Protein AF-A0A4Y9Z238-F1 (afdb_monomer_lite)

Foldseek 3Di:
DDWDDDPQKIFDDPFAAFAQDPDDLCLQVVLFDPCLLDADLVVLVVLVVVLVVQLVVLVVVLVVVLVCLDCVNDPDPDPVVSVVVNVVSLLVSLQSNLLLLLQLQLSLLLLLVQQNHVDVVSSLVSSLQSCLLLLHLRLLVSLLVVQQLQQFLAQARHFFQHFAACVNLVHDADDVVAADQQQRMGGNVSLVSLCVSLVDDLVVLLVCLVCCLQCVVVCCAQFVVRGGPPFDGRAHSLDLPGPSDDPLCSVSSVSSVVSNVVNVVVLVVCCVPVNNVCSCSSPVSSSSSNSNCVSLLVCQFRFALNFKHFYPLSDASLSNLLSTAQAQECCVVPDVSSVVSCSSNLRCRRQVSLCSSRVSRDSVSSVSSSVSSQVSCVVVVHHRHDYHRDDVSSSVRSQQARGWHPDDGMTGGHGSSSHGSYDYDYDPVDDDPDDDDDDDDDDDDDDDDDDDDDDDDDDDDDDDDDDDDDDDDDDDDDLADADAPLLLLCQFCVNCCVQQVVQAFDKDKAPFDDPVVLVVLPDPALAFAPPQDPDPPDDDDDDDDDDDDDDPDDDFDGHDDVVVQVVLQVLCVVQVWWQKDKGAFGLQLLQSVDRSVAGRTHNTSRSRSNSLSLGPRNVCLSDPCSSCVRHPDHPDPDPDDPPPDDDDGMMMMIGRDDDADLQQKWKWWFDQLDTAAIERPDLAADPCCQPPVSVLQLLVLCRVQCVVRPSVSDDSDRTWMWMWGADPVSNGTGTHGIGHPDPPDDPHPDDSVRSVVRPPPDPPPRDDRHYYDGQNDCPGPSNVPSDPVNPVSDDPVVSVVVNPPDTPVVVCVVVVVVVVVVVVVDDDDDD

Radius of gyration: 32.78 Å; chains: 1; bounding box: 70×89×108 Å

Secondary structure (DSSP, 8-state):
--EEEETTEEEETT-EEEE-----HHHHHTTS-GGGG---HHHHHHHHHHHHHHHHHHHHHHHHHGGG-STTT---SSTHHHHHHHHHHHHHHHHHHHHHHHHHHHHHHHHHTT-S-S-HHHHHHHHHHHHHHTT--HHHHHHHHHHHHHTTTBTTT-SS-PPPBTGGGTPPPP-TTTB-TTSSEEEHHHHHHHHHHHT--HHHHHHHHHHHHHHHHHHHHHH-TTS-TTSPTT--TT-TTSTTS-GGGHHHHHHHHHHHHHHHHHHHHHHHHH-HHHHIIIIIHHHHHHHHHHHHHHHHHH--TTS-EE-TTT--HHHHHTSS-B--BTGGG-HHHHHHHHHHTTTTTTTHHHHHH-TTS-HHHHHHHHHHHHHHHHTTT---B---BSHHHHHHHHHH-SBB-SS-SEE--B-TTS-BSEEEE--TTS------------------------------------------------SS----HHHHHTTSHHHHHHHHGGGS--EEEE-SPPHHHHHHHHSSS-PPPTT-SSS-----------------PPPP-----HHHHHHHHHHHHHHSSEEEE-SS---GGGGGGS-TTSTT-B-SHHHHHHHHHT-HHHHHHH-HHHHTTT-SS-TT---S-TTSSPPP---EEEEEP----GGGEEEEEEETTEEEEEEE-SSS--HHHH-HHHHHHHHHHHHHHHIIIIITT--S-SSEEEEEEE-TTSS-EEEEEEEESSTTS--TTS-HHHHHTTS-SSTT---PPPEEE----TTSTTTS--S-TTGGG---HHHHHHHSS--HHHHHHHHHHHHHHHHTTS-----

Structure (mmCIF, N/CA/C/O backbone):
data_AF-A0A4Y9Z238-F1
#
_entry.id   AF-A0A4Y9Z238-F1
#
loop_
_atom_site.group_PDB
_atom_site.id
_atom_site.type_symbol
_atom_site.label_atom_id
_atom_site.label_alt_id
_atom_site.label_comp_id
_atom_site.label_asym_id
_atom_site.label_entity_id
_atom_site.label_seq_id
_atom_site.pdbx_PDB_ins_code
_atom_site.Cartn_x
_atom_site.Cartn_y
_atom_site.Cartn_z
_atom_site.occupancy
_atom_site.B_iso_or_equiv
_atom_site.auth_seq_id
_atom_site.auth_comp_id
_atom_site.auth_asym_id
_atom_site.auth_atom_id
_atom_site.pdbx_PDB_model_num
ATOM 1 N N . MET A 1 1 ? -7.843 24.078 -5.013 1.00 82.25 1 MET A N 1
ATOM 2 C CA . MET A 1 1 ? -8.599 24.579 -3.847 1.00 82.25 1 MET A CA 1
ATOM 3 C C . MET A 1 1 ? -8.793 26.082 -3.990 1.00 82.25 1 MET A C 1
ATOM 5 O O . MET A 1 1 ? -7.818 26.762 -4.298 1.00 82.25 1 MET A O 1
ATOM 9 N N . LYS A 1 2 ? -10.022 26.591 -3.844 1.00 87.19 2 LYS A N 1
ATOM 10 C CA . LYS A 1 2 ? -10.321 28.031 -3.905 1.00 87.19 2 LYS A CA 1
ATOM 11 C C . LYS A 1 2 ? -10.437 28.568 -2.479 1.00 87.19 2 LYS A C 1
ATOM 13 O O . LYS A 1 2 ? -11.008 27.898 -1.626 1.00 87.19 2 LYS A O 1
ATOM 18 N N . THR A 1 3 ? -9.864 29.736 -2.218 1.00 91.19 3 THR A N 1
ATOM 19 C CA . THR A 1 3 ? -9.830 30.334 -0.878 1.00 91.19 3 THR A CA 1
ATOM 20 C C . THR A 1 3 ? -10.320 31.770 -0.924 1.00 91.19 3 THR A C 1
ATOM 22 O O . THR A 1 3 ? -10.026 32.485 -1.885 1.00 91.19 3 THR A O 1
ATOM 25 N N . VAL A 1 4 ? -11.000 32.202 0.131 1.00 92.31 4 VAL A N 1
ATOM 26 C CA . VAL A 1 4 ? -11.391 33.594 0.357 1.00 92.31 4 VAL A CA 1
ATOM 27 C C . VAL A 1 4 ? -10.731 34.105 1.621 1.00 92.31 4 VAL A C 1
ATOM 29 O O . VAL A 1 4 ? -10.542 33.368 2.581 1.00 92.31 4 VAL A O 1
ATOM 32 N N . HIS A 1 5 ? -10.360 35.376 1.589 1.00 91.75 5 HIS A N 1
ATOM 33 C CA . HIS A 1 5 ? -9.738 36.059 2.705 1.00 91.75 5 HIS A CA 1
ATOM 34 C C . HIS A 1 5 ? -10.738 37.044 3.316 1.00 91.75 5 HIS A C 1
ATOM 36 O O . HIS A 1 5 ? -11.304 37.865 2.587 1.00 91.75 5 HIS A O 1
ATOM 42 N N . ARG A 1 6 ? -10.985 36.933 4.624 1.00 89.19 6 ARG A N 1
ATOM 43 C CA . ARG A 1 6 ? -11.878 37.809 5.397 1.00 89.19 6 ARG A CA 1
ATOM 44 C C . ARG A 1 6 ? -11.279 38.034 6.778 1.00 89.19 6 ARG A C 1
ATOM 46 O O . ARG A 1 6 ? -10.925 37.068 7.437 1.00 89.19 6 ARG A O 1
ATOM 53 N N . ASP A 1 7 ? -11.164 39.296 7.181 1.00 87.94 7 ASP A N 1
ATOM 54 C CA . ASP A 1 7 ? -10.793 39.702 8.543 1.00 87.94 7 ASP A CA 1
ATOM 55 C C . ASP A 1 7 ? -9.524 39.021 9.102 1.00 87.94 7 ASP A C 1
ATOM 57 O O . ASP A 1 7 ? -9.469 38.635 10.264 1.00 87.94 7 ASP A O 1
ATOM 61 N N . GLY A 1 8 ? -8.484 38.856 8.270 1.00 88.94 8 GLY A N 1
ATOM 62 C CA . GLY A 1 8 ? -7.225 38.212 8.680 1.00 88.94 8 GLY A CA 1
ATOM 63 C C . GLY A 1 8 ? -7.274 36.679 8.731 1.00 88.94 8 GLY A C 1
ATOM 64 O O . GLY A 1 8 ? -6.317 36.048 9.181 1.00 88.94 8 GLY A O 1
ATOM 65 N N . VAL A 1 9 ? -8.366 36.072 8.258 1.00 92.44 9 VAL A N 1
ATOM 66 C CA . VAL A 1 9 ? -8.563 34.622 8.162 1.00 92.44 9 VAL A CA 1
ATOM 67 C C . VAL A 1 9 ? -8.691 34.213 6.699 1.00 92.44 9 VAL A C 1
ATOM 69 O O . VAL A 1 9 ? -9.423 34.812 5.904 1.00 92.44 9 VAL A O 1
ATOM 72 N N . THR A 1 10 ? -7.974 33.159 6.325 1.00 93.75 10 THR A N 1
ATOM 73 C CA . THR A 1 10 ? -8.106 32.511 5.022 1.00 93.75 10 THR A CA 1
ATOM 74 C C . THR A 1 10 ? -8.998 31.281 5.156 1.00 93.75 10 THR A C 1
ATOM 76 O O . THR A 1 10 ? -8.707 30.385 5.940 1.00 93.75 10 THR A O 1
ATOM 79 N N . ILE A 1 11 ? -10.068 31.227 4.363 1.00 93.12 11 ILE A N 1
ATOM 80 C CA . ILE A 1 11 ? -11.117 30.201 4.420 1.00 93.12 11 ILE A CA 1
ATOM 81 C C . ILE A 1 11 ? -11.180 29.457 3.083 1.00 93.12 11 ILE A C 1
ATOM 83 O O . ILE A 1 11 ? -11.119 30.077 2.016 1.00 93.12 11 ILE A O 1
ATOM 87 N N . VAL A 1 12 ? -11.319 28.133 3.116 1.00 92.62 12 VAL A N 1
ATOM 88 C CA . VAL A 1 12 ? -11.570 27.296 1.938 1.00 92.62 12 VAL A CA 1
ATOM 89 C C . VAL A 1 12 ? -13.028 27.448 1.508 1.00 92.62 12 VAL A C 1
ATOM 91 O O . VAL A 1 12 ? -13.950 27.089 2.236 1.00 92.62 12 VAL A O 1
ATOM 94 N N . GLU A 1 13 ? -13.259 27.955 0.297 1.00 89.19 13 GLU A N 1
ATOM 95 C CA . GLU A 1 13 ? -14.613 28.008 -0.257 1.00 89.19 13 GLU A CA 1
ATOM 96 C C . GLU A 1 13 ? -15.058 26.614 -0.701 1.00 89.19 13 GLU A C 1
ATOM 98 O O . GLU A 1 13 ? -14.378 25.990 -1.517 1.00 89.19 13 GLU A O 1
ATOM 103 N N . ASN A 1 14 ? -16.236 26.175 -0.237 1.00 86.19 14 ASN A N 1
ATOM 104 C CA . ASN A 1 14 ? -16.856 24.902 -0.624 1.00 86.19 14 ASN A CA 1
ATOM 105 C C . ASN A 1 14 ? -15.875 23.723 -0.524 1.00 86.19 14 ASN A C 1
ATOM 107 O O . ASN A 1 14 ? -15.618 23.039 -1.517 1.00 86.19 14 ASN A O 1
ATOM 111 N N . GLN A 1 15 ? -15.297 23.519 0.664 1.00 91.75 15 GLN A N 1
ATOM 112 C CA . GLN A 1 15 ? -14.378 22.410 0.918 1.00 91.75 15 GLN A CA 1
ATOM 113 C C . GLN A 1 15 ? -14.998 21.078 0.464 1.00 91.75 15 GLN A C 1
ATOM 115 O O . GLN A 1 15 ? -16.179 20.813 0.721 1.00 91.75 15 GLN A O 1
ATOM 120 N N . ASN A 1 16 ? -14.210 20.252 -0.233 1.00 92.44 16 ASN A N 1
ATOM 121 C CA . ASN A 1 16 ? -14.702 18.989 -0.773 1.00 92.44 16 ASN A CA 1
ATOM 122 C C . ASN A 1 16 ? -15.152 18.064 0.363 1.00 92.44 16 ASN A C 1
ATOM 124 O O . ASN A 1 16 ? -14.588 18.075 1.457 1.00 92.44 16 ASN A O 1
ATOM 128 N N . GLN A 1 17 ? -16.152 17.237 0.086 1.00 91.44 17 GLN A N 1
ATOM 129 C CA . GLN A 1 17 ? -16.686 16.273 1.040 1.00 91.44 17 GLN A CA 1
ATOM 130 C C . GLN A 1 17 ? -16.314 14.867 0.583 1.00 91.44 17 GLN A C 1
ATOM 132 O O . GLN A 1 17 ? -16.613 14.485 -0.548 1.00 91.44 17 GLN A O 1
ATOM 137 N N . CYS A 1 18 ? -15.648 14.115 1.453 1.00 91.38 18 CYS A N 1
ATOM 138 C CA . CYS A 1 18 ? -15.347 12.707 1.238 1.00 91.38 18 CYS A CA 1
ATOM 139 C C . CYS A 1 18 ? -16.327 11.867 2.051 1.00 91.38 18 CYS A C 1
ATOM 141 O O . CYS A 1 18 ? -16.315 11.921 3.281 1.00 91.38 18 CYS A O 1
ATOM 143 N N . VAL A 1 19 ? -17.176 11.108 1.359 1.00 89.00 19 VAL A N 1
ATOM 144 C CA . VAL A 1 19 ? -18.086 10.157 2.002 1.00 89.00 19 VAL A CA 1
ATOM 145 C C . VAL A 1 19 ? -17.258 8.996 2.536 1.00 89.00 19 VAL A C 1
ATOM 147 O O . VAL A 1 19 ? -16.659 8.257 1.754 1.00 89.00 19 VAL A O 1
ATOM 150 N N . ILE A 1 20 ? -17.219 8.834 3.857 1.00 88.81 20 ILE A N 1
ATOM 151 C CA . ILE A 1 20 ? -16.483 7.739 4.486 1.00 88.81 20 ILE A CA 1
ATOM 152 C C . ILE A 1 20 ? -17.261 6.439 4.260 1.00 88.81 20 ILE A C 1
ATOM 154 O O . ILE A 1 20 ? -18.415 6.344 4.687 1.00 88.81 20 ILE A O 1
ATOM 158 N N . PRO A 1 21 ? -16.673 5.442 3.570 1.00 82.62 21 PRO A N 1
ATOM 159 C CA . PRO A 1 21 ? -17.407 4.244 3.203 1.00 82.62 21 PRO A CA 1
ATOM 160 C C . PRO A 1 21 ? -17.757 3.414 4.439 1.00 82.62 21 PRO A C 1
ATOM 162 O O . PRO A 1 21 ? -16.890 3.072 5.246 1.00 82.62 21 PRO A O 1
ATOM 165 N N . ASP A 1 22 ? -19.028 3.036 4.530 1.00 80.06 22 ASP A N 1
ATOM 166 C CA . ASP A 1 22 ? -19.537 1.980 5.410 1.00 80.06 22 ASP A CA 1
ATOM 167 C C . ASP A 1 22 ? -19.978 0.793 4.539 1.00 80.06 22 ASP A C 1
ATOM 169 O O . ASP A 1 22 ? -21.154 0.462 4.417 1.00 80.06 22 ASP A O 1
ATOM 173 N N . LEU A 1 23 ? -19.011 0.243 3.799 1.00 76.75 23 LEU A N 1
ATOM 174 C CA . LEU A 1 23 ? -19.197 -0.885 2.887 1.00 76.75 23 LEU A CA 1
ATOM 175 C C . LEU A 1 23 ? -18.456 -2.096 3.439 1.00 76.75 23 LEU A C 1
ATOM 177 O O . LEU A 1 23 ? -17.314 -1.981 3.887 1.00 76.75 23 LEU A O 1
ATOM 181 N N . THR A 1 24 ? -19.083 -3.266 3.371 1.00 74.56 24 THR A N 1
ATOM 182 C CA . THR A 1 24 ? -18.428 -4.525 3.726 1.00 74.56 24 THR A CA 1
ATOM 183 C C . THR A 1 24 ? -17.547 -5.021 2.580 1.00 74.56 24 THR A C 1
ATOM 185 O O . THR A 1 24 ? -17.719 -4.640 1.422 1.00 74.56 24 THR A O 1
ATOM 188 N N . VAL A 1 25 ? -16.622 -5.940 2.868 1.00 71.69 25 VAL A N 1
ATOM 189 C CA . VAL A 1 25 ? -15.855 -6.632 1.814 1.00 71.69 25 VAL A CA 1
ATOM 190 C C . VAL A 1 25 ? -16.799 -7.341 0.834 1.00 71.69 25 VAL A C 1
ATOM 192 O O . VAL A 1 25 ? -16.593 -7.283 -0.377 1.00 71.69 25 VAL A O 1
ATOM 195 N N . LYS A 1 26 ? -17.885 -7.939 1.342 1.00 73.12 26 LYS A N 1
ATOM 196 C CA . LYS A 1 26 ? -18.915 -8.602 0.532 1.00 73.12 26 LYS A CA 1
ATOM 197 C C . LYS A 1 26 ? -19.593 -7.634 -0.439 1.00 73.12 26 LYS A C 1
ATOM 199 O O . LYS A 1 26 ? -19.798 -8.000 -1.595 1.00 73.12 26 LYS A O 1
ATOM 204 N N . ASP A 1 27 ? -19.891 -6.404 -0.016 1.00 77.00 27 ASP A N 1
ATOM 205 C CA . ASP A 1 27 ? -20.477 -5.376 -0.892 1.00 77.00 27 ASP A CA 1
ATOM 206 C C . ASP A 1 27 ? -19.583 -5.049 -2.091 1.00 77.00 27 ASP A C 1
ATOM 208 O O . ASP A 1 27 ? -20.084 -4.802 -3.187 1.00 77.00 27 ASP A O 1
ATOM 212 N N . LEU A 1 28 ? -18.263 -5.049 -1.885 1.00 80.69 28 LEU A N 1
ATOM 213 C CA . LEU A 1 28 ? -17.292 -4.752 -2.935 1.00 80.69 28 LEU A CA 1
ATOM 214 C C . LEU A 1 28 ? -17.073 -5.956 -3.858 1.00 80.69 28 LEU A C 1
ATOM 216 O O . LEU A 1 28 ? -17.118 -5.808 -5.078 1.00 80.69 28 LEU A O 1
ATOM 220 N N . LEU A 1 29 ? -16.871 -7.150 -3.293 1.00 78.94 29 LEU A N 1
ATOM 221 C CA . LEU A 1 29 ? -16.572 -8.355 -4.071 1.00 78.94 29 LEU A CA 1
ATOM 222 C C . LEU A 1 29 ? -17.780 -8.866 -4.860 1.00 78.94 29 LEU A C 1
ATOM 224 O O . LEU A 1 29 ? -17.614 -9.299 -5.995 1.00 78.94 29 LEU A O 1
ATOM 228 N N . SER A 1 30 ? -18.996 -8.771 -4.310 1.00 80.81 30 SER A N 1
ATOM 229 C CA . SER A 1 30 ? -20.222 -9.203 -5.005 1.00 80.81 30 SER A CA 1
ATOM 230 C C . SER A 1 30 ? -20.554 -8.364 -6.243 1.00 80.81 30 SER A C 1
ATOM 232 O O . SER A 1 30 ? -21.302 -8.816 -7.108 1.00 80.81 30 SER A O 1
ATOM 234 N N . ALA A 1 31 ? -19.987 -7.158 -6.357 1.00 88.56 31 ALA A N 1
ATOM 235 C CA . ALA A 1 31 ? -20.119 -6.335 -7.552 1.00 88.56 31 ALA A CA 1
ATOM 236 C C . ALA A 1 31 ? -19.241 -6.831 -8.713 1.00 88.56 31 ALA A C 1
ATOM 238 O O . ALA A 1 31 ? -19.519 -6.496 -9.863 1.00 88.56 31 ALA A O 1
ATOM 239 N N . ILE A 1 32 ? -18.185 -7.599 -8.434 1.00 87.25 32 ILE A N 1
ATOM 240 C CA . ILE A 1 32 ? -17.210 -8.038 -9.433 1.00 87.25 32 ILE A CA 1
ATOM 241 C C . ILE A 1 32 ? -17.680 -9.358 -10.072 1.00 87.25 32 ILE A C 1
ATOM 243 O O . ILE A 1 32 ? -17.972 -10.312 -9.350 1.00 87.25 32 ILE A O 1
ATOM 247 N N . PRO A 1 33 ? -17.721 -9.468 -11.416 1.00 92.31 33 PRO A N 1
ATOM 248 C CA . PRO A 1 33 ? -18.080 -10.716 -12.086 1.00 92.31 33 PRO A CA 1
ATOM 249 C C . PRO A 1 33 ? -17.166 -11.887 -11.699 1.00 92.31 33 PRO A C 1
ATOM 251 O O . PRO A 1 33 ? -15.941 -11.759 -11.686 1.00 92.31 33 PRO A O 1
ATOM 254 N N . ALA A 1 34 ? -17.749 -13.063 -11.450 1.00 87.19 34 ALA A N 1
ATOM 255 C CA . ALA A 1 34 ? -17.013 -14.233 -10.964 1.00 87.19 34 ALA A CA 1
ATOM 256 C C . ALA A 1 34 ? -15.888 -14.694 -11.913 1.00 87.19 34 ALA A C 1
ATOM 258 O O . ALA A 1 34 ? -14.846 -15.172 -11.461 1.00 87.19 34 ALA A O 1
ATOM 259 N N . HIS A 1 35 ? -16.049 -14.532 -13.233 1.00 92.12 35 HIS A N 1
ATOM 260 C CA . HIS A 1 35 ? -15.005 -14.917 -14.189 1.00 92.12 35 HIS A CA 1
ATOM 261 C C . HIS A 1 35 ? -13.767 -14.020 -14.120 1.00 92.12 35 HIS A C 1
ATOM 263 O O . HIS A 1 35 ? -12.702 -14.477 -14.527 1.00 92.12 35 HIS A O 1
ATOM 269 N N . CYS A 1 36 ? -13.863 -12.805 -13.567 1.00 90.75 36 CYS A N 1
ATOM 270 C CA . CYS A 1 36 ? -12.706 -11.930 -13.384 1.00 90.75 36 CYS A CA 1
ATOM 271 C C . CYS A 1 36 ? -11.659 -12.537 -12.438 1.00 90.75 36 CYS A C 1
ATOM 273 O O . CYS A 1 36 ? -10.484 -12.204 -12.538 1.00 90.75 36 CYS A O 1
ATOM 275 N N . PHE A 1 37 ? -12.055 -13.462 -11.556 1.00 88.38 37 PHE A N 1
ATOM 276 C CA . PHE A 1 37 ? -11.149 -14.156 -10.636 1.00 88.38 37 PHE A CA 1
ATOM 277 C C . PHE A 1 37 ? -10.430 -15.360 -11.271 1.00 88.38 37 PHE A C 1
ATOM 279 O O . PHE A 1 37 ? -9.570 -15.972 -10.630 1.00 88.38 37 PHE A O 1
ATOM 286 N N . LYS A 1 38 ? -10.757 -15.724 -12.520 1.00 89.44 38 LYS A N 1
ATOM 287 C CA . LYS A 1 38 ? -10.099 -16.832 -13.223 1.00 89.44 38 LYS A CA 1
ATOM 288 C C . LYS A 1 38 ? -8.723 -16.396 -13.715 1.00 89.44 38 LYS A C 1
ATOM 290 O O . LYS A 1 38 ? -8.595 -15.490 -14.537 1.00 89.44 38 LYS A O 1
ATOM 295 N N . ARG A 1 39 ? -7.688 -17.078 -13.226 1.00 93.56 39 ARG A N 1
ATOM 296 C CA . ARG A 1 39 ? -6.283 -16.782 -13.524 1.00 93.56 39 ARG A CA 1
ATOM 297 C C . ARG A 1 39 ? -5.772 -17.769 -14.561 1.00 93.56 39 ARG A C 1
ATOM 299 O O . ARG A 1 39 ? -5.937 -18.972 -14.424 1.00 93.56 39 ARG A O 1
ATOM 306 N N . SER A 1 40 ? -5.129 -17.268 -15.604 1.00 96.19 40 SER A N 1
ATOM 307 C CA . SER A 1 40 ? -4.561 -18.078 -16.678 1.00 96.19 40 SER A CA 1
ATOM 308 C C . SER A 1 40 ? -3.087 -17.749 -16.861 1.00 96.19 40 SER A C 1
ATOM 310 O O . SER A 1 40 ? -2.748 -16.729 -17.461 1.00 96.19 40 SER A O 1
ATOM 312 N N . GLY A 1 41 ? -2.216 -18.659 -16.411 1.00 96.69 41 GLY A N 1
ATOM 313 C CA . GLY A 1 41 ? -0.769 -18.531 -16.605 1.00 96.69 41 GLY A CA 1
ATOM 314 C C . GLY A 1 41 ? -0.390 -18.386 -18.079 1.00 96.69 41 GLY A C 1
ATOM 315 O O . GLY A 1 41 ? 0.462 -17.574 -18.411 1.00 96.69 41 GLY A O 1
ATOM 316 N N . PHE A 1 42 ? -1.089 -19.086 -18.981 1.00 97.62 42 PHE A N 1
ATOM 317 C CA . PHE A 1 42 ? -0.871 -18.954 -20.423 1.00 97.62 42 PHE A CA 1
ATOM 318 C C . PHE A 1 42 ? -1.151 -17.533 -20.928 1.00 97.62 42 PHE A C 1
ATOM 320 O O . PHE A 1 42 ? -0.306 -16.957 -21.609 1.00 97.62 42 PHE A O 1
ATOM 327 N N . ARG A 1 43 ? -2.305 -16.944 -20.574 1.00 97.56 43 ARG A N 1
ATOM 328 C CA . ARG A 1 43 ? -2.631 -15.566 -20.980 1.00 97.56 43 ARG A CA 1
ATOM 329 C C . ARG A 1 43 ? -1.622 -14.577 -20.416 1.00 97.56 43 ARG A C 1
ATOM 331 O O . ARG A 1 43 ? -1.089 -13.786 -21.182 1.00 97.56 43 ARG A O 1
ATOM 338 N N . SER A 1 44 ? -1.307 -14.666 -19.126 1.00 97.25 44 SER A N 1
ATOM 339 C CA . SER A 1 44 ? -0.328 -13.781 -18.484 1.00 97.25 44 SER A CA 1
ATOM 340 C C . SER A 1 44 ? 1.061 -13.899 -19.129 1.00 97.25 44 SER A C 1
ATOM 342 O O . SER A 1 44 ? 1.717 -12.892 -19.387 1.00 97.25 44 SER A O 1
ATOM 344 N N . SER A 1 45 ? 1.494 -15.112 -19.496 1.00 98.06 45 SER A N 1
ATOM 345 C CA . SER A 1 45 ? 2.742 -15.326 -20.238 1.00 98.06 45 SER A CA 1
ATOM 346 C C . SER A 1 45 ? 2.744 -14.682 -21.629 1.00 98.06 45 SER A C 1
ATOM 348 O O . SER A 1 45 ? 3.800 -14.232 -22.069 1.00 98.06 45 SER A O 1
ATOM 350 N N . LEU A 1 46 ? 1.602 -14.589 -22.323 1.00 98.06 46 LEU A N 1
ATOM 351 C CA . LEU A 1 46 ? 1.534 -13.890 -23.615 1.00 98.06 46 LEU A CA 1
ATOM 352 C C . LEU A 1 46 ? 1.828 -12.391 -23.477 1.00 98.06 46 LEU A C 1
ATOM 354 O O . LEU A 1 46 ? 2.462 -11.833 -24.370 1.00 98.06 46 LEU A O 1
ATOM 358 N N . TYR A 1 47 ? 1.444 -11.757 -22.364 1.00 97.75 47 TYR A N 1
ATOM 359 C CA . TYR A 1 47 ? 1.797 -10.359 -22.083 1.00 97.75 47 TYR A CA 1
ATOM 360 C C . TYR A 1 47 ? 3.298 -10.189 -21.821 1.00 97.75 47 TYR A C 1
ATOM 362 O O . TYR A 1 47 ? 3.906 -9.264 -22.348 1.00 97.75 47 TYR A O 1
ATOM 370 N N . VAL A 1 48 ? 3.936 -11.138 -21.126 1.00 98.25 48 VAL A N 1
ATOM 371 C CA . VAL A 1 48 ? 5.405 -11.146 -20.974 1.00 98.25 48 VAL A CA 1
ATOM 372 C C . VAL A 1 48 ? 6.094 -11.240 -22.339 1.00 98.25 48 VAL A C 1
ATOM 374 O O . VAL A 1 48 ? 7.020 -10.485 -22.630 1.00 98.25 48 VAL A O 1
ATOM 377 N N . VAL A 1 49 ? 5.634 -12.149 -23.208 1.00 98.31 49 VAL A N 1
ATOM 378 C CA . VAL A 1 49 ? 6.166 -12.291 -24.575 1.00 98.31 49 VAL A CA 1
ATOM 379 C C . VAL A 1 49 ? 5.942 -11.017 -25.390 1.00 98.31 49 VAL A C 1
ATOM 381 O O . VAL A 1 49 ? 6.840 -10.594 -26.118 1.00 98.31 49 VAL A O 1
ATOM 384 N N . TRP A 1 50 ? 4.769 -10.399 -25.260 1.00 97.62 50 TRP A N 1
ATOM 385 C CA . TRP A 1 50 ? 4.436 -9.137 -25.912 1.00 97.62 50 TRP A CA 1
ATOM 386 C C . TRP A 1 50 ? 5.379 -8.006 -25.490 1.00 97.62 50 TRP A C 1
ATOM 388 O O . TRP A 1 50 ? 5.946 -7.338 -26.355 1.00 97.62 50 TRP A O 1
ATOM 398 N N . ASP A 1 51 ? 5.638 -7.850 -24.194 1.00 98.06 51 ASP A N 1
ATOM 399 C CA . ASP A 1 51 ? 6.549 -6.824 -23.683 1.00 98.06 51 ASP A CA 1
ATOM 400 C C . ASP A 1 51 ? 7.984 -7.043 -24.184 1.00 98.06 51 ASP A C 1
ATOM 402 O O . ASP A 1 51 ? 8.637 -6.105 -24.647 1.00 98.06 51 ASP A O 1
ATOM 406 N N . PHE A 1 52 ? 8.472 -8.290 -24.199 1.00 98.31 52 PHE A N 1
ATOM 407 C CA . PHE A 1 52 ? 9.779 -8.601 -24.791 1.00 98.31 52 PHE A CA 1
ATOM 408 C C . PHE A 1 52 ? 9.824 -8.344 -26.302 1.00 98.31 52 PHE A C 1
ATOM 410 O O . PHE A 1 52 ? 10.847 -7.877 -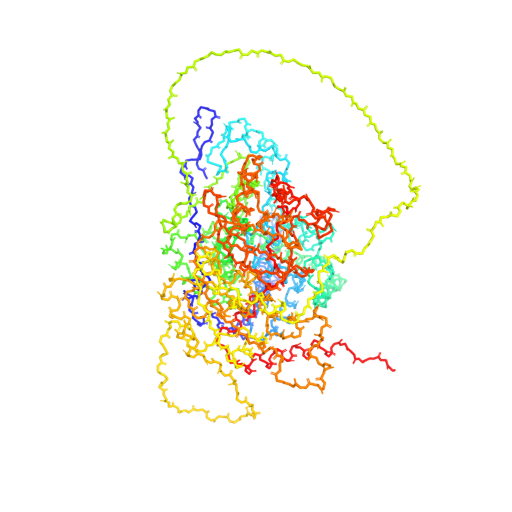26.811 1.00 98.31 52 PHE A O 1
ATOM 417 N N . ALA A 1 53 ? 8.734 -8.605 -27.029 1.00 98.38 53 ALA A N 1
ATOM 418 C CA . ALA A 1 53 ? 8.639 -8.292 -28.451 1.00 98.38 53 ALA A CA 1
ATOM 419 C C . ALA A 1 53 ? 8.675 -6.774 -28.698 1.00 98.38 53 ALA A C 1
ATOM 421 O O . ALA A 1 53 ? 9.388 -6.320 -29.597 1.00 98.38 53 ALA A O 1
ATOM 422 N N . LEU A 1 54 ? 7.980 -5.983 -27.874 1.00 98.12 54 LEU A N 1
ATOM 423 C CA . LEU A 1 54 ? 8.034 -4.521 -27.917 1.00 98.12 54 LEU A CA 1
ATOM 424 C C . LEU A 1 54 ? 9.439 -3.996 -27.603 1.00 98.12 54 LEU A C 1
ATOM 426 O O . LEU A 1 54 ? 9.958 -3.172 -28.356 1.00 98.12 54 LEU A O 1
ATOM 430 N N . LEU A 1 55 ? 10.095 -4.505 -26.555 1.00 98.00 55 LEU A N 1
ATOM 431 C CA . LEU A 1 55 ? 11.478 -4.145 -26.225 1.00 98.00 55 LEU A CA 1
ATOM 432 C C . LEU A 1 55 ? 12.438 -4.467 -27.375 1.00 98.00 55 LEU A C 1
ATOM 434 O O . LEU A 1 55 ? 13.269 -3.633 -27.742 1.00 98.00 55 LEU A O 1
ATOM 438 N N . ALA A 1 56 ? 12.298 -5.644 -27.990 1.00 98.25 56 ALA A N 1
ATOM 439 C CA . ALA A 1 56 ? 13.095 -6.031 -29.147 1.00 98.25 56 ALA A CA 1
ATOM 440 C C . ALA A 1 56 ? 12.847 -5.100 -30.344 1.00 98.25 56 ALA A C 1
ATOM 442 O O . ALA A 1 56 ? 13.805 -4.686 -31.000 1.00 98.25 56 ALA A O 1
ATOM 443 N N . ALA A 1 57 ? 11.593 -4.728 -30.613 1.00 98.38 57 ALA A N 1
ATOM 444 C CA . ALA A 1 57 ? 11.238 -3.801 -31.684 1.00 98.38 57 ALA A CA 1
ATOM 445 C C . ALA A 1 57 ? 11.807 -2.393 -31.443 1.00 98.38 57 ALA A C 1
ATOM 447 O O . ALA A 1 57 ? 12.396 -1.812 -32.358 1.00 98.38 57 ALA A O 1
ATOM 448 N N . ILE A 1 58 ? 11.701 -1.870 -30.216 1.00 98.31 58 ILE A N 1
ATOM 449 C CA . ILE A 1 58 ? 12.278 -0.579 -29.812 1.00 98.31 58 ILE A CA 1
ATOM 450 C C . ILE A 1 58 ? 13.796 -0.609 -30.010 1.00 98.31 58 ILE A C 1
ATOM 452 O O . ILE A 1 58 ? 14.344 0.232 -30.720 1.00 98.31 58 ILE A O 1
ATOM 456 N N . TYR A 1 59 ? 14.474 -1.627 -29.477 1.00 98.12 59 TYR A N 1
ATOM 457 C CA . TYR A 1 59 ? 15.921 -1.786 -29.612 1.00 98.12 59 TYR A CA 1
ATOM 458 C C . TYR A 1 59 ? 16.373 -1.898 -31.075 1.00 98.12 59 TYR A C 1
ATOM 460 O O . TYR A 1 59 ? 17.314 -1.217 -31.495 1.00 98.12 59 TYR A O 1
ATOM 468 N N . LYS A 1 60 ? 15.702 -2.727 -31.883 1.00 98.19 60 LYS A N 1
ATOM 469 C CA . LYS A 1 60 ? 16.030 -2.897 -33.306 1.00 98.19 60 LYS A CA 1
ATOM 470 C C . LYS A 1 60 ? 15.785 -1.626 -34.107 1.00 98.19 60 LYS A C 1
ATOM 472 O O . LYS A 1 60 ? 16.606 -1.287 -34.950 1.00 98.19 60 LYS A O 1
ATOM 477 N N . THR A 1 61 ? 14.714 -0.898 -33.811 1.00 97.81 61 THR A N 1
ATOM 478 C CA . THR A 1 61 ? 14.432 0.388 -34.457 1.00 97.81 61 THR A CA 1
ATOM 479 C C . THR A 1 61 ? 15.506 1.412 -34.107 1.00 97.81 61 THR A C 1
ATOM 481 O O . THR A 1 61 ? 16.079 2.027 -35.001 1.00 97.81 61 THR A O 1
ATOM 484 N N . THR A 1 62 ? 15.853 1.553 -32.825 1.00 97.56 62 THR A N 1
ATOM 485 C CA . THR A 1 62 ? 16.902 2.479 -32.377 1.00 97.56 62 THR A CA 1
ATOM 486 C C . THR A 1 62 ? 18.251 2.162 -33.018 1.00 97.56 62 THR A C 1
ATOM 488 O O . THR A 1 62 ? 18.889 3.056 -33.568 1.00 97.56 62 THR A O 1
ATOM 491 N N . THR A 1 63 ? 18.664 0.894 -33.012 1.00 96.19 63 THR A N 1
ATOM 492 C CA . THR A 1 63 ? 19.951 0.467 -33.592 1.00 96.19 63 THR A CA 1
ATOM 493 C C . THR A 1 63 ? 19.981 0.513 -35.120 1.00 96.19 63 THR A C 1
ATOM 495 O O . THR A 1 63 ? 21.055 0.647 -35.698 1.00 96.19 63 THR A O 1
ATOM 498 N N . TYR A 1 64 ? 18.825 0.449 -35.785 1.00 96.56 64 TYR A N 1
ATOM 499 C CA . TYR A 1 64 ? 18.710 0.689 -37.223 1.00 96.56 64 TYR A CA 1
ATOM 500 C C . TYR A 1 64 ? 18.820 2.180 -37.573 1.00 96.56 64 TYR A C 1
ATOM 502 O O . TYR A 1 64 ? 19.471 2.532 -38.553 1.00 96.56 64 TYR A O 1
ATOM 510 N N . VAL A 1 65 ? 18.210 3.063 -36.773 1.00 96.12 65 VAL A N 1
ATOM 511 C CA . VAL A 1 65 ? 18.204 4.518 -37.019 1.00 96.12 65 VAL A CA 1
ATOM 512 C C . VAL A 1 65 ? 19.536 5.176 -36.653 1.00 96.12 65 VAL A C 1
ATOM 514 O O . VAL A 1 65 ? 19.975 6.072 -37.366 1.00 96.12 65 VAL A O 1
ATOM 517 N N . GLU A 1 66 ? 20.200 4.735 -35.581 1.00 95.00 66 GLU A N 1
ATOM 518 C CA . GLU A 1 66 ? 21.479 5.288 -35.106 1.00 95.00 66 GLU A CA 1
ATOM 519 C C . GLU A 1 66 ? 22.530 5.498 -36.224 1.00 95.00 66 GLU A C 1
ATOM 521 O O . GLU A 1 66 ? 23.002 6.629 -36.362 1.00 95.00 66 GLU A O 1
ATOM 526 N N . PRO A 1 67 ? 22.882 4.499 -37.064 1.00 94.56 67 PRO A N 1
ATOM 527 C CA . PRO A 1 67 ? 23.875 4.675 -38.131 1.00 94.56 67 PRO A CA 1
ATOM 528 C C . PRO A 1 67 ? 23.409 5.570 -39.290 1.00 94.56 67 PRO A C 1
ATOM 530 O O . PRO A 1 67 ? 24.241 6.028 -40.070 1.00 94.56 67 PRO A O 1
ATOM 533 N N . LEU A 1 68 ? 22.104 5.846 -39.410 1.00 94.00 68 LEU A N 1
ATOM 534 C CA . LEU A 1 68 ? 21.559 6.775 -40.410 1.00 94.00 68 LEU A CA 1
ATOM 535 C C . LEU A 1 68 ? 21.728 8.242 -39.988 1.00 94.00 68 LEU A C 1
ATOM 537 O O . LEU A 1 68 ? 21.561 9.143 -40.807 1.00 94.00 68 LEU A O 1
ATOM 541 N N . LEU A 1 69 ? 22.079 8.513 -38.727 1.00 93.31 69 LEU A N 1
ATOM 542 C CA . LEU A 1 69 ? 22.345 9.862 -38.217 1.00 93.31 69 LEU A CA 1
ATOM 543 C C . LEU A 1 69 ? 23.757 10.342 -38.593 1.00 93.31 69 LEU A C 1
ATOM 545 O O . LEU A 1 69 ? 24.515 10.820 -37.749 1.00 93.31 69 LEU A O 1
ATOM 549 N N . THR A 1 70 ? 24.114 10.227 -39.872 1.00 91.38 70 THR A N 1
ATOM 550 C CA . THR A 1 70 ? 25.384 10.707 -40.425 1.00 91.38 70 THR A CA 1
ATOM 551 C C . THR A 1 70 ? 25.142 11.666 -41.589 1.00 91.38 70 THR A C 1
ATOM 553 O O . THR A 1 70 ? 24.111 11.561 -42.262 1.00 91.38 70 THR A O 1
ATOM 556 N N . PRO A 1 71 ? 26.092 12.577 -41.883 1.00 89.94 71 PRO A N 1
ATOM 557 C CA . PRO A 1 71 ? 25.971 13.495 -43.017 1.00 89.94 71 PRO A CA 1
ATOM 558 C C . PRO A 1 71 ? 25.798 12.814 -44.381 1.00 89.94 71 PRO A C 1
ATOM 560 O O . PRO A 1 71 ? 25.335 13.454 -45.321 1.00 89.94 71 PRO A O 1
ATOM 563 N N . GLU A 1 72 ? 26.172 11.535 -44.498 1.00 91.88 72 GLU A N 1
ATOM 564 C CA . GLU A 1 72 ? 26.019 10.734 -45.719 1.00 91.88 72 GLU A CA 1
ATOM 565 C C . GLU A 1 72 ? 24.558 10.354 -45.999 1.00 91.88 72 GLU A C 1
ATOM 567 O O . GLU A 1 72 ? 24.163 10.262 -47.159 1.00 91.88 72 GLU A O 1
ATOM 572 N N . HIS A 1 73 ? 23.749 10.162 -44.952 1.00 92.75 73 HIS A N 1
ATOM 573 C CA . HIS A 1 73 ? 22.359 9.709 -45.068 1.00 92.75 73 HIS A CA 1
ATOM 574 C C . HIS A 1 73 ? 21.348 10.836 -44.835 1.00 92.75 73 HIS A C 1
ATOM 576 O O . HIS A 1 73 ? 20.311 10.878 -45.497 1.00 92.75 73 HIS A O 1
ATOM 582 N N . ILE A 1 74 ? 21.626 11.751 -43.898 1.00 91.62 74 ILE A N 1
ATOM 583 C CA . ILE A 1 74 ? 20.732 12.856 -43.536 1.00 91.62 74 ILE A CA 1
ATOM 584 C C . ILE A 1 74 ? 21.544 14.145 -43.472 1.00 91.62 74 ILE A C 1
ATOM 586 O O . ILE A 1 74 ? 22.442 14.279 -42.648 1.00 91.62 74 ILE A O 1
ATOM 590 N N . SER A 1 75 ? 21.192 15.127 -44.305 1.00 93.19 75 SER A N 1
ATOM 591 C CA . SER A 1 75 ? 21.827 16.446 -44.287 1.00 93.19 75 SER A CA 1
ATOM 592 C C . SER A 1 75 ? 21.134 17.368 -43.279 1.00 93.19 75 SER A C 1
ATOM 594 O O . SER A 1 75 ? 20.022 17.841 -43.517 1.00 93.19 75 SER A O 1
ATOM 596 N N . LEU A 1 76 ? 21.786 17.617 -42.140 1.00 92.69 76 LEU A N 1
ATOM 597 C CA . LEU A 1 76 ? 21.348 18.594 -41.136 1.00 92.69 76 LEU A CA 1
ATOM 598 C C . LEU A 1 76 ? 22.105 19.928 -41.286 1.00 92.69 76 LEU A C 1
ATOM 600 O O . LEU A 1 76 ? 23.305 19.918 -41.570 1.00 92.69 76 LEU A O 1
ATOM 604 N N . PRO A 1 77 ? 21.449 21.082 -41.044 1.00 94.19 77 PRO A N 1
ATOM 605 C CA . PRO A 1 77 ? 22.020 22.405 -41.324 1.00 94.19 77 PRO A CA 1
ATOM 606 C C . PRO A 1 77 ? 23.194 22.800 -40.416 1.00 94.19 77 PRO A C 1
ATOM 608 O O . PRO A 1 77 ? 23.970 23.682 -40.776 1.00 94.19 77 PRO A O 1
ATOM 611 N N . TYR A 1 78 ? 23.345 22.163 -39.249 1.00 94.69 78 TYR A N 1
ATOM 612 C CA . TYR A 1 78 ? 24.410 22.463 -38.290 1.00 94.69 78 TYR A CA 1
ATOM 613 C C . TYR A 1 78 ? 25.003 21.177 -37.688 1.00 94.69 78 TYR A C 1
ATOM 615 O O . TYR A 1 78 ? 24.236 20.285 -37.324 1.00 94.69 78 TYR A O 1
ATOM 623 N N . PRO A 1 79 ? 26.335 21.078 -37.484 1.00 92.12 79 PRO A N 1
ATOM 624 C CA . PRO A 1 79 ? 26.972 19.868 -36.945 1.00 92.12 79 PRO A CA 1
ATOM 625 C C . PRO A 1 79 ? 26.475 19.423 -35.560 1.00 92.12 79 PRO A C 1
ATOM 627 O O . PRO A 1 79 ? 26.384 18.230 -35.289 1.00 92.12 79 PRO A O 1
ATOM 630 N N . TRP A 1 80 ? 26.108 20.359 -34.679 1.00 94.62 80 TRP A N 1
ATOM 631 C CA . TRP A 1 80 ? 25.613 20.025 -33.337 1.00 94.62 80 TRP A CA 1
ATOM 632 C C . TRP A 1 80 ? 24.253 19.306 -33.359 1.00 94.62 80 TRP A C 1
ATOM 634 O O . TRP A 1 80 ? 23.912 18.620 -32.394 1.00 94.62 80 TRP A O 1
ATOM 644 N N . LEU A 1 81 ? 23.493 19.414 -34.460 1.00 95.31 81 LEU A N 1
ATOM 645 C CA . LEU A 1 81 ? 22.208 18.731 -34.609 1.00 95.31 81 LEU A CA 1
ATOM 646 C C . LEU A 1 81 ? 22.359 17.211 -34.705 1.00 95.31 81 LEU A C 1
ATOM 648 O O . LEU A 1 81 ? 21.446 16.512 -34.283 1.00 95.31 81 LEU A O 1
ATOM 652 N N . TYR A 1 82 ? 23.492 16.686 -35.185 1.00 94.19 82 TYR A N 1
ATOM 653 C CA . TYR A 1 82 ? 23.743 15.239 -35.170 1.00 94.19 82 TYR A CA 1
ATOM 654 C C . TYR A 1 82 ? 23.904 14.729 -33.736 1.00 94.19 82 TYR A C 1
ATOM 656 O O . TYR A 1 82 ? 23.257 13.759 -33.353 1.00 94.19 82 TYR A O 1
ATOM 664 N N . SER A 1 83 ? 24.692 15.425 -32.908 1.00 94.38 83 SER A N 1
ATOM 665 C CA . SER A 1 83 ? 24.839 15.092 -31.485 1.00 94.38 83 SER A CA 1
ATOM 666 C C . SER A 1 83 ? 23.511 15.206 -30.736 1.00 94.38 83 SER A C 1
ATOM 668 O O . SER A 1 83 ? 23.187 14.348 -29.917 1.00 94.38 83 SER A O 1
ATOM 670 N N . PHE A 1 84 ? 22.718 16.239 -31.039 1.00 95.25 84 PHE A N 1
ATOM 671 C CA . PHE A 1 84 ? 21.379 16.391 -30.476 1.00 95.25 84 PHE A CA 1
ATOM 672 C C . PHE A 1 84 ? 20.438 15.262 -30.915 1.00 95.25 84 PHE A C 1
ATOM 674 O O . PHE A 1 84 ? 19.773 14.677 -30.068 1.00 95.25 84 PHE A O 1
ATOM 681 N N . ALA A 1 85 ? 20.407 14.912 -32.205 1.00 95.44 85 ALA A N 1
ATOM 682 C CA . ALA A 1 85 ? 19.585 13.820 -32.725 1.00 95.44 85 ALA A CA 1
ATOM 683 C C . ALA A 1 85 ? 19.980 12.471 -32.109 1.00 95.44 85 ALA A C 1
ATOM 685 O O . ALA A 1 85 ? 19.110 11.693 -31.731 1.00 95.44 85 ALA A O 1
ATOM 686 N N . TYR A 1 86 ? 21.281 12.226 -31.939 1.00 94.88 86 TYR A N 1
ATOM 687 C CA . TYR A 1 86 ? 21.800 11.043 -31.259 1.00 94.88 86 TYR A CA 1
ATOM 688 C C . TYR A 1 86 ? 21.326 10.975 -29.803 1.00 94.88 86 TYR A C 1
ATOM 690 O O . TYR A 1 86 ? 20.796 9.958 -29.357 1.00 94.88 86 TYR A O 1
ATOM 698 N N . PHE A 1 87 ? 21.472 12.079 -29.066 1.00 95.44 87 PHE A N 1
ATOM 699 C CA . PHE A 1 87 ? 20.998 12.183 -27.689 1.00 95.44 87 PHE A CA 1
ATOM 700 C C . PHE A 1 87 ? 19.478 11.997 -27.593 1.00 95.44 87 PHE A C 1
ATOM 702 O O . PHE A 1 87 ? 19.006 11.264 -26.725 1.00 95.44 87 PHE A O 1
ATOM 709 N N . ALA A 1 88 ? 18.711 12.614 -28.494 1.00 96.56 88 ALA A N 1
ATOM 710 C CA . ALA A 1 88 ? 17.258 12.504 -28.540 1.00 96.56 88 ALA A CA 1
ATOM 711 C C . ALA A 1 88 ? 16.803 11.070 -28.850 1.00 96.56 88 ALA A C 1
ATOM 713 O O . ALA A 1 88 ? 15.921 10.557 -28.166 1.00 96.56 88 ALA A O 1
ATOM 714 N N . LEU A 1 89 ? 17.441 10.398 -29.816 1.00 97.00 89 LEU A N 1
ATOM 715 C CA . LEU A 1 89 ? 17.161 9.005 -30.169 1.00 97.00 89 LEU A CA 1
ATOM 716 C C . LEU A 1 89 ? 17.364 8.073 -28.967 1.00 97.00 89 LEU A C 1
ATOM 718 O O . LEU A 1 89 ? 16.489 7.271 -28.647 1.00 97.00 89 LEU A O 1
ATOM 722 N N . TRP A 1 90 ? 18.498 8.200 -28.275 1.00 97.00 90 TRP A N 1
ATOM 723 C CA . TRP A 1 90 ? 18.805 7.366 -27.112 1.00 97.00 90 TRP A CA 1
ATOM 724 C C . TRP A 1 90 ? 17.991 7.731 -25.867 1.00 97.00 90 TRP A C 1
ATOM 726 O O . TRP A 1 90 ? 17.667 6.850 -25.071 1.00 97.00 90 TRP A O 1
ATOM 736 N N . SER A 1 91 ? 17.594 8.996 -25.719 1.00 97.25 91 SER A N 1
ATOM 737 C CA . SER A 1 91 ? 16.650 9.418 -24.676 1.00 97.25 91 SER A CA 1
ATOM 738 C C . SER A 1 91 ? 15.259 8.830 -24.917 1.00 97.25 91 SER A C 1
ATOM 740 O O . SER A 1 91 ? 14.639 8.333 -23.979 1.00 97.25 91 SER A O 1
ATOM 742 N N . LEU A 1 92 ? 14.795 8.823 -26.172 1.00 97.44 92 LEU A N 1
ATOM 743 C CA . LEU A 1 92 ? 13.525 8.212 -26.561 1.00 97.44 92 LEU A CA 1
ATOM 744 C C . LEU A 1 92 ? 13.555 6.690 -26.385 1.00 97.44 92 LEU A C 1
ATOM 746 O O . LEU A 1 92 ? 12.587 6.130 -25.879 1.00 97.44 92 LEU A O 1
ATOM 750 N N . TYR A 1 93 ? 14.670 6.033 -26.728 1.00 98.31 93 TYR A N 1
ATOM 751 C CA . TYR A 1 93 ? 14.891 4.620 -26.404 1.00 98.31 93 TYR A CA 1
ATOM 752 C C . TYR A 1 93 ? 14.759 4.378 -24.899 1.00 98.31 93 TYR A C 1
ATOM 754 O O . TYR A 1 93 ? 13.986 3.521 -24.489 1.00 98.31 93 TYR A O 1
ATOM 762 N N . GLY A 1 94 ? 15.475 5.155 -24.079 1.00 98.25 94 GLY A N 1
ATOM 763 C CA . GLY A 1 94 ? 15.448 5.025 -22.624 1.00 98.25 94 GLY A CA 1
ATOM 764 C C . GLY A 1 94 ? 14.041 5.162 -22.048 1.00 98.25 94 GLY A C 1
ATOM 765 O O . GLY A 1 94 ? 13.622 4.329 -21.249 1.00 98.25 94 GLY A O 1
ATOM 766 N N . PHE A 1 95 ? 13.309 6.180 -22.502 1.00 97.31 95 PHE A N 1
ATOM 767 C CA . PHE A 1 95 ? 11.924 6.436 -22.118 1.00 97.31 95 PHE A CA 1
ATOM 768 C C . PHE A 1 95 ? 10.990 5.287 -22.521 1.00 97.31 95 PHE A C 1
ATOM 770 O O . PHE A 1 95 ? 10.268 4.759 -21.678 1.00 97.31 95 PHE A O 1
ATOM 777 N N . ALA A 1 96 ? 11.018 4.877 -23.794 1.00 97.88 96 ALA A N 1
ATOM 778 C CA . ALA A 1 96 ? 10.117 3.859 -24.330 1.00 97.88 96 ALA A CA 1
ATOM 779 C C . ALA A 1 96 ? 10.419 2.465 -23.761 1.00 97.88 96 ALA A C 1
ATOM 781 O O . ALA A 1 96 ? 9.503 1.761 -23.344 1.00 97.88 96 ALA A O 1
ATOM 782 N N . ALA A 1 97 ? 11.697 2.083 -23.691 1.00 98.44 97 ALA A N 1
ATOM 783 C CA . ALA A 1 97 ? 12.114 0.830 -23.074 1.00 98.44 97 ALA A CA 1
ATOM 784 C C . ALA A 1 97 ? 11.790 0.820 -21.576 1.00 98.44 97 ALA A C 1
ATOM 786 O O . ALA A 1 97 ? 11.284 -0.174 -21.073 1.00 98.44 97 ALA A O 1
ATOM 787 N N . GLY A 1 98 ? 12.019 1.935 -20.875 1.00 98.00 98 GLY A N 1
ATOM 788 C CA . GLY A 1 98 ? 11.649 2.081 -19.470 1.00 98.00 98 GLY A CA 1
ATOM 789 C C . GLY A 1 98 ? 10.151 1.898 -19.234 1.00 98.00 98 GLY A C 1
ATOM 790 O O . GLY A 1 98 ? 9.777 1.161 -18.331 1.00 98.00 98 GLY A O 1
ATOM 791 N N . LEU A 1 99 ? 9.302 2.497 -20.075 1.00 97.31 99 LEU A N 1
ATOM 792 C CA . LEU A 1 99 ? 7.846 2.361 -19.984 1.00 97.31 99 LEU A CA 1
ATOM 793 C C . LEU A 1 99 ? 7.381 0.905 -20.179 1.00 97.31 99 LEU A C 1
ATOM 795 O O . LEU A 1 99 ? 6.586 0.413 -19.387 1.00 97.31 99 LEU A O 1
ATOM 799 N N . VAL A 1 100 ? 7.913 0.191 -21.178 1.00 98.19 100 VAL A N 1
ATOM 800 C CA . VAL A 1 100 ? 7.580 -1.233 -21.399 1.00 98.19 100 VAL A CA 1
ATOM 801 C C . VAL A 1 100 ? 8.143 -2.125 -20.284 1.00 98.19 100 VAL A C 1
ATOM 803 O O . VAL A 1 100 ? 7.475 -3.048 -19.826 1.00 98.19 100 VAL A O 1
ATOM 806 N N . CYS A 1 101 ? 9.345 -1.835 -19.778 1.00 98.50 101 CYS A N 1
ATOM 807 C CA . CYS A 1 101 ? 9.894 -2.532 -18.613 1.00 98.50 101 CYS A CA 1
ATOM 808 C C . CYS A 1 101 ? 9.070 -2.286 -17.337 1.00 98.50 101 CYS A C 1
ATOM 810 O O . CYS A 1 101 ? 9.052 -3.148 -16.461 1.00 98.50 101 CYS A O 1
ATOM 812 N N . THR A 1 102 ? 8.366 -1.154 -17.218 1.00 98.25 102 THR A N 1
ATOM 813 C CA . THR A 1 102 ? 7.365 -0.956 -16.159 1.00 98.25 102 THR A CA 1
ATOM 814 C C . THR A 1 102 ? 6.184 -1.916 -16.326 1.00 98.25 102 THR A C 1
ATOM 816 O O . THR A 1 102 ? 5.714 -2.441 -15.324 1.00 98.25 102 THR A O 1
ATOM 819 N N . GLY A 1 103 ? 5.761 -2.239 -17.553 1.00 98.00 103 GLY A N 1
ATOM 820 C CA . GLY A 1 103 ? 4.815 -3.332 -17.818 1.00 98.00 103 GLY A CA 1
ATOM 821 C C . GLY A 1 103 ? 5.303 -4.678 -17.272 1.00 98.00 103 GLY A C 1
ATOM 822 O O . GLY A 1 103 ? 4.622 -5.300 -16.459 1.00 98.00 103 GLY A O 1
ATOM 823 N N . LEU A 1 104 ? 6.540 -5.075 -17.589 1.00 98.50 104 LEU A N 1
ATOM 824 C CA . LEU A 1 104 ? 7.149 -6.289 -17.017 1.00 98.50 104 LEU A CA 1
ATOM 825 C C . LEU A 1 104 ? 7.212 -6.251 -15.483 1.00 98.50 104 LEU A C 1
ATOM 827 O O . LEU A 1 104 ? 7.014 -7.275 -14.824 1.00 98.50 104 LEU A O 1
ATOM 831 N N . TRP A 1 105 ? 7.469 -5.073 -14.907 1.00 98.50 105 TRP A N 1
ATOM 832 C CA . TRP A 1 105 ? 7.446 -4.879 -13.461 1.00 98.50 105 TRP A CA 1
ATOM 833 C C . TRP A 1 105 ? 6.054 -5.142 -12.869 1.00 98.50 105 TRP A C 1
ATOM 835 O O . TRP A 1 105 ? 5.962 -5.800 -11.831 1.00 98.50 105 TRP A O 1
ATOM 845 N N . VAL A 1 106 ? 4.989 -4.673 -13.533 1.00 98.12 106 VAL A N 1
ATOM 846 C CA . VAL A 1 106 ? 3.586 -4.898 -13.139 1.00 98.12 106 VAL A CA 1
ATOM 847 C C . VAL A 1 106 ? 3.244 -6.386 -13.190 1.00 98.12 106 VAL A C 1
ATOM 849 O O . VAL A 1 106 ? 2.732 -6.922 -12.214 1.00 98.12 106 VAL A O 1
ATOM 852 N N . VAL A 1 107 ? 3.625 -7.096 -14.254 1.00 97.88 107 VAL A N 1
ATOM 853 C CA . VAL A 1 107 ? 3.379 -8.548 -14.356 1.00 97.88 107 VAL A CA 1
ATOM 854 C C . VAL A 1 107 ? 4.083 -9.324 -13.232 1.00 97.88 107 VAL A C 1
ATOM 856 O O . VAL A 1 107 ? 3.546 -10.277 -12.660 1.00 97.88 107 VAL A O 1
ATOM 859 N N . ALA A 1 108 ? 5.294 -8.910 -12.863 1.00 98.19 108 ALA A N 1
ATOM 860 C CA . ALA A 1 108 ? 6.018 -9.489 -11.735 1.00 98.19 108 ALA A CA 1
ATOM 861 C C . ALA A 1 108 ? 5.407 -9.106 -10.370 1.00 98.19 108 ALA A C 1
ATOM 863 O O . ALA A 1 108 ? 5.442 -9.892 -9.422 1.00 98.19 108 ALA A O 1
ATOM 864 N N . HIS A 1 109 ? 4.787 -7.932 -10.263 1.00 97.12 109 HIS A N 1
ATOM 865 C CA . HIS A 1 109 ? 3.991 -7.537 -9.099 1.00 97.12 109 HIS A CA 1
ATOM 866 C C . HIS A 1 109 ? 2.731 -8.396 -8.947 1.00 97.12 109 HIS A C 1
ATOM 868 O O . HIS A 1 109 ? 2.449 -8.865 -7.842 1.00 97.12 109 HIS A O 1
ATOM 874 N N . GLU A 1 110 ? 2.038 -8.703 -10.039 1.00 95.00 110 GLU A N 1
ATOM 875 C CA . GLU A 1 110 ? 0.905 -9.633 -10.049 1.00 95.00 110 GLU A CA 1
ATOM 876 C C . GLU A 1 110 ? 1.297 -11.057 -9.654 1.00 95.00 110 GLU A C 1
ATOM 878 O O . GLU A 1 110 ? 0.535 -11.757 -8.980 1.00 95.00 110 GLU A O 1
ATOM 883 N N . CYS A 1 111 ? 2.502 -11.494 -10.030 1.00 95.75 111 CYS A N 1
ATOM 884 C CA . CYS A 1 111 ? 3.067 -12.740 -9.523 1.00 95.75 111 CYS A CA 1
ATOM 885 C C . CYS A 1 111 ? 3.147 -12.723 -7.988 1.00 95.75 111 CYS A C 1
ATOM 887 O O . CYS A 1 111 ? 2.779 -13.707 -7.344 1.00 95.75 111 CYS A O 1
ATOM 889 N N . GLY A 1 112 ? 3.540 -11.589 -7.397 1.00 88.56 112 GLY A N 1
ATOM 890 C CA . GLY A 1 112 ? 3.552 -11.376 -5.948 1.00 88.56 112 GLY A CA 1
ATOM 891 C C . GLY A 1 112 ? 2.181 -11.599 -5.306 1.00 88.56 112 GLY A C 1
ATOM 892 O O . GLY A 1 112 ? 2.091 -12.297 -4.294 1.00 88.56 112 GLY A O 1
ATOM 893 N N . HIS A 1 113 ? 1.120 -11.112 -5.956 1.00 90.00 113 HIS A N 1
ATOM 894 C CA . HIS A 1 113 ? -0.282 -11.288 -5.544 1.00 90.00 113 HIS A CA 1
ATOM 895 C C . HIS A 1 113 ? -0.890 -12.644 -5.892 1.00 90.00 113 HIS A C 1
ATOM 897 O O . HIS A 1 113 ? -2.025 -12.926 -5.521 1.00 90.00 113 HIS A O 1
ATOM 903 N N . GLN A 1 114 ? -0.145 -13.513 -6.572 1.00 92.94 114 GLN A N 1
ATOM 904 C CA . GLN A 1 114 ? -0.644 -14.789 -7.084 1.00 92.94 114 GLN A CA 1
ATOM 905 C C . GLN A 1 114 ? -1.759 -14.637 -8.136 1.00 92.94 114 GLN A C 1
ATOM 907 O O . GLN A 1 114 ? -2.599 -15.529 -8.266 1.00 92.94 114 GLN A O 1
ATOM 912 N N . ALA A 1 115 ? -1.780 -13.527 -8.879 1.00 89.88 115 ALA A N 1
ATOM 913 C CA . ALA A 1 115 ? -2.756 -13.257 -9.939 1.00 89.88 115 ALA A CA 1
ATOM 914 C C . ALA A 1 115 ? -2.320 -13.807 -11.312 1.00 89.88 115 ALA A C 1
ATOM 916 O O . ALA A 1 115 ? -3.154 -14.119 -12.159 1.00 89.88 115 ALA A O 1
ATOM 917 N N . PHE A 1 116 ? -1.012 -13.987 -11.523 1.00 93.75 116 PHE A N 1
ATOM 918 C CA . PHE A 1 116 ? -0.441 -14.390 -12.812 1.00 93.75 116 PHE A CA 1
ATOM 919 C C . PHE A 1 116 ? -0.908 -15.783 -13.286 1.00 93.75 116 PHE A C 1
ATOM 921 O O . PHE A 1 116 ? -1.282 -15.957 -14.445 1.00 93.75 116 PHE A O 1
ATOM 928 N N . SER A 1 117 ? -0.903 -16.779 -12.401 1.00 94.06 117 SER A N 1
ATOM 929 C CA . SER A 1 117 ? -1.285 -18.174 -12.648 1.00 94.06 117 SER A CA 1
ATOM 930 C C . SER A 1 117 ? -1.940 -18.772 -11.400 1.00 94.06 117 SER A C 1
ATOM 932 O O . SER A 1 117 ? -1.789 -18.257 -10.290 1.00 94.06 117 SER A O 1
ATOM 934 N N . GLU A 1 118 ? -2.640 -19.893 -11.559 1.00 90.25 118 GLU A N 1
ATOM 935 C CA . GLU A 1 118 ? -3.171 -20.671 -10.433 1.00 90.25 118 GLU A CA 1
ATOM 936 C C . GLU A 1 118 ? -2.055 -21.343 -9.618 1.00 90.25 118 GLU A C 1
ATOM 938 O O . GLU A 1 118 ? -2.201 -21.532 -8.412 1.00 90.25 118 GLU A O 1
ATOM 943 N N . SER A 1 119 ? -0.901 -21.616 -10.242 1.00 91.94 119 SER A N 1
ATOM 944 C CA . SER A 1 119 ? 0.263 -22.199 -9.570 1.00 91.94 119 SER A CA 1
ATOM 945 C C . SER A 1 119 ? 1.115 -21.141 -8.865 1.00 91.94 119 SER A C 1
ATOM 947 O O . SER A 1 119 ? 1.768 -20.312 -9.507 1.00 91.94 119 SER A O 1
ATOM 949 N N . LYS A 1 120 ? 1.198 -21.238 -7.531 1.00 88.69 120 LYS A N 1
ATOM 950 C CA . LYS A 1 120 ? 2.080 -20.397 -6.703 1.00 88.69 120 LYS A CA 1
ATOM 951 C C . LYS A 1 120 ? 3.554 -20.530 -7.084 1.00 88.69 120 LYS A C 1
ATOM 953 O O . LYS A 1 120 ? 4.289 -19.544 -7.053 1.00 88.69 120 LYS A O 1
ATOM 958 N N . LEU A 1 121 ? 3.988 -21.736 -7.456 1.00 91.19 121 LEU A N 1
ATOM 959 C CA . LEU A 1 121 ? 5.364 -21.990 -7.880 1.00 91.19 121 LEU A CA 1
ATOM 960 C C . LEU A 1 121 ? 5.693 -21.210 -9.155 1.00 91.19 121 LEU A C 1
ATOM 962 O O . LEU A 1 121 ? 6.707 -20.519 -9.195 1.00 91.19 121 LEU A O 1
ATOM 966 N N . VAL A 1 122 ? 4.816 -21.276 -10.164 1.00 94.94 122 VAL A N 1
ATOM 967 C CA . VAL A 1 122 ? 4.990 -20.529 -11.420 1.00 94.94 122 VAL A CA 1
ATOM 968 C C . VAL A 1 122 ? 5.029 -19.031 -11.146 1.00 94.94 122 VAL A C 1
ATOM 970 O O . VAL A 1 122 ? 5.939 -18.356 -11.619 1.00 94.94 122 VAL A O 1
ATOM 973 N N . ASN A 1 123 ? 4.099 -18.523 -10.334 1.00 93.94 123 ASN A N 1
ATOM 974 C CA . ASN A 1 123 ? 4.067 -17.113 -9.952 1.00 93.94 123 ASN A CA 1
ATOM 975 C C . ASN A 1 123 ? 5.386 -16.696 -9.299 1.00 93.94 123 ASN A C 1
ATOM 977 O O . ASN A 1 123 ? 6.034 -15.755 -9.742 1.00 93.94 123 ASN A O 1
ATOM 981 N N . ASN A 1 124 ? 5.835 -17.429 -8.281 1.00 95.00 124 ASN A N 1
ATOM 982 C CA . ASN A 1 124 ? 7.058 -17.080 -7.569 1.00 95.00 124 ASN A CA 1
ATOM 983 C C . ASN A 1 124 ? 8.310 -17.195 -8.438 1.00 95.00 124 ASN A C 1
ATOM 985 O O . ASN A 1 124 ? 9.180 -16.339 -8.328 1.00 95.00 124 ASN A O 1
ATOM 989 N N . ALA A 1 125 ? 8.392 -18.189 -9.323 1.00 98.00 125 ALA A N 1
ATOM 990 C CA . ALA A 1 125 ? 9.517 -18.333 -10.239 1.00 98.00 125 ALA A CA 1
ATOM 991 C C . ALA A 1 125 ? 9.573 -17.181 -11.256 1.00 98.00 125 ALA A C 1
ATOM 993 O O . ALA A 1 125 ? 10.614 -16.542 -11.408 1.00 98.00 125 ALA A O 1
ATOM 994 N N . VAL A 1 126 ? 8.453 -16.879 -11.920 1.00 98.50 126 VAL A N 1
ATOM 995 C CA . VAL A 1 126 ? 8.372 -15.796 -12.915 1.00 98.50 126 VAL A CA 1
ATOM 996 C C . VAL A 1 126 ? 8.602 -14.439 -12.254 1.00 98.50 126 VAL A C 1
ATOM 998 O O . VAL A 1 126 ? 9.429 -13.659 -12.728 1.00 98.50 126 VAL A O 1
ATOM 1001 N N . GLY A 1 127 ? 7.930 -14.182 -11.131 1.00 98.31 127 GLY A N 1
ATOM 1002 C CA . GLY A 1 127 ? 8.087 -12.958 -10.355 1.00 98.31 127 GLY A CA 1
ATOM 1003 C C . GLY A 1 127 ? 9.527 -12.752 -9.897 1.00 98.31 127 GLY A C 1
ATOM 1004 O O . GLY A 1 127 ? 10.080 -11.677 -10.114 1.00 98.31 127 GLY A O 1
ATOM 1005 N N . TRP A 1 128 ? 10.178 -13.792 -9.362 1.00 98.62 128 TRP A N 1
ATOM 1006 C CA . TRP A 1 128 ? 11.576 -13.718 -8.938 1.00 98.62 128 TRP A CA 1
ATOM 1007 C C . TRP A 1 128 ? 12.522 -13.383 -10.090 1.00 98.62 128 TRP A C 1
ATOM 1009 O O . TRP A 1 128 ? 13.364 -12.500 -9.931 1.00 98.62 128 TRP A O 1
ATOM 1019 N N . VAL A 1 129 ? 12.365 -14.014 -11.258 1.00 98.62 129 VAL A N 1
ATOM 1020 C CA . VAL A 1 129 ? 13.199 -13.723 -12.437 1.00 98.62 129 VAL A CA 1
ATOM 1021 C C . VAL A 1 129 ? 13.006 -12.280 -12.908 1.00 98.62 129 VAL A C 1
ATOM 1023 O O . VAL A 1 129 ? 13.985 -11.551 -13.073 1.00 98.62 129 VAL A O 1
ATOM 1026 N N . LEU A 1 130 ? 11.757 -11.855 -13.112 1.00 98.50 130 LEU A N 1
ATOM 1027 C CA . LEU A 1 130 ? 11.447 -10.540 -13.674 1.00 98.50 130 LEU A CA 1
ATOM 1028 C C . LEU A 1 130 ? 11.801 -9.395 -12.715 1.00 98.50 130 LEU A C 1
ATOM 1030 O O . LEU A 1 130 ? 12.452 -8.437 -13.126 1.00 98.50 130 LEU A O 1
ATOM 1034 N N . HIS A 1 131 ? 11.428 -9.487 -11.434 1.00 98.44 131 HIS A N 1
ATOM 1035 C CA . HIS A 1 131 ? 11.786 -8.460 -10.449 1.00 98.44 131 HIS A CA 1
ATOM 1036 C C . HIS A 1 131 ? 13.289 -8.410 -10.195 1.00 98.44 131 HIS A C 1
ATOM 1038 O O . HIS A 1 131 ? 13.832 -7.308 -10.168 1.00 98.44 131 HIS A O 1
ATOM 1044 N N . SER A 1 132 ? 13.991 -9.547 -10.123 1.00 98.44 132 SER A N 1
ATOM 1045 C CA . SER A 1 132 ? 15.457 -9.536 -9.982 1.00 98.44 132 SER A CA 1
ATOM 1046 C C . SER A 1 132 ? 16.132 -8.863 -11.176 1.00 98.44 132 SER A C 1
ATOM 1048 O O . SER A 1 132 ? 17.023 -8.040 -10.983 1.00 98.44 132 SER A O 1
ATOM 1050 N N . ALA A 1 133 ? 15.671 -9.135 -12.405 1.00 97.88 133 ALA A N 1
ATOM 1051 C CA . ALA A 1 133 ? 16.166 -8.476 -13.618 1.00 97.88 133 ALA A CA 1
ATOM 1052 C C . ALA A 1 133 ? 15.886 -6.963 -13.651 1.00 97.88 133 ALA A C 1
ATOM 1054 O O . ALA A 1 133 ? 16.558 -6.232 -14.371 1.00 97.88 133 ALA A O 1
ATOM 1055 N N . LEU A 1 134 ? 14.914 -6.497 -12.864 1.00 97.69 134 LEU A N 1
ATOM 1056 C CA . LEU A 1 134 ? 14.545 -5.093 -12.695 1.00 97.69 134 LEU A CA 1
ATOM 1057 C C . LEU A 1 134 ? 15.005 -4.527 -11.343 1.00 97.69 134 LEU A C 1
ATOM 1059 O O . LEU A 1 134 ? 14.475 -3.513 -10.899 1.00 97.69 134 LEU A O 1
ATOM 1063 N N . GLY A 1 135 ? 15.976 -5.160 -10.677 1.00 96.88 135 GLY A N 1
ATOM 1064 C CA . GLY A 1 135 ? 16.592 -4.648 -9.448 1.00 96.88 135 GLY A CA 1
ATOM 1065 C C . GLY A 1 135 ? 15.688 -4.643 -8.210 1.00 96.88 135 GLY A C 1
ATOM 1066 O O . GLY A 1 135 ? 15.962 -3.901 -7.267 1.00 96.88 135 GLY A O 1
ATOM 1067 N N . VAL A 1 136 ? 14.625 -5.448 -8.193 1.00 98.00 136 VAL A N 1
ATOM 1068 C CA . VAL A 1 136 ? 13.675 -5.559 -7.078 1.00 98.00 136 VAL A CA 1
ATOM 1069 C C . VAL A 1 136 ? 13.838 -6.910 -6.372 1.00 98.00 136 VAL A C 1
ATOM 1071 O O . VAL A 1 136 ? 13.725 -7.950 -7.022 1.00 98.00 136 VAL A O 1
ATOM 1074 N N . PRO A 1 137 ? 14.091 -6.944 -5.049 1.00 98.12 137 PRO A N 1
ATOM 1075 C CA . PRO A 1 137 ? 14.176 -8.200 -4.311 1.00 98.12 137 PRO A CA 1
ATOM 1076 C C . PRO A 1 137 ? 12.766 -8.790 -4.149 1.00 98.12 137 PRO A C 1
ATOM 1078 O O . PRO A 1 137 ? 12.001 -8.358 -3.289 1.00 98.12 137 PRO A O 1
ATOM 1081 N N . TYR A 1 138 ? 12.404 -9.753 -5.001 1.00 98.19 138 TYR A N 1
ATOM 1082 C CA . TYR A 1 138 ? 11.016 -10.193 -5.206 1.00 98.19 138 TYR A CA 1
ATOM 1083 C C . TYR A 1 138 ? 10.260 -10.589 -3.929 1.00 98.19 138 TYR A C 1
ATOM 1085 O O . TYR A 1 138 ? 9.202 -10.027 -3.655 1.00 98.19 138 TYR A O 1
ATOM 1093 N N . HIS A 1 139 ? 10.762 -11.531 -3.123 1.00 96.50 139 HIS A N 1
ATOM 1094 C CA . HIS A 1 139 ? 10.033 -11.963 -1.926 1.00 96.50 139 HIS A CA 1
ATOM 1095 C C . HIS A 1 139 ? 10.062 -10.911 -0.820 1.00 96.50 139 HIS A C 1
ATOM 1097 O O . HIS A 1 139 ? 9.043 -10.693 -0.168 1.00 96.50 139 HIS A O 1
ATOM 1103 N N . SER A 1 140 ? 11.189 -10.223 -0.648 1.00 96.88 140 SER A N 1
ATOM 1104 C CA . SER A 1 140 ? 11.298 -9.075 0.255 1.00 96.88 140 SER A CA 1
ATOM 1105 C C . SER A 1 140 ? 10.212 -8.041 -0.026 1.00 96.88 140 SER A C 1
ATOM 1107 O O . SER A 1 140 ? 9.466 -7.637 0.865 1.00 96.88 140 SER A O 1
ATOM 1109 N N . TRP A 1 141 ? 10.088 -7.660 -1.297 1.00 96.38 141 TRP A N 1
ATOM 1110 C CA . TRP A 1 141 ? 9.131 -6.667 -1.744 1.00 96.38 141 TRP A CA 1
ATOM 1111 C C . TRP A 1 141 ? 7.692 -7.186 -1.719 1.00 96.38 141 TRP A C 1
ATOM 1113 O O . TRP A 1 141 ? 6.818 -6.493 -1.213 1.00 96.38 141 TRP A O 1
ATOM 1123 N N . ARG A 1 142 ? 7.412 -8.408 -2.196 1.00 94.50 142 ARG A N 1
ATOM 1124 C CA . ARG A 1 142 ? 6.036 -8.940 -2.211 1.00 94.50 142 ARG A CA 1
ATOM 1125 C C . ARG A 1 142 ? 5.455 -9.046 -0.796 1.00 94.50 142 ARG A C 1
ATOM 1127 O O . ARG A 1 142 ? 4.268 -8.804 -0.615 1.00 94.50 142 ARG A O 1
ATOM 1134 N N . ILE A 1 143 ? 6.280 -9.380 0.205 1.00 88.50 143 ILE A N 1
ATOM 1135 C CA . ILE A 1 143 ? 5.851 -9.510 1.605 1.00 88.50 143 ILE A CA 1
ATOM 1136 C C . ILE A 1 143 ? 5.530 -8.135 2.198 1.00 88.50 143 ILE A C 1
ATOM 1138 O O . ILE A 1 143 ? 4.465 -7.959 2.793 1.00 88.50 143 ILE A O 1
ATOM 1142 N N . SER A 1 144 ? 6.416 -7.145 2.035 1.00 85.88 144 SER A N 1
ATOM 1143 C CA . SER A 1 144 ? 6.141 -5.786 2.521 1.00 85.88 144 SER A CA 1
ATOM 1144 C C . SER A 1 144 ? 4.975 -5.145 1.763 1.00 85.88 144 SER A C 1
ATOM 1146 O O . SER A 1 144 ? 4.124 -4.490 2.362 1.00 85.88 144 SER A O 1
ATOM 1148 N N . HIS A 1 145 ? 4.855 -5.409 0.464 1.00 89.88 145 HIS A N 1
ATOM 1149 C CA . HIS A 1 145 ? 3.742 -4.942 -0.350 1.00 89.88 145 HIS A CA 1
ATOM 1150 C C . HIS A 1 145 ? 2.403 -5.577 0.058 1.00 89.88 145 HIS A C 1
ATOM 1152 O O . HIS A 1 145 ? 1.409 -4.863 0.159 1.00 89.88 145 HIS A O 1
ATOM 1158 N N . ALA A 1 146 ? 2.355 -6.875 0.377 1.00 81.06 146 ALA A N 1
ATOM 1159 C CA . ALA A 1 146 ? 1.143 -7.521 0.894 1.00 81.06 146 ALA A CA 1
ATOM 1160 C C . ALA A 1 146 ? 0.665 -6.882 2.212 1.00 81.06 146 ALA A C 1
ATOM 1162 O O . ALA A 1 146 ? -0.528 -6.642 2.393 1.00 81.06 146 ALA A O 1
ATOM 1163 N N . LYS A 1 147 ? 1.596 -6.516 3.104 1.00 83.75 147 LYS A N 1
ATOM 1164 C CA . LYS A 1 147 ? 1.274 -5.760 4.328 1.00 83.75 147 LYS A CA 1
ATOM 1165 C C . LYS A 1 147 ? 0.720 -4.367 4.031 1.00 83.75 147 LYS A C 1
ATOM 1167 O O . LYS A 1 147 ? -0.168 -3.906 4.737 1.00 83.75 147 LYS A O 1
ATOM 1172 N N . HIS A 1 148 ? 1.224 -3.705 2.991 1.00 85.50 148 HIS A N 1
ATOM 1173 C CA . HIS A 1 148 ? 0.656 -2.445 2.523 1.00 85.50 148 HIS A CA 1
ATOM 1174 C C . HIS A 1 148 ? -0.790 -2.627 2.035 1.00 85.50 148 HIS A C 1
ATOM 1176 O O . HIS A 1 148 ? -1.650 -1.889 2.491 1.00 85.50 148 HIS A O 1
ATOM 1182 N N . HIS A 1 149 ? -1.093 -3.643 1.221 1.00 83.69 149 HIS A N 1
ATOM 1183 C CA . HIS A 1 149 ? -2.474 -3.955 0.800 1.00 83.69 149 HIS A CA 1
ATOM 1184 C C . HIS A 1 149 ? -3.416 -4.206 1.980 1.00 83.69 149 HIS A C 1
ATOM 1186 O O . HIS A 1 149 ? -4.527 -3.689 2.019 1.00 83.69 149 HIS A O 1
ATOM 1192 N N . ALA A 1 150 ? -2.951 -4.942 2.989 1.00 77.25 150 ALA A N 1
ATOM 1193 C CA . ALA A 1 150 ? -3.745 -5.239 4.179 1.00 77.25 150 ALA A CA 1
ATOM 1194 C C . ALA A 1 150 ? -4.029 -4.011 5.065 1.00 77.25 150 ALA A C 1
ATOM 1196 O O . ALA A 1 150 ? -4.888 -4.066 5.944 1.00 77.25 150 ALA A O 1
ATOM 1197 N N . SER A 1 151 ? -3.276 -2.921 4.912 1.00 81.94 151 SER A N 1
ATOM 1198 C CA . SER A 1 151 ? -3.306 -1.786 5.842 1.00 81.94 151 SER A CA 1
ATOM 1199 C C . SER A 1 151 ? -3.172 -0.430 5.152 1.00 81.94 151 SER A C 1
ATOM 1201 O O . SER A 1 151 ? -2.726 0.531 5.781 1.00 81.94 151 SER A O 1
ATOM 1203 N N . THR A 1 152 ? -3.518 -0.331 3.865 1.00 87.75 152 THR A N 1
ATOM 1204 C CA . THR A 1 152 ? -3.261 0.902 3.119 1.00 87.75 152 THR A CA 1
ATOM 1205 C C . THR A 1 152 ? -4.097 2.056 3.664 1.00 87.75 152 THR A C 1
ATOM 1207 O O . THR A 1 152 ? -5.254 1.872 4.033 1.00 87.75 152 THR A O 1
ATOM 1210 N N . GLY A 1 153 ? -3.497 3.238 3.798 1.00 88.56 153 GLY A N 1
ATOM 1211 C CA . GLY A 1 153 ? -4.156 4.396 4.409 1.00 88.56 153 GLY A CA 1
ATOM 1212 C C . GLY A 1 153 ? -4.249 4.338 5.940 1.00 88.56 153 GLY A C 1
ATOM 1213 O O . GLY A 1 153 ? -4.703 5.302 6.556 1.00 88.56 153 GLY A O 1
ATOM 1214 N N . HIS A 1 154 ? -3.785 3.264 6.593 1.00 88.88 154 HIS A N 1
ATOM 1215 C CA . HIS A 1 154 ? -3.689 3.213 8.051 1.00 88.88 154 HIS A CA 1
ATOM 1216 C C . HIS A 1 154 ? -2.440 3.958 8.546 1.00 88.88 154 HIS A C 1
ATOM 1218 O O . HIS A 1 154 ? -1.308 3.602 8.217 1.00 88.88 154 HIS A O 1
ATOM 1224 N N . MET A 1 155 ? -2.633 4.906 9.468 1.00 87.00 155 MET A N 1
ATOM 1225 C CA . MET A 1 155 ? -1.578 5.770 10.025 1.00 87.00 155 MET A CA 1
ATOM 1226 C C . MET A 1 155 ? -0.386 5.066 10.700 1.00 87.00 155 MET A C 1
ATOM 1228 O O . MET A 1 155 ? 0.665 5.680 10.878 1.00 87.00 155 MET A O 1
ATOM 1232 N N . THR A 1 156 ? -0.520 3.805 11.118 1.00 81.62 156 THR A N 1
ATOM 1233 C CA . THR A 1 156 ? 0.526 3.088 11.872 1.00 81.62 156 THR A CA 1
ATOM 1234 C C . THR A 1 156 ? 0.844 1.699 11.324 1.00 81.62 156 THR A C 1
ATOM 1236 O O . THR A 1 156 ? 1.815 1.092 11.783 1.00 81.62 156 THR A O 1
ATOM 1239 N N . GLN A 1 157 ? 0.063 1.197 10.359 1.00 78.12 157 GLN A N 1
ATOM 1240 C CA . GLN A 1 157 ? 0.187 -0.168 9.832 1.00 78.12 157 GLN A CA 1
ATOM 1241 C C . GLN A 1 157 ? 0.514 -0.227 8.329 1.00 78.12 157 GLN A C 1
ATOM 1243 O O . GLN A 1 157 ? 1.133 -1.208 7.906 1.00 78.12 157 GLN A O 1
ATOM 1248 N N . ASP A 1 158 ? 0.231 0.824 7.543 1.00 86.38 158 ASP A N 1
ATOM 1249 C CA . ASP A 1 158 ? 0.742 0.935 6.165 1.00 86.38 158 ASP A CA 1
ATOM 1250 C C . ASP A 1 158 ? 2.286 0.853 6.171 1.00 86.38 158 ASP A C 1
ATOM 1252 O O . ASP A 1 158 ? 2.944 1.164 7.168 1.00 86.38 158 ASP A O 1
ATOM 1256 N N . GLN A 1 159 ? 2.885 0.371 5.086 1.00 85.00 159 GLN A N 1
ATOM 1257 C CA . GLN A 1 159 ? 4.324 0.145 4.962 1.00 85.00 159 GLN A CA 1
ATOM 1258 C C . GLN A 1 159 ? 5.068 1.248 4.214 1.00 85.00 159 GLN A C 1
ATOM 1260 O O . GLN A 1 159 ? 6.299 1.255 4.269 1.00 85.00 159 GLN A O 1
ATOM 1265 N N . VAL A 1 160 ? 4.384 2.129 3.474 1.00 87.69 160 VAL A N 1
ATOM 1266 C CA . VAL A 1 160 ? 5.082 2.980 2.491 1.00 87.69 160 VAL A CA 1
ATOM 1267 C C . VAL A 1 160 ? 4.485 4.374 2.277 1.00 87.69 160 VAL A C 1
ATOM 1269 O O . VAL A 1 160 ? 5.263 5.307 2.077 1.00 87.69 160 VAL A O 1
ATOM 1272 N N . PHE A 1 161 ? 3.163 4.561 2.349 1.00 92.31 161 PHE A N 1
ATOM 1273 C CA . PHE A 1 161 ? 2.516 5.856 2.063 1.00 92.31 161 PHE A CA 1
ATOM 1274 C C . PHE A 1 161 ? 1.935 6.507 3.324 1.00 92.31 161 PHE A C 1
ATOM 1276 O O . PHE A 1 161 ? 0.798 6.959 3.349 1.00 92.31 161 PHE A O 1
ATOM 1283 N N . ILE A 1 162 ? 2.727 6.546 4.398 1.00 91.00 162 ILE A N 1
ATOM 1284 C CA . ILE A 1 162 ? 2.287 7.094 5.686 1.00 91.00 162 ILE A CA 1
ATOM 1285 C C . ILE A 1 162 ? 2.571 8.603 5.726 1.00 91.00 162 ILE A C 1
ATOM 1287 O O . ILE A 1 162 ? 3.740 9.005 5.628 1.00 91.00 162 ILE A O 1
ATOM 1291 N N . PRO A 1 163 ? 1.554 9.459 5.912 1.00 93.94 163 PRO A N 1
ATOM 1292 C CA . PRO A 1 163 ? 1.768 10.887 6.060 1.00 93.94 163 PRO A CA 1
ATOM 1293 C C . PRO A 1 163 ? 2.462 11.199 7.385 1.00 93.94 163 PRO A C 1
ATOM 1295 O O . PRO A 1 163 ? 2.290 10.511 8.392 1.00 93.94 163 PRO A O 1
ATOM 1298 N N . ARG A 1 164 ? 3.241 12.281 7.395 1.00 93.25 164 ARG A N 1
ATOM 1299 C CA . ARG A 1 164 ? 3.832 12.784 8.637 1.00 93.25 164 ARG A CA 1
ATOM 1300 C C . ARG A 1 164 ? 2.815 13.620 9.392 1.00 93.25 164 ARG A C 1
ATOM 1302 O O . ARG A 1 164 ? 2.125 14.438 8.782 1.00 93.25 164 ARG A O 1
ATOM 1309 N N . THR A 1 165 ? 2.767 13.442 10.705 1.00 94.06 165 THR A N 1
ATOM 1310 C CA . THR A 1 165 ? 1.932 14.286 11.560 1.00 94.06 165 THR A CA 1
ATOM 1311 C C . THR A 1 165 ? 2.586 15.647 11.816 1.00 94.06 165 THR A C 1
ATOM 1313 O O . THR A 1 165 ? 3.800 15.808 11.631 1.00 94.06 165 THR A O 1
ATOM 1316 N N . ARG A 1 166 ? 1.788 16.623 12.258 1.00 94.12 166 ARG A N 1
ATOM 1317 C CA . ARG A 1 166 ? 2.235 17.961 12.680 1.00 94.12 166 ARG A CA 1
ATOM 1318 C C . ARG A 1 166 ? 3.410 17.881 13.666 1.00 94.12 166 ARG A C 1
ATOM 1320 O O . ARG A 1 166 ? 4.482 18.422 13.381 1.00 94.12 166 ARG A O 1
ATOM 1327 N N . THR A 1 167 ? 3.282 17.098 14.736 1.00 93.31 167 THR A N 1
ATOM 1328 C CA . THR A 1 167 ? 4.356 16.892 15.724 1.00 93.31 167 THR A CA 1
ATOM 1329 C C . THR A 1 167 ? 5.604 16.240 15.120 1.00 93.31 167 THR A C 1
ATOM 1331 O O . THR A 1 167 ? 6.727 16.639 15.428 1.00 93.31 167 THR A O 1
ATOM 1334 N N . GLN A 1 168 ? 5.460 15.266 14.213 1.00 91.75 168 GLN A N 1
ATOM 1335 C CA . GLN A 1 168 ? 6.610 14.593 13.580 1.00 91.75 168 GLN A CA 1
ATOM 1336 C C . GLN A 1 168 ? 7.448 15.514 12.684 1.00 91.75 168 GLN A C 1
ATOM 1338 O O . GLN A 1 168 ? 8.607 15.204 12.393 1.00 91.75 168 GLN A O 1
ATOM 1343 N N . LEU A 1 169 ? 6.861 16.614 12.215 1.00 92.94 169 LEU A N 1
ATOM 1344 C CA . LEU A 1 169 ? 7.553 17.661 11.471 1.00 92.94 169 LEU A CA 1
ATOM 1345 C C . LEU A 1 169 ? 8.108 18.774 12.370 1.00 92.94 169 LEU A C 1
ATOM 1347 O O . LEU A 1 169 ? 8.790 19.655 11.855 1.00 92.94 169 LEU A O 1
ATOM 1351 N N . GLY A 1 170 ? 7.860 18.725 13.683 1.00 93.94 170 GLY A N 1
ATOM 1352 C CA . GLY A 1 170 ? 8.259 19.779 14.616 1.00 93.94 170 GLY A CA 1
ATOM 1353 C C . GLY A 1 170 ? 7.497 21.086 14.396 1.00 93.94 170 GLY A C 1
ATOM 1354 O O . GLY A 1 170 ? 8.050 22.153 14.645 1.00 93.94 170 GLY A O 1
ATOM 1355 N N . LEU A 1 171 ? 6.268 21.005 13.878 1.00 94.25 171 LEU A N 1
ATOM 1356 C CA . LEU A 1 171 ? 5.402 22.165 13.689 1.00 94.25 171 LEU A CA 1
ATOM 1357 C C . LEU A 1 171 ? 4.735 22.567 15.020 1.00 94.25 171 LEU A C 1
ATOM 1359 O O . LEU A 1 171 ? 4.565 21.708 15.891 1.00 94.25 171 LEU A O 1
ATOM 1363 N N . PRO A 1 172 ? 4.334 23.841 15.176 1.00 91.06 172 PRO A N 1
ATOM 1364 C CA . PRO A 1 172 ? 3.565 24.298 16.332 1.00 91.06 172 PRO A CA 1
ATOM 1365 C C . PRO A 1 172 ? 2.276 23.482 16.515 1.00 91.06 172 PRO A C 1
ATOM 1367 O O . PRO A 1 172 ? 1.677 23.084 15.510 1.00 91.06 172 PRO A O 1
ATOM 1370 N N . PRO A 1 173 ? 1.830 23.229 17.762 1.00 91.44 173 PRO A N 1
ATOM 1371 C CA . PRO A 1 173 ? 0.593 22.495 18.033 1.00 91.44 173 PRO A CA 1
ATOM 1372 C C . PRO A 1 173 ? -0.630 23.214 17.448 1.00 91.44 173 PRO A C 1
ATOM 1374 O O . PRO A 1 173 ? -0.591 24.422 17.223 1.00 91.44 173 PRO A O 1
ATOM 1377 N N . LEU A 1 174 ? -1.700 22.459 17.181 1.00 91.56 174 LEU A N 1
ATOM 1378 C CA . LEU A 1 174 ? -2.960 23.011 16.679 1.00 91.56 174 LEU A CA 1
ATOM 1379 C C . LEU A 1 174 ? -3.519 24.021 17.686 1.00 91.56 174 LEU A C 1
ATOM 1381 O O . LEU A 1 174 ? -3.641 23.700 18.867 1.00 91.56 174 LEU A O 1
ATOM 1385 N N . ASN A 1 175 ? -3.872 25.218 17.213 1.00 90.62 175 ASN A N 1
ATOM 1386 C CA . ASN A 1 175 ? -4.588 26.206 18.018 1.00 90.62 175 ASN A CA 1
ATOM 1387 C C . ASN A 1 175 ? -6.036 26.369 17.512 1.00 90.62 175 ASN A C 1
ATOM 1389 O O . ASN A 1 175 ? -6.233 27.055 16.506 1.00 90.62 175 ASN A O 1
ATOM 1393 N N . PRO A 1 176 ? -7.044 25.802 18.206 1.00 89.12 176 PRO A N 1
ATOM 1394 C CA . PRO A 1 176 ? -8.449 25.876 17.794 1.00 89.12 176 PRO A CA 1
ATOM 1395 C C . PRO A 1 176 ? -9.001 27.301 17.637 1.00 89.12 176 PRO A C 1
ATOM 1397 O O . PRO A 1 176 ? -9.927 27.507 16.858 1.00 89.12 176 PRO A O 1
ATOM 1400 N N . ASP A 1 177 ? -8.418 28.291 18.324 1.00 89.75 177 ASP A N 1
ATOM 1401 C CA . ASP A 1 177 ? -8.837 29.697 18.223 1.00 89.75 177 ASP A CA 1
ATOM 1402 C C . ASP A 1 177 ? -8.338 30.379 16.935 1.00 89.75 177 ASP A C 1
ATOM 1404 O O . ASP A 1 177 ? -8.795 31.463 16.569 1.00 89.75 177 ASP A O 1
ATOM 1408 N N . GLN A 1 178 ? -7.354 29.782 16.257 1.00 89.38 178 GLN A N 1
ATOM 1409 C CA . GLN A 1 178 ? -6.641 30.382 15.124 1.00 89.38 178 GLN A CA 1
ATOM 1410 C C . GLN A 1 178 ? -6.666 29.525 13.853 1.00 89.38 178 GLN A C 1
ATOM 1412 O O . GLN A 1 178 ? -6.293 30.012 12.779 1.00 89.38 178 GLN A O 1
ATOM 1417 N N . GLU A 1 179 ? -7.070 28.262 13.958 1.00 93.38 179 GLU A N 1
ATOM 1418 C CA . GLU A 1 179 ? -7.190 27.320 12.853 1.00 93.38 179 GLU A CA 1
ATOM 1419 C C . GLU A 1 179 ? -8.131 26.161 13.194 1.00 93.38 179 GLU A C 1
ATOM 1421 O O . GLU A 1 179 ? -8.234 25.717 14.334 1.00 93.38 179 GLU A O 1
ATOM 1426 N N . GLU A 1 180 ? -8.787 25.616 12.172 1.00 89.06 180 GLU A N 1
ATOM 1427 C CA . GLU A 1 180 ? -9.682 24.474 12.340 1.00 89.06 180 GLU A CA 1
ATOM 1428 C C . GLU A 1 180 ? -8.966 23.131 12.145 1.00 89.06 180 GLU A C 1
ATOM 1430 O O . GLU A 1 180 ? -8.142 22.953 11.236 1.00 89.06 180 GLU A O 1
ATOM 1435 N N . LEU A 1 181 ? -9.367 22.121 12.927 1.00 88.56 181 LEU A N 1
ATOM 1436 C CA . LEU A 1 181 ? -8.870 20.746 12.795 1.00 88.56 181 LEU A CA 1
ATOM 1437 C C . LEU A 1 181 ? -9.071 20.206 11.368 1.00 88.56 181 LEU A C 1
ATOM 1439 O O . LEU A 1 181 ? -8.136 19.689 10.759 1.00 88.56 181 LEU A O 1
ATOM 1443 N N . GLN A 1 182 ? -10.257 20.425 10.788 1.00 89.06 182 GLN A N 1
ATOM 1444 C CA . GLN A 1 182 ? -10.588 20.014 9.415 1.00 89.06 182 GLN A CA 1
ATOM 1445 C C . GLN A 1 182 ? -9.899 20.868 8.335 1.00 89.06 182 GLN A C 1
ATOM 1447 O O . GLN A 1 182 ? -10.059 20.602 7.145 1.00 89.06 182 GLN A O 1
ATOM 1452 N N . GLY A 1 183 ? -9.138 21.900 8.715 1.00 92.06 183 GLY A N 1
ATOM 1453 C CA . GLY A 1 183 ? -8.380 22.743 7.790 1.00 92.06 183 GLY A CA 1
ATOM 1454 C C . GLY A 1 183 ? -9.245 23.601 6.868 1.00 92.06 183 GLY A C 1
ATOM 1455 O O . GLY A 1 183 ? -8.792 23.929 5.769 1.00 92.06 183 GLY A O 1
ATOM 1456 N N . ALA A 1 184 ? -10.477 23.927 7.274 1.00 93.12 184 ALA A N 1
ATOM 1457 C CA . ALA A 1 184 ? -11.368 24.787 6.500 1.00 93.12 184 ALA A CA 1
ATOM 1458 C C . ALA A 1 184 ? -10.998 26.272 6.627 1.00 93.12 184 ALA A C 1
ATOM 1460 O O . ALA A 1 184 ? -11.173 27.024 5.666 1.00 93.12 184 ALA A O 1
ATOM 1461 N N . SER A 1 185 ? -10.438 26.692 7.762 1.00 93.12 185 SER A N 1
ATOM 1462 C CA . SER A 1 185 ? -9.975 28.060 7.981 1.00 93.12 185 SER A CA 1
ATOM 1463 C C . SER A 1 185 ? -8.686 28.113 8.806 1.00 93.12 185 SER A C 1
ATOM 1465 O O . SER A 1 185 ? -8.431 27.241 9.639 1.00 93.12 185 SER A O 1
ATOM 1467 N N . VAL A 1 186 ? -7.846 29.113 8.515 1.00 95.12 186 VAL A N 1
ATOM 1468 C CA . VAL A 1 186 ? -6.572 29.391 9.202 1.00 95.12 186 VAL A CA 1
ATOM 1469 C C . VAL A 1 186 ? -6.317 30.904 9.200 1.00 95.12 186 VAL A C 1
ATOM 1471 O O . VAL A 1 186 ? -6.495 31.566 8.172 1.00 95.12 186 VAL A O 1
ATOM 1474 N N . THR A 1 187 ? -5.887 31.459 10.333 1.00 96.06 187 THR A N 1
ATOM 1475 C CA . THR A 1 187 ? -5.454 32.865 10.459 1.00 96.06 187 THR A CA 1
ATOM 1476 C C . THR A 1 187 ? -4.154 33.149 9.698 1.00 96.06 187 THR A C 1
ATOM 1478 O O . THR A 1 187 ? -3.311 32.272 9.503 1.00 96.06 187 THR A O 1
ATOM 1481 N N . ASP A 1 188 ? -3.940 34.399 9.290 1.00 93.62 188 ASP A N 1
ATOM 1482 C CA . ASP A 1 188 ? -2.728 34.791 8.557 1.00 93.62 188 ASP A CA 1
ATOM 1483 C C . ASP A 1 188 ? -1.429 34.540 9.337 1.00 93.62 188 ASP A C 1
ATOM 1485 O O . ASP A 1 188 ? -0.402 34.232 8.726 1.00 93.62 188 ASP A O 1
ATOM 1489 N N . GLU A 1 189 ? -1.477 34.639 10.667 1.00 93.50 189 GLU A N 1
ATOM 1490 C CA . GLU A 1 189 ? -0.319 34.410 11.534 1.00 93.50 189 GLU A CA 1
ATOM 1491 C C . GLU A 1 189 ? 0.139 32.949 11.473 1.00 93.50 189 GLU A C 1
ATOM 1493 O O . GLU A 1 189 ? 1.276 32.677 11.083 1.00 93.50 189 GLU A O 1
ATOM 1498 N N . VAL A 1 190 ? -0.775 32.010 11.742 1.00 93.81 190 VAL A N 1
ATOM 1499 C CA . VAL A 1 190 ? -0.499 30.567 11.669 1.00 93.81 190 VAL A CA 1
ATOM 1500 C C . VAL A 1 190 ? -0.111 30.165 10.246 1.00 93.81 190 VAL A C 1
ATOM 1502 O O . VAL A 1 190 ? 0.844 29.417 10.035 1.00 93.81 190 VAL A O 1
ATOM 1505 N N . MET A 1 191 ? -0.798 30.705 9.233 1.00 93.81 191 MET A N 1
ATOM 1506 C CA . MET A 1 191 ? -0.457 30.435 7.837 1.00 93.81 191 MET A CA 1
ATOM 1507 C C . MET A 1 191 ? 0.981 30.868 7.507 1.00 93.81 191 MET A C 1
ATOM 1509 O O . MET A 1 191 ? 1.670 30.161 6.765 1.00 93.81 191 MET A O 1
ATOM 1513 N N . ARG A 1 192 ? 1.437 32.026 8.003 1.00 93.00 192 ARG A N 1
ATOM 1514 C CA . ARG A 1 192 ? 2.816 32.493 7.803 1.00 93.00 192 ARG A CA 1
ATOM 1515 C C . ARG A 1 192 ? 3.808 31.565 8.497 1.00 93.00 192 ARG A C 1
ATOM 1517 O O . ARG A 1 192 ? 4.755 31.127 7.846 1.00 93.00 192 ARG A O 1
ATOM 1524 N N . GLU A 1 193 ? 3.556 31.227 9.757 1.00 93.69 193 GLU A N 1
ATOM 1525 C CA . GLU A 1 193 ? 4.415 30.344 10.549 1.00 93.69 193 GLU A CA 1
ATOM 1526 C C . GLU A 1 193 ? 4.585 28.966 9.886 1.00 93.69 193 GLU A C 1
ATOM 1528 O O . GLU A 1 193 ? 5.707 28.499 9.680 1.00 93.69 193 GLU A O 1
ATOM 1533 N N . LEU A 1 194 ? 3.485 28.352 9.436 1.00 94.31 194 LEU A N 1
ATOM 1534 C CA . LEU A 1 194 ? 3.515 27.067 8.732 1.00 94.31 194 LEU A CA 1
ATOM 1535 C C . LEU A 1 194 ? 4.267 27.144 7.397 1.00 94.31 194 LEU A C 1
ATOM 1537 O O . LEU A 1 194 ? 5.039 26.236 7.073 1.00 94.31 194 LEU A O 1
ATOM 1541 N N . ARG A 1 195 ? 4.085 28.219 6.616 1.00 92.81 195 ARG A N 1
ATOM 1542 C CA . ARG A 1 195 ? 4.807 28.402 5.343 1.00 92.81 195 ARG A CA 1
ATOM 1543 C C . ARG A 1 195 ? 6.307 28.542 5.547 1.00 92.81 195 ARG A C 1
ATOM 1545 O O . ARG A 1 195 ? 7.070 27.993 4.749 1.00 92.81 195 ARG A O 1
ATOM 1552 N N . GLU A 1 196 ? 6.711 29.279 6.576 1.00 92.38 196 GLU A N 1
ATOM 1553 C CA . GLU A 1 196 ? 8.114 29.457 6.943 1.00 92.38 196 GLU A CA 1
ATOM 1554 C C . GLU A 1 196 ? 8.722 28.129 7.409 1.00 92.38 196 GLU A C 1
ATOM 1556 O O . GLU A 1 196 ? 9.752 27.715 6.875 1.00 92.38 196 GLU A O 1
ATOM 1561 N N . ALA A 1 197 ? 8.042 27.401 8.302 1.00 92.06 197 ALA A N 1
ATOM 1562 C CA . ALA A 1 197 ? 8.506 26.114 8.819 1.00 92.06 197 ALA A CA 1
ATOM 1563 C C . ALA A 1 197 ? 8.611 25.024 7.734 1.00 92.06 197 ALA A C 1
ATOM 1565 O O . ALA A 1 197 ? 9.548 24.224 7.726 1.00 92.06 197 ALA A O 1
ATOM 1566 N N . LEU A 1 198 ? 7.667 24.989 6.787 1.00 91.12 198 LEU A N 1
ATOM 1567 C CA . LEU A 1 198 ? 7.624 23.984 5.718 1.00 91.12 198 LEU A CA 1
ATOM 1568 C C . LEU A 1 198 ? 8.415 24.378 4.463 1.00 91.12 198 LEU A C 1
ATOM 1570 O O . LEU A 1 198 ? 8.568 23.545 3.559 1.00 91.12 198 LEU A O 1
ATOM 1574 N N . GLY A 1 199 ? 8.913 25.615 4.387 1.00 85.12 199 GLY A N 1
ATOM 1575 C CA . GLY A 1 199 ? 9.703 26.112 3.263 1.00 85.12 199 GLY A CA 1
ATOM 1576 C C . GLY A 1 199 ? 8.966 26.013 1.924 1.00 85.12 199 GLY A C 1
ATOM 1577 O O . GLY A 1 199 ? 9.486 25.420 0.975 1.00 85.12 199 GLY A O 1
ATOM 1578 N N . ASP A 1 200 ? 7.742 26.546 1.836 1.00 84.06 200 ASP A N 1
ATOM 1579 C CA . ASP A 1 200 ? 6.931 26.487 0.608 1.00 84.06 200 ASP A CA 1
ATOM 1580 C C . ASP A 1 200 ? 7.554 27.329 -0.519 1.00 84.06 200 ASP A C 1
ATOM 1582 O O . ASP A 1 200 ? 7.322 28.532 -0.638 1.00 84.06 200 ASP A O 1
ATOM 1586 N N . SER A 1 201 ? 8.371 26.691 -1.365 1.00 88.50 201 SER A N 1
ATOM 1587 C CA . SER A 1 201 ? 8.920 27.303 -2.576 1.00 88.50 201 SER A CA 1
ATOM 1588 C C . SER A 1 201 ? 8.726 26.400 -3.802 1.00 88.50 201 SER A C 1
ATOM 1590 O O . SER A 1 201 ? 8.922 25.182 -3.719 1.00 88.50 201 SER A O 1
ATOM 1592 N N . PRO A 1 202 ? 8.388 26.969 -4.979 1.00 88.12 202 PRO A N 1
ATOM 1593 C CA . PRO A 1 202 ? 8.222 26.193 -6.208 1.00 88.12 202 PRO A CA 1
ATOM 1594 C C . PRO A 1 202 ? 9.460 25.377 -6.597 1.00 88.12 202 PRO A C 1
ATOM 1596 O O . PRO A 1 202 ? 9.327 24.237 -7.037 1.00 88.12 202 PRO A O 1
ATOM 1599 N N . LEU A 1 203 ? 10.656 25.945 -6.409 1.00 88.25 203 LEU A N 1
ATOM 1600 C CA . LEU A 1 203 ? 11.917 25.276 -6.726 1.00 88.25 203 LEU A CA 1
ATOM 1601 C C . LEU A 1 203 ? 12.177 24.088 -5.798 1.00 88.25 203 LEU A C 1
ATOM 1603 O O . LEU A 1 203 ? 12.577 23.031 -6.281 1.00 88.25 203 LEU A O 1
ATOM 1607 N N . LEU A 1 204 ? 11.900 24.224 -4.496 1.00 87.31 204 LEU A N 1
ATOM 1608 C CA . LEU A 1 204 ? 12.065 23.121 -3.551 1.00 87.31 204 LEU A CA 1
ATOM 1609 C C . LEU A 1 204 ? 11.070 21.990 -3.830 1.00 87.31 204 LEU A C 1
ATOM 1611 O O . LEU A 1 204 ? 11.466 20.831 -3.830 1.00 87.31 204 LEU A O 1
ATOM 1615 N N . ALA A 1 205 ? 9.808 22.308 -4.136 1.00 88.81 205 ALA A N 1
ATOM 1616 C CA . ALA A 1 205 ? 8.810 21.300 -4.503 1.00 88.81 205 ALA A CA 1
ATOM 1617 C C . ALA A 1 205 ? 9.209 20.526 -5.773 1.00 88.81 205 ALA A C 1
ATOM 1619 O O . ALA A 1 205 ? 9.092 19.300 -5.823 1.00 88.81 205 ALA A O 1
ATOM 1620 N N . MET A 1 206 ? 9.743 21.221 -6.783 1.00 91.19 206 MET A N 1
ATOM 1621 C CA . MET A 1 206 ? 10.244 20.584 -8.003 1.00 91.19 206 MET A CA 1
ATOM 1622 C C . MET A 1 206 ? 11.484 19.723 -7.730 1.00 91.19 206 MET A C 1
ATOM 1624 O O . MET A 1 206 ? 11.554 18.586 -8.191 1.00 91.19 206 MET A O 1
ATOM 1628 N N . TRP A 1 207 ? 12.428 20.216 -6.926 1.00 90.50 207 TRP A N 1
ATOM 1629 C CA . TRP A 1 207 ? 13.605 19.453 -6.511 1.00 90.50 207 TRP A CA 1
ATOM 1630 C C . TRP A 1 207 ? 13.235 18.195 -5.712 1.00 90.50 207 TRP A C 1
ATOM 1632 O O . TRP A 1 207 ? 13.750 17.109 -5.982 1.00 90.50 207 TRP A O 1
ATOM 1642 N N . HIS A 1 208 ? 12.296 18.306 -4.770 1.00 90.25 208 HIS A N 1
ATOM 1643 C CA . HIS A 1 208 ? 11.757 17.161 -4.036 1.00 90.25 208 HIS A CA 1
ATOM 1644 C C . HIS A 1 208 ? 11.084 16.159 -4.973 1.00 90.25 208 HIS A C 1
ATOM 1646 O O . HIS A 1 208 ? 11.341 14.968 -4.852 1.00 90.25 208 HIS A O 1
ATOM 1652 N N . SER A 1 209 ? 10.306 16.624 -5.955 1.00 93.31 209 SER A N 1
ATOM 1653 C CA . SER A 1 209 ? 9.675 15.741 -6.944 1.00 93.31 209 SER A CA 1
ATOM 1654 C C . SER A 1 209 ? 10.726 14.958 -7.740 1.00 93.31 209 SER A C 1
ATOM 1656 O O . SER A 1 209 ? 10.666 13.736 -7.807 1.00 93.31 209 SER A O 1
ATOM 1658 N N . VAL A 1 210 ? 11.748 15.636 -8.278 1.00 92.31 210 VAL A N 1
ATOM 1659 C CA . VAL A 1 210 ? 12.829 14.989 -9.045 1.00 92.31 210 VAL A CA 1
ATOM 1660 C C . VAL A 1 210 ? 13.603 13.986 -8.190 1.00 92.31 210 VAL A C 1
ATOM 1662 O O . VAL A 1 210 ? 13.820 12.850 -8.608 1.00 92.31 210 VAL A O 1
ATOM 1665 N N . THR A 1 211 ? 14.010 14.382 -6.983 1.00 92.38 211 THR A N 1
ATOM 1666 C CA . THR A 1 211 ? 14.781 13.500 -6.092 1.00 92.38 211 THR A CA 1
ATOM 1667 C C . THR A 1 211 ? 13.960 12.303 -5.620 1.00 92.38 211 THR A C 1
ATOM 1669 O O . THR A 1 211 ? 14.492 11.197 -5.550 1.00 92.38 211 THR A O 1
ATOM 1672 N N . TYR A 1 212 ? 12.666 12.489 -5.357 1.00 93.06 212 TYR A N 1
ATOM 1673 C CA . TYR A 1 212 ? 11.761 11.411 -4.977 1.00 93.06 212 TYR A CA 1
ATOM 1674 C C . TYR A 1 212 ? 11.559 10.408 -6.119 1.00 93.06 212 TYR A C 1
ATOM 1676 O O . TYR A 1 212 ? 11.683 9.210 -5.892 1.00 93.06 212 TYR A O 1
ATOM 1684 N N . LEU A 1 213 ? 11.351 10.870 -7.355 1.00 93.75 213 LEU A N 1
ATOM 1685 C CA . LEU A 1 213 ? 11.165 9.975 -8.504 1.00 93.75 213 LEU A CA 1
ATOM 1686 C C . LEU A 1 213 ? 12.428 9.191 -8.883 1.00 93.75 213 LEU A C 1
ATOM 1688 O O . LEU A 1 213 ? 12.326 8.076 -9.381 1.00 93.75 213 LEU A O 1
ATOM 1692 N N . LEU A 1 214 ? 13.618 9.748 -8.646 1.00 89.62 214 LEU A N 1
ATOM 1693 C CA . LEU A 1 214 ? 14.880 9.070 -8.963 1.00 89.62 214 LEU A CA 1
ATOM 1694 C C . LEU A 1 214 ? 15.362 8.146 -7.842 1.00 89.62 214 LEU A C 1
ATOM 1696 O O . LEU A 1 214 ? 15.900 7.074 -8.113 1.00 89.62 214 LEU A O 1
ATOM 1700 N N . PHE A 1 215 ? 15.204 8.564 -6.585 1.00 92.00 215 PHE A N 1
ATOM 1701 C CA . PHE A 1 215 ? 15.823 7.890 -5.441 1.00 92.00 215 PHE A CA 1
ATOM 1702 C C . PHE A 1 215 ? 14.817 7.320 -4.440 1.00 92.00 215 PHE A C 1
ATOM 1704 O O . PHE A 1 215 ? 15.221 6.574 -3.553 1.00 92.00 215 PHE A O 1
ATOM 1711 N N . GLY A 1 216 ? 13.523 7.618 -4.557 1.00 92.88 216 GLY A N 1
ATOM 1712 C CA . GLY A 1 216 ? 12.497 7.167 -3.614 1.00 92.88 216 GLY A CA 1
ATOM 1713 C C . GLY A 1 216 ? 12.491 5.651 -3.442 1.00 92.88 216 GLY A C 1
ATOM 1714 O O . GLY A 1 216 ? 12.665 5.161 -2.326 1.00 92.88 216 GLY A O 1
ATOM 1715 N N . PHE A 1 217 ? 12.391 4.911 -4.547 1.00 94.50 217 PHE A N 1
ATOM 1716 C CA . PHE A 1 217 ? 12.349 3.449 -4.517 1.00 94.50 217 PHE A CA 1
ATOM 1717 C C . PHE A 1 217 ? 13.669 2.800 -4.050 1.00 94.50 217 PHE A C 1
ATOM 1719 O O . PHE A 1 217 ? 13.625 2.014 -3.100 1.00 94.50 217 PHE A O 1
ATOM 1726 N N . PRO A 1 218 ? 14.861 3.175 -4.565 1.00 94.25 218 PRO A N 1
ATOM 1727 C CA . PRO A 1 218 ? 16.123 2.663 -4.025 1.00 94.25 218 PRO A CA 1
ATOM 1728 C C . PRO A 1 218 ? 16.293 2.928 -2.524 1.00 94.25 218 PRO A C 1
ATOM 1730 O O . PRO A 1 218 ? 16.702 2.044 -1.771 1.00 94.25 218 PRO A O 1
ATOM 1733 N N . MET A 1 219 ? 15.936 4.127 -2.050 1.00 94.69 219 MET A N 1
ATOM 1734 C CA . MET A 1 219 ? 16.041 4.455 -0.627 1.00 94.69 219 MET A CA 1
ATOM 1735 C C . MET A 1 219 ? 14.986 3.727 0.220 1.00 94.69 219 MET A C 1
ATOM 1737 O O . MET A 1 219 ? 15.238 3.453 1.395 1.00 94.69 219 MET A O 1
ATOM 1741 N N . TYR A 1 220 ? 13.824 3.388 -0.337 1.00 94.38 220 TYR A N 1
ATOM 1742 C CA . TYR A 1 220 ? 12.858 2.513 0.327 1.00 94.38 220 TYR A CA 1
ATOM 1743 C C . TYR A 1 220 ? 13.434 1.105 0.531 1.00 94.38 220 TYR A C 1
ATOM 1745 O O . TYR A 1 220 ? 13.410 0.583 1.645 1.00 94.38 220 TYR A O 1
ATOM 1753 N N . LEU A 1 221 ? 14.072 0.528 -0.489 1.00 95.69 221 LEU A N 1
ATOM 1754 C CA . LEU A 1 221 ? 14.692 -0.792 -0.367 1.00 95.69 221 LEU A CA 1
ATOM 1755 C C . LEU A 1 221 ? 15.875 -0.797 0.616 1.00 95.69 221 LEU A C 1
ATOM 1757 O O . LEU A 1 221 ? 15.921 -1.632 1.516 1.00 95.69 221 LEU A O 1
ATOM 1761 N N . ILE A 1 222 ? 16.796 0.166 0.498 1.00 95.81 222 ILE A N 1
ATOM 1762 C CA . ILE A 1 222 ? 18.076 0.172 1.233 1.00 95.81 222 ILE A CA 1
ATOM 1763 C C . ILE A 1 222 ? 17.938 0.629 2.692 1.00 95.81 222 ILE A C 1
ATOM 1765 O O . ILE A 1 222 ? 18.729 0.216 3.536 1.00 95.81 222 ILE A O 1
ATOM 1769 N N . ARG A 1 223 ? 16.970 1.497 3.014 1.00 94.44 223 ARG A N 1
ATOM 1770 C CA . ARG A 1 223 ? 16.835 2.065 4.372 1.00 94.44 223 ARG A CA 1
ATOM 1771 C C . ARG A 1 223 ? 15.399 2.228 4.866 1.00 94.44 223 ARG A C 1
ATOM 1773 O O . ARG A 1 223 ? 15.185 2.957 5.833 1.00 94.44 223 ARG A O 1
ATOM 1780 N N . ASN A 1 224 ? 14.423 1.659 4.160 1.00 92.88 224 ASN A N 1
ATOM 1781 C CA . ASN A 1 224 ? 13.003 1.801 4.478 1.00 92.88 224 ASN A CA 1
ATOM 1782 C C . ASN A 1 224 ? 12.569 3.274 4.651 1.00 92.88 224 ASN A C 1
ATOM 1784 O O . ASN A 1 224 ? 11.877 3.635 5.599 1.00 92.88 224 ASN A O 1
ATOM 1788 N N . ALA A 1 225 ? 13.035 4.151 3.750 1.00 90.75 225 ALA A N 1
ATOM 1789 C CA . ALA A 1 225 ? 12.992 5.609 3.924 1.00 90.75 225 ALA A CA 1
ATOM 1790 C C . ALA A 1 225 ? 11.591 6.206 4.162 1.00 90.75 225 ALA A C 1
ATOM 1792 O O . ALA A 1 225 ? 11.475 7.220 4.853 1.00 90.75 225 ALA A O 1
ATOM 1793 N N . SER A 1 226 ? 10.562 5.610 3.560 1.00 86.75 226 SER A N 1
ATOM 1794 C CA . SER A 1 226 ? 9.153 6.007 3.679 1.00 86.75 226 SER A CA 1
ATOM 1795 C C . SER A 1 226 ? 8.331 5.069 4.570 1.00 86.75 226 SER A C 1
ATOM 1797 O O . SER A 1 226 ? 7.126 5.255 4.697 1.00 86.75 226 SER A O 1
ATOM 1799 N N . GLY A 1 227 ? 8.965 4.069 5.188 1.00 81.94 227 GLY A N 1
ATOM 1800 C CA . GLY A 1 227 ? 8.276 3.116 6.048 1.00 81.94 227 GLY A CA 1
ATOM 1801 C C . GLY A 1 227 ? 8.032 3.624 7.467 1.00 81.94 227 GLY A C 1
ATOM 1802 O O . GLY A 1 227 ? 8.315 4.771 7.822 1.00 81.94 227 GLY A O 1
ATOM 1803 N N . GLN A 1 228 ? 7.488 2.741 8.302 1.00 81.00 228 GLN A N 1
ATOM 1804 C CA . GLN A 1 228 ? 7.027 3.088 9.644 1.00 81.00 228 GLN A CA 1
ATOM 1805 C C . GLN A 1 228 ? 8.154 3.601 10.546 1.00 81.00 228 GLN A C 1
ATOM 1807 O O . GLN A 1 228 ? 9.171 2.939 10.747 1.00 81.00 228 GLN A O 1
ATOM 1812 N N . LYS A 1 229 ? 7.922 4.747 11.196 1.00 78.38 229 LYS A N 1
ATOM 1813 C CA . LYS A 1 229 ? 8.881 5.360 12.133 1.00 78.38 229 LYS A CA 1
ATOM 1814 C C . LYS A 1 229 ? 9.180 4.518 13.372 1.00 78.38 229 LYS A C 1
ATOM 1816 O O . LYS A 1 229 ? 10.242 4.687 13.958 1.00 78.38 229 LYS A O 1
ATOM 1821 N N . ARG A 1 230 ? 8.267 3.623 13.762 1.00 80.44 230 ARG A N 1
ATOM 1822 C CA . ARG A 1 230 ? 8.483 2.690 14.878 1.00 80.44 230 ARG A CA 1
ATOM 1823 C C . ARG A 1 230 ? 9.484 1.580 14.553 1.00 80.44 230 ARG A C 1
ATOM 1825 O O . ARG A 1 230 ? 9.916 0.884 15.466 1.00 80.44 230 ARG A O 1
ATOM 1832 N N . TYR A 1 231 ? 9.821 1.370 13.278 1.00 85.50 231 TYR A N 1
ATOM 1833 C CA . TYR A 1 231 ? 10.807 0.359 12.917 1.00 85.50 231 TYR A CA 1
ATOM 1834 C C . TYR A 1 231 ? 12.208 0.800 13.357 1.00 85.50 231 TYR A C 1
ATOM 1836 O O . TYR A 1 231 ? 12.546 1.979 13.215 1.00 85.50 231 TYR A O 1
ATOM 1844 N N . PRO A 1 232 ? 13.037 -0.121 13.883 1.00 89.31 232 PRO A N 1
ATOM 1845 C CA . PRO A 1 232 ? 14.386 0.210 14.319 1.00 89.31 232 PRO A CA 1
ATOM 1846 C C . PRO A 1 232 ? 15.226 0.833 13.200 1.00 89.31 232 PRO A C 1
ATOM 1848 O O . PRO A 1 232 ? 15.078 0.496 12.018 1.00 89.31 232 PRO A O 1
ATOM 1851 N N . ALA A 1 233 ? 16.155 1.712 13.575 1.00 88.69 233 ALA A N 1
ATOM 1852 C CA . ALA A 1 233 ? 17.120 2.274 12.636 1.00 88.69 233 ALA A CA 1
ATOM 1853 C C . ALA A 1 233 ? 17.917 1.154 11.938 1.00 88.69 233 ALA A C 1
ATOM 1855 O O . ALA A 1 233 ? 18.321 0.182 12.571 1.00 88.69 233 ALA A O 1
ATOM 1856 N N . GLY A 1 234 ? 18.136 1.290 10.627 1.00 87.38 234 GLY A N 1
ATOM 1857 C CA . GLY A 1 234 ? 18.807 0.269 9.811 1.00 87.38 234 GLY A CA 1
ATOM 1858 C C . GLY A 1 234 ? 17.878 -0.794 9.210 1.00 87.38 234 GLY A C 1
ATOM 1859 O O . GLY A 1 234 ? 18.348 -1.646 8.456 1.00 87.38 234 GLY A O 1
ATOM 1860 N N . THR A 1 235 ? 16.568 -0.728 9.480 1.00 93.25 235 THR A N 1
ATOM 1861 C CA . THR A 1 235 ? 15.561 -1.560 8.801 1.00 93.25 235 THR A CA 1
ATOM 1862 C C . THR A 1 235 ? 15.632 -1.368 7.282 1.00 93.25 235 THR A C 1
ATOM 1864 O O . THR A 1 235 ? 15.620 -0.239 6.790 1.00 93.25 235 THR A O 1
ATOM 1867 N N . ASN A 1 236 ? 15.709 -2.470 6.535 1.00 95.56 236 ASN A N 1
ATOM 1868 C CA . ASN A 1 236 ? 15.818 -2.476 5.078 1.00 95.56 236 ASN A CA 1
ATOM 1869 C C . ASN A 1 236 ? 15.305 -3.801 4.493 1.00 95.56 236 ASN A C 1
ATOM 1871 O O . ASN A 1 236 ? 15.095 -4.763 5.230 1.00 95.56 236 ASN A O 1
ATOM 1875 N N . HIS A 1 237 ? 15.119 -3.844 3.175 1.00 96.25 237 HIS A N 1
ATOM 1876 C CA . HIS A 1 237 ? 14.502 -4.980 2.491 1.00 96.25 237 HIS A CA 1
ATOM 1877 C C . HIS A 1 237 ? 15.452 -6.164 2.245 1.00 96.25 237 HIS A C 1
ATOM 1879 O O . HIS A 1 237 ? 14.971 -7.248 1.921 1.00 96.25 237 HIS A O 1
ATOM 1885 N N . PHE A 1 238 ? 16.759 -5.971 2.433 1.00 97.38 238 PHE A N 1
ATOM 1886 C CA . PHE A 1 238 ? 17.815 -6.967 2.211 1.00 97.38 238 PHE A CA 1
ATOM 1887 C C . PHE A 1 238 ? 18.298 -7.626 3.511 1.00 97.38 238 PHE A C 1
ATOM 1889 O O . PHE A 1 238 ? 19.211 -8.440 3.496 1.00 97.38 238 PHE A O 1
ATOM 1896 N N . ASN A 1 239 ? 17.754 -7.241 4.670 1.00 96.94 239 ASN A N 1
ATOM 1897 C CA . ASN A 1 239 ? 18.064 -7.893 5.939 1.00 96.94 239 ASN A CA 1
ATOM 1898 C C . ASN A 1 239 ? 16.969 -8.927 6.257 1.00 96.94 239 ASN A C 1
ATOM 1900 O O . ASN A 1 239 ? 15.858 -8.515 6.604 1.00 96.94 239 ASN A O 1
ATOM 1904 N N . PRO A 1 240 ? 17.259 -10.244 6.216 1.00 95.56 240 PRO A N 1
ATOM 1905 C CA . PRO A 1 240 ? 16.273 -11.292 6.496 1.00 95.56 240 PRO A CA 1
ATOM 1906 C C . PRO A 1 240 ? 15.656 -11.222 7.893 1.00 95.56 240 PRO A C 1
ATOM 1908 O O . PRO A 1 240 ? 14.544 -11.696 8.096 1.00 95.56 240 PRO A O 1
ATOM 1911 N N . TYR A 1 241 ? 16.353 -10.596 8.842 1.00 94.00 241 TYR A N 1
ATOM 1912 C CA . TYR A 1 241 ? 15.921 -10.446 10.231 1.00 94.00 241 TYR A CA 1
ATOM 1913 C C . TYR A 1 241 ? 15.303 -9.070 10.518 1.00 94.00 241 TYR A C 1
ATOM 1915 O O . TYR A 1 241 ? 15.133 -8.690 11.677 1.00 94.00 241 TYR A O 1
ATOM 1923 N N . ALA A 1 242 ? 15.010 -8.276 9.483 1.00 91.12 242 ALA A N 1
ATOM 1924 C CA . ALA A 1 242 ? 14.323 -7.004 9.655 1.00 91.12 242 ALA A CA 1
ATOM 1925 C C . ALA A 1 242 ? 12.922 -7.212 10.251 1.00 91.12 242 ALA A C 1
ATOM 1927 O O . ALA A 1 242 ? 12.225 -8.159 9.903 1.00 91.12 242 ALA A O 1
ATOM 1928 N N . VAL A 1 243 ? 12.457 -6.252 11.060 1.00 89.44 243 VAL A N 1
ATOM 1929 C CA . VAL A 1 243 ? 11.108 -6.249 11.676 1.00 89.44 243 VAL A CA 1
ATOM 1930 C C . VAL A 1 243 ? 9.958 -6.292 10.652 1.00 89.44 243 VAL A C 1
ATOM 1932 O O . VAL A 1 243 ? 8.804 -6.537 10.996 1.00 89.44 243 VAL A O 1
ATOM 1935 N N . ILE A 1 244 ? 10.274 -6.057 9.375 1.00 85.19 244 ILE A N 1
ATOM 1936 C CA . ILE A 1 244 ? 9.349 -6.199 8.250 1.00 85.19 244 ILE A CA 1
ATOM 1937 C C . ILE A 1 244 ? 8.933 -7.670 8.073 1.00 85.19 244 ILE A C 1
ATOM 1939 O O . ILE A 1 244 ? 7.827 -7.914 7.600 1.00 85.19 244 ILE A O 1
ATOM 1943 N N . TYR A 1 245 ? 9.750 -8.648 8.472 1.00 88.19 245 TYR A N 1
ATOM 1944 C CA . TYR A 1 245 ? 9.551 -10.064 8.150 1.00 88.19 245 TYR A CA 1
ATOM 1945 C C . TYR A 1 245 ? 9.284 -10.925 9.386 1.00 88.19 245 TYR A C 1
ATOM 1947 O O . TYR A 1 245 ? 9.771 -10.650 10.481 1.00 88.19 245 TYR A O 1
ATOM 1955 N N . ALA A 1 246 ? 8.495 -11.983 9.203 1.00 81.50 246 ALA A N 1
ATOM 1956 C CA . ALA A 1 246 ? 8.312 -13.020 10.213 1.00 81.50 246 ALA A CA 1
ATOM 1957 C C . ALA A 1 246 ? 9.478 -14.033 10.173 1.00 81.50 246 ALA A C 1
ATOM 1959 O O . ALA A 1 246 ? 10.056 -14.239 9.103 1.00 81.50 246 ALA A O 1
ATOM 1960 N N . PRO A 1 247 ? 9.801 -14.731 11.282 1.00 89.06 247 PRO A N 1
ATOM 1961 C CA . PRO A 1 247 ? 10.945 -15.650 11.335 1.00 89.06 247 PRO A CA 1
ATOM 1962 C C . PRO A 1 247 ? 10.945 -16.742 10.252 1.00 89.06 247 PRO A C 1
ATOM 1964 O O . PRO A 1 247 ? 11.990 -17.056 9.691 1.00 89.06 247 PRO A O 1
ATOM 1967 N N . HIS A 1 248 ? 9.774 -17.272 9.885 1.00 87.19 248 HIS A N 1
ATOM 1968 C CA . HIS A 1 248 ? 9.648 -18.307 8.849 1.00 87.19 248 HIS A CA 1
ATOM 1969 C C . HIS A 1 248 ? 9.876 -17.785 7.414 1.00 87.19 248 HIS A C 1
ATOM 1971 O O . HIS A 1 248 ? 9.951 -18.569 6.471 1.00 87.19 248 HIS A O 1
ATOM 1977 N N . GLN A 1 249 ? 9.977 -16.466 7.212 1.00 88.25 249 GLN A N 1
ATOM 1978 C CA . GLN A 1 249 ? 10.149 -15.851 5.889 1.00 88.25 249 GLN A CA 1
ATOM 1979 C C . GLN A 1 249 ? 11.621 -15.654 5.504 1.00 88.25 249 GLN A C 1
ATOM 1981 O O . GLN A 1 249 ? 11.902 -15.365 4.342 1.00 88.25 249 GLN A O 1
ATOM 1986 N N . VAL A 1 250 ? 12.560 -15.852 6.438 1.00 92.81 250 VAL A N 1
ATOM 1987 C CA . VAL A 1 250 ? 14.007 -15.606 6.266 1.00 92.81 250 VAL A CA 1
ATOM 1988 C C . VAL A 1 250 ? 14.565 -16.232 4.983 1.00 92.81 250 VAL A C 1
ATOM 1990 O O . VAL A 1 250 ? 15.243 -15.549 4.215 1.00 92.81 250 VAL A O 1
ATOM 1993 N N . GLY A 1 251 ? 14.234 -17.496 4.696 1.00 94.19 251 GLY A N 1
ATOM 1994 C CA . GLY A 1 251 ? 14.714 -18.185 3.491 1.00 94.19 251 GLY A CA 1
ATOM 1995 C C . GLY A 1 251 ? 14.277 -17.509 2.185 1.00 94.19 251 GLY A C 1
ATOM 1996 O O . GLY A 1 251 ? 15.053 -17.426 1.237 1.00 94.19 251 GLY A O 1
ATOM 1997 N N . GLN A 1 252 ? 13.069 -16.940 2.148 1.00 95.06 252 GLN A N 1
ATOM 1998 C CA . GLN A 1 252 ? 12.564 -16.226 0.971 1.00 95.06 252 GLN A CA 1
ATOM 1999 C C . GLN A 1 252 ? 13.318 -14.909 0.737 1.00 95.06 252 GLN A C 1
ATOM 2001 O O . GLN A 1 252 ? 13.548 -14.512 -0.410 1.00 95.06 252 GLN A O 1
ATOM 2006 N N . ILE A 1 253 ? 13.733 -14.240 1.816 1.00 97.94 253 ILE A N 1
ATOM 2007 C CA . ILE A 1 253 ? 14.533 -13.011 1.733 1.00 97.94 253 ILE A CA 1
ATOM 2008 C C . ILE A 1 253 ? 15.909 -13.328 1.149 1.00 97.94 253 ILE A C 1
ATOM 2010 O O . ILE A 1 253 ? 16.316 -12.695 0.180 1.00 97.94 253 ILE A O 1
ATOM 2014 N N . ILE A 1 254 ? 16.554 -14.394 1.630 1.00 98.19 254 ILE A N 1
ATOM 2015 C CA . ILE A 1 254 ? 17.842 -14.860 1.098 1.00 98.19 254 ILE A CA 1
ATOM 2016 C C . ILE A 1 254 ? 17.740 -15.169 -0.404 1.00 98.19 254 ILE A C 1
ATOM 2018 O O . ILE A 1 254 ? 18.591 -14.741 -1.181 1.00 98.19 254 ILE A O 1
ATOM 2022 N N . ILE A 1 255 ? 16.678 -15.857 -0.842 1.00 98.12 255 ILE A N 1
ATOM 2023 C CA . ILE A 1 255 ? 16.437 -16.127 -2.271 1.00 98.12 255 ILE A CA 1
ATOM 2024 C C . ILE A 1 255 ? 16.329 -14.820 -3.071 1.00 98.12 255 ILE A C 1
ATOM 2026 O O . ILE A 1 255 ? 16.861 -14.718 -4.177 1.00 98.12 255 ILE A O 1
ATOM 2030 N N . SER A 1 256 ? 15.675 -13.797 -2.523 1.00 98.06 256 SER A N 1
ATOM 2031 C CA . SER A 1 256 ? 15.564 -12.486 -3.178 1.00 98.06 256 SER A CA 1
ATOM 2032 C C . SER A 1 256 ? 16.917 -11.796 -3.313 1.00 98.06 256 SER A C 1
ATOM 2034 O O . SER A 1 256 ? 17.236 -11.284 -4.385 1.00 98.06 256 SER A O 1
ATOM 2036 N N . ASP A 1 257 ? 17.733 -11.835 -2.260 1.00 98.50 257 ASP A N 1
ATOM 2037 C CA . ASP A 1 257 ? 19.074 -11.253 -2.264 1.00 98.50 257 ASP A CA 1
ATOM 2038 C C . ASP A 1 257 ? 19.978 -11.946 -3.290 1.00 98.50 257 ASP A C 1
ATOM 2040 O O . ASP A 1 257 ? 20.697 -11.272 -4.029 1.00 98.50 257 ASP A O 1
ATOM 2044 N N . ILE A 1 258 ? 19.889 -13.278 -3.418 1.00 98.62 258 ILE A N 1
ATOM 2045 C CA . ILE A 1 258 ? 20.591 -14.045 -4.462 1.00 98.62 258 ILE A CA 1
ATOM 2046 C C . ILE A 1 258 ? 20.231 -13.523 -5.859 1.00 98.62 258 ILE A C 1
ATOM 2048 O O . ILE A 1 258 ? 21.121 -13.358 -6.693 1.00 98.62 258 ILE A O 1
ATOM 2052 N N . GLY A 1 259 ? 18.955 -13.219 -6.114 1.00 98.31 259 GLY A N 1
ATOM 2053 C CA . GLY A 1 259 ? 18.508 -12.646 -7.388 1.00 98.31 259 GLY A CA 1
ATOM 2054 C C . GLY A 1 259 ? 19.162 -11.295 -7.694 1.00 98.31 259 GLY A C 1
ATOM 2055 O O . GLY A 1 259 ? 19.618 -11.052 -8.813 1.00 98.31 259 GLY A O 1
ATOM 2056 N N . ILE A 1 260 ? 19.303 -10.442 -6.680 1.00 98.44 260 ILE A N 1
ATOM 2057 C CA . ILE A 1 260 ? 19.965 -9.136 -6.802 1.00 98.44 260 ILE A CA 1
ATOM 2058 C C . ILE A 1 260 ? 21.478 -9.279 -7.002 1.00 98.44 260 ILE A C 1
ATOM 2060 O O . ILE A 1 260 ? 22.057 -8.599 -7.854 1.00 98.44 260 ILE A O 1
ATOM 2064 N N . PHE A 1 261 ? 22.133 -10.196 -6.286 1.00 98.38 261 PHE A N 1
ATOM 2065 C CA . PHE A 1 261 ? 23.545 -10.507 -6.522 1.00 98.38 261 PHE A CA 1
ATOM 2066 C C . PHE A 1 261 ? 23.780 -11.054 -7.933 1.00 98.38 261 PHE A C 1
ATOM 2068 O O . PHE A 1 261 ? 24.738 -10.644 -8.593 1.00 98.38 261 PHE A O 1
ATOM 2075 N N . ALA A 1 262 ? 22.895 -11.925 -8.424 1.00 98.50 262 ALA A N 1
ATOM 2076 C CA . ALA A 1 262 ? 22.956 -12.450 -9.782 1.00 98.50 262 ALA A CA 1
ATOM 2077 C C . ALA A 1 262 ? 22.826 -11.331 -10.826 1.00 98.50 262 ALA A C 1
ATOM 2079 O O . ALA A 1 262 ? 23.626 -11.283 -11.763 1.00 98.50 262 ALA A O 1
ATOM 2080 N N . LEU A 1 263 ? 21.899 -10.383 -10.635 1.00 98.25 263 LEU A N 1
ATOM 2081 C CA . LEU A 1 263 ? 21.792 -9.200 -11.492 1.00 98.25 263 LEU A CA 1
ATOM 2082 C C . LEU A 1 263 ? 23.116 -8.423 -11.533 1.00 98.25 263 LEU A C 1
ATOM 2084 O O . LEU A 1 263 ? 23.632 -8.145 -12.617 1.00 98.25 263 LEU A O 1
ATOM 2088 N N . PHE A 1 264 ? 23.693 -8.081 -10.376 1.00 98.12 264 PHE A N 1
ATOM 2089 C CA . PHE A 1 264 ? 24.949 -7.326 -10.342 1.00 98.12 264 PHE A CA 1
ATOM 2090 C C . PHE A 1 264 ? 26.111 -8.085 -10.988 1.00 98.12 264 PHE A C 1
ATOM 2092 O O . PHE A 1 264 ? 26.919 -7.470 -11.686 1.00 98.12 264 PHE A O 1
ATOM 2099 N N . ALA A 1 265 ? 26.175 -9.408 -10.822 1.00 98.50 265 ALA A N 1
ATOM 2100 C CA . ALA A 1 265 ? 27.166 -10.244 -11.491 1.00 98.50 265 ALA A CA 1
ATOM 2101 C C . ALA A 1 265 ? 27.002 -10.207 -13.021 1.00 98.50 265 ALA A C 1
ATOM 2103 O O . ALA A 1 265 ? 27.989 -10.016 -13.733 1.00 98.50 265 ALA A O 1
ATOM 2104 N N . VAL A 1 266 ? 25.769 -10.311 -13.531 1.00 98.38 266 VAL A N 1
ATOM 2105 C CA . VAL A 1 266 ? 25.470 -10.224 -14.972 1.00 98.38 266 VAL A CA 1
ATOM 2106 C C . VAL A 1 266 ? 25.837 -8.849 -15.532 1.00 98.38 266 VAL A C 1
ATOM 2108 O O . VAL A 1 266 ? 26.509 -8.768 -16.560 1.00 98.38 266 VAL A O 1
ATOM 2111 N N . LEU A 1 267 ? 25.462 -7.761 -14.853 1.00 98.31 267 LEU A N 1
ATOM 2112 C CA . LEU A 1 267 ? 25.798 -6.399 -15.284 1.00 98.31 267 LEU A CA 1
ATOM 2113 C C . LEU A 1 267 ? 27.308 -6.134 -15.232 1.00 98.31 267 LEU A C 1
ATOM 2115 O O . LEU A 1 267 ? 27.850 -5.497 -16.135 1.00 98.31 267 LEU A O 1
ATOM 2119 N N . GLY A 1 268 ? 27.997 -6.641 -14.206 1.00 98.25 268 GLY A N 1
ATOM 2120 C CA . GLY A 1 268 ? 29.451 -6.550 -14.078 1.00 98.25 268 GLY A CA 1
ATOM 2121 C C . GLY A 1 268 ? 30.175 -7.315 -15.186 1.00 98.25 268 GLY A C 1
ATOM 2122 O O . GLY A 1 268 ? 31.079 -6.773 -15.822 1.00 98.25 268 GLY A O 1
ATOM 2123 N N . TYR A 1 269 ? 29.727 -8.538 -15.476 1.00 98.50 269 TYR A N 1
ATOM 2124 C CA . TYR A 1 269 ? 30.238 -9.352 -16.578 1.00 98.50 269 TYR A CA 1
ATOM 2125 C C . TYR A 1 269 ? 30.007 -8.677 -17.940 1.00 98.50 269 TYR A C 1
ATOM 2127 O O . TYR A 1 269 ? 30.933 -8.563 -18.747 1.00 98.50 269 TYR A O 1
ATOM 2135 N N . TRP A 1 270 ? 28.800 -8.153 -18.179 1.00 98.31 270 TRP A N 1
ATOM 2136 C CA . TRP A 1 270 ? 28.481 -7.402 -19.394 1.00 98.31 270 TRP A CA 1
ATOM 2137 C C . TRP A 1 270 ? 29.366 -6.154 -19.524 1.00 98.31 270 TRP A C 1
ATOM 2139 O O . TRP A 1 270 ? 29.984 -5.938 -20.569 1.00 98.31 270 TRP A O 1
ATOM 2149 N N . GLY A 1 271 ? 29.517 -5.378 -18.449 1.00 98.31 271 GLY A N 1
ATOM 2150 C CA . GLY A 1 271 ? 30.368 -4.189 -18.420 1.00 98.31 271 GLY A CA 1
ATOM 2151 C C . GLY A 1 271 ? 31.843 -4.494 -18.688 1.00 98.31 271 GLY A C 1
ATOM 2152 O O . GLY A 1 271 ? 32.497 -3.726 -19.394 1.00 98.31 271 GLY A O 1
ATOM 2153 N N . TYR A 1 272 ? 32.352 -5.626 -18.194 1.00 98.00 272 TYR A N 1
ATOM 2154 C CA . TYR A 1 272 ? 33.726 -6.073 -18.435 1.00 98.00 272 TYR A CA 1
ATOM 2155 C C . TYR A 1 272 ? 33.983 -6.416 -19.912 1.00 98.00 272 TYR A C 1
ATOM 2157 O O . TYR A 1 272 ? 35.009 -6.022 -20.463 1.00 98.00 272 TYR A O 1
ATOM 2165 N N . HIS A 1 273 ? 33.047 -7.103 -20.577 1.00 98.12 273 HIS A N 1
ATOM 2166 C CA . HIS A 1 273 ? 33.241 -7.581 -21.953 1.00 98.12 273 HIS A CA 1
ATOM 2167 C C . HIS A 1 273 ? 32.806 -6.603 -23.052 1.00 98.12 273 HIS A C 1
ATOM 2169 O O . HIS A 1 273 ? 33.363 -6.629 -24.149 1.00 98.12 273 HIS A O 1
ATOM 2175 N N . ARG A 1 274 ? 31.796 -5.768 -22.795 1.00 97.31 274 ARG A N 1
ATOM 2176 C CA . ARG A 1 274 ? 31.199 -4.851 -23.787 1.00 97.31 274 ARG A CA 1
ATOM 2177 C C . ARG A 1 274 ? 31.421 -3.374 -23.465 1.00 97.31 274 ARG A C 1
ATOM 2179 O O . ARG A 1 274 ? 31.155 -2.517 -24.304 1.00 97.31 274 ARG A O 1
ATOM 2186 N N . GLY A 1 275 ? 31.934 -3.076 -22.274 1.00 97.69 275 GLY A N 1
ATOM 2187 C CA . GLY A 1 275 ? 32.152 -1.722 -21.785 1.00 97.69 275 GLY A CA 1
ATOM 2188 C C . GLY A 1 275 ? 30.951 -1.160 -21.024 1.00 97.69 275 GLY A C 1
ATOM 2189 O O . GLY A 1 275 ? 29.789 -1.374 -21.370 1.00 97.69 275 GLY A O 1
ATOM 2190 N N . PHE A 1 276 ? 31.245 -0.368 -19.992 1.00 96.94 276 PHE A N 1
ATOM 2191 C CA . PHE A 1 276 ? 30.235 0.250 -19.130 1.00 96.94 276 PHE A CA 1
ATOM 2192 C C . PHE A 1 276 ? 29.253 1.156 -19.888 1.00 96.94 276 PHE A C 1
ATOM 2194 O O . PHE A 1 276 ? 28.080 1.201 -19.537 1.00 96.94 276 PHE A O 1
ATOM 2201 N N . GLY A 1 277 ? 29.698 1.852 -20.941 1.00 96.75 277 GLY A N 1
ATOM 2202 C CA . GLY A 1 277 ? 28.832 2.746 -21.720 1.00 96.75 277 GLY A CA 1
ATOM 2203 C C . GLY A 1 277 ? 27.645 2.028 -22.374 1.00 96.75 277 GLY A C 1
ATOM 2204 O O . GLY A 1 277 ? 26.554 2.592 -22.452 1.00 96.75 277 GLY A O 1
ATOM 2205 N N . GLU A 1 278 ? 27.829 0.770 -22.786 1.00 96.31 278 GLU A N 1
ATOM 2206 C CA . GLU A 1 278 ? 26.754 -0.051 -23.347 1.00 96.31 278 GLU A CA 1
ATOM 2207 C C . GLU A 1 278 ? 25.738 -0.443 -22.263 1.00 96.31 278 GLU A C 1
ATOM 2209 O O . GLU A 1 278 ? 24.544 -0.210 -22.448 1.00 96.31 278 GLU A O 1
ATOM 2214 N N . VAL A 1 279 ? 26.207 -0.923 -21.103 1.00 98.06 279 VAL A N 1
ATOM 2215 C CA . VAL A 1 279 ? 25.361 -1.243 -19.934 1.00 98.06 279 VAL A CA 1
ATOM 2216 C C . VAL A 1 279 ? 24.596 -0.011 -19.452 1.00 98.06 279 VAL A C 1
ATOM 2218 O O . VAL A 1 279 ? 23.391 -0.068 -19.206 1.00 98.06 279 VAL A O 1
ATOM 2221 N N . PHE A 1 280 ? 25.282 1.127 -19.347 1.00 97.31 280 PHE A N 1
ATOM 2222 C CA . PHE A 1 280 ? 24.696 2.392 -18.924 1.00 97.31 280 PHE A CA 1
ATOM 2223 C C . PHE A 1 280 ? 23.509 2.773 -19.816 1.00 97.31 280 PHE A C 1
ATOM 2225 O O . PHE A 1 280 ? 22.414 3.040 -19.330 1.00 97.31 280 PHE A O 1
ATOM 2232 N N . ARG A 1 281 ? 23.713 2.752 -21.134 1.00 95.88 281 ARG A N 1
ATOM 2233 C CA . ARG A 1 281 ? 22.718 3.190 -22.116 1.00 95.88 281 ARG A CA 1
ATOM 2234 C C . ARG A 1 281 ? 21.580 2.185 -22.310 1.00 95.88 281 ARG A C 1
ATOM 2236 O O . ARG A 1 281 ? 20.437 2.604 -22.463 1.00 95.88 281 ARG A O 1
ATOM 2243 N N . LEU A 1 282 ? 21.884 0.884 -22.330 1.00 97.00 282 LEU A N 1
ATOM 2244 C CA . LEU A 1 282 ? 20.908 -0.166 -22.644 1.00 97.00 282 LEU A CA 1
ATOM 2245 C C . LEU A 1 282 ? 20.150 -0.697 -21.429 1.00 97.00 282 LEU A C 1
ATOM 2247 O O . LEU A 1 282 ? 19.017 -1.134 -21.604 1.00 97.00 282 LEU A O 1
ATOM 2251 N N . TYR A 1 283 ? 20.742 -0.649 -20.234 1.00 97.69 283 TYR A N 1
ATOM 2252 C CA . TYR A 1 283 ? 20.118 -1.137 -19.004 1.00 97.69 283 TYR A CA 1
ATOM 2253 C C . TYR A 1 283 ? 19.874 -0.015 -17.993 1.00 97.69 283 TYR A C 1
ATOM 2255 O O . TYR A 1 283 ? 18.736 0.192 -17.581 1.00 97.69 283 TYR A O 1
ATOM 2263 N N . LEU A 1 284 ? 20.910 0.744 -17.607 1.00 96.50 284 LEU A N 1
ATOM 2264 C CA . LEU A 1 284 ? 20.785 1.682 -16.483 1.00 96.50 284 LEU A CA 1
ATOM 2265 C C . LEU A 1 284 ? 19.816 2.834 -16.783 1.00 96.50 284 LEU A C 1
ATOM 2267 O O . LEU A 1 284 ? 19.008 3.181 -15.928 1.00 96.50 284 LEU A O 1
ATOM 2271 N N . VAL A 1 285 ? 19.862 3.410 -17.988 1.00 96.75 285 VAL A N 1
ATOM 2272 C CA . VAL A 1 285 ? 18.940 4.485 -18.387 1.00 96.75 285 VAL A CA 1
ATOM 2273 C C . VAL A 1 285 ? 17.476 4.004 -18.400 1.00 96.75 285 VAL A C 1
ATOM 2275 O O . VAL A 1 285 ? 16.666 4.642 -17.726 1.00 96.75 285 VAL A O 1
ATOM 2278 N N . PRO A 1 286 ? 17.102 2.892 -19.072 1.00 97.38 286 PRO A N 1
ATOM 2279 C CA . PRO A 1 286 ? 15.756 2.325 -18.937 1.00 97.38 286 PRO A CA 1
ATOM 2280 C C . PRO A 1 286 ? 15.370 1.986 -17.493 1.00 97.38 286 PRO A C 1
ATOM 2282 O O . PRO A 1 286 ? 14.257 2.289 -17.081 1.00 97.38 286 PRO A O 1
ATOM 2285 N N . TYR A 1 287 ? 16.281 1.424 -16.693 1.00 96.19 287 TYR A N 1
ATOM 2286 C CA . TYR A 1 287 ? 16.031 1.114 -15.281 1.00 96.19 287 TYR A CA 1
ATOM 2287 C C . TYR A 1 287 ? 15.687 2.365 -14.455 1.00 96.19 287 TYR A C 1
ATOM 2289 O O . TYR A 1 287 ? 14.769 2.334 -13.634 1.00 96.19 287 TYR A O 1
ATOM 2297 N N . LEU A 1 288 ? 16.364 3.494 -14.684 1.00 95.31 288 LEU A N 1
ATOM 2298 C CA . LEU A 1 288 ? 16.017 4.763 -14.034 1.00 95.31 288 LEU A CA 1
ATOM 2299 C C . LEU A 1 288 ? 14.618 5.249 -14.437 1.00 95.31 288 LEU A C 1
ATOM 2301 O O . LEU A 1 288 ? 13.895 5.775 -13.593 1.00 95.31 288 LEU A O 1
ATOM 2305 N N . TRP A 1 289 ? 14.209 5.024 -15.689 1.00 96.88 289 TRP A N 1
ATOM 2306 C CA . TRP A 1 289 ? 12.834 5.280 -16.123 1.00 96.88 289 TRP A CA 1
ATOM 2307 C C . TRP A 1 289 ? 11.825 4.339 -15.457 1.00 96.88 289 TRP A C 1
ATOM 2309 O O . TRP A 1 289 ? 10.776 4.812 -15.034 1.00 96.88 289 TRP A O 1
ATOM 2319 N N . VAL A 1 290 ? 12.142 3.052 -15.274 1.00 96.62 290 VAL A N 1
ATOM 2320 C CA . VAL A 1 290 ? 11.286 2.123 -14.508 1.00 96.62 290 VAL A CA 1
ATOM 2321 C C . VAL A 1 290 ? 11.076 2.632 -13.082 1.00 96.62 290 VAL A C 1
ATOM 2323 O O . VAL A 1 290 ? 9.940 2.694 -12.621 1.00 96.62 290 VAL A O 1
ATOM 2326 N N . ASN A 1 291 ? 12.150 3.058 -12.405 1.00 94.62 291 ASN A N 1
ATOM 2327 C CA . ASN A 1 291 ? 12.071 3.646 -11.062 1.00 94.62 291 ASN A CA 1
ATOM 2328 C C . ASN A 1 291 ? 11.202 4.908 -11.052 1.00 94.62 291 ASN A C 1
ATOM 2330 O O . ASN A 1 291 ? 10.325 5.041 -10.200 1.00 94.62 291 ASN A O 1
ATOM 2334 N N . HIS A 1 292 ? 11.411 5.801 -12.023 1.00 95.50 292 HIS A N 1
ATOM 2335 C CA . HIS A 1 292 ? 10.605 7.006 -12.186 1.00 95.50 292 HIS A CA 1
ATOM 2336 C C . HIS A 1 292 ? 9.114 6.677 -12.312 1.00 95.50 292 HIS A C 1
ATOM 2338 O O . HIS A 1 292 ? 8.316 7.215 -11.549 1.00 95.50 292 HIS A O 1
ATOM 2344 N N . TRP A 1 293 ? 8.737 5.785 -13.233 1.00 96.31 293 TRP A N 1
ATOM 2345 C CA . TRP A 1 293 ? 7.338 5.427 -13.467 1.00 96.31 293 TRP A CA 1
ATOM 2346 C C . TRP A 1 293 ? 6.708 4.734 -12.268 1.00 96.31 293 TRP A C 1
ATOM 2348 O O . TRP A 1 293 ? 5.615 5.113 -11.861 1.00 96.31 293 TRP A O 1
ATOM 2358 N N . LEU A 1 294 ? 7.414 3.775 -11.666 1.00 95.06 294 LEU A N 1
ATOM 2359 C CA . LEU A 1 294 ? 6.958 3.063 -10.477 1.00 95.06 294 LEU A CA 1
ATOM 2360 C C . LEU A 1 294 ? 6.623 4.039 -9.353 1.00 95.06 294 LEU A C 1
ATOM 2362 O O . LEU A 1 294 ? 5.522 3.997 -8.805 1.00 95.06 294 LEU A O 1
ATOM 2366 N N . VAL A 1 295 ? 7.553 4.938 -9.021 1.00 95.94 295 VAL A N 1
ATOM 2367 C CA . VAL A 1 295 ? 7.344 5.901 -7.936 1.00 95.94 295 VAL A CA 1
ATOM 2368 C C . VAL A 1 295 ? 6.258 6.903 -8.314 1.00 95.94 295 VAL A C 1
ATOM 2370 O O . VAL A 1 295 ? 5.405 7.196 -7.486 1.00 95.94 295 VAL A O 1
ATOM 2373 N N . LEU A 1 296 ? 6.247 7.407 -9.551 1.00 97.12 296 LEU A N 1
ATOM 2374 C CA . LEU A 1 296 ? 5.258 8.387 -10.004 1.00 97.12 296 LEU A CA 1
ATOM 2375 C C . LEU A 1 296 ? 3.828 7.832 -9.940 1.00 97.12 296 LEU A C 1
ATOM 2377 O O . LEU A 1 296 ? 2.942 8.500 -9.410 1.00 97.12 296 LEU A O 1
ATOM 2381 N N . ILE A 1 297 ? 3.616 6.623 -10.465 1.00 97.19 297 ILE A N 1
ATOM 2382 C CA . ILE A 1 297 ? 2.311 5.954 -10.495 1.00 97.19 297 ILE A CA 1
ATOM 2383 C C . ILE A 1 297 ? 1.858 5.660 -9.065 1.00 97.19 297 ILE A C 1
ATOM 2385 O O . ILE A 1 297 ? 0.809 6.145 -8.645 1.00 97.19 297 ILE A O 1
ATOM 2389 N N . THR A 1 298 ? 2.679 4.942 -8.294 1.00 95.69 298 THR A N 1
ATOM 2390 C CA . THR A 1 298 ? 2.284 4.483 -6.953 1.00 95.69 298 THR A CA 1
ATOM 2391 C C . THR A 1 298 ? 2.103 5.623 -5.958 1.00 95.69 298 THR A C 1
ATOM 2393 O O . THR A 1 298 ? 1.148 5.615 -5.186 1.00 95.69 298 THR A O 1
ATOM 2396 N N . PHE A 1 299 ? 2.934 6.664 -6.022 1.00 96.94 299 PHE A N 1
ATOM 2397 C CA . PHE A 1 299 ? 2.748 7.851 -5.192 1.00 96.94 299 PHE A CA 1
ATOM 2398 C C . PHE A 1 299 ? 1.419 8.548 -5.485 1.00 96.94 299 PHE A C 1
ATOM 2400 O O . PHE A 1 299 ? 0.667 8.841 -4.563 1.00 96.94 299 PHE A O 1
ATOM 2407 N N . LEU A 1 300 ? 1.092 8.786 -6.757 1.00 97.69 300 LEU A N 1
ATOM 2408 C CA . LEU A 1 300 ? -0.147 9.477 -7.119 1.00 97.69 300 LEU A CA 1
ATOM 2409 C C . LEU A 1 300 ? -1.401 8.639 -6.838 1.00 97.69 300 LEU A C 1
ATOM 2411 O O . LEU A 1 300 ? -2.454 9.197 -6.526 1.00 97.69 300 LEU A O 1
ATOM 2415 N N . GLN A 1 301 ? -1.306 7.316 -6.930 1.00 97.25 301 GLN A N 1
ATOM 2416 C CA . GLN A 1 301 ? -2.387 6.398 -6.568 1.00 97.25 301 GLN A CA 1
ATOM 2417 C C . GLN A 1 301 ? -2.755 6.462 -5.079 1.00 97.25 301 GLN A C 1
ATOM 2419 O O . GLN A 1 301 ? -3.929 6.324 -4.742 1.00 97.25 301 GLN A O 1
ATOM 2424 N N . HIS A 1 302 ? -1.764 6.665 -4.208 1.00 97.19 302 HIS A N 1
ATOM 2425 C CA . HIS A 1 302 ? -1.901 6.560 -2.752 1.00 97.19 302 HIS A CA 1
ATOM 2426 C C . HIS A 1 302 ? -1.822 7.889 -2.003 1.00 97.19 302 HIS A C 1
ATOM 2428 O O . HIS A 1 302 ? -2.097 7.950 -0.811 1.00 97.19 302 HIS A O 1
ATOM 2434 N N . THR A 1 303 ? -1.393 8.960 -2.663 1.00 97.19 303 THR A N 1
ATOM 2435 C CA . THR A 1 303 ? -1.223 10.277 -2.053 1.00 97.19 303 THR A CA 1
ATOM 2436 C C . THR A 1 303 ? -1.968 11.312 -2.879 1.00 97.19 303 THR A C 1
ATOM 2438 O O . THR A 1 303 ? -1.636 11.584 -4.031 1.00 97.19 303 THR A O 1
ATOM 2441 N N . ASP A 1 304 ? -2.989 11.907 -2.272 1.00 97.69 304 ASP A N 1
ATOM 2442 C CA . ASP A 1 304 ? -3.747 13.021 -2.828 1.00 97.69 304 ASP A CA 1
ATOM 2443 C C . ASP A 1 304 ? -4.443 13.774 -1.679 1.00 97.69 304 ASP A C 1
ATOM 2445 O O . ASP A 1 304 ? -4.849 13.133 -0.707 1.00 97.69 304 ASP A O 1
ATOM 2449 N N . PRO A 1 305 ? -4.628 15.106 -1.744 1.00 96.88 305 PRO A N 1
ATOM 2450 C CA . PRO A 1 305 ? -5.393 15.836 -0.726 1.00 96.88 305 PRO A CA 1
ATOM 2451 C C . PRO A 1 305 ? -6.882 15.443 -0.645 1.00 96.88 305 PRO A C 1
ATOM 2453 O O . PRO A 1 305 ? -7.592 15.900 0.253 1.00 96.88 305 PRO A O 1
ATOM 2456 N N . LEU A 1 306 ? -7.379 14.637 -1.586 1.00 96.44 306 LEU A N 1
ATOM 2457 C CA . LEU A 1 306 ? -8.730 14.076 -1.567 1.00 96.44 306 LEU A CA 1
ATOM 2458 C C . LEU A 1 306 ? -8.828 12.703 -0.882 1.00 96.44 306 LEU A C 1
ATOM 2460 O O . LEU A 1 306 ? -9.941 12.255 -0.613 1.00 96.44 306 LEU A O 1
ATOM 2464 N N . LEU A 1 307 ? -7.702 12.039 -0.600 1.00 97.06 307 LEU A N 1
ATOM 2465 C CA . LEU A 1 307 ? -7.696 10.700 -0.012 1.00 97.06 307 LEU A CA 1
ATOM 2466 C C . LEU A 1 307 ? -7.642 10.753 1.526 1.00 97.06 307 LEU A C 1
ATOM 2468 O O . LEU A 1 307 ? -6.805 11.473 2.085 1.00 97.06 307 LEU A O 1
ATOM 2472 N N . PRO A 1 308 ? -8.511 9.994 2.219 1.00 96.38 308 PRO A N 1
ATOM 2473 C CA . PRO A 1 308 ? -8.496 9.897 3.673 1.00 96.38 308 PRO A CA 1
ATOM 2474 C C . PRO A 1 308 ? -7.368 8.986 4.169 1.00 96.38 308 PRO A C 1
ATOM 2476 O O . PRO A 1 308 ? -6.974 8.033 3.501 1.00 96.38 308 PRO A O 1
ATOM 2479 N N . HIS A 1 309 ? -6.906 9.247 5.387 1.00 95.88 309 HIS A N 1
ATOM 2480 C CA . HIS A 1 309 ? -6.074 8.341 6.175 1.00 95.88 309 HIS A CA 1
ATOM 2481 C C . HIS A 1 309 ? -6.776 8.044 7.495 1.00 95.88 309 HIS A C 1
ATOM 2483 O O . HIS A 1 309 ? -7.442 8.911 8.055 1.00 95.88 309 HIS A O 1
ATOM 2489 N N . TYR A 1 310 ? -6.611 6.832 8.009 1.00 86.75 310 TYR A N 1
ATOM 2490 C CA . TYR A 1 310 ? -7.385 6.347 9.146 1.00 86.75 310 TYR A CA 1
ATOM 2491 C C . TYR A 1 310 ? -6.489 5.998 10.329 1.00 86.75 310 TYR A C 1
ATOM 2493 O O . TYR A 1 310 ? -5.433 5.361 10.192 1.00 86.75 310 TYR A O 1
ATOM 2501 N N . ARG A 1 311 ? -6.937 6.390 11.521 1.00 82.75 311 ARG A N 1
ATOM 2502 C CA . ARG A 1 311 ? -6.467 5.804 12.777 1.00 82.75 311 ARG A CA 1
ATOM 2503 C C . ARG A 1 311 ? -7.139 4.455 13.011 1.00 82.75 311 ARG A C 1
ATOM 2505 O O . ARG A 1 311 ? -8.080 4.086 12.318 1.00 82.75 311 ARG A O 1
ATOM 2512 N N . ALA A 1 312 ? -6.625 3.706 13.984 1.00 74.31 312 ALA A N 1
ATOM 2513 C CA . ALA A 1 312 ? -7.067 2.338 14.249 1.00 74.31 312 ALA A CA 1
ATOM 2514 C C . ALA A 1 312 ? -8.571 2.231 14.575 1.00 74.31 312 ALA A C 1
ATOM 2516 O O . ALA A 1 312 ? -9.188 1.233 14.227 1.00 74.31 312 ALA A O 1
ATOM 2517 N N . SER A 1 313 ? -9.147 3.260 15.203 1.00 71.44 313 SER A N 1
ATOM 2518 C CA . SER A 1 313 ? -10.577 3.397 15.525 1.00 71.44 313 SER A CA 1
ATOM 2519 C C . SER A 1 313 ? -11.479 3.338 14.289 1.00 71.44 313 SER A C 1
ATOM 2521 O O . SER A 1 313 ? -12.502 2.660 14.307 1.00 71.44 313 SER A O 1
ATOM 2523 N N . GLU A 1 314 ? -11.078 4.004 13.206 1.00 78.94 314 GLU A N 1
ATOM 2524 C CA . GLU A 1 314 ? -11.880 4.148 11.984 1.00 78.94 314 GLU A CA 1
ATOM 2525 C C . GLU A 1 314 ? -11.381 3.272 10.824 1.00 78.94 314 GLU A C 1
ATOM 2527 O O . GLU A 1 314 ? -12.002 3.230 9.760 1.00 78.94 314 GLU A O 1
ATOM 2532 N N . PHE A 1 315 ? -10.263 2.564 10.982 1.00 82.44 315 PHE A N 1
ATOM 2533 C CA . PHE A 1 315 ? -9.715 1.742 9.909 1.00 82.44 315 PHE A CA 1
ATOM 2534 C C . PHE A 1 315 ? -10.513 0.444 9.716 1.00 82.44 315 PHE A C 1
ATOM 2536 O O . PHE A 1 315 ? -10.724 -0.335 10.643 1.00 82.44 315 PHE A O 1
ATOM 2543 N N . THR A 1 316 ? -10.871 0.163 8.465 1.00 76.75 316 THR A N 1
ATOM 2544 C CA . THR A 1 316 ? -11.313 -1.158 8.002 1.00 76.75 316 THR A CA 1
ATOM 2545 C C . THR A 1 316 ? -10.629 -1.474 6.681 1.00 76.75 316 THR A C 1
ATOM 2547 O O . THR A 1 316 ? -10.212 -0.559 5.968 1.00 76.75 316 THR A O 1
ATOM 2550 N N . PHE A 1 317 ? -10.549 -2.756 6.312 1.00 79.69 317 PHE A N 1
ATOM 2551 C CA . PHE A 1 317 ? -9.989 -3.133 5.013 1.00 79.69 317 PHE A CA 1
ATOM 2552 C C . PHE A 1 317 ? -10.698 -2.426 3.836 1.00 79.69 317 PHE A C 1
ATOM 2554 O O . PHE A 1 317 ? -9.992 -1.814 3.040 1.00 79.69 317 PHE A O 1
ATOM 2561 N N . PRO A 1 318 ? -12.048 -2.388 3.735 1.00 82.94 318 PRO A N 1
ATOM 2562 C CA . PRO A 1 318 ? -12.734 -1.624 2.688 1.00 82.94 318 PRO A CA 1
ATOM 2563 C C . PRO A 1 318 ? -12.374 -0.136 2.671 1.00 82.94 318 PRO A C 1
ATOM 2565 O O . PRO A 1 318 ? -12.120 0.418 1.607 1.00 82.94 318 PRO A O 1
ATOM 2568 N N . ARG A 1 319 ? -12.308 0.520 3.838 1.00 88.75 319 ARG A N 1
ATOM 2569 C CA . ARG A 1 319 ? -11.922 1.937 3.928 1.00 88.75 319 ARG A CA 1
ATOM 2570 C C . ARG A 1 319 ? -10.498 2.173 3.442 1.00 88.75 319 ARG A C 1
ATOM 2572 O O . ARG A 1 319 ? -10.273 3.135 2.714 1.00 88.75 319 ARG A O 1
ATOM 2579 N N . GLY A 1 320 ? -9.573 1.287 3.808 1.00 88.19 320 GLY A N 1
ATOM 2580 C CA . GLY A 1 320 ? -8.198 1.309 3.324 1.00 88.19 320 GLY A CA 1
ATOM 2581 C C . GLY A 1 320 ? -8.113 1.076 1.819 1.00 88.19 320 GLY A C 1
ATOM 2582 O O . GLY A 1 320 ? -7.602 1.922 1.098 1.00 88.19 320 GLY A O 1
ATOM 2583 N N . ALA A 1 321 ? -8.683 -0.019 1.315 1.00 87.69 321 ALA A N 1
ATOM 2584 C CA . ALA A 1 321 ? -8.643 -0.367 -0.106 1.00 87.69 321 ALA A CA 1
ATOM 2585 C C . ALA A 1 321 ? -9.236 0.732 -1.014 1.00 87.69 321 ALA A C 1
ATOM 2587 O O . ALA A 1 321 ? -8.748 0.968 -2.122 1.00 87.69 321 ALA A O 1
ATOM 2588 N N . LEU A 1 322 ? -10.258 1.444 -0.524 1.00 95.75 322 LEU A N 1
ATOM 2589 C CA . LEU A 1 322 ? -10.887 2.580 -1.203 1.00 95.75 322 LEU A CA 1
ATOM 2590 C C . LEU A 1 322 ? -10.166 3.924 -0.975 1.00 95.75 322 LEU A C 1
ATOM 2592 O O . LEU A 1 322 ? -10.550 4.923 -1.577 1.00 95.75 322 LEU A O 1
ATOM 2596 N N . ALA A 1 323 ? -9.106 3.977 -0.163 1.00 96.12 323 ALA A N 1
ATOM 2597 C CA . ALA A 1 323 ? -8.249 5.153 0.020 1.00 96.12 323 ALA A CA 1
ATOM 2598 C C . ALA A 1 323 ? -7.167 5.255 -1.071 1.00 96.12 323 ALA A C 1
ATOM 2600 O O . ALA A 1 323 ? -6.011 5.584 -0.806 1.00 96.12 323 ALA A O 1
ATOM 2601 N N . THR A 1 324 ? -7.547 4.963 -2.314 1.00 96.88 324 THR A N 1
ATOM 2602 C CA . THR A 1 324 ? -6.674 5.010 -3.488 1.00 96.88 324 THR A CA 1
ATOM 2603 C C . THR A 1 324 ? -7.432 5.555 -4.698 1.00 96.88 324 THR A C 1
ATOM 2605 O O . THR A 1 324 ? -8.663 5.615 -4.691 1.00 96.88 324 THR A O 1
ATOM 2608 N N . PHE A 1 325 ? -6.715 5.978 -5.742 1.00 97.81 325 PHE A N 1
ATOM 2609 C CA . PHE A 1 325 ? -7.323 6.469 -6.982 1.00 97.81 325 PHE A CA 1
ATOM 2610 C C . PHE A 1 325 ? -6.915 5.679 -8.220 1.00 97.81 325 PHE A C 1
ATOM 2612 O O . PHE A 1 325 ? -5.737 5.380 -8.419 1.00 97.81 325 PHE A O 1
ATOM 2619 N N . ASP A 1 326 ? -7.892 5.485 -9.109 1.00 98.12 326 ASP A N 1
ATOM 2620 C CA . ASP A 1 326 ? -7.650 5.165 -10.512 1.00 98.12 326 ASP A CA 1
ATOM 2621 C C . ASP A 1 326 ? -7.180 6.435 -11.245 1.00 98.12 326 ASP A C 1
ATOM 2623 O O . ASP A 1 326 ? -7.767 7.516 -11.091 1.00 98.12 326 ASP A O 1
ATOM 2627 N N . ARG A 1 327 ? -6.139 6.327 -12.074 1.00 97.25 327 ARG A N 1
ATOM 2628 C CA . ARG A 1 327 ? -5.563 7.438 -12.852 1.00 97.25 327 ARG A CA 1
ATOM 2629 C C . ARG A 1 327 ? -5.125 6.975 -14.238 1.00 97.25 327 ARG A C 1
ATOM 2631 O O . ARG A 1 327 ? -4.749 5.828 -14.416 1.00 97.25 327 ARG A O 1
ATOM 2638 N N . ASN A 1 328 ? -5.138 7.887 -15.209 1.00 96.00 328 ASN A N 1
ATOM 2639 C CA . ASN A 1 328 ? -4.694 7.614 -16.582 1.00 96.00 328 ASN A CA 1
ATOM 2640 C C . ASN A 1 328 ? -3.202 7.952 -16.754 1.00 96.00 328 ASN A C 1
ATOM 2642 O O . ASN A 1 328 ? -2.815 9.114 -16.569 1.00 96.00 328 ASN A O 1
ATOM 2646 N N . VAL A 1 329 ? -2.374 6.965 -17.100 1.00 95.62 329 VAL A N 1
ATOM 2647 C CA . VAL A 1 329 ? -0.929 7.130 -17.320 1.00 95.62 329 VAL A CA 1
ATOM 2648 C C . VAL A 1 329 ? -0.662 7.939 -18.577 1.00 95.62 329 VAL A C 1
ATOM 2650 O O . VAL A 1 329 ? -1.025 7.522 -19.667 1.00 95.62 329 VAL A O 1
ATOM 2653 N N . MET A 1 330 ? 0.012 9.089 -18.442 1.00 94.88 330 MET A N 1
ATOM 2654 C CA . MET A 1 330 ? 0.299 10.016 -19.552 1.00 94.88 330 MET A CA 1
ATOM 2655 C C . MET A 1 330 ? -0.952 10.609 -20.226 1.00 94.88 330 MET A C 1
ATOM 2657 O O . MET A 1 330 ? -0.878 11.145 -21.335 1.00 94.88 330 MET A O 1
ATOM 2661 N N . GLY A 1 331 ? -2.110 10.552 -19.561 1.00 93.25 331 GLY A N 1
ATOM 2662 C CA . GLY A 1 331 ? -3.355 11.131 -20.070 1.00 93.25 331 GLY A CA 1
ATOM 2663 C C . GLY A 1 331 ? -3.332 12.662 -20.185 1.00 93.25 331 GLY A C 1
ATOM 2664 O O . GLY A 1 331 ? -4.099 13.231 -20.961 1.00 93.25 331 GLY A O 1
ATOM 2665 N N . ASP A 1 332 ? -2.430 13.340 -19.470 1.00 93.00 332 ASP A N 1
ATOM 2666 C CA . ASP A 1 332 ? -2.192 14.787 -19.572 1.00 93.00 332 ASP A CA 1
ATOM 2667 C C . ASP A 1 332 ? -1.564 15.196 -20.915 1.00 93.00 332 ASP A C 1
ATOM 2669 O O . ASP A 1 332 ? -1.698 16.345 -21.337 1.00 93.00 332 ASP A O 1
ATOM 2673 N N . LEU A 1 333 ? -0.947 14.247 -21.624 1.00 94.75 333 LEU A N 1
ATOM 2674 C CA . LEU A 1 333 ? -0.411 14.418 -22.977 1.00 94.75 333 LEU A CA 1
ATOM 2675 C C . LEU A 1 333 ? -1.437 14.085 -24.077 1.00 94.75 333 LEU A C 1
ATOM 2677 O O . LEU A 1 333 ? -1.102 14.062 -25.263 1.00 94.75 333 LEU A O 1
ATOM 2681 N N . GLY A 1 334 ? -2.694 13.842 -23.699 1.00 94.50 334 GLY A N 1
ATOM 2682 C CA . GLY A 1 334 ? -3.801 13.559 -24.606 1.00 94.50 334 GLY A CA 1
ATOM 2683 C C . GLY A 1 334 ? -4.158 12.070 -24.714 1.00 94.50 334 GLY A C 1
ATOM 2684 O O . GLY A 1 334 ? -3.443 11.197 -24.221 1.00 94.50 334 GLY A O 1
ATOM 2685 N N . PRO A 1 335 ? -5.279 11.750 -25.385 1.00 95.00 335 PRO A N 1
ATOM 2686 C CA . PRO A 1 335 ? -5.889 10.418 -25.344 1.00 95.00 335 PRO A CA 1
ATOM 2687 C C . PRO A 1 335 ? -5.023 9.312 -25.961 1.00 95.00 335 PRO A C 1
ATOM 2689 O O . PRO A 1 335 ? -5.062 8.180 -25.492 1.00 95.00 335 PRO A O 1
ATOM 2692 N N . ILE A 1 336 ? -4.223 9.628 -26.987 1.00 96.56 336 ILE A N 1
ATOM 2693 C CA . ILE A 1 336 ? -3.320 8.654 -27.625 1.00 96.56 336 ILE A CA 1
ATOM 2694 C C . ILE A 1 336 ? -2.209 8.247 -26.656 1.00 96.56 336 ILE A C 1
ATOM 2696 O O . ILE A 1 336 ? -1.929 7.061 -26.509 1.00 96.56 336 ILE A O 1
ATOM 2700 N N . MET A 1 337 ? -1.599 9.219 -25.974 1.00 95.69 337 MET A N 1
ATOM 2701 C CA . MET A 1 337 ? -0.550 8.938 -24.995 1.00 95.69 337 MET A CA 1
ATOM 2702 C C . MET A 1 337 ? -1.113 8.215 -23.774 1.00 95.69 337 MET A C 1
ATOM 2704 O O . MET A 1 337 ? -0.472 7.284 -23.304 1.00 95.69 337 MET A O 1
ATOM 2708 N N . GLY A 1 338 ? -2.330 8.564 -23.344 1.00 95.75 338 GLY A N 1
ATOM 2709 C CA . GLY A 1 338 ? -3.063 7.822 -22.318 1.00 95.75 338 GLY A CA 1
ATOM 2710 C C . GLY A 1 338 ? -3.272 6.348 -22.673 1.00 95.75 338 GLY A C 1
ATOM 2711 O O . GLY A 1 338 ? -3.010 5.459 -21.873 1.00 95.75 338 GLY A O 1
ATOM 2712 N N . TRP A 1 339 ? -3.683 6.066 -23.913 1.00 96.06 339 TRP A N 1
ATOM 2713 C CA . TRP A 1 339 ? -3.835 4.690 -24.396 1.00 96.06 339 TRP A CA 1
ATOM 2714 C C . TRP A 1 339 ? -2.500 3.928 -24.439 1.00 96.06 339 TRP A C 1
ATOM 2716 O O . TRP A 1 339 ? -2.448 2.768 -24.035 1.00 96.06 339 TRP A O 1
ATOM 2726 N N . ILE A 1 340 ? -1.415 4.581 -24.876 1.00 96.25 340 ILE A N 1
ATOM 2727 C CA . ILE A 1 340 ? -0.066 3.991 -24.857 1.00 96.25 340 ILE A CA 1
ATOM 2728 C C . ILE A 1 340 ? 0.380 3.708 -23.418 1.00 96.25 340 ILE A C 1
ATOM 2730 O O . ILE A 1 340 ? 0.879 2.619 -23.151 1.00 96.25 340 ILE A O 1
ATOM 2734 N N . GLY A 1 341 ? 0.198 4.663 -22.502 1.00 96.12 341 GLY A N 1
ATOM 2735 C CA . GLY A 1 341 ? 0.577 4.538 -21.096 1.00 96.12 341 GLY A CA 1
ATOM 2736 C C . GLY A 1 341 ? -0.154 3.390 -20.408 1.00 96.12 341 GLY A C 1
ATOM 2737 O O . GLY A 1 341 ? 0.492 2.498 -19.856 1.00 96.12 341 GLY A O 1
ATOM 2738 N N . ALA A 1 342 ? -1.482 3.360 -20.525 1.00 95.75 342 ALA A N 1
ATOM 2739 C CA . ALA A 1 342 ? -2.313 2.287 -19.990 1.00 95.75 342 ALA A CA 1
ATOM 2740 C C . ALA A 1 342 ? -1.933 0.917 -20.577 1.00 95.75 342 ALA A C 1
ATOM 2742 O O . ALA A 1 342 ? -1.782 -0.057 -19.844 1.00 95.75 342 ALA A O 1
ATOM 2743 N N . GLY A 1 343 ? -1.735 0.836 -21.898 1.00 95.69 343 GLY A N 1
ATOM 2744 C CA . GLY A 1 343 ? -1.379 -0.411 -22.574 1.00 95.69 343 GLY A CA 1
ATOM 2745 C C . GLY A 1 343 ? 0.013 -0.928 -22.205 1.00 95.69 343 GLY A C 1
ATOM 2746 O O . GLY A 1 343 ? 0.173 -2.116 -21.956 1.00 95.69 343 GLY A O 1
ATOM 2747 N N . ALA A 1 344 ? 1.016 -0.049 -22.138 1.00 96.19 344 ALA A N 1
ATOM 2748 C CA . ALA A 1 344 ? 2.397 -0.424 -21.829 1.00 96.19 344 ALA A CA 1
ATOM 2749 C C . ALA A 1 344 ? 2.632 -0.740 -20.343 1.00 96.19 344 ALA A C 1
ATOM 2751 O O . ALA A 1 344 ? 3.629 -1.373 -20.009 1.00 96.19 344 ALA A O 1
ATOM 2752 N N . THR A 1 345 ? 1.735 -0.300 -19.455 1.00 96.56 345 THR A N 1
ATOM 2753 C CA . THR A 1 345 ? 1.800 -0.561 -18.005 1.00 96.56 345 THR A CA 1
ATOM 2754 C C . THR A 1 345 ? 0.701 -1.511 -17.519 1.00 96.56 345 THR A C 1
ATOM 2756 O O . THR A 1 345 ? 0.459 -1.622 -16.319 1.00 96.56 345 THR A O 1
ATOM 2759 N N . HIS A 1 346 ? 0.036 -2.208 -18.448 1.00 97.00 346 HIS A N 1
ATOM 2760 C CA . HIS A 1 346 ? -1.025 -3.190 -18.186 1.00 97.00 346 HIS A CA 1
ATOM 2761 C C . HIS A 1 346 ? -2.187 -2.668 -17.327 1.00 97.00 346 HIS A C 1
ATOM 2763 O O . HIS A 1 346 ? -2.841 -3.432 -16.626 1.00 97.00 346 HIS A O 1
ATOM 2769 N N . GLY A 1 347 ? -2.481 -1.369 -17.397 1.00 95.88 347 GLY A N 1
ATOM 2770 C CA . GLY A 1 347 ? -3.623 -0.760 -16.714 1.00 95.88 347 GLY A CA 1
ATOM 2771 C C . GLY A 1 347 ? -3.466 -0.575 -15.204 1.00 95.88 347 GLY A C 1
ATOM 2772 O O . GLY A 1 347 ? -4.455 -0.272 -14.540 1.00 95.88 347 GLY A O 1
ATOM 2773 N N . ILE A 1 348 ? -2.262 -0.750 -14.641 1.00 94.31 348 ILE A N 1
ATOM 2774 C CA . ILE A 1 348 ? -2.050 -0.724 -13.182 1.00 94.31 348 ILE A CA 1
ATOM 2775 C C . ILE A 1 348 ? -2.559 0.563 -12.522 1.00 94.31 348 ILE A C 1
ATOM 2777 O O . ILE A 1 348 ? -3.047 0.528 -11.395 1.00 94.31 348 ILE A O 1
ATOM 2781 N N . ALA A 1 349 ? -2.463 1.702 -13.212 1.00 96.19 349 ALA A N 1
ATOM 2782 C CA . ALA A 1 349 ? -2.955 2.979 -12.711 1.00 96.19 349 ALA A CA 1
ATOM 2783 C C . ALA A 1 349 ? -4.462 3.125 -12.885 1.00 96.19 349 ALA A C 1
ATOM 2785 O O . ALA A 1 349 ? -5.130 3.687 -12.022 1.00 96.19 349 ALA A O 1
ATOM 2786 N N . GLU A 1 350 ? -4.993 2.619 -13.988 1.00 97.25 350 GLU A N 1
ATOM 2787 C CA . GLU A 1 350 ? -6.381 2.771 -14.392 1.00 97.25 350 GLU A CA 1
ATOM 2788 C C . GLU A 1 350 ? -7.330 1.836 -13.637 1.00 97.25 350 GLU A C 1
ATOM 2790 O O . GLU A 1 350 ? -8.531 2.113 -13.593 1.00 97.25 350 GLU A O 1
ATOM 2795 N N . THR A 1 351 ? -6.802 0.755 -13.051 1.00 97.62 351 THR A N 1
ATOM 2796 C CA . THR A 1 351 ? -7.567 -0.276 -12.332 1.00 97.62 351 THR A CA 1
ATOM 2797 C C . THR A 1 351 ? -7.138 -0.450 -10.873 1.00 97.62 351 THR A C 1
ATOM 2799 O O . THR A 1 351 ? -7.407 -1.483 -10.255 1.00 97.62 351 THR A O 1
ATOM 2802 N N . HIS A 1 352 ? -6.439 0.534 -10.310 1.00 98.00 352 HIS A N 1
ATOM 2803 C CA . HIS A 1 352 ? -5.764 0.409 -9.020 1.00 98.00 352 HIS A CA 1
ATOM 2804 C C . HIS A 1 352 ? -6.706 0.224 -7.828 1.00 98.00 352 HIS A C 1
ATOM 2806 O O . HIS A 1 352 ? -6.393 -0.515 -6.897 1.00 98.00 352 HIS A O 1
ATOM 2812 N N . VAL A 1 353 ? -7.883 0.850 -7.857 1.00 97.31 353 VAL A N 1
ATOM 2813 C CA . VAL A 1 353 ? -8.877 0.679 -6.787 1.00 97.31 353 VAL A CA 1
ATOM 2814 C C . VAL A 1 353 ? -9.332 -0.780 -6.724 1.00 97.31 353 VAL A C 1
ATOM 2816 O O . VAL A 1 353 ? -9.355 -1.383 -5.652 1.00 97.31 353 VAL A O 1
ATOM 2819 N N . ALA A 1 354 ? -9.645 -1.383 -7.876 1.00 94.38 354 ALA A N 1
ATOM 2820 C CA . ALA A 1 354 ? -10.012 -2.798 -7.942 1.00 94.38 354 ALA A CA 1
ATOM 2821 C C . ALA A 1 354 ? -8.845 -3.705 -7.535 1.00 94.38 354 ALA A C 1
ATOM 2823 O O . ALA A 1 354 ? -9.064 -4.714 -6.868 1.00 94.38 354 ALA A O 1
ATOM 2824 N N . HIS A 1 355 ? -7.615 -3.314 -7.875 1.00 94.81 355 HIS A N 1
ATOM 2825 C CA . HIS A 1 355 ? -6.399 -4.002 -7.447 1.00 94.81 355 HIS A CA 1
ATOM 2826 C C . HIS A 1 355 ? -6.255 -4.039 -5.915 1.00 94.81 355 HIS A C 1
ATOM 2828 O O . HIS A 1 355 ? -5.903 -5.077 -5.367 1.00 94.81 355 HIS A O 1
ATOM 2834 N N . HIS A 1 356 ? -6.578 -2.961 -5.198 1.00 91.69 356 HIS A N 1
ATOM 2835 C CA . HIS A 1 356 ? -6.580 -2.962 -3.724 1.00 91.69 356 HIS A CA 1
ATOM 2836 C C . HIS A 1 356 ? -7.749 -3.731 -3.115 1.00 91.69 356 HIS A C 1
ATOM 2838 O O . HIS A 1 356 ? -7.592 -4.395 -2.094 1.00 91.69 356 HIS A O 1
ATOM 2844 N N . VAL A 1 357 ? -8.921 -3.679 -3.747 1.00 87.81 357 VAL A N 1
ATOM 2845 C CA . VAL A 1 357 ? -10.091 -4.445 -3.297 1.00 87.81 357 VAL A CA 1
ATOM 2846 C C . VAL A 1 357 ? -9.882 -5.952 -3.478 1.00 87.81 357 VAL A C 1
ATOM 2848 O O . VAL A 1 357 ? -10.289 -6.732 -2.618 1.00 87.81 357 VAL A O 1
ATOM 2851 N N . ALA A 1 358 ? -9.256 -6.373 -4.580 1.00 87.38 358 ALA A N 1
ATOM 2852 C CA . ALA A 1 358 ? -9.057 -7.776 -4.931 1.00 87.38 358 ALA A CA 1
ATOM 2853 C C . ALA A 1 358 ? -7.795 -7.986 -5.792 1.00 87.38 358 ALA A C 1
ATOM 2855 O O . ALA A 1 358 ? -7.872 -8.242 -6.995 1.00 87.38 358 ALA A O 1
ATOM 2856 N N . SER A 1 359 ? -6.620 -7.967 -5.161 1.00 88.00 359 SER A N 1
ATOM 2857 C CA . SER A 1 359 ? -5.316 -8.010 -5.849 1.00 88.00 359 SER A CA 1
ATOM 2858 C C . SER A 1 359 ? -4.994 -9.312 -6.595 1.00 88.00 359 SER A C 1
ATOM 2860 O O . SER A 1 359 ? -4.042 -9.367 -7.369 1.00 88.00 359 SER A O 1
ATOM 2862 N N . LYS A 1 360 ? -5.781 -10.376 -6.379 1.00 86.62 360 LYS A N 1
ATOM 2863 C CA . LYS A 1 360 ? -5.660 -11.666 -7.085 1.00 86.62 360 LYS A CA 1
ATOM 2864 C C . LYS A 1 360 ? -6.291 -11.657 -8.483 1.00 86.62 360 LYS A C 1
ATOM 2866 O O . LYS A 1 360 ? -6.136 -12.640 -9.211 1.00 86.62 360 LYS A O 1
ATOM 2871 N N . ILE A 1 361 ? -7.022 -10.602 -8.846 1.00 88.69 361 ILE A N 1
ATOM 2872 C CA . ILE A 1 361 ? -7.587 -10.441 -10.188 1.00 88.69 361 ILE A CA 1
ATOM 2873 C C . ILE A 1 361 ? -6.445 -10.106 -11.157 1.00 88.69 361 ILE A C 1
ATOM 2875 O O . ILE A 1 361 ? -5.731 -9.133 -10.922 1.00 88.69 361 ILE A O 1
ATOM 2879 N N . PRO A 1 362 ? -6.262 -10.870 -12.246 1.00 93.38 362 PRO A N 1
ATOM 2880 C CA . PRO A 1 362 ? -5.243 -10.558 -13.237 1.00 93.38 362 PRO A CA 1
ATOM 2881 C C . PRO A 1 362 ? -5.591 -9.281 -14.016 1.00 93.38 362 PRO A C 1
ATOM 2883 O O . PRO A 1 362 ? -6.760 -9.003 -14.293 1.00 93.38 362 PRO A O 1
ATOM 2886 N N . HIS A 1 363 ? -4.577 -8.542 -14.456 1.00 94.62 363 HIS A N 1
ATOM 2887 C CA . HIS A 1 363 ? -4.673 -7.242 -15.124 1.00 94.62 363 HIS A CA 1
ATOM 2888 C C . HIS A 1 363 ? -5.603 -7.250 -16.345 1.00 94.62 363 HIS A C 1
ATOM 2890 O O . HIS A 1 363 ? -6.344 -6.296 -16.579 1.00 94.62 363 HIS A O 1
ATOM 2896 N N . TYR A 1 364 ? -5.645 -8.348 -17.107 1.00 95.62 364 TYR A N 1
ATOM 2897 C CA . TYR A 1 364 ? -6.543 -8.479 -18.262 1.00 95.62 364 TYR A CA 1
ATOM 2898 C C . TYR A 1 364 ? -8.029 -8.604 -17.885 1.00 95.62 364 TYR A C 1
ATOM 2900 O O . TYR A 1 364 ? -8.885 -8.387 -18.740 1.00 95.62 364 TYR A O 1
ATOM 2908 N N . HIS A 1 365 ? -8.351 -8.923 -16.628 1.00 96.56 365 HIS A N 1
ATOM 2909 C CA . HIS A 1 365 ? -9.707 -8.864 -16.069 1.00 96.56 365 HIS A CA 1
ATOM 2910 C C . HIS A 1 365 ? -9.932 -7.652 -15.153 1.00 96.56 365 HIS A C 1
ATOM 2912 O O . HIS A 1 365 ? -11.082 -7.300 -14.878 1.00 96.56 365 HIS A O 1
ATOM 2918 N N . ALA A 1 366 ? -8.867 -6.966 -14.730 1.00 95.44 366 ALA A N 1
ATOM 2919 C CA . ALA A 1 366 ? -8.951 -5.821 -13.829 1.00 95.44 366 ALA A CA 1
ATOM 2920 C C . ALA A 1 366 ? -9.795 -4.671 -14.404 1.00 95.44 366 ALA A C 1
ATOM 2922 O O . ALA A 1 366 ? -10.548 -4.043 -13.670 1.00 95.44 366 ALA A O 1
ATOM 2923 N N . TRP A 1 367 ? -9.767 -4.445 -15.720 1.00 97.19 367 TRP A N 1
ATOM 2924 C CA . TRP A 1 367 ? -10.591 -3.420 -16.377 1.00 97.19 367 TRP A CA 1
ATOM 2925 C C . TRP A 1 367 ? -12.095 -3.638 -16.185 1.00 97.19 367 TRP A C 1
ATOM 2927 O O . TRP A 1 367 ? -12.842 -2.702 -15.892 1.00 97.19 367 TRP A O 1
ATOM 2937 N N . GLU A 1 368 ? -12.541 -4.884 -16.338 1.00 97.75 368 GLU A N 1
ATOM 2938 C CA . GLU A 1 368 ? -13.941 -5.260 -16.153 1.00 97.75 368 GLU A CA 1
ATOM 2939 C C . GLU A 1 368 ? -14.336 -5.194 -14.674 1.00 97.75 368 GLU A C 1
ATOM 2941 O O . GLU A 1 368 ? -15.383 -4.635 -14.338 1.00 97.75 368 GLU A O 1
ATOM 2946 N N . ALA A 1 369 ? -13.464 -5.686 -13.787 1.00 94.19 369 ALA A N 1
ATOM 2947 C CA . ALA A 1 369 ? -13.650 -5.582 -12.343 1.00 94.19 369 ALA A CA 1
ATOM 2948 C C . ALA A 1 369 ? -13.773 -4.117 -11.891 1.00 94.19 369 ALA A C 1
ATOM 2950 O O . ALA A 1 369 ? -14.703 -3.776 -11.161 1.00 94.19 369 ALA A O 1
ATOM 2951 N N . THR A 1 370 ? -12.908 -3.228 -12.388 1.00 97.38 370 THR A N 1
ATOM 2952 C CA . THR A 1 370 ? -12.961 -1.786 -12.122 1.00 97.38 370 THR A CA 1
ATOM 2953 C C . THR A 1 370 ? -14.258 -1.163 -12.610 1.00 97.38 370 THR A C 1
ATOM 2955 O O . THR A 1 370 ? -14.847 -0.363 -11.886 1.00 97.38 370 THR A O 1
ATOM 2958 N N . TYR A 1 371 ? -14.742 -1.513 -13.805 1.00 97.19 371 TYR A N 1
ATOM 2959 C CA . TYR A 1 371 ? -16.015 -0.987 -14.303 1.00 97.19 371 TYR A CA 1
ATOM 2960 C C . TYR A 1 371 ? -17.187 -1.377 -13.391 1.00 97.19 371 TYR A C 1
ATOM 2962 O O . TYR A 1 371 ? -18.007 -0.528 -13.028 1.00 97.19 371 TYR A O 1
ATOM 2970 N N . ALA A 1 372 ? -17.245 -2.648 -12.989 1.00 96.00 372 ALA A N 1
ATOM 2971 C CA . ALA A 1 372 ? -18.312 -3.158 -12.141 1.00 96.00 372 ALA A CA 1
ATOM 2972 C C . ALA A 1 372 ? -18.256 -2.561 -10.723 1.00 96.00 372 ALA A C 1
ATOM 2974 O O . ALA A 1 372 ? -19.266 -2.072 -10.208 1.00 96.00 372 ALA A O 1
ATOM 2975 N N . LEU A 1 373 ? -17.057 -2.496 -10.138 1.00 94.44 373 LEU A N 1
ATOM 2976 C CA . LEU A 1 373 ? -16.816 -1.898 -8.828 1.00 94.44 373 LEU A CA 1
ATOM 2977 C C . LEU A 1 373 ? -17.144 -0.401 -8.822 1.00 94.44 373 LEU A C 1
ATOM 2979 O O . LEU A 1 373 ? -17.869 0.072 -7.950 1.00 94.44 373 LEU A O 1
ATOM 2983 N N . ARG A 1 374 ? -16.685 0.350 -9.829 1.00 95.81 374 ARG A N 1
ATOM 2984 C CA . ARG A 1 374 ? -16.970 1.785 -9.964 1.00 95.81 374 ARG A CA 1
ATOM 2985 C C . ARG A 1 374 ? -18.467 2.056 -10.012 1.00 95.81 374 ARG A C 1
ATOM 2987 O O . ARG A 1 374 ? -18.945 2.925 -9.293 1.00 95.81 374 ARG A O 1
ATOM 2994 N N . LYS A 1 375 ? -19.220 1.263 -10.778 1.00 94.81 375 LYS A N 1
ATOM 2995 C CA . LYS A 1 375 ? -20.683 1.373 -10.839 1.00 94.81 375 LYS A CA 1
ATOM 2996 C C . LYS A 1 375 ? -21.335 1.183 -9.463 1.00 94.81 375 LYS A C 1
ATOM 2998 O O . LYS A 1 375 ? -22.291 1.890 -9.151 1.00 94.81 375 LYS A O 1
ATOM 3003 N N . ARG A 1 376 ? -20.833 0.255 -8.639 1.00 93.25 376 ARG A N 1
ATOM 3004 C CA . ARG A 1 376 ? -21.315 0.029 -7.264 1.00 93.25 376 ARG A CA 1
ATOM 3005 C C . ARG A 1 376 ? -20.936 1.168 -6.312 1.00 93.25 376 ARG A C 1
ATOM 3007 O O . ARG A 1 376 ? -21.738 1.510 -5.445 1.00 93.25 376 ARG A O 1
ATOM 3014 N N . LEU A 1 377 ? -19.746 1.745 -6.462 1.00 93.75 377 LEU A N 1
ATOM 3015 C CA . LEU A 1 377 ? -19.264 2.865 -5.645 1.00 93.75 377 LEU A CA 1
ATOM 3016 C C . LEU A 1 377 ? -19.988 4.177 -5.976 1.00 93.75 377 LEU A C 1
ATOM 3018 O O . LEU A 1 377 ? -20.375 4.907 -5.063 1.00 93.75 377 LEU A O 1
ATOM 3022 N N . ASP A 1 378 ? -20.267 4.426 -7.259 1.00 92.00 378 ASP A N 1
ATOM 3023 C CA . ASP A 1 378 ? -21.018 5.598 -7.722 1.00 92.00 378 ASP A CA 1
ATOM 3024 C C . ASP A 1 378 ? -22.429 5.647 -7.106 1.00 92.00 378 ASP A C 1
ATOM 3026 O O . ASP A 1 378 ? -22.924 6.725 -6.776 1.00 92.00 378 ASP A O 1
ATOM 3030 N N . GLN A 1 379 ? -23.063 4.487 -6.881 1.00 88.44 379 GLN A N 1
ATOM 3031 C CA . GLN A 1 379 ? -24.358 4.385 -6.187 1.00 88.44 379 GLN A CA 1
ATOM 3032 C C . GLN A 1 379 ? -24.294 4.851 -4.726 1.00 88.44 379 GLN A C 1
ATOM 3034 O O . GLN A 1 379 ? -25.301 5.293 -4.181 1.00 88.44 379 GLN A O 1
ATOM 3039 N N . SER A 1 380 ? -23.118 4.772 -4.103 1.00 84.62 380 SER A N 1
ATOM 3040 C CA . SER A 1 380 ? -22.849 5.252 -2.745 1.00 84.62 380 SER A CA 1
ATOM 3041 C C . SER A 1 380 ? -22.221 6.654 -2.727 1.00 84.62 380 SER A C 1
ATOM 3043 O O . SER A 1 380 ? -21.783 7.111 -1.677 1.00 84.62 380 SER A O 1
ATOM 3045 N N . GLY A 1 381 ? -22.163 7.346 -3.873 1.00 87.56 381 GLY A N 1
ATOM 3046 C CA . GLY A 1 381 ? -21.586 8.689 -3.985 1.00 87.56 381 GLY A CA 1
ATOM 3047 C C . GLY A 1 381 ? -20.057 8.735 -3.895 1.00 87.56 381 GLY A C 1
ATOM 3048 O O . GLY A 1 381 ? -19.487 9.819 -3.784 1.00 87.56 381 GLY A O 1
ATOM 3049 N N . ILE A 1 382 ? -19.385 7.583 -3.957 1.00 91.38 382 ILE A N 1
ATOM 3050 C CA . ILE A 1 382 ? -17.933 7.467 -3.808 1.00 91.38 382 ILE A CA 1
ATOM 3051 C C . ILE A 1 382 ? -17.283 7.530 -5.191 1.00 91.38 382 ILE A C 1
ATOM 3053 O O . ILE A 1 382 ? -17.519 6.669 -6.036 1.00 91.38 382 ILE A O 1
ATOM 3057 N N . LYS A 1 383 ? -16.428 8.534 -5.408 1.00 92.94 383 LYS A N 1
ATOM 3058 C CA . LYS A 1 383 ? -15.684 8.728 -6.660 1.00 92.94 383 LYS A CA 1
ATOM 3059 C C . LYS A 1 383 ? -14.191 8.634 -6.411 1.00 92.94 383 LYS A C 1
ATOM 3061 O O . LYS A 1 383 ? -13.636 9.452 -5.684 1.00 92.94 383 LYS A O 1
ATOM 3066 N N . LEU A 1 384 ? -13.554 7.659 -7.051 1.00 95.44 384 LEU A N 1
ATOM 3067 C CA . LEU A 1 384 ? -12.145 7.327 -6.840 1.00 95.44 384 LEU A CA 1
ATOM 3068 C C . LEU A 1 384 ? -11.311 7.492 -8.116 1.00 95.44 384 LEU A C 1
ATOM 3070 O O . LEU A 1 384 ? -10.525 6.621 -8.479 1.00 95.44 384 LEU A O 1
ATOM 3074 N N . GLN A 1 385 ? -11.508 8.605 -8.825 1.00 95.38 385 GLN A N 1
ATOM 3075 C CA . GLN A 1 385 ? -10.736 8.951 -10.020 1.00 95.38 385 GLN A CA 1
ATOM 3076 C C . GLN A 1 385 ? -9.900 10.205 -9.769 1.00 95.38 385 GLN A C 1
ATOM 3078 O O . GLN A 1 385 ? -10.439 11.276 -9.485 1.00 95.38 385 GLN A O 1
ATOM 3083 N N . GLY A 1 386 ? -8.582 10.069 -9.903 1.00 94.94 386 GLY A N 1
ATOM 3084 C CA . GLY A 1 386 ? -7.630 11.166 -9.762 1.00 94.94 386 GLY A CA 1
ATOM 3085 C C . GLY A 1 386 ? -7.283 11.836 -11.094 1.00 94.94 386 GLY A C 1
ATOM 3086 O O . GLY A 1 386 ? -7.654 11.375 -12.176 1.00 94.94 386 GLY A O 1
ATOM 3087 N N . GLY A 1 387 ? -6.514 12.926 -11.024 1.00 95.25 387 GLY A N 1
ATOM 3088 C CA . GLY A 1 387 ? -5.884 13.529 -12.202 1.00 95.25 387 GLY A CA 1
ATOM 3089 C C . GLY A 1 387 ? -4.911 12.569 -12.900 1.00 95.25 387 GLY A C 1
ATOM 3090 O O . GLY A 1 387 ? -4.398 11.630 -12.285 1.00 95.25 387 GLY A O 1
ATOM 3091 N N . ALA A 1 388 ? -4.650 12.807 -14.188 1.00 96.38 388 ALA A N 1
ATOM 3092 C CA . ALA A 1 388 ? -3.733 11.987 -14.979 1.00 96.38 388 ALA A CA 1
ATOM 3093 C C . ALA A 1 388 ? -2.324 11.938 -14.363 1.00 96.38 388 ALA A C 1
ATOM 3095 O O . ALA A 1 388 ? -1.845 12.917 -13.786 1.00 96.38 388 ALA A O 1
ATOM 3096 N N . VAL A 1 389 ? -1.658 10.789 -14.497 1.00 95.44 389 VAL A N 1
ATOM 3097 C CA . VAL A 1 389 ? -0.292 10.592 -14.002 1.00 95.44 389 VAL A CA 1
ATOM 3098 C C . VAL A 1 389 ? 0.659 11.384 -14.893 1.00 95.44 389 VAL A C 1
ATOM 3100 O O . VAL A 1 389 ? 0.856 11.044 -16.059 1.00 95.44 389 VAL A O 1
ATOM 3103 N N . GLY A 1 390 ? 1.260 12.426 -14.324 1.00 92.75 390 GLY A N 1
ATOM 3104 C CA . GLY A 1 390 ? 2.173 13.317 -15.028 1.00 92.75 390 GLY A CA 1
ATOM 3105 C C . GLY A 1 390 ? 2.893 14.277 -14.083 1.00 92.75 390 GLY A C 1
ATOM 3106 O O . GLY A 1 390 ? 2.608 14.352 -12.884 1.00 92.75 390 GLY A O 1
ATOM 3107 N N . TRP A 1 391 ? 3.841 15.041 -14.628 1.00 91.31 391 TRP A N 1
ATOM 3108 C CA . TRP A 1 391 ? 4.701 15.938 -13.844 1.00 91.31 391 TRP A CA 1
ATOM 3109 C C . TRP A 1 391 ? 3.942 17.080 -13.163 1.00 91.31 391 TRP A C 1
ATOM 3111 O O . TRP A 1 391 ? 4.282 17.474 -12.047 1.00 91.31 391 TRP A O 1
ATOM 3121 N N . MET A 1 392 ? 2.900 17.605 -13.814 1.00 92.31 392 MET A N 1
ATOM 3122 C CA . MET A 1 392 ? 2.055 18.646 -13.220 1.00 92.31 392 MET A CA 1
ATOM 3123 C C . MET A 1 392 ? 1.320 18.127 -11.983 1.00 92.31 392 MET A C 1
ATOM 3125 O O . MET A 1 392 ? 1.182 18.848 -10.994 1.00 92.31 392 MET A O 1
ATOM 3129 N N . GLU A 1 393 ? 0.888 16.868 -12.025 1.00 95.75 393 GLU A N 1
ATOM 3130 C CA . GLU A 1 393 ? 0.096 16.269 -10.962 1.00 95.75 393 GLU A CA 1
ATOM 3131 C C . GLU A 1 393 ? 0.950 15.928 -9.738 1.00 95.75 393 GLU A C 1
ATOM 3133 O O . GLU A 1 393 ? 0.575 16.293 -8.625 1.00 95.75 393 GLU A O 1
ATOM 3138 N N . ILE A 1 394 ? 2.143 15.343 -9.913 1.00 94.81 394 ILE A N 1
ATOM 3139 C CA . ILE A 1 394 ? 3.053 15.127 -8.772 1.00 94.81 394 ILE A CA 1
ATOM 3140 C C . ILE A 1 394 ? 3.491 16.446 -8.138 1.00 94.81 394 ILE A C 1
ATOM 3142 O O . ILE A 1 394 ? 3.536 16.545 -6.913 1.00 94.81 394 ILE A O 1
ATOM 3146 N N . TYR A 1 395 ? 3.736 17.486 -8.940 1.00 94.62 395 TYR A N 1
ATOM 3147 C CA . TYR A 1 395 ? 4.044 18.812 -8.415 1.00 94.62 395 TYR A CA 1
ATOM 3148 C C . TYR A 1 395 ? 2.890 19.367 -7.565 1.00 94.62 395 TYR A C 1
ATOM 3150 O O . TYR A 1 395 ? 3.124 19.891 -6.473 1.00 94.62 395 TYR A O 1
ATOM 3158 N N . ARG A 1 396 ? 1.641 19.226 -8.034 1.00 95.25 396 ARG A N 1
ATOM 3159 C CA . ARG A 1 396 ? 0.444 19.624 -7.280 1.00 95.25 396 ARG A CA 1
ATOM 3160 C C . ARG A 1 396 ? 0.335 18.845 -5.970 1.00 95.25 396 ARG A C 1
ATOM 3162 O O . ARG A 1 396 ? 0.219 19.462 -4.914 1.00 95.25 396 ARG A O 1
ATOM 3169 N N . VAL A 1 397 ? 0.392 17.516 -6.026 1.00 95.88 397 VAL A N 1
ATOM 3170 C CA . VAL A 1 397 ? 0.250 16.644 -4.851 1.00 95.88 397 VAL A CA 1
ATOM 3171 C C . VAL A 1 397 ? 1.353 16.916 -3.826 1.00 95.88 397 VAL A C 1
ATOM 3173 O O . VAL A 1 397 ? 1.046 17.107 -2.658 1.00 95.88 397 VAL A O 1
ATOM 3176 N N . MET A 1 398 ? 2.616 17.066 -4.238 1.00 93.56 398 MET A N 1
ATOM 3177 C CA . MET A 1 398 ? 3.735 17.402 -3.336 1.00 93.56 398 MET A CA 1
ATOM 3178 C C . MET A 1 398 ? 3.556 18.741 -2.601 1.00 93.56 398 MET A C 1
ATOM 3180 O O . MET A 1 398 ? 4.108 18.944 -1.516 1.00 93.56 398 MET A O 1
ATOM 3184 N N . LYS A 1 399 ? 2.810 19.684 -3.188 1.00 94.25 399 LYS A N 1
ATOM 3185 C CA . LYS A 1 399 ? 2.491 20.965 -2.548 1.00 94.25 399 LYS A CA 1
ATOM 3186 C C . LYS A 1 399 ? 1.297 20.883 -1.607 1.00 94.25 399 LYS A C 1
ATOM 3188 O O . LYS A 1 399 ? 1.318 21.532 -0.563 1.00 94.25 399 LYS A O 1
ATOM 3193 N N . GLU A 1 400 ? 0.270 20.128 -1.981 1.00 94.94 400 GLU A N 1
ATOM 3194 C CA . GLU A 1 400 ? -0.963 20.022 -1.196 1.00 94.94 400 GLU A CA 1
ATOM 3195 C C . GLU A 1 400 ? -0.841 19.004 -0.046 1.00 94.94 400 GLU A C 1
ATOM 3197 O O . GLU A 1 400 ? -1.439 19.197 1.007 1.00 94.94 400 GLU A O 1
ATOM 3202 N N . CYS A 1 401 ? -0.019 17.963 -0.198 1.00 96.19 401 CYS A N 1
ATOM 3203 C CA . CYS A 1 401 ? 0.159 16.883 0.775 1.00 96.19 401 CYS A CA 1
ATOM 3204 C C . CYS A 1 401 ? 1.388 17.096 1.663 1.00 96.19 401 CYS A C 1
ATOM 3206 O O . CYS A 1 401 ? 2.424 16.463 1.459 1.00 96.19 401 CYS A O 1
ATOM 3208 N N . ARG A 1 402 ? 1.309 18.010 2.641 1.00 95.44 402 ARG A N 1
ATOM 3209 C CA . ARG A 1 402 ? 2.464 18.339 3.500 1.00 95.44 402 ARG A CA 1
ATOM 3210 C C . ARG A 1 402 ? 2.464 17.589 4.820 1.00 95.44 402 ARG A C 1
ATOM 3212 O O . ARG A 1 402 ? 3.504 17.049 5.194 1.00 95.44 402 ARG A O 1
ATOM 3219 N N . PHE A 1 403 ? 1.333 17.567 5.512 1.00 96.31 403 PHE A N 1
ATOM 3220 C CA . PHE A 1 403 ? 1.196 16.901 6.804 1.00 96.31 403 PHE A CA 1
ATOM 3221 C C . PHE A 1 403 ? -0.260 16.551 7.095 1.00 96.31 403 PHE A C 1
ATOM 3223 O O . PHE A 1 403 ? -1.158 17.009 6.393 1.00 96.31 403 PHE A O 1
ATOM 3230 N N . VAL A 1 404 ? -0.481 15.744 8.126 1.00 96.81 404 VAL A N 1
ATOM 3231 C CA . VAL A 1 404 ? -1.802 15.487 8.716 1.00 96.81 404 VAL A CA 1
ATOM 3232 C C . VAL A 1 404 ? -1.799 15.869 10.194 1.00 96.81 404 VAL A C 1
ATOM 3234 O O . VAL A 1 404 ? -0.735 15.988 10.806 1.00 96.81 404 VAL A O 1
ATOM 3237 N N . GLU A 1 405 ? -2.977 16.068 10.773 1.00 94.75 405 GLU A N 1
ATOM 3238 C CA . GLU A 1 405 ? -3.093 16.461 12.177 1.00 94.75 405 GLU A CA 1
ATOM 3239 C C . GLU A 1 405 ? -2.778 15.325 13.157 1.00 94.75 405 GLU A C 1
ATOM 3241 O O . GLU A 1 405 ? -2.943 14.136 12.863 1.00 94.75 405 GLU A O 1
ATOM 3246 N N . ASP A 1 406 ? -2.290 15.704 14.342 1.00 89.31 406 ASP A N 1
ATOM 3247 C CA . ASP A 1 406 ? -2.056 14.767 15.448 1.00 89.31 406 ASP A CA 1
ATOM 3248 C C . ASP A 1 406 ? -3.367 14.279 16.086 1.00 89.31 406 ASP A C 1
ATOM 3250 O O . ASP A 1 406 ? -3.380 13.207 16.693 1.00 89.31 406 ASP A O 1
ATOM 3254 N N . GLU A 1 407 ? -4.458 15.015 15.884 1.00 85.38 407 GLU A N 1
ATOM 3255 C CA . GLU A 1 407 ? -5.803 14.755 16.403 1.00 85.38 407 GLU A CA 1
ATOM 3256 C C . GLU A 1 407 ? -6.774 14.351 15.281 1.00 85.38 407 GLU A C 1
ATOM 3258 O O . GLU A 1 407 ? -6.537 14.642 14.108 1.00 85.38 407 GLU A O 1
ATOM 3263 N N . GLY A 1 408 ? -7.877 13.691 15.648 1.00 81.00 408 GLY A N 1
ATOM 3264 C CA . GLY A 1 408 ? -8.911 13.205 14.728 1.00 81.00 408 GLY A CA 1
ATOM 3265 C C . GLY A 1 408 ? -8.679 11.776 14.226 1.00 81.00 408 GLY A C 1
ATOM 3266 O O . GLY A 1 408 ? -7.541 11.326 14.072 1.00 81.00 408 GLY A O 1
ATOM 3267 N N . ASP A 1 409 ? -9.770 11.052 13.966 1.00 82.38 409 ASP A N 1
ATOM 3268 C CA . ASP A 1 409 ? -9.713 9.643 13.559 1.00 82.38 409 ASP A CA 1
ATOM 3269 C C . ASP A 1 409 ? -9.620 9.432 12.041 1.00 82.38 409 ASP A C 1
ATOM 3271 O O . ASP A 1 409 ? -8.967 8.488 11.583 1.00 82.38 409 ASP A O 1
ATOM 3275 N N . VAL A 1 410 ? -10.222 10.338 11.263 1.00 89.81 410 VAL A N 1
ATOM 3276 C CA . VAL A 1 410 ? -10.111 10.395 9.800 1.00 89.81 410 VAL A CA 1
ATOM 3277 C C . VAL A 1 410 ? -9.373 11.666 9.409 1.00 89.81 410 VAL A C 1
ATOM 3279 O O . VAL A 1 410 ? -9.832 12.780 9.658 1.00 89.81 410 VAL A O 1
ATOM 3282 N N . LEU A 1 411 ? -8.215 11.489 8.789 1.00 94.75 411 LEU A N 1
ATOM 3283 C CA . LEU A 1 411 ? -7.247 12.540 8.530 1.00 94.75 411 LEU A CA 1
ATOM 3284 C C . LEU A 1 411 ? -7.156 12.842 7.037 1.00 94.75 411 LEU A C 1
ATOM 3286 O O . LEU A 1 411 ? -7.090 11.937 6.205 1.00 94.75 411 LEU A O 1
ATOM 3290 N N . PHE A 1 412 ? -7.065 14.127 6.709 1.00 97.06 412 PHE A N 1
ATOM 3291 C CA . PHE A 1 412 ? -6.752 14.608 5.368 1.00 97.06 412 PHE A CA 1
ATOM 3292 C C . PHE A 1 412 ? -5.479 15.435 5.404 1.00 97.06 412 PHE A C 1
ATOM 3294 O O . PHE A 1 412 ? -5.142 16.062 6.411 1.00 97.06 412 PHE A O 1
ATOM 3301 N N . PHE A 1 413 ? -4.767 15.440 4.283 1.00 97.81 413 PHE A N 1
ATOM 3302 C CA . PHE A 1 413 ? -3.584 16.267 4.146 1.00 97.81 413 PHE A CA 1
ATOM 3303 C C . PHE A 1 413 ? -3.918 17.759 4.240 1.00 97.81 413 PHE A C 1
ATOM 3305 O O . PHE A 1 413 ? -4.813 18.258 3.552 1.00 97.81 413 PHE A O 1
ATOM 3312 N N . LYS A 1 414 ? -3.106 18.472 5.019 1.00 97.25 414 LYS A N 1
ATOM 3313 C CA . LYS A 1 414 ? -2.988 19.924 5.006 1.00 97.25 414 LYS A CA 1
ATOM 3314 C C . LYS A 1 414 ? -1.776 20.344 4.182 1.00 97.25 414 LYS A C 1
ATOM 3316 O O . LYS A 1 414 ? -0.718 19.702 4.210 1.00 97.25 414 LYS A O 1
ATOM 3321 N N . ASN A 1 415 ? -1.938 21.438 3.447 1.00 95.81 415 ASN A N 1
ATOM 3322 C CA . ASN A 1 415 ? -0.861 22.044 2.675 1.00 95.81 415 ASN A CA 1
ATOM 3323 C C . ASN A 1 415 ? -0.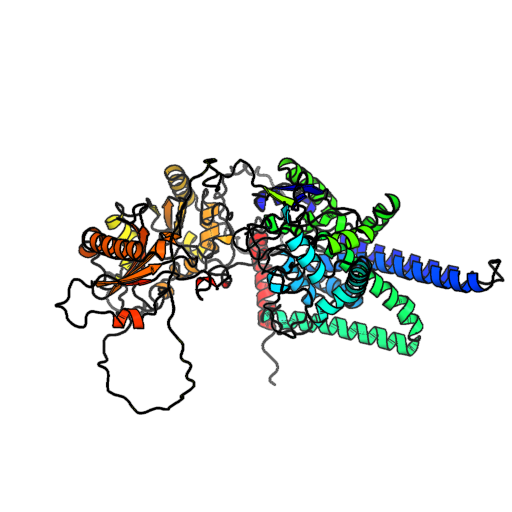010 22.984 3.545 1.00 95.81 415 ASN A C 1
ATOM 3325 O O . ASN A 1 415 ? -0.248 23.149 4.740 1.00 95.81 415 ASN A O 1
ATOM 3329 N N . ALA A 1 416 ? 0.983 23.649 2.948 1.00 94.56 416 ALA A N 1
ATOM 3330 C CA . ALA A 1 416 ? 1.869 24.553 3.688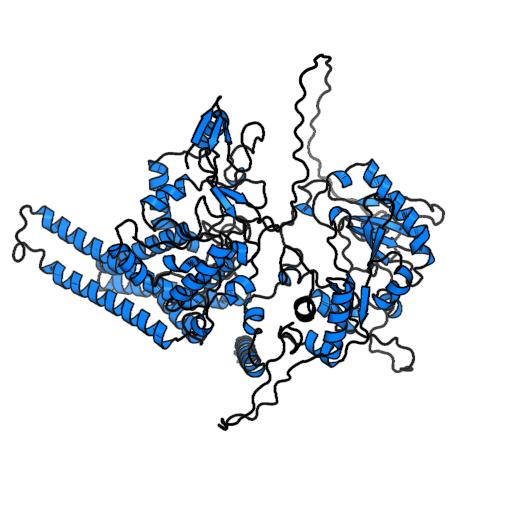 1.00 94.56 416 ALA A CA 1
ATOM 3331 C C . ALA A 1 416 ? 1.178 25.808 4.258 1.00 94.56 416 ALA A C 1
ATOM 3333 O O . ALA A 1 416 ? 1.817 26.600 4.939 1.00 94.56 416 ALA A O 1
ATOM 3334 N N . LYS A 1 417 ? -0.114 26.006 3.969 1.00 93.94 417 LYS A N 1
ATOM 3335 C CA . LYS A 1 417 ? -0.949 27.075 4.525 1.00 93.94 417 LYS A CA 1
ATOM 3336 C C . LYS A 1 417 ? -1.811 26.605 5.704 1.00 93.94 417 LYS A C 1
ATOM 3338 O O . LYS A 1 417 ? -2.613 27.396 6.178 1.00 93.94 417 LYS A O 1
ATOM 3343 N N . GLY A 1 418 ? -1.711 25.336 6.110 1.00 94.56 418 GLY A N 1
ATOM 3344 C CA . GLY A 1 418 ? -2.570 24.728 7.137 1.00 94.56 418 GLY A CA 1
ATOM 3345 C C . GLY A 1 418 ? -3.978 24.358 6.652 1.00 94.56 418 GLY A C 1
ATOM 3346 O O . GLY A 1 418 ? -4.811 23.926 7.442 1.00 94.56 418 GLY A O 1
ATOM 3347 N N . LEU A 1 419 ? -4.253 24.497 5.352 1.00 96.56 419 LEU A N 1
ATOM 3348 C CA . LEU A 1 419 ? -5.575 24.259 4.772 1.00 96.56 419 LEU A CA 1
ATOM 3349 C C . LEU A 1 419 ? -5.665 22.847 4.188 1.00 96.56 419 LEU A C 1
ATOM 3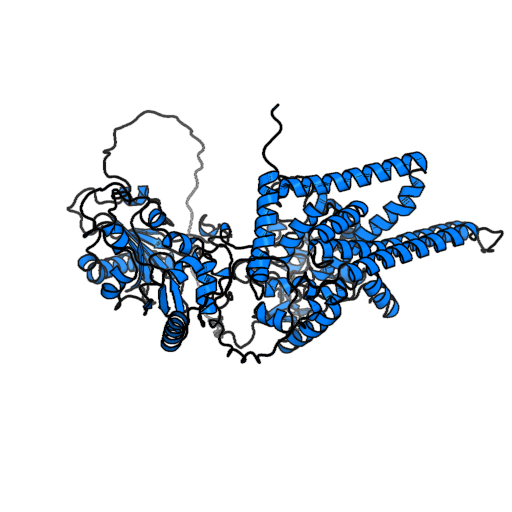351 O O . LEU A 1 419 ? -4.724 22.398 3.525 1.00 96.56 419 LEU A O 1
ATOM 3355 N N . ALA A 1 420 ? -6.807 22.186 4.375 1.00 96.88 420 ALA A N 1
ATOM 3356 C CA . ALA A 1 420 ? -7.104 20.882 3.783 1.00 96.88 420 ALA A CA 1
ATOM 3357 C C . ALA A 1 420 ? -8.113 21.027 2.638 1.00 96.88 420 ALA A C 1
ATOM 3359 O O . ALA A 1 420 ? -9.077 21.790 2.727 1.00 96.88 420 ALA A O 1
ATOM 3360 N N . ALA A 1 421 ? -7.929 20.268 1.556 1.00 95.94 421 ALA A N 1
ATOM 3361 C CA . ALA A 1 421 ? -8.846 20.330 0.414 1.00 95.94 421 ALA A CA 1
ATOM 3362 C C . ALA A 1 421 ? -10.200 19.655 0.685 1.00 95.94 421 ALA A C 1
ATOM 3364 O O . ALA A 1 421 ? -11.173 19.948 -0.016 1.00 95.94 421 ALA A O 1
ATOM 3365 N N . THR A 1 422 ? -10.242 18.752 1.666 1.00 94.81 422 THR A N 1
ATOM 3366 C CA . THR A 1 422 ? -11.325 17.787 1.856 1.00 94.81 422 THR A CA 1
ATOM 3367 C C . THR A 1 422 ? -11.588 17.565 3.335 1.00 94.81 422 THR A C 1
ATOM 3369 O O . THR A 1 422 ? -10.652 17.571 4.132 1.00 94.81 422 THR A O 1
ATOM 3372 N N . ARG A 1 423 ? -12.853 17.321 3.673 1.00 93.12 423 ARG A N 1
ATOM 3373 C CA . ARG A 1 423 ? -13.303 16.911 5.004 1.00 93.12 423 ARG A CA 1
ATOM 3374 C C . ARG A 1 423 ? -14.135 15.623 4.941 1.00 93.12 423 ARG A C 1
ATOM 3376 O O . ARG A 1 423 ? -14.757 15.366 3.902 1.00 93.12 423 ARG A O 1
ATOM 3383 N N . PRO A 1 424 ? -14.167 14.820 6.018 1.00 91.56 424 PRO A N 1
ATOM 3384 C CA . PRO A 1 424 ? -14.987 13.615 6.071 1.00 91.56 424 PRO A CA 1
ATOM 3385 C C . PRO A 1 424 ? -16.477 13.961 6.203 1.00 91.56 424 PRO A C 1
ATOM 3387 O O . PRO A 1 424 ? -16.844 14.943 6.849 1.00 91.56 424 PRO A O 1
ATOM 3390 N N . VAL A 1 425 ? -17.334 13.131 5.611 1.00 86.75 425 VAL A N 1
ATOM 3391 C CA . VAL A 1 425 ? -18.793 13.128 5.790 1.00 86.75 425 VAL A CA 1
ATOM 3392 C C . VAL A 1 425 ? -19.252 11.680 5.943 1.00 86.75 425 VAL A C 1
ATOM 3394 O O . VAL A 1 425 ? -18.815 10.809 5.192 1.00 86.75 425 VAL A O 1
ATOM 3397 N N . TYR A 1 426 ? -20.132 11.417 6.904 1.00 78.88 426 TYR A N 1
ATOM 3398 C CA . TYR A 1 426 ? -20.702 10.088 7.131 1.00 78.88 426 TYR A CA 1
ATOM 3399 C C . TYR A 1 426 ? -22.090 9.981 6.472 1.00 78.88 426 TYR A C 1
ATOM 3401 O O . TYR A 1 426 ? -22.809 10.981 6.437 1.00 78.88 426 TYR A O 1
ATOM 3409 N N . PRO A 1 427 ? -22.479 8.818 5.913 1.00 66.19 427 PRO A N 1
ATOM 3410 C CA . PRO A 1 427 ? -23.800 8.635 5.306 1.00 66.19 427 PRO A CA 1
ATOM 3411 C C . PRO A 1 427 ? -24.942 8.807 6.324 1.00 66.19 427 PRO A C 1
ATOM 3413 O O . PRO A 1 427 ? -24.865 8.260 7.416 1.00 66.19 427 PRO A O 1
ATOM 3416 N N . ASP A 1 428 ? -26.052 9.455 5.948 1.00 43.97 428 ASP A N 1
ATOM 3417 C CA . ASP A 1 428 ? -27.205 9.762 6.830 1.00 43.97 428 ASP A CA 1
ATOM 3418 C C . ASP A 1 428 ? -27.892 8.543 7.503 1.00 43.97 428 ASP A C 1
ATOM 3420 O O . ASP A 1 428 ? -28.774 8.702 8.347 1.00 43.97 428 ASP A O 1
ATOM 3424 N N . THR A 1 429 ? -27.517 7.307 7.157 1.00 38.19 429 THR A N 1
ATOM 3425 C CA . THR A 1 429 ? -27.969 6.080 7.840 1.00 38.19 429 THR A CA 1
ATOM 3426 C C . THR A 1 429 ? -27.220 5.796 9.141 1.00 38.19 429 THR A C 1
ATOM 3428 O O . THR A 1 429 ? -27.653 4.943 9.918 1.00 38.19 429 THR A O 1
ATOM 3431 N N . THR A 1 430 ? -26.121 6.503 9.409 1.00 31.00 430 THR A N 1
ATOM 3432 C CA . THR A 1 430 ? -25.487 6.506 10.725 1.00 31.00 430 THR A CA 1
ATOM 3433 C C . THR A 1 430 ? -26.263 7.449 11.635 1.00 31.00 430 THR A C 1
ATOM 3435 O O . THR A 1 430 ? -26.365 8.643 11.357 1.00 31.00 430 THR A O 1
ATOM 3438 N N . ALA A 1 431 ? -26.815 6.922 12.731 1.00 24.44 431 ALA A N 1
ATOM 3439 C CA . ALA A 1 431 ? -27.268 7.759 13.832 1.00 24.44 431 ALA A CA 1
ATOM 3440 C C . ALA A 1 431 ? -26.115 8.698 14.213 1.00 24.44 431 ALA A C 1
ATOM 3442 O O . ALA A 1 431 ? -25.041 8.236 14.587 1.00 24.44 431 ALA A O 1
ATOM 3443 N N . SER A 1 432 ? -26.353 9.996 14.028 1.00 24.67 432 SER A N 1
ATOM 3444 C CA . SER A 1 432 ? -25.444 11.087 14.355 1.00 24.67 432 SER A CA 1
ATOM 3445 C C . SER A 1 432 ? -24.820 10.895 15.740 1.00 24.67 432 SER A C 1
ATOM 3447 O O . SER A 1 432 ? -25.534 10.900 16.743 1.00 24.67 432 SER A O 1
ATOM 3449 N N . ASP A 1 433 ? -23.494 10.762 15.780 1.00 27.84 433 ASP A N 1
ATOM 3450 C CA . ASP A 1 433 ? -22.677 10.958 16.981 1.00 27.84 433 ASP A CA 1
ATOM 3451 C C . ASP A 1 433 ? -22.089 12.375 16.988 1.00 27.84 433 ASP A C 1
ATOM 3453 O O . ASP A 1 433 ? -20.885 12.602 17.027 1.00 27.84 433 ASP A O 1
ATOM 3457 N N . SER A 1 434 ? -22.969 13.367 16.888 1.00 26.64 434 SER A N 1
ATOM 3458 C CA . SER A 1 434 ? -22.628 14.740 17.253 1.00 26.64 434 SER A CA 1
ATOM 3459 C C . SER A 1 434 ? -23.670 15.244 18.238 1.00 26.64 434 SER A C 1
ATOM 3461 O O . SER A 1 434 ? -24.669 15.883 17.907 1.00 26.64 434 SER A O 1
ATOM 3463 N N . GLY A 1 435 ? -23.450 14.883 19.500 1.00 25.98 435 GLY A N 1
ATOM 3464 C CA . GLY A 1 435 ? -24.060 15.584 20.611 1.00 25.98 435 GLY A CA 1
ATOM 3465 C C . GLY A 1 435 ? -23.554 17.026 20.644 1.00 25.98 435 GLY A C 1
ATOM 3466 O O . GLY A 1 435 ? -22.405 17.259 20.991 1.00 25.98 435 GLY A O 1
ATOM 3467 N N . ILE A 1 436 ? -24.478 17.956 20.382 1.00 24.27 436 ILE A N 1
ATOM 3468 C CA . ILE A 1 436 ? -24.455 19.381 20.756 1.00 24.27 436 ILE A CA 1
ATOM 3469 C C . ILE A 1 436 ? -23.691 20.302 19.784 1.00 24.27 436 ILE A C 1
ATOM 3471 O O . ILE A 1 436 ? -22.573 20.725 20.041 1.00 24.27 436 ILE A O 1
ATOM 3475 N N . GLU A 1 437 ? -24.397 20.769 18.753 1.00 28.08 437 GLU A N 1
ATOM 3476 C CA . GLU A 1 437 ? -24.420 22.205 18.456 1.00 28.08 437 GLU A CA 1
ATOM 3477 C C . GLU A 1 437 ? -25.775 22.741 18.928 1.00 28.08 437 GLU A C 1
ATOM 3479 O O . GLU A 1 437 ? -26.827 22.419 18.373 1.00 28.08 437 GLU A O 1
ATOM 3484 N N . VAL A 1 438 ? -25.765 23.522 20.008 1.00 26.14 438 VAL A N 1
ATOM 3485 C CA . VAL A 1 438 ? -26.881 24.403 20.348 1.00 26.14 438 VAL A CA 1
ATOM 3486 C C . VAL A 1 438 ? -26.316 25.806 20.423 1.00 26.14 438 VAL A C 1
ATOM 3488 O O . VAL A 1 438 ? -25.619 26.153 21.375 1.00 26.14 438 VAL A O 1
ATOM 3491 N N . ASP A 1 439 ? -26.656 26.591 19.404 1.00 28.02 439 ASP A N 1
ATOM 3492 C CA . ASP A 1 439 ? -26.608 28.046 19.406 1.00 28.02 439 ASP A CA 1
ATOM 3493 C C . ASP A 1 439 ? -27.072 28.601 20.756 1.00 28.02 439 ASP A C 1
ATOM 3495 O O . ASP A 1 439 ? -28.232 28.434 21.149 1.00 28.02 439 ASP A O 1
ATOM 3499 N N . LYS A 1 440 ? -26.189 29.337 21.430 1.00 24.86 440 LYS A N 1
ATOM 3500 C CA . LYS A 1 440 ? -26.591 30.440 22.299 1.00 24.86 440 LYS A CA 1
ATOM 3501 C C . LYS A 1 440 ? -25.637 31.606 22.110 1.00 24.86 440 LYS A C 1
ATOM 3503 O O . LYS A 1 440 ? -24.601 31.710 22.755 1.00 24.86 440 LYS A O 1
ATOM 3508 N N . THR A 1 441 ? -26.070 32.519 21.251 1.00 27.25 441 THR A N 1
ATOM 3509 C CA . THR A 1 441 ? -25.923 33.949 21.497 1.00 27.25 441 THR A CA 1
ATOM 3510 C C . THR A 1 441 ? -26.307 34.263 22.945 1.00 27.25 441 THR A C 1
ATOM 3512 O O . THR A 1 441 ? -27.344 33.795 23.411 1.00 27.25 441 THR A O 1
ATOM 3515 N N . LEU A 1 442 ? -25.488 35.046 23.645 1.00 26.94 442 LEU A N 1
ATOM 3516 C CA . LEU A 1 442 ? -25.936 36.075 24.584 1.00 26.94 442 LEU A CA 1
ATOM 3517 C C . LEU A 1 442 ? -24.764 37.006 24.920 1.00 26.94 442 LEU A C 1
ATOM 3519 O O . LEU A 1 442 ? -23.664 36.569 25.245 1.00 26.94 442 LEU A O 1
ATOM 3523 N N . GLU A 1 443 ? -25.069 38.287 24.762 1.00 27.03 443 GLU A N 1
ATOM 3524 C CA . GLU A 1 443 ? -24.277 39.478 25.035 1.00 27.03 443 GLU A CA 1
ATOM 3525 C C . GLU A 1 443 ? -23.898 39.614 26.522 1.00 27.03 443 GLU A C 1
ATOM 3527 O O . GLU A 1 443 ? -24.623 39.151 27.402 1.00 27.03 443 GLU A O 1
ATOM 3532 N N . ASP A 1 444 ? -22.766 40.291 26.736 1.00 26.53 444 ASP A N 1
ATOM 3533 C CA . ASP A 1 444 ? -22.394 41.195 27.830 1.00 26.53 444 ASP A CA 1
ATOM 3534 C C . ASP A 1 444 ? -22.881 40.914 29.265 1.00 26.53 444 ASP A C 1
ATOM 3536 O O . ASP A 1 444 ? -24.060 41.035 29.595 1.00 26.53 444 ASP A O 1
ATOM 3540 N N . CYS A 1 445 ? -21.916 40.734 30.177 1.00 25.80 445 CYS A N 1
ATOM 3541 C CA . CYS A 1 445 ? -21.731 41.665 31.296 1.00 25.80 445 CYS A CA 1
ATOM 3542 C C . CYS A 1 445 ? -20.396 41.444 32.024 1.00 25.80 445 CYS A C 1
ATOM 3544 O O . CYS A 1 445 ? -19.829 40.356 32.058 1.00 25.80 445 CYS A O 1
ATOM 3546 N N . ASP A 1 446 ? -19.942 42.558 32.573 1.00 24.89 446 ASP A N 1
ATOM 3547 C CA . ASP A 1 446 ? -18.590 42.979 32.908 1.00 24.89 446 ASP A CA 1
ATOM 3548 C C . ASP A 1 446 ? -18.184 42.654 34.368 1.00 24.89 446 ASP A C 1
ATOM 3550 O O . ASP A 1 446 ? -18.996 42.184 35.165 1.00 24.89 446 ASP A O 1
ATOM 3554 N N . GLU A 1 447 ? -16.943 43.027 34.706 1.00 25.64 447 GLU A N 1
ATOM 3555 C CA . GLU A 1 447 ? -16.404 43.344 36.047 1.00 25.64 447 GLU A CA 1
ATOM 3556 C C . GLU A 1 447 ? -15.783 42.251 36.967 1.00 25.64 447 GLU A C 1
ATOM 3558 O O . GLU A 1 447 ? -16.389 41.742 37.901 1.00 25.64 447 GLU A O 1
ATOM 3563 N N . SER A 1 448 ? -14.449 42.138 36.844 1.00 24.56 448 SER A N 1
ATOM 3564 C CA . SER A 1 448 ? -13.428 42.586 37.833 1.00 24.56 448 SER A CA 1
ATOM 3565 C C . SER A 1 448 ? -13.074 41.808 39.132 1.00 24.56 448 SER A C 1
ATOM 3567 O O . SER A 1 448 ? -13.910 41.235 39.819 1.00 24.56 448 SER A O 1
ATOM 3569 N N . PHE A 1 449 ? -11.783 41.980 39.498 1.00 25.25 449 PHE A N 1
ATOM 3570 C CA . PHE A 1 449 ? -11.017 41.619 40.720 1.00 25.25 449 PHE A CA 1
ATOM 3571 C C . PHE A 1 449 ? -10.498 40.171 40.826 1.00 25.25 449 PHE A C 1
ATOM 3573 O O . PHE A 1 449 ? -11.228 39.222 40.601 1.00 25.25 449 PHE A O 1
ATOM 3580 N N . GLY A 1 450 ? -9.248 39.888 41.211 1.00 23.97 450 GLY A N 1
ATOM 3581 C CA . GLY A 1 450 ? -8.153 40.694 41.758 1.00 23.97 450 GLY A CA 1
ATOM 3582 C C . GLY A 1 450 ? -7.003 39.772 42.218 1.00 23.97 450 GLY A C 1
ATOM 3583 O O . GLY A 1 450 ? -7.186 38.570 42.376 1.00 23.97 450 GLY A O 1
ATOM 3584 N N . GLU A 1 451 ? -5.819 40.359 42.371 1.00 25.38 451 GLU A N 1
ATOM 3585 C CA . GLU A 1 451 ? -4.472 39.780 42.505 1.00 25.38 451 GLU A CA 1
ATOM 3586 C C . GLU A 1 451 ? -4.152 38.943 43.765 1.00 25.38 451 GLU A C 1
ATOM 3588 O O . GLU A 1 451 ? -4.781 39.109 44.805 1.00 25.38 451 GLU A O 1
ATOM 3593 N N . HIS A 1 452 ? -3.043 38.179 43.657 1.00 26.64 452 HIS A N 1
ATOM 3594 C CA . HIS A 1 452 ? -1.945 37.883 44.622 1.00 26.64 452 HIS A CA 1
ATOM 3595 C C . HIS A 1 452 ? -1.554 36.389 44.540 1.00 26.64 452 HIS A C 1
ATOM 3597 O O . HIS A 1 452 ? -2.423 35.549 44.363 1.00 26.64 452 HIS A O 1
ATOM 3603 N N . SER A 1 453 ? -0.324 35.896 44.715 1.00 24.52 453 SER A N 1
ATOM 3604 C CA . SER A 1 453 ? 1.068 36.371 44.835 1.00 24.52 453 SER A CA 1
ATOM 3605 C C . SER A 1 453 ? 1.852 35.135 45.350 1.00 24.52 453 SER A C 1
ATOM 3607 O O . SER A 1 453 ? 1.374 34.450 46.248 1.00 24.52 453 SER A O 1
ATOM 3609 N N . GLU A 1 454 ? 2.998 34.835 44.725 1.00 25.72 454 GLU A N 1
ATOM 3610 C CA . GLU A 1 454 ? 4.236 34.216 45.259 1.00 25.72 454 GLU A CA 1
ATOM 3611 C C . GLU A 1 454 ? 4.210 33.094 46.329 1.00 25.72 454 GLU A C 1
ATOM 3613 O O . GLU A 1 454 ? 3.781 33.302 47.456 1.00 25.72 454 GLU A O 1
ATOM 3618 N N . TYR A 1 455 ? 4.922 31.979 46.056 1.00 27.11 455 TYR A N 1
ATOM 3619 C CA . TYR A 1 455 ? 6.132 31.612 46.829 1.00 27.11 455 TYR A CA 1
ATOM 3620 C C . TYR A 1 455 ? 7.025 30.541 46.146 1.00 27.11 455 TYR A C 1
ATOM 3622 O O . TYR A 1 455 ? 6.654 29.385 45.978 1.00 27.11 455 TYR A O 1
ATOM 3630 N N . CYS A 1 456 ? 8.230 30.985 45.775 1.00 23.84 456 CYS A N 1
ATOM 3631 C CA . CYS A 1 456 ? 9.575 30.401 45.933 1.00 23.84 456 CYS A CA 1
ATOM 3632 C C . CYS A 1 456 ? 9.874 28.874 45.853 1.00 23.84 456 CYS A C 1
ATOM 3634 O O . CYS A 1 456 ? 9.585 28.100 46.759 1.00 23.84 456 CYS A O 1
ATOM 3636 N N . SER A 1 457 ? 10.651 28.535 44.811 1.00 24.36 457 SER A N 1
ATOM 3637 C CA . SER A 1 457 ? 11.853 27.669 44.695 1.00 24.36 457 SER A CA 1
ATOM 3638 C C . SER A 1 457 ? 12.285 26.701 45.819 1.00 24.36 457 SER A C 1
ATOM 3640 O O . SER A 1 457 ? 12.365 27.102 46.976 1.00 24.36 457 SER A O 1
ATOM 3642 N N . THR A 1 458 ? 12.825 25.524 45.443 1.00 25.75 458 THR A N 1
ATOM 3643 C CA . THR A 1 458 ? 14.257 25.137 45.623 1.00 25.75 458 THR A CA 1
ATOM 3644 C C . THR A 1 458 ? 14.577 23.791 44.940 1.00 25.75 458 THR A C 1
ATOM 3646 O O . THR A 1 458 ? 13.821 22.829 45.011 1.00 25.75 458 THR A O 1
ATOM 3649 N N . VAL A 1 459 ? 15.737 23.751 44.281 1.00 27.81 459 VAL A N 1
ATOM 3650 C CA . VAL A 1 459 ? 16.397 22.626 43.595 1.00 27.81 459 VAL A CA 1
ATOM 3651 C C . VAL A 1 459 ? 17.234 21.798 44.582 1.00 27.81 459 VAL A C 1
ATOM 3653 O O . VAL A 1 459 ? 17.976 22.395 45.355 1.00 27.81 459 VAL A O 1
ATOM 3656 N N . ALA A 1 460 ? 17.259 20.459 44.479 1.00 25.70 460 ALA A N 1
ATOM 3657 C CA . ALA A 1 460 ? 18.424 19.658 44.892 1.00 25.70 460 ALA A CA 1
ATOM 3658 C C . ALA A 1 460 ? 18.489 18.270 44.222 1.00 25.70 460 ALA A C 1
ATOM 3660 O O . ALA A 1 460 ? 17.486 17.616 43.967 1.00 25.70 460 ALA A O 1
ATOM 3661 N N . ARG A 1 461 ? 19.728 17.870 43.929 1.00 25.12 461 ARG A N 1
ATOM 3662 C CA . ARG A 1 461 ? 20.215 16.744 43.120 1.00 25.12 461 ARG A CA 1
ATOM 3663 C C . ARG A 1 461 ? 20.444 15.450 43.924 1.00 25.12 461 ARG A C 1
ATOM 3665 O O . ARG A 1 461 ? 20.764 15.522 45.099 1.00 25.12 461 ARG A O 1
ATOM 3672 N N . PHE A 1 462 ? 20.432 14.330 43.185 1.00 27.61 462 PHE A N 1
ATOM 3673 C CA . PHE A 1 462 ? 21.240 13.092 43.284 1.00 27.61 462 PHE A CA 1
ATOM 3674 C C . PHE A 1 462 ? 21.578 12.471 44.656 1.00 27.61 462 PHE A C 1
ATOM 3676 O O . PHE A 1 462 ? 22.290 13.053 45.467 1.00 27.61 462 PHE A O 1
ATOM 3683 N N . GLY A 1 463 ? 21.273 11.173 44.789 1.00 24.27 463 GLY A N 1
ATOM 3684 C CA . GLY A 1 463 ? 21.874 10.298 45.798 1.00 24.27 463 GLY A CA 1
ATOM 3685 C C . GLY A 1 463 ? 21.511 8.825 45.612 1.00 24.27 463 GLY A C 1
ATOM 3686 O O . GLY A 1 463 ? 20.515 8.356 46.146 1.00 24.27 463 GLY A O 1
ATOM 3687 N N . VAL A 1 464 ? 22.341 8.093 44.865 1.00 29.56 464 VAL A N 1
ATOM 3688 C CA . VAL A 1 464 ? 22.406 6.624 44.878 1.00 29.56 464 VAL A CA 1
ATOM 3689 C C . VAL A 1 464 ? 23.012 6.194 46.214 1.00 29.56 464 VAL A C 1
ATOM 3691 O O . VAL A 1 464 ? 24.110 6.642 46.538 1.00 29.56 464 VAL A O 1
ATOM 3694 N N . CYS A 1 465 ? 22.365 5.296 46.962 1.00 25.03 465 CYS A N 1
ATOM 3695 C CA . CYS A 1 465 ? 23.050 4.534 48.006 1.00 25.03 465 CYS A CA 1
ATOM 3696 C C . CYS A 1 465 ? 22.465 3.125 48.170 1.00 25.03 465 CYS A C 1
ATOM 3698 O O . CYS A 1 465 ? 21.261 2.906 48.084 1.00 25.03 465 CYS A O 1
ATOM 3700 N N . ARG A 1 466 ? 23.387 2.175 48.334 1.00 26.62 466 ARG A N 1
ATOM 3701 C CA . ARG A 1 466 ? 23.226 0.719 48.320 1.00 26.62 466 ARG A CA 1
ATOM 3702 C C . ARG A 1 466 ? 22.630 0.170 49.624 1.00 26.62 466 ARG A C 1
ATOM 3704 O O . ARG A 1 466 ? 22.951 0.662 50.697 1.00 26.62 466 ARG A O 1
ATOM 3711 N N . LEU A 1 467 ? 21.876 -0.922 49.456 1.00 32.44 467 LEU A N 1
ATOM 3712 C CA . LEU A 1 467 ? 21.808 -2.166 50.247 1.00 32.44 467 LEU A CA 1
ATOM 3713 C C . LEU A 1 467 ? 22.213 -2.123 51.731 1.00 32.44 467 LEU A C 1
ATOM 3715 O O . LEU A 1 467 ? 23.374 -1.898 52.055 1.00 32.44 467 LEU A O 1
ATOM 3719 N N . THR A 1 468 ? 21.288 -2.543 52.598 1.00 25.94 468 THR A N 1
ATOM 3720 C CA . THR A 1 468 ? 21.507 -3.343 53.827 1.00 25.94 468 THR A CA 1
ATOM 3721 C C . THR A 1 468 ? 20.160 -3.978 54.248 1.00 25.94 468 THR A C 1
ATOM 3723 O O . THR A 1 468 ? 19.126 -3.577 53.715 1.00 25.94 468 THR A O 1
ATOM 3726 N N . PRO A 1 469 ? 20.151 -5.061 55.048 1.00 30.92 469 PRO A N 1
ATOM 3727 C CA . PRO A 1 469 ? 19.455 -6.292 54.688 1.00 30.92 469 PRO A CA 1
ATOM 3728 C C . PRO A 1 469 ? 18.146 -6.549 55.444 1.00 30.92 469 PRO A C 1
ATOM 3730 O O . PRO A 1 469 ? 17.960 -6.103 56.569 1.00 30.92 469 PRO A O 1
ATOM 3733 N N . ALA A 1 470 ? 17.298 -7.335 54.774 1.00 34.47 470 ALA A N 1
ATOM 3734 C CA . ALA A 1 470 ? 16.257 -8.231 55.274 1.00 34.47 470 ALA A CA 1
ATOM 3735 C C . ALA A 1 470 ? 15.819 -8.052 56.740 1.00 34.47 470 ALA A C 1
ATOM 3737 O O . ALA A 1 470 ? 16.379 -8.658 57.654 1.00 34.47 470 ALA A O 1
ATOM 3738 N N . THR A 1 471 ? 14.714 -7.328 56.917 1.00 28.73 471 THR A N 1
ATOM 3739 C CA . THR A 1 471 ? 13.797 -7.551 58.035 1.00 28.73 471 THR A CA 1
ATOM 3740 C C . THR A 1 471 ? 12.683 -8.456 57.519 1.00 28.73 471 THR A C 1
ATOM 3742 O O . THR A 1 471 ? 11.978 -8.114 56.573 1.00 28.73 471 THR A O 1
ATOM 3745 N N . THR A 1 472 ? 12.595 -9.642 58.107 1.00 30.66 472 THR A N 1
ATOM 3746 C CA . THR A 1 472 ? 11.613 -10.702 57.858 1.00 30.66 472 THR A CA 1
ATOM 3747 C C . THR A 1 472 ? 10.178 -10.167 57.804 1.00 30.66 472 THR A C 1
ATOM 3749 O O . THR A 1 472 ? 9.665 -9.678 58.812 1.00 30.66 472 THR A O 1
ATOM 3752 N N . MET A 1 473 ? 9.547 -10.277 56.632 1.00 29.67 473 MET A N 1
ATOM 3753 C CA . MET A 1 473 ? 8.103 -10.110 56.435 1.00 29.67 473 MET A CA 1
ATOM 3754 C C . MET A 1 473 ? 7.374 -11.411 56.822 1.00 29.67 473 MET A C 1
ATOM 3756 O O . MET A 1 473 ? 7.973 -12.482 56.705 1.00 29.67 473 MET A O 1
ATOM 3760 N N . PRO A 1 474 ? 6.113 -11.343 57.279 1.00 38.44 474 PRO A N 1
ATOM 3761 C CA . PRO A 1 474 ? 5.288 -12.525 57.480 1.00 38.44 474 PRO A CA 1
ATOM 3762 C C . PRO A 1 474 ? 4.878 -13.072 56.108 1.00 38.44 474 PRO A C 1
ATOM 3764 O O . PRO A 1 474 ? 4.167 -12.399 55.364 1.00 38.44 474 PRO A O 1
ATOM 3767 N N . ASP A 1 475 ? 5.379 -14.256 55.769 1.00 44.06 475 ASP A N 1
ATOM 3768 C CA . ASP A 1 475 ? 4.971 -15.029 54.593 1.00 44.06 475 ASP A CA 1
ATOM 3769 C C . ASP A 1 475 ? 3.861 -16.028 54.970 1.00 44.06 475 ASP A C 1
ATOM 3771 O O . ASP A 1 475 ? 3.642 -16.290 56.155 1.00 44.06 475 ASP A O 1
ATOM 3775 N N . ASP A 1 476 ? 3.215 -16.581 53.943 1.00 52.56 476 ASP A N 1
ATOM 3776 C CA . ASP A 1 476 ? 2.284 -17.726 53.931 1.00 52.56 476 ASP A CA 1
ATOM 3777 C C . ASP A 1 476 ? 0.781 -17.444 53.739 1.00 52.56 476 ASP A C 1
ATOM 3779 O O . ASP A 1 476 ? -0.066 -18.223 54.180 1.00 52.56 476 ASP A O 1
ATOM 3783 N N . GLN A 1 477 ? 0.401 -16.418 52.968 1.00 59.28 477 GLN A N 1
ATOM 3784 C CA . GLN A 1 477 ? -0.811 -16.567 52.144 1.00 59.28 477 GLN A CA 1
ATOM 3785 C C . GLN A 1 477 ? -0.439 -16.680 50.661 1.00 59.28 477 GLN A C 1
ATOM 3787 O O . GLN A 1 477 ? 0.157 -15.746 50.113 1.00 59.28 477 GLN A O 1
ATOM 3792 N N . PRO A 1 478 ? -0.799 -17.792 49.986 1.00 71.56 478 PRO A N 1
ATOM 3793 C CA . PRO A 1 478 ? -0.501 -17.960 48.573 1.00 71.56 478 PRO A CA 1
ATOM 3794 C C . PRO A 1 478 ? -1.216 -16.878 47.756 1.00 71.56 478 PRO A C 1
ATOM 3796 O O . PRO A 1 478 ? -2.373 -16.526 48.019 1.00 71.56 478 PRO A O 1
ATOM 3799 N N . LEU A 1 479 ? -0.510 -16.347 46.753 1.00 81.44 479 LEU A N 1
ATOM 3800 C CA . LEU A 1 479 ? -0.994 -15.263 45.892 1.00 81.44 479 LEU A CA 1
ATOM 3801 C C . LEU A 1 479 ? -2.319 -15.628 45.205 1.00 81.44 479 LEU A C 1
ATOM 3803 O O . LEU A 1 479 ? -3.209 -14.788 45.072 1.00 81.44 479 LEU A O 1
ATOM 3807 N N . PHE A 1 480 ? -2.470 -16.906 44.857 1.00 84.88 480 PHE A N 1
ATOM 3808 C CA . PHE A 1 480 ? -3.668 -17.477 44.261 1.00 84.88 480 PHE A CA 1
ATOM 3809 C C . PHE A 1 480 ? -4.240 -18.575 45.170 1.00 84.88 480 PHE A C 1
ATOM 3811 O O . PHE A 1 480 ? -3.473 -19.342 45.755 1.00 84.88 480 PHE A O 1
ATOM 3818 N N . PRO A 1 481 ? -5.572 -18.654 45.339 1.00 83.31 481 PRO A N 1
ATOM 3819 C CA . PRO A 1 481 ? -6.199 -19.800 45.983 1.00 83.31 481 PRO A CA 1
ATOM 3820 C C . PRO A 1 481 ? -5.977 -21.050 45.133 1.00 83.31 481 PRO A C 1
ATOM 3822 O O . PRO A 1 481 ? -6.000 -20.981 43.906 1.00 83.31 481 PRO A O 1
ATOM 3825 N N . ALA A 1 482 ? -5.815 -22.187 45.797 1.00 81.38 482 ALA A N 1
ATOM 3826 C CA . ALA A 1 482 ? -5.829 -23.478 45.134 1.00 81.38 482 ALA A CA 1
ATOM 3827 C C . ALA A 1 482 ? -7.253 -23.755 44.598 1.00 81.38 482 ALA A C 1
ATOM 3829 O O . ALA A 1 482 ? -8.223 -23.410 45.275 1.00 81.38 482 ALA A O 1
ATOM 3830 N N . GLN A 1 483 ? -7.381 -24.311 43.389 1.00 82.31 483 GLN A N 1
ATOM 3831 C CA . GLN A 1 483 ? -8.672 -24.488 42.706 1.00 82.31 483 GLN A CA 1
ATOM 3832 C C . GLN A 1 483 ? -8.935 -25.968 42.414 1.00 82.31 483 GLN A C 1
ATOM 3834 O O . GLN A 1 483 ? -8.078 -26.666 41.871 1.00 82.31 483 GLN A O 1
ATOM 3839 N N . SER A 1 484 ? -10.119 -26.447 42.786 1.00 84.50 484 SER A N 1
ATOM 3840 C CA . SER A 1 484 ? -10.630 -27.774 42.419 1.00 84.50 484 SER A CA 1
ATOM 3841 C C . SER A 1 484 ? -11.360 -27.736 41.071 1.00 84.50 484 SER A C 1
ATOM 3843 O O . SER A 1 484 ? -11.729 -26.662 40.587 1.00 84.50 484 SER A O 1
ATOM 3845 N N . LEU A 1 485 ? -11.639 -28.904 40.478 1.00 82.75 485 LEU A N 1
ATOM 3846 C CA . LEU A 1 485 ? -12.460 -28.984 39.262 1.00 82.75 485 LEU A CA 1
ATOM 3847 C C . LEU A 1 485 ? -13.846 -28.362 39.486 1.00 82.75 485 LEU A C 1
ATOM 3849 O O . LEU A 1 485 ? -14.333 -27.608 38.645 1.00 82.75 485 LEU A O 1
ATOM 3853 N N . SER A 1 486 ? -14.469 -28.626 40.640 1.00 84.44 486 SER A N 1
ATOM 3854 C CA . SER A 1 486 ? -15.770 -28.047 40.995 1.00 84.44 486 SER A CA 1
ATOM 3855 C C . SER A 1 486 ? -15.744 -26.523 41.093 1.00 84.44 486 SER A C 1
ATOM 3857 O O . SER A 1 486 ? -16.732 -25.881 40.736 1.00 84.44 486 SER A O 1
ATOM 3859 N N . ASP A 1 487 ? -14.620 -25.939 41.521 1.00 85.38 487 ASP A N 1
ATOM 3860 C CA . ASP A 1 487 ? -14.473 -24.484 41.601 1.00 85.38 487 ASP A CA 1
ATOM 3861 C C . ASP A 1 487 ? -14.462 -23.862 40.205 1.00 85.38 487 ASP A C 1
ATOM 3863 O O . ASP A 1 487 ? -15.173 -22.889 39.966 1.00 85.38 487 ASP A O 1
ATOM 3867 N N . ILE A 1 488 ? -13.709 -24.449 39.266 1.00 87.44 488 ILE A N 1
ATOM 3868 C CA . ILE A 1 488 ? -13.668 -23.996 37.869 1.00 87.44 488 ILE A CA 1
ATOM 3869 C C . ILE A 1 488 ? -15.044 -24.125 37.214 1.00 87.44 488 ILE A C 1
ATOM 3871 O O . ILE A 1 488 ? -15.527 -23.183 36.587 1.00 87.44 488 ILE A O 1
ATOM 3875 N N . LEU A 1 489 ? -15.720 -25.259 37.403 1.00 89.44 489 LEU A N 1
ATOM 3876 C CA . LEU A 1 489 ? -17.044 -25.508 36.828 1.00 89.44 489 LEU A CA 1
ATOM 3877 C C . LEU A 1 489 ? -18.112 -24.517 37.311 1.00 89.44 489 LEU A C 1
ATOM 3879 O O . LEU A 1 489 ? -19.064 -24.231 36.582 1.00 89.44 489 LEU A O 1
ATOM 3883 N N . ALA A 1 490 ? -17.953 -23.942 38.502 1.00 90.88 490 ALA A N 1
ATOM 3884 C CA . ALA A 1 490 ? -18.862 -22.915 38.995 1.00 90.88 490 ALA A CA 1
ATOM 3885 C C . ALA A 1 490 ? -18.775 -21.587 38.218 1.00 90.88 490 ALA A C 1
ATOM 3887 O O . ALA A 1 490 ? -19.733 -20.812 38.232 1.00 90.88 490 ALA A O 1
ATOM 3888 N N . PHE A 1 491 ? -17.664 -21.331 37.517 1.00 91.81 491 PHE A N 1
ATOM 3889 C CA . PHE A 1 491 ? -17.495 -20.160 36.652 1.00 91.81 491 PHE A CA 1
ATOM 3890 C C . PHE A 1 491 ? -18.111 -20.336 35.257 1.00 91.81 491 PHE A C 1
ATOM 3892 O O . PHE A 1 491 ? -18.164 -19.364 34.503 1.00 91.81 491 PHE A O 1
ATOM 3899 N N . GLN A 1 492 ? -18.614 -21.530 34.914 1.00 91.69 492 GLN A N 1
ATOM 3900 C CA . GLN A 1 492 ? -19.327 -21.737 33.651 1.00 91.69 492 GLN A CA 1
ATOM 3901 C C . GLN A 1 492 ? -20.558 -20.844 33.591 1.00 91.69 492 GLN A C 1
ATOM 3903 O O . GLN A 1 492 ? -21.260 -20.669 34.592 1.00 91.69 492 GLN A O 1
ATOM 3908 N N . PHE A 1 493 ? -20.854 -20.321 32.405 1.00 92.38 493 PHE A N 1
ATOM 3909 C CA . PHE A 1 493 ? -21.994 -19.440 32.215 1.00 92.38 493 PHE A CA 1
ATOM 3910 C C . PHE A 1 493 ? -23.303 -20.082 32.695 1.00 92.38 493 PHE A C 1
ATOM 3912 O O . PHE A 1 493 ? -24.048 -19.452 33.448 1.00 92.38 493 PHE A O 1
ATOM 3919 N N . SER A 1 494 ? -23.567 -21.347 32.355 1.00 93.25 494 SER A N 1
ATOM 3920 C CA . SER A 1 494 ? -24.757 -22.072 32.832 1.00 93.25 494 SER A CA 1
ATOM 3921 C C . SER A 1 494 ? -24.816 -22.280 34.346 1.00 93.25 494 SER A C 1
ATOM 3923 O O . SER A 1 494 ? -25.919 -22.374 34.889 1.00 93.25 494 SER A O 1
ATOM 3925 N N . SER A 1 495 ? -23.676 -22.303 35.040 1.00 92.25 495 SER A N 1
ATOM 3926 C CA . SER A 1 495 ? -23.613 -22.479 36.495 1.00 92.25 495 SER A CA 1
ATOM 3927 C C . SER A 1 495 ? -24.069 -21.224 37.239 1.00 92.25 495 SER A C 1
ATOM 3929 O O . SER A 1 495 ? -24.874 -21.306 38.170 1.00 92.25 495 SER A O 1
ATOM 3931 N N . TRP A 1 496 ? -23.591 -20.042 36.837 1.00 94.12 496 TRP A N 1
ATOM 3932 C CA . TRP A 1 496 ? -23.885 -18.800 37.560 1.00 94.12 496 TRP A CA 1
ATOM 3933 C C . TRP A 1 496 ? -25.080 -18.026 36.991 1.00 94.12 496 TRP A C 1
ATOM 3935 O O . TRP A 1 496 ? -25.795 -17.354 37.745 1.00 94.12 496 TRP A O 1
ATOM 3945 N N . TYR A 1 497 ? -25.343 -18.113 35.684 1.00 95.19 497 TYR A N 1
ATOM 3946 C CA . TYR A 1 497 ? -26.360 -17.295 35.021 1.00 95.19 497 TYR A CA 1
ATOM 3947 C C . TYR A 1 497 ? -27.776 -17.464 35.591 1.00 95.19 497 TYR A C 1
ATOM 3949 O O . TYR A 1 497 ? -28.423 -16.442 35.820 1.00 95.19 497 TYR A O 1
ATOM 3957 N N . PRO A 1 498 ? -28.285 -18.674 35.907 1.00 95.06 498 PRO A N 1
ATOM 3958 C CA . PRO A 1 498 ? -29.634 -18.828 36.460 1.00 95.06 498 PRO A CA 1
ATOM 3959 C C . PRO A 1 498 ? -29.851 -18.008 37.741 1.00 95.06 498 PRO A C 1
ATOM 3961 O O . PRO A 1 498 ? -30.859 -17.306 37.869 1.00 95.06 498 PRO A O 1
ATOM 3964 N N . THR A 1 499 ? -28.863 -18.015 38.639 1.00 95.25 499 THR A N 1
ATOM 3965 C CA . THR A 1 499 ? -28.876 -17.286 39.917 1.00 95.25 499 THR A CA 1
ATOM 3966 C C . THR A 1 499 ? -28.861 -15.768 39.720 1.00 95.25 499 THR A C 1
ATOM 3968 O O . THR A 1 499 ? -29.526 -15.030 40.457 1.00 95.25 499 THR A O 1
ATOM 3971 N N . PHE A 1 500 ? -28.135 -15.285 38.708 1.00 95.25 500 PHE A N 1
ATOM 3972 C CA . PHE A 1 500 ? -27.900 -13.856 38.467 1.00 95.25 500 PHE A CA 1
ATOM 3973 C C . PHE A 1 500 ? -28.640 -13.278 37.254 1.00 95.25 500 PHE A C 1
ATOM 3975 O O . PHE A 1 500 ? -28.516 -12.091 36.976 1.00 95.25 500 PHE A O 1
ATOM 3982 N N . SER A 1 501 ? -29.492 -14.060 36.592 1.00 94.06 501 SER A N 1
ATOM 3983 C CA . SER A 1 501 ? -30.222 -13.694 35.367 1.00 94.06 501 SER A CA 1
ATOM 3984 C C . SER A 1 501 ? -30.990 -12.367 35.463 1.00 94.06 501 SER A C 1
ATOM 3986 O O . SER A 1 501 ? -31.009 -11.586 34.517 1.00 94.06 501 SER A O 1
ATOM 3988 N N . HIS A 1 502 ? -31.573 -12.069 36.628 1.00 93.31 502 HIS A N 1
ATOM 3989 C CA . HIS A 1 502 ? -32.281 -10.816 36.929 1.00 93.31 502 HIS A CA 1
ATOM 3990 C C . HIS A 1 502 ? -31.385 -9.560 36.972 1.00 93.31 502 HIS A C 1
ATOM 3992 O O . HIS A 1 502 ? -31.899 -8.449 36.857 1.00 93.31 502 HIS A O 1
ATOM 3998 N N . ILE A 1 503 ? -30.070 -9.724 37.139 1.00 93.50 503 ILE A N 1
ATOM 3999 C CA . ILE A 1 503 ? -29.060 -8.653 37.139 1.00 93.50 503 ILE A CA 1
ATOM 4000 C C . ILE A 1 503 ? -27.985 -8.869 36.067 1.00 93.50 503 ILE A C 1
ATOM 4002 O O . ILE A 1 503 ? -26.919 -8.265 36.134 1.00 93.50 503 ILE A O 1
ATOM 4006 N N . SER A 1 504 ? -28.261 -9.691 35.059 1.00 93.00 504 SER A N 1
ATOM 4007 C CA . SER A 1 504 ? -27.381 -9.934 33.918 1.00 93.00 504 SER A CA 1
ATOM 4008 C C . SER A 1 504 ? -28.124 -9.688 32.608 1.00 93.00 504 SER A C 1
ATOM 4010 O O . SER A 1 504 ? -29.356 -9.742 32.564 1.00 93.00 504 SER A O 1
ATOM 4012 N N . PRO A 1 505 ? -27.408 -9.423 31.506 1.00 91.12 505 PRO A N 1
ATOM 4013 C CA . PRO A 1 505 ? -28.032 -9.355 30.196 1.00 91.12 505 PRO A CA 1
ATOM 4014 C C . PRO A 1 505 ? -28.771 -10.648 29.838 1.00 91.12 505 PRO A C 1
ATOM 4016 O O . PRO A 1 505 ? -28.313 -11.753 30.142 1.00 91.12 505 PRO A O 1
ATOM 4019 N N . LYS A 1 506 ? -29.911 -10.514 29.153 1.00 94.06 506 LYS A N 1
ATOM 4020 C CA . LYS A 1 506 ? -30.667 -11.667 28.645 1.00 94.06 506 LYS A CA 1
ATOM 4021 C C . LYS A 1 506 ? -29.776 -12.525 27.749 1.00 94.06 506 LYS A C 1
ATOM 4023 O O . LYS A 1 506 ? -29.153 -11.990 26.834 1.00 94.06 506 LYS A O 1
ATOM 4028 N N . SER A 1 507 ? -29.720 -13.820 28.031 1.00 94.19 507 SER A N 1
ATOM 4029 C CA . SER A 1 507 ? -28.865 -14.780 27.341 1.00 94.19 507 SER A CA 1
ATOM 4030 C C . SER A 1 507 ? -29.589 -16.114 27.218 1.00 94.19 507 SER A C 1
ATOM 4032 O O . SER A 1 507 ? -30.285 -16.531 28.142 1.00 94.19 507 SER A O 1
ATOM 4034 N N . THR A 1 508 ? -29.419 -16.769 26.076 1.00 96.19 508 THR A N 1
ATOM 4035 C CA . THR A 1 508 ? -29.866 -18.144 25.832 1.00 96.19 508 THR A CA 1
ATOM 4036 C C . THR A 1 508 ? -28.652 -19.062 25.898 1.00 96.19 508 THR A C 1
ATOM 4038 O O . THR A 1 508 ? -27.614 -18.724 25.336 1.00 96.19 508 THR A O 1
ATOM 4041 N N . VAL A 1 509 ? -28.769 -20.200 26.581 1.00 96.00 509 VAL A N 1
ATOM 4042 C CA . VAL A 1 509 ? -27.704 -21.208 26.671 1.00 96.00 509 VAL A CA 1
ATOM 4043 C C . VAL A 1 509 ? -28.146 -22.449 25.909 1.00 96.00 509 VAL A C 1
ATOM 4045 O O . VAL A 1 509 ? -29.217 -22.987 26.183 1.00 96.00 509 VAL A O 1
ATOM 4048 N N . ILE A 1 510 ? -27.323 -22.885 24.961 1.00 94.56 510 ILE A N 1
ATOM 4049 C CA . ILE A 1 510 ? -27.514 -24.100 24.172 1.00 94.56 510 ILE A CA 1
ATOM 4050 C C . ILE A 1 510 ? -26.506 -25.134 24.675 1.00 94.56 510 ILE A C 1
ATOM 4052 O O . ILE A 1 510 ? -25.299 -24.959 24.511 1.00 94.56 510 ILE A O 1
ATOM 4056 N N . ARG A 1 511 ? -27.005 -26.188 25.325 1.00 90.12 511 ARG A N 1
ATOM 4057 C CA . ARG A 1 511 ? -26.201 -27.243 25.953 1.00 90.12 511 ARG A CA 1
ATOM 4058 C C . ARG A 1 511 ? -26.963 -28.582 25.939 1.00 90.12 511 ARG A C 1
ATOM 4060 O O . ARG A 1 511 ? -28.164 -28.563 26.216 1.00 90.12 511 ARG A O 1
ATOM 4067 N N . PRO A 1 512 ? -26.287 -29.727 25.720 1.00 89.50 512 PRO A N 1
ATOM 4068 C CA . PRO A 1 512 ? -24.886 -29.849 25.306 1.00 89.50 512 PRO A CA 1
ATOM 4069 C C . PRO A 1 512 ? -24.715 -29.557 23.812 1.00 89.50 512 PRO A C 1
ATOM 4071 O O . PRO A 1 512 ? -25.625 -29.789 23.017 1.00 89.50 512 PRO A O 1
ATOM 4074 N N . LEU A 1 513 ? -23.540 -29.067 23.422 1.00 89.69 513 LEU A N 1
ATOM 4075 C CA . LEU A 1 513 ? -23.156 -29.034 22.013 1.00 89.69 513 LEU A CA 1
ATOM 4076 C C . LEU A 1 513 ? -22.806 -30.448 21.531 1.00 89.69 513 LEU A C 1
ATOM 4078 O O . LEU A 1 513 ? -22.220 -31.244 22.264 1.00 89.69 513 LEU A O 1
ATOM 4082 N N . SER A 1 514 ? -23.203 -30.779 20.300 1.00 87.69 514 SER A N 1
ATOM 4083 C CA . SER A 1 514 ? -22.944 -32.104 19.729 1.00 87.69 514 SER A CA 1
ATOM 4084 C C . SER A 1 514 ? -21.438 -32.346 19.562 1.00 87.69 514 SER A C 1
ATOM 4086 O O . SER A 1 514 ? -20.752 -31.412 19.143 1.00 87.69 514 SER A O 1
ATOM 4088 N N . PRO A 1 515 ? -20.931 -33.580 19.748 1.00 83.00 515 PRO A N 1
ATOM 4089 C CA . PRO A 1 515 ? -19.522 -33.905 19.505 1.00 83.00 515 PRO A CA 1
ATOM 4090 C C . PRO A 1 515 ? -19.025 -33.472 18.118 1.00 83.00 515 PRO A C 1
ATOM 4092 O O . PRO A 1 515 ? -17.969 -32.863 18.014 1.00 83.00 515 PRO A O 1
ATOM 4095 N N . ALA A 1 516 ? -19.850 -33.646 17.078 1.00 82.25 516 ALA A N 1
ATOM 4096 C CA . ALA A 1 516 ? -19.546 -33.202 15.714 1.00 82.25 516 ALA A CA 1
ATOM 4097 C C . ALA A 1 516 ? -19.347 -31.676 15.582 1.00 82.25 516 ALA A C 1
ATOM 4099 O O . ALA A 1 516 ? -18.635 -31.212 14.697 1.00 82.25 516 ALA A O 1
ATOM 4100 N N . PHE A 1 517 ? -19.977 -30.879 16.452 1.00 84.75 517 PHE A N 1
ATOM 4101 C CA . PHE A 1 517 ? -19.779 -29.428 16.490 1.00 84.75 517 PHE A CA 1
ATOM 4102 C C . PHE A 1 517 ? -18.476 -29.058 17.209 1.00 84.75 517 PHE A C 1
ATOM 4104 O O . PHE A 1 517 ? -17.806 -28.119 16.791 1.00 84.75 517 PHE A O 1
ATOM 4111 N N . CYS A 1 518 ? -18.093 -29.811 18.245 1.00 82.56 518 CYS A N 1
ATOM 4112 C CA . CYS A 1 518 ? -16.783 -29.667 18.882 1.00 82.56 518 CYS A CA 1
ATOM 4113 C C . CYS A 1 518 ? -15.660 -30.011 17.894 1.00 82.56 518 CYS A C 1
ATOM 4115 O O . CYS A 1 518 ? -14.766 -29.197 17.702 1.00 82.56 518 CYS A O 1
ATOM 4117 N N . GLU A 1 519 ? -15.776 -31.136 17.178 1.00 81.19 519 GLU A N 1
ATOM 4118 C CA . GLU A 1 519 ? -14.850 -31.517 16.099 1.00 81.19 519 GLU A CA 1
ATOM 4119 C C . GLU A 1 519 ? -14.753 -30.427 15.021 1.00 81.19 519 GLU A C 1
ATOM 4121 O O . GLU A 1 519 ? -13.669 -30.104 14.545 1.00 81.19 519 GLU A O 1
ATOM 4126 N N . TYR A 1 520 ? -15.881 -29.804 14.667 1.00 83.75 520 TYR A N 1
ATOM 4127 C CA . TYR A 1 520 ? -15.897 -28.678 13.737 1.00 83.75 520 TYR A CA 1
ATOM 4128 C C . TYR A 1 520 ? -15.152 -27.439 14.267 1.00 83.75 520 TYR A C 1
ATOM 4130 O O . TYR A 1 520 ? -14.509 -26.748 13.470 1.00 83.75 520 TYR A O 1
ATOM 4138 N N . LEU A 1 521 ? -15.252 -27.122 15.562 1.00 79.94 521 LEU A N 1
ATOM 4139 C CA . LEU A 1 521 ? -14.534 -25.993 16.166 1.00 79.94 521 LEU A CA 1
ATOM 4140 C C . LEU A 1 521 ? -13.031 -26.274 16.314 1.00 79.94 521 LEU A C 1
ATOM 4142 O O . LEU A 1 521 ? -12.247 -25.349 16.123 1.00 79.94 521 LEU A O 1
ATOM 4146 N N . ASP A 1 522 ? -12.644 -27.525 16.583 1.00 77.56 522 ASP A N 1
ATOM 4147 C CA . ASP A 1 522 ? -11.241 -27.963 16.671 1.00 77.56 522 ASP A CA 1
ATOM 4148 C C . ASP A 1 522 ? -10.566 -28.122 15.296 1.00 77.56 522 ASP A C 1
ATOM 4150 O O . ASP A 1 522 ? -9.338 -28.118 15.193 1.00 77.56 522 ASP A O 1
ATOM 4154 N N . ALA A 1 523 ? -11.341 -28.258 14.216 1.00 71.56 523 ALA A N 1
ATOM 4155 C CA . ALA A 1 523 ? -10.797 -28.402 12.870 1.00 71.56 523 ALA A CA 1
ATOM 4156 C C . ALA A 1 523 ? -10.038 -27.139 12.412 1.00 71.56 523 ALA A C 1
ATOM 4158 O O . ALA A 1 523 ? -10.607 -26.044 12.367 1.00 71.56 523 ALA A O 1
ATOM 4159 N N . GLU A 1 524 ? -8.791 -27.317 11.948 1.00 49.41 524 GLU A N 1
ATOM 4160 C CA . GLU A 1 524 ? -7.863 -26.239 11.543 1.00 49.41 524 GLU A CA 1
ATOM 4161 C C . GLU A 1 524 ? -8.395 -25.317 10.422 1.00 49.41 524 GLU A C 1
ATOM 4163 O O . GLU A 1 524 ? -7.893 -24.213 10.209 1.00 49.41 524 GLU A O 1
ATOM 4168 N N . SER A 1 525 ? -9.408 -25.749 9.671 1.00 54.62 525 SER A N 1
ATOM 4169 C CA . SER A 1 525 ? -9.907 -25.051 8.486 1.00 54.62 525 SER A CA 1
ATOM 4170 C C . SER A 1 525 ? -11.163 -24.216 8.760 1.00 54.62 525 SER A C 1
ATOM 4172 O O . SER A 1 525 ? -12.201 -24.780 9.103 1.00 54.62 525 SER A O 1
ATOM 4174 N N . VAL A 1 526 ? -11.125 -22.896 8.530 1.00 53.66 526 VAL A N 1
ATOM 4175 C CA . VAL A 1 526 ? -12.226 -21.930 8.776 1.00 53.66 526 VAL A CA 1
ATOM 4176 C C . VAL A 1 526 ? -13.351 -22.018 7.723 1.00 53.66 526 VAL A C 1
ATOM 4178 O O . VAL A 1 526 ? -13.632 -21.055 7.016 1.00 53.66 526 VAL A O 1
ATOM 4181 N N . PHE A 1 527 ? -13.985 -23.181 7.563 1.00 64.56 527 PHE A N 1
ATOM 4182 C CA . PHE A 1 527 ? -15.197 -23.343 6.743 1.00 64.56 527 PHE A CA 1
ATOM 4183 C C . PHE A 1 527 ? -16.451 -23.003 7.547 1.00 64.56 527 PHE A C 1
ATOM 4185 O O . PHE A 1 527 ? -16.459 -23.204 8.756 1.00 64.56 527 PHE A O 1
ATOM 4192 N N . VAL A 1 528 ? -17.512 -22.534 6.886 1.00 70.81 528 VAL A N 1
ATOM 4193 C CA . VAL A 1 528 ? -18.819 -22.287 7.514 1.00 70.81 528 VAL A CA 1
ATOM 4194 C C . VAL A 1 528 ? -19.772 -23.452 7.167 1.00 70.81 528 VAL A C 1
ATOM 4196 O O . VAL A 1 528 ? -19.823 -23.835 5.997 1.00 70.81 528 VAL A O 1
ATOM 4199 N N . PRO A 1 529 ? -20.500 -24.049 8.135 1.00 76.50 529 PRO A N 1
ATOM 4200 C CA . PRO A 1 529 ? -21.408 -25.173 7.900 1.00 76.50 529 PRO A CA 1
ATOM 4201 C C . PRO A 1 529 ? -22.486 -24.905 6.842 1.00 76.50 529 PRO A C 1
ATOM 4203 O O . PRO A 1 529 ? -23.048 -23.817 6.742 1.00 76.50 529 PRO A O 1
ATOM 4206 N N . SER A 1 530 ? -22.840 -25.933 6.075 1.00 69.25 530 SER A N 1
ATOM 4207 C CA . SER A 1 530 ? -23.912 -25.836 5.077 1.00 69.25 530 SER A CA 1
ATOM 4208 C C . SER A 1 530 ? -25.282 -25.600 5.739 1.00 69.25 530 SER A C 1
ATOM 4210 O O . SER A 1 530 ? -25.670 -26.325 6.657 1.00 69.25 530 SER A O 1
ATOM 4212 N N . GLY A 1 531 ? -26.019 -24.580 5.272 1.00 64.44 531 GLY A N 1
ATOM 4213 C CA . GLY A 1 531 ? -27.326 -24.163 5.821 1.00 64.44 531 GLY A CA 1
ATOM 4214 C C . GLY A 1 531 ? -27.285 -22.993 6.822 1.00 64.44 531 GLY A C 1
ATOM 4215 O O . GLY A 1 531 ? -28.334 -22.437 7.174 1.00 64.44 531 GLY A O 1
ATOM 4216 N N . SER A 1 532 ? -26.090 -22.549 7.224 1.00 68.94 532 SER A N 1
ATOM 4217 C CA . SER A 1 532 ? -25.915 -21.432 8.162 1.00 68.94 532 SER A CA 1
ATOM 4218 C C . SER A 1 532 ? -26.088 -20.047 7.522 1.00 68.94 532 SER A C 1
ATOM 4220 O O . SER A 1 532 ? -26.234 -19.052 8.234 1.00 68.94 532 SER A O 1
ATOM 4222 N N . GLU A 1 533 ? -26.037 -19.964 6.188 1.00 60.53 533 GLU A N 1
ATOM 4223 C CA . GLU A 1 533 ? -26.285 -18.745 5.413 1.00 60.53 533 GLU A CA 1
ATOM 4224 C C . GLU A 1 533 ? -27.797 -18.582 5.179 1.00 60.53 533 GLU A C 1
ATOM 4226 O O . GLU A 1 533 ? -28.495 -19.537 4.851 1.00 60.53 533 GLU A O 1
ATOM 4231 N N . ASP A 1 534 ? -28.348 -17.379 5.344 1.00 55.94 534 ASP A N 1
ATOM 4232 C CA . ASP A 1 534 ? -29.770 -17.053 5.114 1.00 55.94 534 ASP A CA 1
ATOM 4233 C C . ASP A 1 534 ? -30.196 -17.083 3.623 1.00 55.94 534 ASP A C 1
ATOM 4235 O O . ASP A 1 534 ? -31.044 -16.306 3.182 1.00 55.94 534 ASP A O 1
ATOM 4239 N N . VAL A 1 535 ? -29.610 -17.977 2.825 1.00 36.84 535 VAL A N 1
ATOM 4240 C CA . VAL A 1 535 ? -29.945 -18.225 1.419 1.00 36.84 535 VAL A CA 1
ATOM 4241 C C . VAL A 1 535 ? -30.676 -19.573 1.347 1.00 36.84 535 VAL A C 1
ATOM 4243 O O . VAL A 1 535 ? -30.153 -20.564 1.856 1.00 36.84 535 VAL A O 1
ATOM 4246 N N . PRO A 1 536 ? -31.883 -19.660 0.753 1.00 26.91 536 PRO A N 1
ATOM 4247 C CA . PRO A 1 536 ? -32.517 -20.949 0.502 1.00 26.91 536 PRO A CA 1
ATOM 4248 C C . PRO A 1 536 ? -31.596 -21.781 -0.391 1.00 26.91 536 PRO A C 1
ATOM 4250 O O . PRO A 1 536 ? -31.149 -21.281 -1.422 1.00 26.91 536 PRO A O 1
ATOM 4253 N N . ALA A 1 537 ? -31.325 -23.031 -0.015 1.00 27.84 537 ALA A N 1
ATOM 4254 C CA . ALA A 1 537 ? -30.661 -23.972 -0.907 1.00 27.84 537 ALA A CA 1
ATOM 4255 C C . ALA A 1 537 ? -31.481 -24.058 -2.204 1.00 27.84 537 ALA A C 1
ATOM 4257 O O . ALA A 1 537 ? -32.626 -24.518 -2.182 1.00 27.84 537 ALA A O 1
ATOM 4258 N N . GLU A 1 538 ? -30.935 -23.570 -3.322 1.00 26.11 538 GLU A N 1
ATOM 4259 C CA . GLU A 1 538 ? -31.499 -23.913 -4.620 1.00 26.11 538 GLU A CA 1
ATOM 4260 C C . GLU A 1 538 ? -31.352 -25.423 -4.777 1.00 26.11 538 GLU A C 1
ATOM 4262 O O . GLU A 1 538 ? -30.265 -25.987 -4.658 1.00 26.11 538 GLU A O 1
ATOM 4267 N N . SER A 1 539 ? -32.496 -26.071 -4.970 1.00 28.31 539 SER A N 1
ATOM 4268 C CA . SER A 1 539 ? -32.623 -27.486 -5.268 1.00 28.31 539 SER A CA 1
ATOM 4269 C C . SER A 1 539 ? -31.662 -27.872 -6.389 1.00 28.31 539 SER A C 1
ATOM 4271 O O . SER A 1 539 ? -31.821 -27.416 -7.523 1.00 28.31 539 SER A O 1
ATOM 4273 N N . THR A 1 540 ? -30.696 -28.727 -6.068 1.00 27.27 540 THR A N 1
ATOM 4274 C CA . THR A 1 540 ? -29.904 -29.475 -7.040 1.00 27.27 540 THR A CA 1
ATOM 4275 C C . THR A 1 540 ? -30.854 -30.227 -7.963 1.00 27.27 540 THR A C 1
ATOM 4277 O O . THR A 1 540 ? -31.589 -31.111 -7.523 1.00 27.27 540 THR A O 1
ATOM 4280 N N . ILE A 1 541 ? -30.864 -29.846 -9.238 1.00 26.92 541 ILE A N 1
ATOM 4281 C CA . ILE A 1 541 ? -31.366 -30.711 -10.298 1.00 26.92 541 ILE A CA 1
ATOM 4282 C C . ILE A 1 541 ? -30.295 -31.786 -10.483 1.00 26.92 541 ILE A C 1
ATOM 4284 O O . ILE A 1 541 ? -29.163 -31.481 -10.859 1.00 26.92 541 ILE A O 1
ATOM 4288 N N . GLU A 1 542 ? -30.663 -33.010 -10.115 1.00 31.80 542 GLU A N 1
ATOM 4289 C CA . GLU A 1 542 ? -30.009 -34.249 -10.528 1.00 31.80 542 GLU A CA 1
ATOM 4290 C C . GLU A 1 542 ? -29.964 -34.324 -12.062 1.00 31.80 542 GLU A C 1
ATOM 4292 O O . GLU A 1 542 ? -30.927 -33.926 -12.718 1.00 31.80 542 GLU A O 1
ATOM 4297 N N . ASP A 1 543 ? -28.818 -34.761 -12.596 1.00 27.48 543 ASP A N 1
ATOM 4298 C CA . ASP A 1 543 ? -28.639 -35.713 -13.714 1.00 27.48 543 ASP A CA 1
ATOM 4299 C C . ASP A 1 543 ? -27.217 -35.510 -14.281 1.00 27.48 543 ASP A C 1
ATOM 4301 O O . ASP A 1 543 ? -26.893 -34.480 -14.869 1.00 27.48 543 ASP A O 1
ATOM 4305 N N . GLU A 1 544 ? -26.262 -36.326 -13.825 1.00 36.16 544 GLU A N 1
ATOM 4306 C CA . GLU A 1 544 ? -25.749 -37.511 -14.544 1.00 36.16 544 GLU A CA 1
ATOM 4307 C C . GLU A 1 544 ? -24.894 -37.146 -15.767 1.00 36.16 544 GLU A C 1
ATOM 4309 O O . GLU A 1 544 ? -25.411 -36.978 -16.864 1.00 36.16 544 GLU A O 1
ATOM 4314 N N . ASP A 1 545 ? -23.576 -37.016 -15.553 1.00 32.75 545 ASP A N 1
ATOM 4315 C CA . ASP A 1 545 ? -22.508 -37.600 -16.387 1.00 32.75 545 ASP A CA 1
ATOM 4316 C C . ASP A 1 545 ? -21.154 -36.957 -16.040 1.00 32.75 545 ASP A C 1
ATOM 4318 O O . ASP A 1 545 ? -20.823 -35.897 -16.552 1.00 32.75 545 ASP A O 1
ATOM 4322 N N . ASP A 1 546 ? -20.360 -37.609 -15.183 1.00 27.88 546 ASP A N 1
ATOM 4323 C CA . ASP A 1 546 ? -18.891 -37.569 -15.272 1.00 27.88 546 ASP A CA 1
ATOM 4324 C C . ASP A 1 546 ? -18.289 -38.701 -14.424 1.00 27.88 546 ASP A C 1
ATOM 4326 O O . ASP A 1 546 ? -17.886 -38.548 -13.272 1.00 27.88 546 ASP A O 1
ATOM 4330 N N . LYS A 1 547 ? -18.239 -39.899 -15.018 1.00 34.56 547 LYS A N 1
ATOM 4331 C CA . LYS A 1 547 ? -17.311 -40.946 -14.584 1.00 34.56 547 LYS A CA 1
ATOM 4332 C C . LYS A 1 547 ? -15.992 -40.771 -15.328 1.00 34.56 547 LYS A C 1
ATOM 4334 O O . LYS A 1 547 ? -15.848 -41.246 -16.454 1.00 34.56 547 LYS A O 1
ATOM 4339 N N . SER A 1 548 ? -15.004 -40.194 -14.654 1.00 28.44 548 SER A N 1
ATOM 4340 C CA . SER A 1 548 ? -13.595 -40.467 -14.937 1.00 28.44 548 SER A CA 1
ATOM 4341 C C . SER A 1 548 ? -12.891 -40.869 -13.646 1.00 28.44 548 SER A C 1
ATOM 4343 O O . SER A 1 548 ? -12.741 -40.067 -12.731 1.00 28.44 548 SER A O 1
ATOM 4345 N N . GLU A 1 549 ? -12.506 -42.141 -13.590 1.00 32.88 549 GLU A N 1
ATOM 4346 C CA . GLU A 1 549 ? -11.741 -42.765 -12.516 1.00 32.88 549 GLU A CA 1
ATOM 4347 C C . GLU A 1 549 ? -10.335 -42.157 -12.398 1.00 32.88 549 GLU A C 1
ATOM 4349 O O . GLU A 1 549 ? -9.539 -42.264 -13.332 1.00 32.88 549 GLU A O 1
ATOM 4354 N N . SER A 1 550 ? -9.999 -41.622 -11.221 1.00 29.36 550 SER A N 1
ATOM 4355 C CA . SER A 1 550 ? -8.677 -41.795 -10.603 1.00 29.36 550 SER A CA 1
ATOM 4356 C C . SER A 1 550 ? -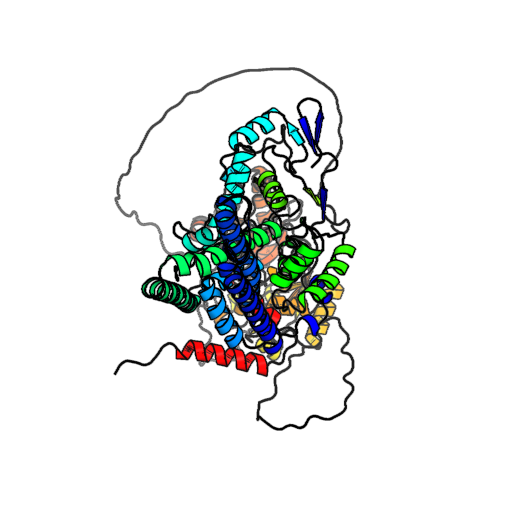8.684 -41.295 -9.155 1.00 29.36 550 SER A C 1
ATOM 4358 O O . SER A 1 550 ? -8.860 -40.101 -8.944 1.00 29.36 550 SER A O 1
ATOM 4360 N N . GLY A 1 551 ? -8.408 -42.192 -8.203 1.00 30.72 551 GLY A N 1
ATOM 4361 C CA . GLY A 1 551 ? -8.105 -41.861 -6.805 1.00 30.72 551 GLY A CA 1
ATOM 4362 C C . GLY A 1 551 ? -9.149 -42.385 -5.825 1.00 30.72 551 GLY A C 1
ATOM 4363 O O . GLY A 1 551 ? -10.274 -41.908 -5.801 1.00 30.72 551 GLY A O 1
ATOM 4364 N N . GLU A 1 552 ? -8.785 -43.398 -5.042 1.00 33.38 552 GLU A N 1
ATOM 4365 C CA . GLU A 1 552 ? -9.513 -43.780 -3.830 1.00 33.38 552 GLU A CA 1
ATOM 4366 C C . GLU A 1 552 ? -9.251 -42.702 -2.763 1.00 33.38 552 GLU A C 1
ATOM 4368 O O . GLU A 1 552 ? -8.307 -42.836 -1.990 1.00 33.38 552 GLU A O 1
ATOM 4373 N N . ASP A 1 553 ? -10.038 -41.625 -2.753 1.00 32.50 553 ASP A N 1
ATOM 4374 C CA . ASP A 1 553 ? -10.029 -40.630 -1.674 1.00 32.50 553 ASP A CA 1
ATOM 4375 C C . ASP A 1 553 ? -11.243 -40.861 -0.755 1.00 32.50 553 ASP A C 1
ATOM 4377 O O . ASP A 1 553 ? -12.364 -41.116 -1.209 1.00 32.50 553 ASP A O 1
ATOM 4381 N N . GLU A 1 554 ? -10.998 -40.875 0.559 1.00 30.36 554 GLU A N 1
ATOM 4382 C CA . GLU A 1 554 ? -12.042 -40.987 1.583 1.00 30.36 554 GLU A CA 1
ATOM 4383 C C . GLU A 1 554 ? -13.018 -39.798 1.496 1.00 30.36 554 GLU A C 1
ATOM 4385 O O . GLU A 1 554 ? -12.579 -38.682 1.241 1.00 30.36 554 GLU A O 1
ATOM 4390 N N . PRO A 1 555 ? -14.330 -39.994 1.726 1.00 32.28 555 PRO A N 1
ATOM 4391 C CA . PRO A 1 555 ? -15.337 -38.963 1.478 1.00 32.28 555 PRO A CA 1
ATOM 4392 C C . PRO A 1 555 ? -15.160 -37.722 2.375 1.00 32.28 555 PRO A C 1
ATOM 4394 O O . PRO A 1 555 ? -15.254 -37.825 3.600 1.00 32.28 555 PRO A O 1
ATOM 4397 N N . SER A 1 556 ? -14.984 -36.543 1.767 1.00 47.19 556 SER A N 1
ATOM 4398 C CA . SER A 1 556 ? -15.003 -35.217 2.405 1.00 47.19 556 SER A CA 1
ATOM 4399 C C . SER A 1 556 ? -16.177 -35.018 3.372 1.00 47.19 556 SER A C 1
ATOM 4401 O O . SER A 1 556 ? -17.358 -35.147 3.035 1.00 47.19 556 SER A O 1
ATOM 4403 N N . GLN A 1 557 ? -15.862 -34.655 4.618 1.00 52.66 557 GLN A N 1
ATOM 4404 C CA . GLN A 1 557 ? -16.861 -34.492 5.672 1.00 52.66 557 GLN A CA 1
ATOM 4405 C C . GLN A 1 557 ? -17.475 -33.083 5.643 1.00 52.66 557 GLN A C 1
ATOM 4407 O O . GLN A 1 557 ? -16.942 -32.121 6.194 1.00 52.66 557 GLN A O 1
ATOM 4412 N N . GLN A 1 558 ? -18.628 -32.953 4.989 1.00 63.03 558 GLN A N 1
ATOM 4413 C CA . GLN A 1 558 ? -19.423 -31.725 4.967 1.00 63.03 558 GLN A CA 1
ATOM 4414 C C . GLN A 1 558 ? -20.193 -31.552 6.292 1.00 63.03 558 GLN A C 1
ATOM 4416 O O . GLN A 1 558 ? -21.057 -32.361 6.629 1.00 63.03 558 GLN A O 1
ATOM 4421 N N . TYR A 1 559 ? -19.913 -30.484 7.049 1.00 75.56 559 TYR A N 1
ATOM 4422 C CA . TYR A 1 559 ? -20.634 -30.189 8.295 1.00 75.56 559 TYR A CA 1
ATOM 4423 C C . TYR A 1 559 ? -21.967 -29.466 8.027 1.00 75.56 559 TYR A C 1
ATOM 4425 O O . TYR A 1 559 ? -22.044 -28.512 7.243 1.00 75.56 559 TYR A O 1
ATOM 4433 N N . SER A 1 560 ? -23.022 -29.897 8.719 1.00 80.12 560 SER A N 1
ATOM 4434 C CA . SER A 1 560 ? -24.330 -29.237 8.766 1.00 80.12 560 SER A CA 1
ATOM 4435 C C . SER A 1 560 ? -24.935 -29.419 10.156 1.00 80.12 560 SER A C 1
ATOM 4437 O O . SER A 1 560 ? -24.931 -30.528 10.692 1.00 80.12 560 SER A O 1
ATOM 4439 N N . PHE A 1 561 ? -25.457 -28.340 10.744 1.00 88.69 561 PHE A N 1
ATOM 4440 C CA . PHE A 1 561 ? -26.008 -28.350 12.103 1.00 88.69 561 PHE A CA 1
ATOM 4441 C C . PHE A 1 561 ? -27.421 -27.745 12.136 1.00 88.69 561 PHE A C 1
ATOM 4443 O O . PHE A 1 561 ? -27.649 -26.760 12.838 1.00 88.69 561 PHE A O 1
ATOM 4450 N N . PRO A 1 562 ? -28.404 -28.332 11.427 1.00 84.81 562 PRO A N 1
ATOM 4451 C CA . PRO A 1 562 ? -29.719 -27.717 11.221 1.00 84.81 562 PRO A CA 1
ATOM 4452 C C . PRO A 1 562 ? -30.475 -27.432 12.527 1.00 84.81 562 PRO A C 1
ATOM 4454 O O . PRO A 1 562 ? -31.201 -26.442 12.630 1.00 84.81 562 PRO A O 1
ATOM 4457 N N . GLU A 1 563 ? -30.299 -28.275 13.548 1.00 89.31 563 GLU A N 1
ATOM 4458 C CA . GLU A 1 563 ? -30.901 -28.057 14.865 1.00 89.31 563 GLU A CA 1
ATOM 4459 C C . GLU A 1 563 ? -30.251 -26.876 15.604 1.00 89.31 563 GLU A C 1
ATOM 4461 O O . GLU A 1 563 ? -30.958 -26.031 16.156 1.00 89.31 563 GLU A O 1
ATOM 4466 N N . LEU A 1 564 ? -28.918 -26.769 15.565 1.00 91.44 564 LEU A N 1
ATOM 4467 C CA . LEU A 1 564 ? -28.181 -25.656 16.168 1.00 91.44 564 LEU A CA 1
ATOM 4468 C C . LEU A 1 564 ? -28.466 -24.342 15.428 1.00 91.44 564 LEU A C 1
ATOM 4470 O O . LEU A 1 564 ? -28.721 -23.324 16.070 1.00 91.44 564 LEU A O 1
ATOM 4474 N N . ASP A 1 565 ? -28.514 -24.379 14.095 1.00 90.56 565 ASP A N 1
ATOM 4475 C CA . ASP A 1 565 ? -28.912 -23.257 13.245 1.00 90.56 565 ASP A CA 1
ATOM 4476 C C . ASP A 1 565 ? -30.305 -22.747 13.624 1.00 90.56 565 ASP A C 1
ATOM 4478 O O . ASP A 1 565 ? -30.505 -21.542 13.790 1.00 90.56 565 ASP A O 1
ATOM 4482 N N . ALA A 1 566 ? -31.278 -23.648 13.805 1.00 90.25 566 ALA A N 1
ATOM 4483 C CA . ALA A 1 566 ? -32.633 -23.286 14.212 1.00 90.25 566 ALA A CA 1
ATOM 4484 C C . ALA A 1 566 ? -32.661 -22.615 15.595 1.00 90.25 566 ALA A C 1
ATOM 4486 O O . ALA A 1 566 ? -33.360 -21.614 15.779 1.00 90.25 566 ALA A O 1
ATOM 4487 N N . GLN A 1 567 ? -31.875 -23.116 16.552 1.00 95.19 567 GLN A N 1
ATOM 4488 C CA . GLN A 1 567 ? -31.768 -22.527 17.889 1.00 95.19 567 GLN A CA 1
ATOM 4489 C C . GLN A 1 567 ? -31.094 -21.146 17.860 1.00 95.19 567 GLN A C 1
ATOM 4491 O O . GLN A 1 567 ? -31.597 -20.208 18.486 1.00 95.19 567 GLN A O 1
ATOM 4496 N N . ILE A 1 568 ? -30.021 -20.974 17.077 1.00 93.25 568 ILE A N 1
ATOM 4497 C CA . ILE A 1 568 ? -29.361 -19.672 16.891 1.00 93.25 568 ILE A CA 1
ATOM 4498 C C . ILE A 1 568 ? -30.322 -18.677 16.235 1.00 93.25 568 ILE A C 1
ATOM 4500 O O . ILE A 1 568 ? -30.500 -17.567 16.738 1.00 93.25 568 ILE A O 1
ATOM 4504 N N . ARG A 1 569 ? -31.004 -19.076 15.154 1.00 92.50 569 ARG A N 1
ATOM 4505 C CA . ARG A 1 569 ? -32.005 -18.246 14.463 1.00 92.50 569 ARG A CA 1
ATOM 4506 C C . ARG A 1 569 ? -33.139 -17.838 15.400 1.00 92.50 569 ARG A C 1
ATOM 4508 O O . ARG A 1 569 ? -33.588 -16.694 15.353 1.00 92.50 569 ARG A O 1
ATOM 4515 N N . GLN A 1 570 ? -33.585 -18.733 16.280 1.00 94.19 570 GLN A N 1
ATOM 4516 C CA . GLN A 1 570 ? -34.612 -18.423 17.273 1.00 94.19 570 GLN A CA 1
ATOM 4517 C C . GLN A 1 570 ? -34.122 -17.395 18.306 1.00 94.19 570 GLN A C 1
ATOM 4519 O O . GLN A 1 570 ? -34.854 -16.449 18.604 1.00 94.19 570 GLN A O 1
ATOM 4524 N N . ALA A 1 571 ? -32.885 -17.516 18.796 1.00 93.44 571 ALA A N 1
ATOM 4525 C CA . ALA A 1 571 ? -32.291 -16.536 19.708 1.00 93.44 571 ALA A CA 1
ATOM 4526 C C . ALA A 1 571 ? -32.094 -15.165 19.034 1.00 93.44 571 ALA A C 1
ATOM 4528 O O . ALA A 1 571 ? -32.431 -14.129 19.611 1.00 93.44 571 ALA A O 1
ATOM 4529 N N . VAL A 1 572 ? -31.622 -15.144 17.783 1.00 91.69 572 VAL A N 1
ATOM 4530 C CA . VAL A 1 572 ? -31.529 -13.919 16.972 1.00 91.69 572 VAL A CA 1
ATOM 4531 C C . VAL A 1 572 ? -32.909 -13.294 16.780 1.00 91.69 572 VAL A C 1
ATOM 4533 O O . VAL A 1 572 ? -33.059 -12.089 16.955 1.00 91.69 572 VAL A O 1
ATOM 4536 N N . LYS A 1 573 ? -33.941 -14.091 16.494 1.00 92.50 573 LYS A N 1
ATOM 4537 C CA . LYS A 1 573 ? -35.317 -13.599 16.352 1.00 92.50 573 LYS A CA 1
ATOM 4538 C C . LYS A 1 573 ? -35.857 -12.988 17.648 1.00 92.50 573 LYS A C 1
ATOM 4540 O O . LYS A 1 573 ? -36.564 -11.985 17.594 1.00 92.50 573 LYS A O 1
ATOM 4545 N N . GLU A 1 574 ? -35.539 -13.568 18.804 1.00 94.56 574 GLU A N 1
ATOM 4546 C CA . GLU A 1 574 ? -35.961 -13.040 20.107 1.00 94.56 574 GLU A CA 1
ATOM 4547 C C . GLU A 1 574 ? -35.217 -11.747 20.485 1.00 94.56 574 GLU A C 1
ATOM 4549 O O . GLU A 1 574 ? -35.804 -10.814 21.044 1.00 94.56 574 GLU A O 1
ATOM 4554 N N . TYR A 1 575 ? -33.918 -11.673 20.193 1.00 91.62 575 TYR A N 1
ATOM 4555 C CA . TYR A 1 575 ? -33.042 -10.603 20.677 1.00 91.62 575 TYR A CA 1
ATOM 4556 C C . TYR A 1 575 ? -32.732 -9.512 19.647 1.00 91.62 575 TYR A C 1
ATOM 4558 O O . TYR A 1 575 ? -32.261 -8.439 20.033 1.00 91.62 575 TYR A O 1
ATOM 4566 N N . GLY A 1 576 ? -33.023 -9.751 18.369 1.00 89.31 576 GLY A N 1
ATOM 4567 C CA . GLY A 1 576 ? -32.652 -8.932 17.212 1.00 89.31 576 GLY A CA 1
ATOM 4568 C C . GLY A 1 576 ? -31.223 -9.200 16.729 1.00 89.31 576 GLY A C 1
ATOM 4569 O O . GLY A 1 576 ? -30.991 -9.349 15.536 1.00 89.31 576 GLY A O 1
ATOM 4570 N N . ALA A 1 577 ? -30.268 -9.272 17.655 1.00 89.38 577 ALA A N 1
ATOM 4571 C CA . ALA A 1 577 ? -28.888 -9.670 17.400 1.00 89.38 577 ALA A CA 1
ATOM 4572 C C . ALA A 1 577 ? -28.288 -10.304 18.660 1.00 89.38 577 ALA A C 1
ATOM 4574 O O . ALA A 1 577 ? -28.731 -10.021 19.782 1.00 89.38 577 ALA A O 1
ATOM 4575 N N . VAL A 1 578 ? -27.267 -11.138 18.477 1.00 92.94 578 VAL A N 1
ATOM 4576 C CA . VAL A 1 578 ? -26.635 -11.895 19.563 1.00 92.94 578 VAL A CA 1
ATOM 4577 C C . VAL A 1 578 ? -25.122 -11.704 19.602 1.00 92.94 578 VAL A C 1
ATOM 4579 O O . VAL A 1 578 ? -24.490 -11.352 18.614 1.00 92.94 578 VAL A O 1
ATOM 4582 N N . PHE A 1 579 ? -24.555 -11.916 20.781 1.00 92.75 579 PHE A N 1
ATOM 4583 C CA . PHE A 1 579 ? -23.132 -11.960 21.072 1.00 92.75 579 PHE A CA 1
ATOM 4584 C C . PHE A 1 579 ? -22.806 -13.382 21.553 1.00 92.75 579 PHE A C 1
ATOM 4586 O O . PHE A 1 579 ? -23.324 -13.768 22.610 1.00 92.75 579 PHE A O 1
ATOM 4593 N N . PRO A 1 580 ? -22.016 -14.166 20.800 1.00 94.06 580 PRO A N 1
ATOM 4594 C CA . PRO A 1 580 ? -21.716 -15.544 21.160 1.00 94.06 580 PRO A CA 1
ATOM 4595 C C . PRO A 1 580 ? -20.586 -15.637 22.192 1.00 94.06 580 PRO A C 1
ATOM 4597 O O . PRO A 1 580 ? -19.702 -14.782 22.257 1.00 94.06 580 PRO A O 1
ATOM 4600 N N . LYS A 1 581 ? -20.620 -16.695 22.998 1.00 92.69 581 LYS A N 1
ATOM 4601 C CA . LYS A 1 581 ? -19.599 -17.089 23.977 1.00 92.69 581 LYS A CA 1
ATOM 4602 C C . LYS A 1 581 ? -19.692 -18.610 24.184 1.00 92.69 581 LYS A C 1
ATOM 4604 O O . LYS A 1 581 ? -20.780 -19.154 24.006 1.00 92.69 581 LYS A O 1
ATOM 4609 N N . LEU A 1 582 ? -18.599 -19.283 24.547 1.00 92.69 582 LEU A N 1
ATOM 4610 C CA . LEU A 1 582 ? -18.668 -20.655 25.068 1.00 92.69 582 LEU A CA 1
ATOM 4611 C C . LEU A 1 582 ? -18.843 -20.657 26.602 1.00 92.69 582 LEU A C 1
ATOM 4613 O O . LEU A 1 582 ? -19.403 -19.713 27.167 1.00 92.69 582 LEU A O 1
ATOM 4617 N N . ASN A 1 583 ? -18.390 -21.706 27.286 1.00 89.75 583 ASN A N 1
ATOM 4618 C CA . ASN A 1 583 ? -18.521 -21.889 28.730 1.00 89.75 583 ASN A CA 1
ATOM 4619 C C . ASN A 1 583 ? -17.926 -20.719 29.535 1.00 89.75 583 ASN A C 1
ATOM 4621 O O . ASN A 1 583 ? -18.552 -20.242 30.485 1.00 89.75 583 ASN A O 1
ATOM 4625 N N . PHE A 1 584 ? -16.735 -20.245 29.155 1.00 85.81 584 PHE A N 1
ATOM 4626 C CA . PHE A 1 584 ? -15.942 -19.249 29.888 1.00 85.81 584 PHE A CA 1
ATOM 4627 C C . PHE A 1 584 ? -15.418 -18.122 29.005 1.00 85.81 584 PHE A C 1
ATOM 4629 O O . PHE A 1 584 ? -15.298 -16.989 29.474 1.00 85.81 584 PHE A O 1
ATOM 4636 N N . SER A 1 585 ? -15.171 -18.390 27.726 1.00 84.06 585 SER A N 1
ATOM 4637 C CA . SER A 1 585 ? -14.427 -17.492 26.847 1.00 84.06 585 SER A CA 1
ATOM 4638 C C . SER A 1 585 ? -15.300 -16.924 25.733 1.00 84.06 585 SER A C 1
ATOM 4640 O O . SER A 1 585 ? -16.153 -17.599 25.155 1.00 84.06 585 SER A O 1
ATOM 4642 N N . SER A 1 586 ? -15.113 -15.631 25.453 1.00 86.19 586 SER A N 1
ATOM 4643 C CA . SER A 1 586 ? -15.822 -14.916 24.380 1.00 86.19 586 SER A CA 1
ATOM 4644 C C . SER A 1 586 ? -14.855 -14.535 23.263 1.00 86.19 586 SER A C 1
ATOM 4646 O O . SER A 1 586 ? -13.727 -14.152 23.583 1.00 86.19 586 SER A O 1
ATOM 4648 N N . PRO A 1 587 ? -15.291 -14.540 21.989 1.00 82.88 587 PRO A N 1
ATOM 4649 C CA . PRO A 1 587 ? -14.424 -14.357 20.828 1.00 82.88 587 PRO A CA 1
ATOM 4650 C C . PRO A 1 587 ? -14.051 -12.892 20.564 1.00 82.88 587 PRO A C 1
ATOM 4652 O O . PRO A 1 587 ? -14.169 -12.384 19.453 1.00 82.88 587 PRO A O 1
ATOM 4655 N N . LYS A 1 588 ? -13.649 -12.157 21.608 1.00 77.94 588 LYS A N 1
ATOM 4656 C CA . LYS A 1 588 ? -13.327 -10.720 21.534 1.00 77.94 588 LYS A CA 1
ATOM 4657 C C . LYS A 1 588 ? -12.110 -10.437 20.650 1.00 77.94 588 LYS A C 1
ATOM 4659 O O . LYS A 1 588 ? -12.029 -9.369 20.052 1.00 77.94 588 LYS A O 1
ATOM 4664 N N . ASP A 1 589 ? -11.192 -11.387 20.574 1.00 65.06 589 ASP A N 1
ATOM 4665 C CA . ASP A 1 589 ? -10.018 -11.394 19.707 1.00 65.06 589 ASP A CA 1
ATOM 4666 C C . ASP A 1 589 ? -10.357 -11.607 18.224 1.00 65.06 589 ASP A C 1
ATOM 4668 O O . ASP A 1 589 ? -9.611 -11.151 17.364 1.00 65.06 589 ASP A O 1
ATOM 4672 N N . ALA A 1 590 ? -11.522 -12.184 17.919 1.00 70.81 590 ALA A N 1
ATOM 4673 C CA . ALA A 1 590 ? -12.041 -12.352 16.561 1.00 70.81 590 ALA A CA 1
ATOM 4674 C C . ALA A 1 590 ? -12.939 -11.188 16.095 1.00 70.81 590 ALA A C 1
ATOM 4676 O O . ALA A 1 590 ? -13.556 -11.256 15.032 1.00 70.81 590 ALA A O 1
ATOM 4677 N N . ALA A 1 591 ? -13.032 -10.094 16.864 1.00 69.06 591 ALA A N 1
ATOM 4678 C CA . ALA A 1 591 ? -13.934 -8.974 16.565 1.00 69.06 591 ALA A CA 1
ATOM 4679 C C . ALA A 1 591 ? -13.718 -8.343 15.178 1.00 69.06 591 ALA A C 1
ATOM 4681 O O . ALA A 1 591 ? -14.653 -7.770 14.625 1.00 69.06 591 ALA A O 1
ATOM 4682 N N . TRP A 1 592 ? -12.504 -8.458 14.630 1.00 62.12 592 TRP A N 1
ATOM 4683 C CA . TRP A 1 592 ? -12.084 -7.930 13.328 1.00 62.12 592 TRP A CA 1
ATOM 4684 C C . TRP A 1 592 ? -12.774 -8.588 12.124 1.00 62.12 592 TRP A C 1
ATOM 4686 O O . TRP A 1 592 ? -12.706 -8.056 11.019 1.00 62.12 592 TRP A O 1
ATOM 4696 N N . ILE A 1 593 ? -13.417 -9.737 12.326 1.00 63.72 593 ILE A N 1
ATOM 4697 C CA . ILE A 1 593 ? -14.085 -10.499 11.266 1.00 63.72 593 ILE A CA 1
ATOM 4698 C C . ILE A 1 593 ? -15.415 -9.884 10.855 1.00 63.72 593 ILE A C 1
ATOM 4700 O O . ILE A 1 593 ? -15.802 -9.956 9.689 1.00 63.72 593 ILE A O 1
ATOM 4704 N N . LEU A 1 594 ? -16.120 -9.288 11.813 1.00 68.56 594 LEU A N 1
ATOM 4705 C CA . LEU A 1 594 ? -17.401 -8.635 11.576 1.00 68.56 594 LEU A CA 1
ATOM 4706 C C . LEU A 1 594 ? -17.205 -7.121 11.373 1.00 68.56 594 LEU A C 1
ATOM 4708 O O . LEU A 1 594 ? -16.164 -6.579 11.748 1.00 68.56 594 LEU A O 1
ATOM 4712 N N . PRO A 1 595 ? -18.187 -6.408 10.785 1.00 55.34 595 PRO A N 1
ATOM 4713 C CA . PRO A 1 595 ? -18.076 -4.971 10.532 1.00 55.34 595 PRO A CA 1
ATOM 4714 C C . PRO A 1 595 ? -17.734 -4.164 11.794 1.00 55.34 595 PRO A C 1
ATOM 4716 O O . PRO A 1 595 ? -18.332 -4.368 12.851 1.00 55.34 595 PRO A O 1
ATOM 4719 N N . SER A 1 596 ? -16.831 -3.185 11.679 1.00 50.53 596 SER A N 1
ATOM 4720 C CA . SER A 1 596 ? -16.400 -2.335 12.805 1.00 50.53 596 SER A CA 1
ATOM 4721 C C . SER A 1 596 ? -17.504 -1.436 13.369 1.00 50.53 596 SER A C 1
ATOM 4723 O O . SER A 1 596 ? -17.416 -1.018 14.520 1.00 50.53 596 SER A O 1
ATOM 4725 N N . SER A 1 597 ? -18.561 -1.168 12.597 1.00 48.09 597 SER A N 1
ATOM 4726 C CA . SER A 1 597 ? -19.769 -0.476 13.065 1.00 48.09 597 SER A CA 1
ATOM 4727 C C . SER A 1 597 ? -20.598 -1.330 14.034 1.00 48.09 597 SER A C 1
ATOM 4729 O O . SER A 1 597 ? -21.437 -0.816 14.774 1.00 48.09 597 SER A O 1
ATOM 4731 N N . SER A 1 598 ? -20.366 -2.646 14.064 1.00 63.53 598 SER A N 1
ATOM 4732 C CA . SER A 1 598 ? -21.026 -3.568 14.986 1.00 63.53 598 SER A CA 1
ATOM 4733 C C . SER A 1 598 ? -20.150 -4.787 15.320 1.00 63.53 598 SER A C 1
ATOM 4735 O O . SER A 1 598 ? -20.512 -5.927 15.023 1.00 63.53 598 SER A O 1
ATOM 4737 N N . PRO A 1 599 ? -18.995 -4.573 15.978 1.00 67.88 599 PRO A N 1
ATOM 4738 C CA . PRO A 1 599 ? -18.070 -5.650 16.286 1.00 67.88 599 PRO A CA 1
ATOM 4739 C C . PRO A 1 599 ? -18.766 -6.657 17.204 1.00 67.88 599 PRO A C 1
ATOM 4741 O O . PRO A 1 599 ? -19.484 -6.280 18.139 1.00 67.88 599 PRO A O 1
ATOM 4744 N N . LEU A 1 600 ? -18.556 -7.948 16.932 1.00 81.25 600 LEU A N 1
ATOM 4745 C CA . LEU A 1 600 ? -19.120 -9.064 17.703 1.00 81.25 600 LEU A CA 1
ATOM 4746 C C . LEU A 1 600 ? -20.664 -9.145 17.673 1.00 81.25 600 LEU A C 1
ATOM 4748 O O . LEU A 1 600 ? -21.261 -9.841 18.497 1.00 81.25 600 LEU A O 1
ATOM 4752 N N . LYS A 1 601 ? -21.325 -8.429 16.750 1.00 85.81 601 LYS A N 1
ATOM 4753 C CA . LYS A 1 601 ? -22.776 -8.487 16.539 1.00 85.81 601 LYS A CA 1
ATOM 4754 C C . LYS A 1 601 ? -23.120 -9.570 15.523 1.00 85.81 601 LYS A C 1
ATOM 4756 O O . LYS A 1 601 ? -22.946 -9.371 14.328 1.00 85.81 601 LYS A O 1
ATOM 4761 N N . CYS A 1 602 ? -23.684 -10.674 15.989 1.00 85.81 602 CYS A N 1
ATOM 4762 C CA . CYS A 1 602 ? -24.152 -11.749 15.122 1.00 85.81 602 CYS A CA 1
ATOM 4763 C C . CYS A 1 602 ? -25.638 -11.596 14.804 1.00 85.81 602 CYS A C 1
ATOM 4765 O O . CYS A 1 602 ? -26.462 -11.358 15.695 1.00 85.81 602 CYS A O 1
ATOM 4767 N N . THR A 1 603 ? -25.975 -11.771 13.532 1.00 88.38 603 THR A N 1
ATOM 4768 C CA . THR A 1 603 ? -27.347 -11.738 13.005 1.00 88.38 603 THR A CA 1
ATOM 4769 C C . THR A 1 603 ? -27.744 -13.023 12.284 1.00 88.38 603 THR A C 1
ATOM 4771 O O . THR A 1 603 ? -28.911 -13.195 11.959 1.00 88.38 603 THR A O 1
ATOM 4774 N N . SER A 1 604 ? -26.805 -13.943 12.087 1.00 87.75 604 SER A N 1
ATOM 4775 C CA . SER A 1 604 ? -27.023 -15.249 11.468 1.00 87.75 604 SER A CA 1
ATOM 4776 C C . SER A 1 604 ? -26.187 -16.332 12.171 1.00 87.75 604 SER A C 1
ATOM 4778 O O . SER A 1 604 ? -25.244 -15.998 12.901 1.00 87.75 604 SER A O 1
ATOM 4780 N N . PRO A 1 605 ? -26.490 -17.630 11.969 1.00 88.81 605 PRO A N 1
ATOM 4781 C CA . PRO A 1 605 ? -25.618 -18.715 12.419 1.00 88.81 605 PRO A CA 1
ATOM 4782 C C . PRO A 1 605 ? -24.206 -18.631 11.832 1.00 88.81 605 PRO A C 1
ATOM 4784 O O . PRO A 1 605 ? -23.239 -18.857 12.555 1.00 88.81 605 PRO A O 1
ATOM 4787 N N . ALA A 1 606 ? -24.073 -18.207 10.569 1.00 82.44 606 ALA A N 1
ATOM 4788 C CA . ALA A 1 606 ? -22.774 -17.998 9.932 1.00 82.44 606 ALA A CA 1
ATOM 4789 C C . ALA A 1 606 ? -21.893 -17.001 10.708 1.00 82.44 606 ALA A C 1
ATOM 4791 O O . ALA A 1 606 ? -20.726 -17.295 10.962 1.00 82.44 606 ALA A O 1
ATOM 4792 N N . ASP A 1 607 ? -22.455 -15.871 11.157 1.00 84.31 607 ASP A N 1
ATOM 4793 C CA . ASP A 1 607 ? -21.717 -14.879 11.957 1.00 84.31 607 ASP A CA 1
ATOM 4794 C C . ASP A 1 607 ? -21.195 -15.490 13.270 1.00 84.31 607 ASP A C 1
ATOM 4796 O O . ASP A 1 607 ? -20.055 -15.249 13.671 1.00 84.31 607 ASP A O 1
ATOM 4800 N N . VAL A 1 608 ? -22.030 -16.306 13.932 1.00 87.69 608 VAL A N 1
ATOM 4801 C CA . VAL A 1 608 ? -21.681 -16.990 15.187 1.00 87.69 608 VAL A CA 1
ATOM 4802 C C . VAL A 1 608 ? -20.538 -17.972 14.960 1.00 87.69 608 VAL A C 1
ATOM 4804 O O . VAL A 1 608 ? -19.547 -17.941 15.689 1.00 87.69 608 VAL A O 1
ATOM 4807 N N . TYR A 1 609 ? -20.656 -18.825 13.944 1.00 89.06 609 TYR A N 1
ATOM 4808 C CA . TYR A 1 609 ? -19.656 -19.842 13.638 1.00 89.06 609 TYR A CA 1
ATOM 4809 C C . TYR A 1 609 ? -18.320 -19.234 13.227 1.00 89.06 609 TYR A C 1
ATOM 4811 O O . TYR A 1 609 ? -17.279 -19.701 13.683 1.00 89.06 609 TYR A O 1
ATOM 4819 N N . LEU A 1 610 ? -18.344 -18.165 12.431 1.00 80.38 610 LEU A N 1
ATOM 4820 C CA . LEU A 1 610 ? -17.137 -17.497 11.964 1.00 80.38 610 LEU A CA 1
ATOM 4821 C C . LEU A 1 610 ? -16.370 -16.825 13.110 1.00 80.38 610 LEU A C 1
ATOM 4823 O O . LEU A 1 610 ? -15.146 -16.935 13.170 1.00 80.38 610 LEU A O 1
ATOM 4827 N N . LEU A 1 611 ? -17.072 -16.178 14.048 1.00 80.75 611 LEU A N 1
ATOM 4828 C CA . LEU A 1 611 ? -16.439 -15.593 15.233 1.00 80.75 611 LEU A CA 1
ATOM 4829 C C . LEU A 1 611 ? -15.831 -16.650 16.155 1.00 80.75 611 LEU A C 1
ATOM 4831 O O . LEU A 1 611 ? -14.702 -16.479 16.604 1.00 80.75 611 LEU A O 1
ATOM 4835 N N . LEU A 1 612 ? -16.580 -17.714 16.463 1.00 86.50 612 LEU A N 1
ATOM 4836 C CA . LEU A 1 612 ? -16.112 -18.761 17.375 1.00 86.50 612 LEU A CA 1
ATOM 4837 C C . LEU A 1 612 ? -14.891 -19.480 16.808 1.00 86.50 612 LEU A C 1
ATOM 4839 O O . LEU A 1 612 ? -13.916 -19.683 17.520 1.00 86.50 612 LEU A O 1
ATOM 4843 N N . LYS A 1 613 ? -14.930 -19.805 15.515 1.00 83.56 613 LYS A N 1
ATOM 4844 C CA . LYS A 1 613 ? -13.864 -20.547 14.844 1.00 83.56 613 LYS A CA 1
ATOM 4845 C C . LYS A 1 613 ? -12.570 -19.759 14.674 1.00 83.56 613 LYS A C 1
ATOM 4847 O O . LYS A 1 613 ? -11.506 -20.337 14.513 1.00 83.56 613 LYS A O 1
ATOM 4852 N N . SER A 1 614 ? -12.664 -18.437 14.694 1.00 75.19 614 SER A N 1
ATOM 4853 C CA . SER A 1 614 ? -11.514 -17.566 14.463 1.00 75.19 614 SER A CA 1
ATOM 4854 C C . SER A 1 614 ? -10.994 -16.914 15.742 1.00 75.19 614 SER A C 1
ATOM 4856 O O . SER A 1 614 ? -10.307 -15.895 15.677 1.00 75.19 614 SER A O 1
ATOM 4858 N N . SER A 1 615 ? -11.390 -17.449 16.898 1.00 77.94 615 SER A N 1
ATOM 4859 C CA . SER A 1 615 ? -10.993 -16.967 18.213 1.00 77.94 615 SER A CA 1
ATOM 4860 C C . SER A 1 615 ? -10.105 -17.991 18.905 1.00 77.94 615 SER A C 1
ATOM 4862 O O . SER A 1 615 ? -10.535 -19.104 19.204 1.00 77.94 615 SER A O 1
ATOM 4864 N N . ASP A 1 616 ? -8.897 -17.569 19.262 1.00 71.00 616 ASP A N 1
ATOM 4865 C CA . ASP A 1 616 ? -7.983 -18.373 20.075 1.00 71.00 616 ASP A CA 1
ATOM 4866 C C . ASP A 1 616 ? -8.433 -18.412 21.542 1.00 71.00 616 ASP A C 1
ATOM 4868 O O . ASP A 1 616 ? -8.037 -19.279 22.314 1.00 71.00 616 ASP A O 1
ATOM 4872 N N . PHE A 1 617 ? -9.283 -17.475 21.964 1.00 76.31 617 PHE A N 1
ATOM 4873 C CA . PHE A 1 617 ? -9.897 -17.535 23.291 1.00 76.31 617 PHE A CA 1
ATOM 4874 C C . PHE A 1 617 ? -10.908 -18.662 23.404 1.00 76.31 617 PHE A C 1
ATOM 4876 O O . PHE A 1 617 ? -11.017 -19.293 24.450 1.00 76.31 617 PHE A O 1
ATOM 4883 N N . VAL A 1 618 ? -11.646 -18.914 22.331 1.00 80.06 618 VAL A N 1
ATOM 4884 C CA . VAL A 1 618 ? -12.658 -19.966 22.283 1.00 80.06 618 VAL A CA 1
ATOM 4885 C C . VAL A 1 618 ? -12.013 -21.354 22.271 1.00 80.06 618 VAL A C 1
ATOM 4887 O O . VAL A 1 618 ? -12.546 -22.250 22.920 1.00 80.06 618 VAL A O 1
ATOM 4890 N N . SER A 1 619 ? -10.848 -21.529 21.635 1.00 76.69 619 SER A N 1
ATOM 4891 C CA . SER A 1 619 ? -10.140 -22.822 21.601 1.00 76.69 619 SER A CA 1
ATOM 4892 C C . SER A 1 619 ? -9.697 -23.312 22.985 1.00 76.69 619 SER A C 1
ATOM 4894 O O . SER A 1 619 ? -9.629 -24.516 23.235 1.00 76.69 619 SER A O 1
ATOM 4896 N N . HIS A 1 620 ? -9.476 -22.395 23.931 1.00 76.31 620 HIS A N 1
ATOM 4897 C CA . HIS A 1 620 ? -9.183 -22.750 25.317 1.00 76.31 620 HIS A CA 1
ATOM 4898 C C . HIS A 1 620 ? -10.335 -23.520 25.987 1.00 76.31 620 HIS A C 1
ATOM 4900 O O . HIS A 1 620 ? -10.088 -24.383 26.827 1.00 76.31 620 HIS A O 1
ATOM 4906 N N . ASP A 1 621 ? -11.584 -23.226 25.622 1.00 81.88 621 ASP A N 1
ATOM 4907 C CA . ASP A 1 621 ? -12.764 -23.872 26.203 1.00 81.88 621 ASP A CA 1
ATOM 4908 C C . ASP A 1 621 ? -13.024 -25.268 25.601 1.00 81.88 621 ASP A C 1
ATOM 4910 O O . ASP A 1 621 ? -13.786 -26.041 26.173 1.00 81.88 621 ASP A O 1
ATOM 4914 N N . LEU A 1 622 ? -12.401 -25.623 24.470 1.00 81.88 622 LEU A N 1
ATOM 4915 C CA . LEU A 1 622 ? -12.672 -26.884 23.763 1.00 81.88 622 LEU A CA 1
ATOM 4916 C C . LEU A 1 622 ? -12.031 -28.104 24.442 1.00 81.88 622 LEU A C 1
ATOM 4918 O O . LEU A 1 622 ? -12.614 -29.188 24.438 1.00 81.88 622 LEU A O 1
ATOM 4922 N N . SER A 1 623 ? -10.868 -27.927 25.076 1.00 77.06 623 SER A N 1
ATOM 4923 C CA . SER A 1 623 ? -10.131 -29.009 25.739 1.00 77.06 623 SER A CA 1
ATOM 4924 C C . SER A 1 623 ? -10.252 -28.944 27.259 1.00 77.06 623 SER A C 1
ATOM 4926 O O . SER A 1 623 ? -9.907 -27.943 27.893 1.00 77.06 623 SER A O 1
ATOM 4928 N N . THR A 1 624 ? -10.658 -30.060 27.868 1.00 78.38 624 THR A N 1
ATOM 4929 C CA . THR A 1 624 ? -10.682 -30.224 29.328 1.00 78.38 624 THR A CA 1
ATOM 4930 C C . THR A 1 624 ? -9.301 -30.049 29.949 1.00 78.38 624 THR A C 1
ATOM 4932 O O . THR A 1 624 ? -9.197 -29.493 31.040 1.00 78.38 624 THR A O 1
ATOM 4935 N N . ASP A 1 625 ? -8.243 -30.458 29.250 1.00 72.88 625 ASP A N 1
ATOM 4936 C CA . ASP A 1 625 ? -6.872 -30.332 29.747 1.00 72.88 625 ASP A CA 1
ATOM 4937 C C . ASP A 1 625 ? -6.473 -28.860 29.884 1.00 72.88 625 ASP A C 1
ATOM 4939 O O . ASP A 1 625 ? -5.838 -28.483 30.864 1.00 72.88 625 ASP A O 1
ATOM 4943 N N . ASN A 1 626 ? -6.918 -28.005 28.958 1.00 76.00 626 ASN A N 1
ATOM 4944 C CA . ASN A 1 626 ? -6.684 -26.561 29.021 1.00 76.00 626 ASN A CA 1
ATOM 4945 C C . ASN A 1 626 ? -7.509 -25.903 30.136 1.00 76.00 626 ASN A C 1
ATOM 4947 O O . ASN A 1 626 ? -6.992 -25.092 30.911 1.00 76.00 626 ASN A O 1
ATOM 4951 N N . VAL A 1 627 ? -8.791 -26.271 30.240 1.00 79.88 627 VAL A N 1
ATOM 4952 C CA . VAL A 1 627 ? -9.726 -25.745 31.249 1.00 79.88 627 VAL A CA 1
ATOM 4953 C C . VAL A 1 627 ? -9.269 -26.072 32.674 1.00 79.88 627 VAL A C 1
ATOM 4955 O O . VAL A 1 627 ? -9.353 -25.206 33.546 1.00 79.88 627 VAL A O 1
ATOM 4958 N N . PHE A 1 628 ? -8.761 -27.285 32.910 1.00 82.62 628 PHE A N 1
ATOM 4959 C CA . PHE A 1 628 ? -8.396 -27.785 34.241 1.00 82.62 628 PHE A CA 1
ATOM 4960 C C . PHE A 1 628 ? -6.881 -27.856 34.498 1.00 82.62 628 PHE A C 1
ATOM 4962 O O . PHE A 1 628 ? -6.473 -28.403 35.520 1.00 82.62 628 PHE A O 1
ATOM 4969 N N . ALA A 1 629 ? -6.043 -27.279 33.627 1.00 72.38 629 ALA A N 1
ATOM 4970 C CA . ALA A 1 629 ? -4.576 -27.356 33.710 1.00 72.38 629 ALA A CA 1
ATOM 4971 C C . ALA A 1 629 ? -3.990 -26.964 35.083 1.00 72.38 629 ALA A C 1
ATOM 4973 O O . ALA A 1 629 ? -2.987 -27.527 35.513 1.00 72.38 629 ALA A O 1
ATOM 4974 N N . ASP A 1 630 ? -4.618 -25.998 35.764 1.00 71.19 630 ASP A N 1
ATOM 4975 C CA . ASP A 1 630 ? -4.152 -25.436 37.040 1.00 71.19 630 ASP A CA 1
ATOM 4976 C C . ASP A 1 630 ? -4.898 -26.008 38.266 1.00 71.19 630 ASP A C 1
ATOM 4978 O O . ASP A 1 630 ? -4.772 -25.481 39.378 1.00 71.19 630 ASP A O 1
ATOM 4982 N N . CYS A 1 631 ? -5.715 -27.051 38.084 1.00 79.25 631 CYS A N 1
ATOM 4983 C CA . CYS A 1 631 ? -6.439 -27.695 39.176 1.00 79.25 631 CYS A CA 1
ATOM 4984 C C . CYS A 1 631 ? -5.527 -28.622 39.994 1.00 79.25 631 CYS A C 1
ATOM 4986 O O . CYS A 1 631 ? -4.624 -29.269 39.473 1.00 79.25 631 CYS A O 1
ATOM 4988 N N . ILE A 1 632 ? -5.792 -28.716 41.300 1.00 71.94 632 ILE A N 1
ATOM 4989 C CA . ILE A 1 632 ? -5.001 -29.540 42.241 1.00 71.94 632 ILE A CA 1
ATOM 4990 C C . ILE A 1 632 ? -5.131 -31.046 41.937 1.00 71.94 632 ILE A C 1
ATOM 4992 O O . ILE A 1 632 ? -4.253 -31.831 42.291 1.00 71.94 632 ILE A O 1
ATOM 4996 N N . GLU A 1 633 ? -6.218 -31.444 41.278 1.00 63.72 633 GLU A N 1
ATOM 4997 C CA . GLU A 1 633 ? -6.492 -32.813 40.841 1.00 63.72 633 GLU A CA 1
ATOM 4998 C C . GLU A 1 633 ? -6.356 -32.867 39.307 1.00 63.72 633 GLU A C 1
ATOM 5000 O O . GLU A 1 633 ? -7.216 -32.328 38.609 1.00 63.72 633 GLU A O 1
ATOM 5005 N N . PRO A 1 634 ? -5.279 -33.443 38.742 1.00 51.06 634 PRO A N 1
ATOM 5006 C CA . PRO A 1 634 ? -5.152 -33.574 37.294 1.00 51.06 634 PRO A CA 1
ATOM 5007 C C . PRO A 1 634 ? -6.183 -34.583 36.742 1.00 51.06 634 PRO A C 1
ATOM 5009 O O . PRO A 1 634 ? -6.486 -35.562 37.432 1.00 51.06 634 PRO A O 1
ATOM 5012 N N . PRO A 1 635 ? -6.693 -34.420 35.502 1.00 49.81 635 PRO A N 1
ATOM 5013 C CA . PRO A 1 635 ? -7.801 -35.220 34.950 1.00 49.81 635 PRO A CA 1
ATOM 5014 C C . PRO A 1 635 ? -7.555 -36.730 34.723 1.00 49.81 635 PRO A C 1
ATOM 5016 O O . PRO A 1 635 ? -8.300 -37.340 33.962 1.00 49.81 635 PRO A O 1
ATOM 5019 N N . GLY A 1 636 ? -6.542 -37.365 35.324 1.00 51.19 636 GLY A N 1
ATOM 5020 C CA . GLY A 1 636 ? -6.083 -38.686 34.871 1.00 51.19 636 GLY A CA 1
ATOM 5021 C C . GLY A 1 636 ? -5.511 -39.669 35.891 1.00 51.19 636 GLY A C 1
ATOM 5022 O O . GLY A 1 636 ? -4.997 -40.686 35.445 1.00 51.19 636 GLY A O 1
ATOM 5023 N N . ASP A 1 637 ? -5.581 -39.431 37.208 1.00 41.38 637 ASP A N 1
ATOM 5024 C CA . ASP A 1 637 ? -4.822 -40.259 38.175 1.00 41.38 637 ASP A CA 1
ATOM 5025 C C . ASP A 1 637 ? -5.656 -40.932 39.287 1.00 41.38 637 ASP A C 1
ATOM 5027 O O . ASP A 1 637 ? -5.155 -41.206 40.377 1.00 41.38 637 ASP A O 1
ATOM 5031 N N . SER A 1 638 ? -6.935 -41.246 39.043 1.00 41.06 638 SER A N 1
ATOM 5032 C CA . SER A 1 638 ? -7.717 -42.046 40.002 1.00 41.06 638 SER A CA 1
ATOM 5033 C C . SER A 1 638 ? -8.449 -43.228 39.363 1.00 41.06 638 SER A C 1
ATOM 5035 O O . SER A 1 638 ? -9.519 -43.101 38.780 1.00 41.06 638 SER A O 1
ATOM 5037 N N . ASP A 1 639 ? -7.888 -44.419 39.585 1.00 40.44 639 ASP A N 1
ATOM 5038 C CA . ASP A 1 639 ? -8.524 -45.743 39.478 1.00 40.44 639 ASP A CA 1
ATOM 5039 C C . ASP A 1 639 ? -9.622 -45.956 40.560 1.00 40.44 639 ASP A C 1
ATOM 5041 O O . ASP A 1 639 ? -9.799 -47.046 41.110 1.00 40.44 639 ASP A O 1
ATOM 5045 N N . HIS A 1 640 ? -10.379 -44.911 40.913 1.00 39.75 640 HIS A N 1
ATOM 5046 C CA . HIS A 1 640 ? -11.406 -44.965 41.955 1.00 39.75 640 HIS A CA 1
ATOM 5047 C C . HIS A 1 640 ? -12.721 -44.312 41.499 1.00 39.75 640 HIS A C 1
ATOM 5049 O O . HIS A 1 640 ? -12.794 -43.102 41.334 1.00 39.75 640 HIS A O 1
ATOM 5055 N N . ASP A 1 641 ? -13.751 -45.153 41.330 1.00 40.28 641 ASP A N 1
ATOM 5056 C CA . ASP A 1 641 ? -15.183 -44.847 41.155 1.00 40.28 641 ASP A CA 1
ATOM 5057 C C . ASP A 1 641 ? -15.538 -43.689 40.197 1.00 40.28 641 ASP A C 1
ATOM 5059 O O . ASP A 1 641 ? -15.773 -42.545 40.587 1.00 40.28 641 ASP A O 1
ATOM 5063 N N . SER A 1 642 ? -15.710 -44.042 38.920 1.00 44.28 642 SER A N 1
ATOM 5064 C CA . SER A 1 642 ? -16.075 -43.181 37.784 1.00 44.28 642 SER A CA 1
ATOM 5065 C C . SER A 1 642 ? -17.479 -42.542 37.819 1.00 44.28 642 SER A C 1
ATOM 5067 O O . SER A 1 642 ? -17.926 -42.027 36.797 1.00 44.28 642 SER A O 1
ATOM 5069 N N . ASP A 1 643 ? -18.188 -42.555 38.950 1.00 45.94 643 ASP A N 1
ATOM 5070 C CA . ASP A 1 643 ? -19.589 -42.101 39.037 1.00 45.94 643 ASP A CA 1
ATOM 5071 C C . ASP A 1 643 ? -19.765 -40.678 39.610 1.00 45.94 643 ASP A C 1
ATOM 5073 O O . ASP A 1 643 ? -20.876 -40.152 39.589 1.00 45.94 643 ASP A O 1
ATOM 5077 N N . ASN A 1 644 ? -18.698 -40.021 40.095 1.00 49.28 644 ASN A N 1
ATOM 5078 C CA . ASN A 1 644 ? -18.796 -38.718 40.785 1.00 49.28 644 ASN A CA 1
ATOM 5079 C C . ASN A 1 644 ? -17.925 -37.577 40.221 1.00 49.28 644 ASN A C 1
ATOM 5081 O O . ASN A 1 644 ? -17.924 -36.487 40.797 1.00 49.28 644 ASN A O 1
ATOM 5085 N N . VAL A 1 645 ? -17.217 -37.768 39.102 1.00 53.69 645 VAL A N 1
ATOM 5086 C CA . VAL A 1 645 ? -16.507 -36.655 38.440 1.00 53.69 645 VAL A CA 1
ATOM 5087 C C . VAL A 1 645 ? -17.524 -35.829 37.640 1.00 53.69 645 VAL A C 1
ATOM 5089 O O . VAL A 1 645 ? -18.208 -36.388 36.777 1.00 53.69 645 VAL A O 1
ATOM 5092 N N . PRO A 1 646 ? -17.672 -34.513 37.889 1.00 59.03 646 PRO A N 1
ATOM 5093 C CA . PRO A 1 646 ? -18.631 -33.707 37.146 1.00 59.03 646 PRO A CA 1
ATOM 5094 C C . PRO A 1 646 ? -18.254 -33.659 35.660 1.00 59.03 646 PRO A C 1
ATOM 5096 O O . PRO A 1 646 ? -17.158 -33.234 35.293 1.00 59.03 646 PRO A O 1
ATOM 5099 N N . LYS A 1 647 ? -19.174 -34.085 34.793 1.00 69.75 647 LYS A N 1
ATOM 5100 C CA . LYS A 1 647 ? -18.951 -34.136 33.347 1.00 69.75 647 LYS A CA 1
ATOM 5101 C C . LYS A 1 647 ? -18.905 -32.719 32.757 1.00 69.75 647 LYS A C 1
ATOM 5103 O O . LYS A 1 647 ? -19.897 -31.990 32.811 1.00 69.75 647 LYS A O 1
ATOM 5108 N N . TYR A 1 648 ? -17.760 -32.336 32.191 1.00 84.12 648 TYR A N 1
ATOM 5109 C CA . TYR A 1 648 ? -17.615 -31.098 31.425 1.00 84.12 648 TYR A CA 1
ATOM 5110 C C . TYR A 1 648 ? -18.323 -31.245 30.075 1.00 84.12 648 TYR A C 1
ATOM 5112 O O . TYR A 1 648 ? -18.042 -32.171 29.317 1.00 84.12 648 TYR A O 1
ATOM 5120 N N . GLU A 1 649 ? -19.260 -30.347 29.784 1.00 88.56 649 GLU A N 1
ATOM 5121 C CA . GLU A 1 649 ? -19.976 -30.305 28.511 1.00 88.56 649 GLU A CA 1
ATOM 5122 C C . GLU A 1 649 ? -19.897 -28.892 27.947 1.00 88.56 649 GLU A C 1
ATOM 5124 O O . GLU A 1 649 ? -20.128 -27.917 28.669 1.00 88.56 649 GLU A O 1
ATOM 5129 N N . LEU A 1 650 ? -19.582 -28.793 26.659 1.00 89.69 650 LEU A N 1
ATOM 5130 C CA . LEU A 1 650 ? -19.476 -27.517 25.972 1.00 89.69 650 LEU A CA 1
ATOM 5131 C C . LEU A 1 650 ? -20.867 -26.897 25.777 1.00 89.69 650 LEU A C 1
ATOM 5133 O O . LEU A 1 650 ? -21.835 -27.593 25.444 1.00 89.69 650 LEU A O 1
ATOM 5137 N N . GLU A 1 651 ? -20.966 -25.586 25.968 1.00 93.75 651 GLU A N 1
ATOM 5138 C CA . GLU A 1 651 ? -22.202 -24.822 25.812 1.00 93.75 651 GLU A CA 1
ATOM 5139 C C . GLU A 1 651 ? -21.997 -23.610 24.906 1.00 93.75 651 GLU A C 1
ATOM 5141 O O . GLU A 1 651 ? -20.974 -22.937 24.978 1.00 93.75 651 GLU A O 1
ATOM 5146 N N . LEU A 1 652 ? -22.989 -23.306 24.066 1.00 95.69 652 LEU A N 1
ATOM 5147 C CA . LEU A 1 652 ? -23.032 -22.073 23.286 1.00 95.69 652 LEU A CA 1
ATOM 5148 C C . LEU A 1 652 ? -23.966 -21.081 23.970 1.00 95.69 652 LEU A C 1
ATOM 5150 O O . LEU A 1 652 ? -25.178 -21.283 24.058 1.00 95.69 652 LEU A O 1
ATOM 5154 N N . VAL A 1 653 ? -23.403 -19.972 24.420 1.00 95.38 653 VAL A N 1
ATOM 5155 C CA . VAL A 1 653 ? -24.126 -18.878 25.054 1.00 95.38 653 VAL A CA 1
ATOM 5156 C C . VAL A 1 653 ? -24.373 -17.783 24.026 1.00 95.38 653 VAL A C 1
ATOM 5158 O O . VAL A 1 653 ? -23.444 -17.183 23.488 1.00 95.38 653 VAL A O 1
ATOM 5161 N N . LEU A 1 654 ? -25.643 -17.477 23.786 1.00 96.06 654 LEU A N 1
ATOM 5162 C CA . LEU A 1 654 ? -26.094 -16.405 22.907 1.00 96.06 654 LEU A CA 1
ATOM 5163 C C . LEU A 1 654 ? -26.672 -15.274 23.751 1.00 96.06 654 LEU A C 1
ATOM 5165 O O . LEU A 1 654 ? -27.841 -15.288 24.149 1.00 96.06 654 LEU A O 1
ATOM 5169 N N . ARG A 1 655 ? -25.841 -14.276 24.043 1.00 93.31 655 ARG A N 1
ATOM 5170 C CA . ARG A 1 655 ? -26.244 -13.090 24.803 1.00 93.31 655 ARG A CA 1
ATOM 5171 C C . ARG A 1 655 ? -26.910 -12.076 23.884 1.00 93.31 655 ARG A C 1
ATOM 5173 O O . ARG A 1 655 ? -26.414 -11.825 22.793 1.00 93.31 655 ARG A O 1
ATOM 5180 N N . LYS A 1 656 ? -27.984 -11.422 24.327 1.00 93.12 656 LYS A N 1
ATOM 5181 C CA . LYS A 1 656 ? -28.584 -10.303 23.590 1.00 93.12 656 LYS A CA 1
ATOM 5182 C C . LYS A 1 656 ? -27.543 -9.209 23.345 1.00 93.12 656 LYS A C 1
ATOM 5184 O O . LYS A 1 656 ? -26.967 -8.678 24.295 1.00 93.12 656 LYS A O 1
ATOM 5189 N N . TRP A 1 657 ? -27.346 -8.844 22.082 1.00 89.12 657 TRP A N 1
ATOM 5190 C CA . TRP A 1 657 ? -26.430 -7.776 21.705 1.00 89.12 657 TRP A CA 1
ATOM 5191 C C . TRP A 1 657 ? -27.084 -6.403 21.897 1.00 89.12 657 TRP A C 1
ATOM 5193 O O . TRP A 1 657 ? -28.241 -6.180 21.532 1.00 89.12 657 TRP A O 1
ATOM 5203 N N . TYR A 1 658 ? -26.337 -5.467 22.471 1.00 82.56 658 TYR A N 1
ATOM 5204 C CA . TYR A 1 658 ? -26.678 -4.049 22.532 1.00 82.56 658 TYR A CA 1
ATOM 5205 C C . TYR A 1 658 ? -25.384 -3.231 22.557 1.00 82.56 658 TYR A C 1
ATOM 5207 O O . TYR A 1 658 ? -24.365 -3.729 23.044 1.00 82.56 658 TYR A O 1
ATOM 5215 N N . PRO A 1 659 ? -25.404 -1.982 22.061 1.00 77.31 659 PRO A N 1
ATOM 5216 C CA . PRO A 1 659 ? -24.251 -1.100 22.163 1.00 77.31 659 PRO A CA 1
ATOM 5217 C C . PRO A 1 659 ? -23.916 -0.869 23.641 1.00 77.31 659 PRO A C 1
ATOM 5219 O O . PRO A 1 659 ? -24.726 -0.344 24.411 1.00 77.31 659 PRO A O 1
ATOM 5222 N N . MET A 1 660 ? -22.729 -1.317 24.042 1.00 78.06 660 MET A N 1
ATOM 5223 C CA . MET A 1 660 ? -22.204 -1.160 25.392 1.00 78.06 660 MET A CA 1
ATOM 5224 C C . MET A 1 660 ? -21.243 0.021 25.436 1.00 78.06 660 MET A C 1
ATOM 5226 O O . MET A 1 660 ? -20.314 0.118 24.641 1.00 78.06 660 MET A O 1
ATOM 5230 N N . ASP A 1 661 ? -21.464 0.896 26.406 1.00 83.31 661 ASP A N 1
ATOM 5231 C CA . ASP A 1 661 ? -20.562 1.994 26.723 1.00 83.31 661 ASP A CA 1
ATOM 5232 C C . ASP A 1 661 ? -19.374 1.459 27.528 1.00 83.31 661 ASP A C 1
ATOM 5234 O O . ASP A 1 661 ? -19.512 1.107 28.705 1.00 83.31 661 ASP A O 1
ATOM 5238 N N . ARG A 1 662 ? -18.221 1.363 26.864 1.00 83.56 662 ARG A N 1
ATOM 5239 C CA . ARG A 1 662 ? -17.002 0.761 27.417 1.00 83.56 662 ARG A CA 1
ATOM 5240 C C . ARG A 1 662 ? -16.425 1.541 28.598 1.00 83.56 662 ARG A C 1
ATOM 5242 O O . ARG A 1 662 ? -15.813 0.930 29.469 1.00 83.56 662 ARG A O 1
ATOM 5249 N N . GLY A 1 663 ? -16.707 2.843 28.708 1.00 86.62 663 GLY A N 1
ATOM 5250 C CA . GLY A 1 663 ? -16.267 3.658 29.846 1.00 86.62 663 GLY A CA 1
ATOM 5251 C C . GLY A 1 663 ? -16.923 3.270 31.172 1.00 86.62 663 GLY A C 1
ATOM 5252 O O . GLY A 1 663 ? -16.462 3.665 32.240 1.00 86.62 663 GLY A O 1
ATOM 5253 N N . ARG A 1 664 ? -17.990 2.464 31.133 1.00 91.44 664 ARG A N 1
ATOM 5254 C CA . ARG A 1 664 ? -18.702 1.958 32.317 1.00 91.44 664 ARG A CA 1
ATOM 5255 C C . ARG A 1 664 ? -18.435 0.482 32.614 1.00 91.44 664 ARG A C 1
ATOM 5257 O O . ARG A 1 664 ? -19.064 -0.066 33.523 1.00 91.44 664 ARG A O 1
ATOM 5264 N N . GLU A 1 665 ? -17.538 -0.158 31.866 1.00 92.69 665 GLU A N 1
ATOM 5265 C CA . GLU A 1 665 ? -17.126 -1.544 32.093 1.00 92.69 665 GLU A CA 1
ATOM 5266 C C . GLU A 1 665 ? -15.985 -1.610 33.117 1.00 92.69 665 GLU A C 1
ATOM 5268 O O . GLU A 1 665 ? -14.937 -0.974 32.962 1.00 92.69 665 GLU A O 1
ATOM 5273 N N . MET A 1 666 ? -16.191 -2.393 34.176 1.00 94.12 666 MET A N 1
ATOM 5274 C CA . MET A 1 666 ? -15.252 -2.522 35.291 1.00 94.12 666 MET A CA 1
ATOM 5275 C C . MET A 1 666 ? -15.033 -3.994 35.640 1.00 94.12 666 MET A C 1
ATOM 5277 O O . MET A 1 666 ? -15.962 -4.797 35.562 1.00 94.12 666 MET A O 1
ATOM 5281 N N . ARG A 1 667 ? -13.824 -4.331 36.092 1.00 95.12 667 ARG A N 1
ATOM 5282 C CA . ARG A 1 667 ? -13.499 -5.617 36.720 1.00 95.12 667 ARG A CA 1
ATOM 5283 C C . ARG A 1 667 ? -13.381 -5.449 38.225 1.00 95.12 667 ARG A C 1
ATOM 5285 O O . ARG A 1 667 ? -12.654 -4.577 38.702 1.00 95.12 667 ARG A O 1
ATOM 5292 N N . CYS A 1 668 ? -14.065 -6.306 38.966 1.00 96.25 668 CYS A N 1
ATOM 5293 C CA . CYS A 1 668 ? -14.076 -6.320 40.420 1.00 96.25 668 CYS A CA 1
ATOM 5294 C C . CYS A 1 668 ? -13.316 -7.538 40.954 1.00 96.25 668 CYS A C 1
ATOM 5296 O O . CYS A 1 668 ? -13.494 -8.651 40.461 1.00 96.25 668 CYS A O 1
ATOM 5298 N N . PHE A 1 669 ? -12.494 -7.330 41.983 1.00 95.06 669 PHE A N 1
ATOM 5299 C CA . PHE A 1 669 ? -11.641 -8.356 42.586 1.00 95.06 669 PHE A CA 1
ATOM 5300 C C . PHE A 1 669 ? -12.120 -8.681 44.001 1.00 95.06 669 PHE A C 1
ATOM 5302 O O . PHE A 1 669 ? -12.122 -7.805 44.869 1.00 95.06 669 PHE A O 1
ATOM 5309 N N . VAL A 1 670 ? -12.508 -9.936 44.238 1.00 93.25 670 VAL A N 1
ATOM 5310 C CA . VAL A 1 670 ? -12.930 -10.450 45.546 1.00 93.25 670 VAL A CA 1
ATOM 5311 C C . VAL A 1 670 ? -11.920 -11.482 46.025 1.00 93.25 670 VAL A C 1
ATOM 5313 O O . VAL A 1 670 ? -11.637 -12.457 45.330 1.00 93.25 670 VAL A O 1
ATOM 5316 N N . ARG A 1 671 ? -11.398 -11.292 47.234 1.00 89.94 671 ARG A N 1
ATOM 5317 C CA . ARG A 1 671 ? -10.462 -12.215 47.879 1.00 89.94 671 ARG A CA 1
ATOM 5318 C C . ARG A 1 671 ? -10.959 -12.512 49.286 1.00 89.94 671 ARG A C 1
ATOM 5320 O O . ARG A 1 671 ? -11.324 -11.596 50.017 1.00 89.94 671 ARG A O 1
ATOM 5327 N N . ASP A 1 672 ? -11.033 -13.794 49.626 1.00 87.56 672 ASP A N 1
ATOM 5328 C CA . ASP A 1 672 ? -11.493 -14.308 50.924 1.00 87.56 672 ASP A CA 1
ATOM 5329 C C . ASP A 1 672 ? -12.813 -13.677 51.417 1.00 87.56 672 ASP A C 1
ATOM 5331 O O . ASP A 1 672 ? -13.004 -13.369 52.593 1.00 87.56 672 ASP A O 1
ATOM 5335 N N . GLY A 1 673 ? -13.755 -13.484 50.489 1.00 87.69 673 GLY A N 1
ATOM 5336 C CA . GLY A 1 673 ? -15.081 -12.937 50.765 1.00 87.69 673 GLY A CA 1
ATOM 5337 C C . GLY A 1 673 ? -15.115 -11.422 50.986 1.00 87.69 673 GLY A C 1
ATOM 5338 O O . GLY A 1 673 ? -16.104 -10.930 51.540 1.00 87.69 673 GLY A O 1
ATOM 5339 N N . VAL A 1 674 ? -14.071 -10.698 50.566 1.00 88.88 674 VAL A N 1
ATOM 5340 C CA . VAL A 1 674 ? -13.942 -9.235 50.644 1.00 88.88 674 VAL A CA 1
ATOM 5341 C C . VAL A 1 674 ? -13.686 -8.651 49.252 1.00 88.88 674 VAL A C 1
ATOM 5343 O O . VAL A 1 674 ? -12.800 -9.112 48.536 1.00 88.88 674 VAL A O 1
ATOM 5346 N N . LEU A 1 675 ? -14.448 -7.625 48.863 1.00 92.19 675 LEU A N 1
ATOM 5347 C CA . LEU A 1 675 ? -14.217 -6.859 47.634 1.00 92.19 675 LEU A CA 1
ATOM 5348 C C . LEU A 1 675 ? -13.047 -5.888 47.851 1.00 92.19 675 LEU A C 1
ATOM 5350 O O . LEU A 1 675 ? -13.179 -4.908 48.579 1.00 92.19 675 LEU A O 1
ATOM 5354 N N . ILE A 1 676 ? -11.904 -6.162 47.223 1.00 92.12 676 ILE A N 1
ATOM 5355 C CA . ILE A 1 676 ? -10.632 -5.473 47.499 1.00 92.12 676 ILE A CA 1
ATOM 5356 C C . ILE A 1 676 ? -10.256 -4.423 46.444 1.00 92.12 676 ILE A C 1
ATOM 5358 O O . ILE A 1 676 ? -9.549 -3.461 46.754 1.00 92.12 676 ILE A O 1
ATOM 5362 N N . GLY A 1 677 ? -10.744 -4.560 45.207 1.00 92.88 677 GLY A N 1
ATOM 5363 C CA . GLY A 1 677 ? -10.361 -3.670 44.111 1.00 92.88 677 GLY A CA 1
ATOM 5364 C C . GLY A 1 677 ? -11.370 -3.617 42.969 1.00 92.88 677 GLY A C 1
ATOM 5365 O O . GLY A 1 677 ? -12.110 -4.570 42.723 1.00 92.88 677 GLY A O 1
ATOM 5366 N N . ILE A 1 678 ? -11.383 -2.483 42.269 1.00 96.12 678 ILE A N 1
ATOM 5367 C CA . ILE A 1 678 ? -12.179 -2.211 41.069 1.00 96.12 678 ILE A CA 1
ATOM 5368 C C . ILE A 1 678 ? -11.244 -1.587 40.026 1.00 96.12 678 ILE A C 1
ATOM 5370 O O . ILE A 1 678 ? -10.618 -0.561 40.287 1.00 96.12 678 ILE A O 1
ATOM 5374 N N . SER A 1 679 ? -11.129 -2.191 38.848 1.00 94.62 679 SER A N 1
ATOM 5375 C CA . SER A 1 679 ? -10.332 -1.665 37.735 1.00 94.62 679 SER A CA 1
ATOM 5376 C C . SER A 1 679 ? -11.232 -1.308 36.568 1.00 94.62 679 SER A C 1
ATOM 5378 O O . SER A 1 679 ? -12.106 -2.093 36.203 1.00 94.62 679 SER A O 1
ATOM 5380 N N . GLN A 1 680 ? -10.952 -0.180 35.923 1.00 92.38 680 GLN A N 1
ATOM 5381 C CA . GLN A 1 680 ? -11.424 0.079 34.567 1.00 92.38 680 GLN A CA 1
ATOM 5382 C C . GLN A 1 680 ? -10.989 -1.061 33.632 1.00 92.38 680 GLN A C 1
ATOM 5384 O O . GLN A 1 680 ? -9.852 -1.538 33.727 1.00 92.38 680 GLN A O 1
ATOM 5389 N N . ARG A 1 681 ? -11.906 -1.527 32.770 1.00 85.50 681 ARG A N 1
ATOM 5390 C 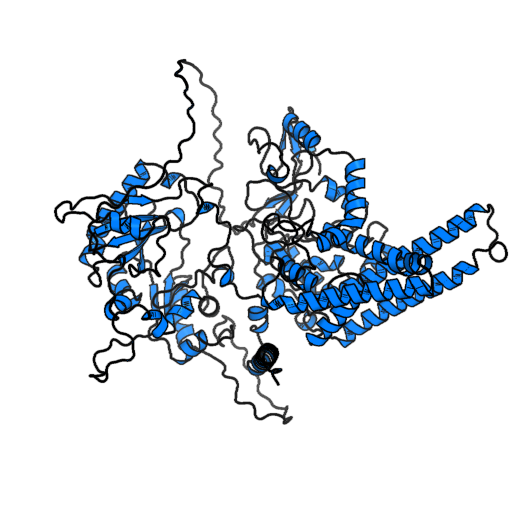CA . ARG A 1 681 ? -11.648 -2.640 31.841 1.00 85.50 681 ARG A CA 1
ATOM 5391 C C . ARG A 1 681 ? -11.136 -2.194 30.475 1.00 85.50 681 ARG A C 1
ATOM 5393 O O . ARG A 1 681 ? -10.326 -2.909 29.881 1.00 85.50 681 ARG A O 1
ATOM 5400 N N . ASP A 1 682 ? -11.636 -1.061 29.994 1.00 82.88 682 ASP A N 1
ATOM 5401 C CA . ASP A 1 682 ? -11.254 -0.456 28.720 1.00 82.88 682 ASP A CA 1
ATOM 5402 C C . ASP A 1 682 ? -9.964 0.365 28.851 1.00 82.88 682 ASP A C 1
ATOM 5404 O O . ASP A 1 682 ? -9.684 0.922 29.912 1.00 82.88 682 ASP A O 1
ATOM 5408 N N . THR A 1 683 ? -9.175 0.439 27.780 1.00 79.00 683 THR A N 1
ATOM 5409 C CA . THR A 1 683 ? -7.856 1.090 27.789 1.00 79.00 683 THR A CA 1
ATOM 5410 C C . THR A 1 683 ? -7.889 2.578 27.429 1.00 79.00 683 THR A C 1
ATOM 5412 O O . THR A 1 683 ? -6.831 3.201 27.388 1.00 79.00 683 THR A O 1
ATOM 5415 N N . ASN A 1 684 ? -9.063 3.168 27.181 1.00 77.44 684 ASN A N 1
ATOM 5416 C CA . ASN A 1 684 ? -9.181 4.595 26.880 1.00 77.44 684 ASN A CA 1
ATOM 5417 C C . ASN A 1 684 ? -9.213 5.470 28.140 1.00 77.44 684 ASN A C 1
ATOM 5419 O O . ASN A 1 684 ? -9.560 5.027 29.233 1.00 77.44 684 ASN A O 1
ATOM 5423 N N . HIS A 1 685 ? -8.869 6.745 27.987 1.00 82.56 685 HIS A N 1
ATOM 5424 C CA . HIS A 1 685 ? -9.038 7.734 29.047 1.00 82.56 685 HIS A CA 1
ATOM 5425 C C . HIS A 1 685 ? -10.474 8.281 29.052 1.00 82.56 685 HIS A C 1
ATOM 5427 O O . HIS A 1 685 ? -11.008 8.607 27.995 1.00 82.56 685 HIS A O 1
ATOM 5433 N N . TYR A 1 686 ? -11.075 8.413 30.239 1.00 85.44 686 TYR A N 1
ATOM 5434 C CA . TYR A 1 686 ? -12.402 9.007 30.422 1.00 85.44 686 TYR A CA 1
ATOM 5435 C C . TYR A 1 686 ? -12.372 10.056 31.541 1.00 85.44 686 TYR A C 1
ATOM 5437 O O . TYR A 1 686 ? -12.088 9.727 32.696 1.00 85.44 686 TYR A O 1
ATOM 5445 N N . ASP A 1 687 ? -12.724 11.303 31.225 1.00 86.44 687 ASP A N 1
ATOM 5446 C CA . ASP A 1 687 ? -12.628 12.430 32.166 1.00 86.44 687 ASP A CA 1
ATOM 5447 C C . ASP A 1 687 ? -13.493 12.228 33.419 1.00 86.44 687 ASP A C 1
ATOM 5449 O O . ASP A 1 687 ? -13.027 12.387 34.549 1.00 86.44 687 ASP A O 1
ATOM 5453 N N . PHE A 1 688 ? -14.740 11.777 33.239 1.00 88.56 688 PHE A N 1
ATOM 5454 C CA . PHE A 1 688 ? -15.688 11.584 34.343 1.00 88.56 688 PHE A CA 1
ATOM 5455 C C . PHE A 1 688 ? -15.211 10.540 35.369 1.00 88.56 688 PHE A C 1
ATOM 5457 O O . PHE A 1 688 ? -15.546 10.625 36.552 1.00 88.56 688 PHE A O 1
ATOM 5464 N N . LEU A 1 689 ? -14.408 9.555 34.943 1.00 89.12 689 LEU A N 1
ATOM 5465 C CA . LEU A 1 689 ? -13.828 8.552 35.838 1.00 89.12 689 LEU A CA 1
ATOM 5466 C C . LEU A 1 689 ? -12.701 9.123 36.702 1.00 89.12 689 LEU A C 1
ATOM 5468 O O . LEU A 1 689 ? -12.395 8.553 37.748 1.00 89.12 689 LEU A O 1
ATOM 5472 N N . ASN A 1 690 ? -12.090 10.239 36.306 1.00 88.31 690 ASN A N 1
ATOM 5473 C CA . ASN A 1 690 ? -10.986 10.856 37.037 1.00 88.31 690 ASN A CA 1
ATOM 5474 C C . ASN A 1 690 ? -11.445 11.776 38.171 1.00 88.31 690 ASN A C 1
ATOM 5476 O O . ASN A 1 690 ? -10.712 11.985 39.150 1.00 88.31 690 ASN A O 1
ATOM 5480 N N . GLU A 1 691 ? -12.698 12.221 38.130 1.00 91.31 691 GLU A N 1
ATOM 5481 C CA . GLU A 1 691 ? -13.319 13.007 39.188 1.00 91.31 691 GLU A CA 1
ATOM 5482 C C . GLU A 1 691 ? -13.304 12.259 40.542 1.00 91.31 691 GLU A C 1
ATOM 5484 O O . GLU A 1 691 ? -13.861 11.161 40.678 1.00 91.31 691 GLU A O 1
ATOM 5489 N N . PRO A 1 692 ? -12.699 12.830 41.606 1.00 90.25 692 PRO A N 1
ATOM 5490 C CA . PRO A 1 692 ? -12.579 12.152 42.900 1.00 90.25 692 PRO A CA 1
ATOM 5491 C C . PRO A 1 692 ? -13.916 11.819 43.572 1.00 90.25 692 PRO A C 1
ATOM 5493 O O . PRO A 1 692 ? -13.989 10.896 44.387 1.00 90.25 692 PRO A O 1
ATOM 5496 N N . GLN A 1 693 ? -14.970 12.592 43.295 1.00 90.31 693 GLN A N 1
ATOM 5497 C CA . GLN A 1 693 ? -16.309 12.319 43.821 1.00 90.31 693 GLN A CA 1
ATOM 5498 C C . GLN A 1 693 ? -16.945 11.126 43.101 1.00 90.31 693 GLN A C 1
ATOM 5500 O O . GLN A 1 693 ? -17.450 10.220 43.761 1.00 90.31 693 GLN A O 1
ATOM 5505 N N . THR A 1 694 ? -16.842 11.080 41.773 1.00 90.75 694 THR A N 1
ATOM 5506 C CA . THR A 1 694 ? -17.369 9.998 40.935 1.00 90.75 694 THR A CA 1
ATOM 5507 C C . THR A 1 694 ? -16.728 8.658 41.289 1.00 90.75 694 THR A C 1
ATOM 5509 O O . THR A 1 694 ? -17.439 7.687 41.540 1.00 90.75 694 THR A O 1
ATOM 5512 N N . ARG A 1 695 ? -15.403 8.617 41.475 1.00 92.25 695 ARG A N 1
ATOM 5513 C CA . ARG A 1 695 ? -14.688 7.414 41.944 1.00 92.25 695 ARG A CA 1
ATOM 5514 C C . ARG A 1 695 ? -15.185 6.891 43.289 1.00 92.25 695 ARG A C 1
ATOM 5516 O O . ARG A 1 695 ? -15.420 5.693 43.436 1.00 92.25 695 ARG A O 1
ATOM 5523 N N . ARG A 1 696 ? -15.378 7.784 44.266 1.00 90.69 696 ARG A N 1
ATOM 5524 C CA . ARG A 1 696 ? -15.914 7.419 45.590 1.00 90.69 696 ARG A CA 1
ATOM 5525 C C . ARG A 1 696 ? -17.348 6.901 45.500 1.00 90.69 696 ARG A C 1
ATOM 5527 O O . ARG A 1 696 ? -17.678 5.923 46.172 1.00 90.69 696 ARG A O 1
ATOM 5534 N N . ASN A 1 697 ? -18.173 7.524 44.660 1.00 92.00 697 ASN A N 1
ATOM 5535 C CA . ASN A 1 697 ? -19.551 7.100 44.432 1.00 92.00 697 ASN A CA 1
ATOM 5536 C C . ASN A 1 697 ? -19.606 5.706 43.794 1.00 92.00 697 ASN A C 1
ATOM 5538 O O . ASN A 1 697 ? -20.356 4.862 44.279 1.00 92.00 697 ASN A O 1
ATOM 5542 N N . ILE A 1 698 ? -18.782 5.440 42.772 1.00 94.00 698 ILE A N 1
ATOM 5543 C CA . ILE A 1 698 ? -18.691 4.123 42.126 1.00 94.00 698 ILE A CA 1
ATOM 5544 C C . ILE A 1 698 ? -18.245 3.069 43.141 1.00 94.00 698 ILE A C 1
ATOM 5546 O O . ILE A 1 698 ? -18.929 2.065 43.304 1.00 94.00 698 ILE A O 1
ATOM 5550 N N . ALA A 1 699 ? -17.147 3.305 43.867 1.00 93.44 699 ALA A N 1
ATOM 5551 C CA . ALA A 1 699 ? -16.621 2.335 44.828 1.00 93.44 699 ALA A CA 1
ATOM 5552 C C . ALA A 1 699 ? -17.646 1.972 45.918 1.00 93.44 699 ALA A C 1
ATOM 5554 O O . ALA A 1 699 ? -17.864 0.792 46.193 1.00 93.44 699 ALA A O 1
ATOM 5555 N N . SER A 1 700 ? -18.331 2.976 46.475 1.00 92.12 700 SER A N 1
ATOM 5556 C CA . SER A 1 700 ? -19.362 2.767 47.501 1.00 92.12 700 SER A CA 1
ATOM 5557 C C . SER A 1 700 ? -20.591 2.044 46.936 1.00 92.12 700 SER A C 1
ATOM 5559 O O . SER A 1 700 ? -21.090 1.101 47.546 1.00 92.12 700 SER A O 1
ATOM 5561 N N . SER A 1 701 ? -21.060 2.447 45.750 1.00 93.31 701 SER A N 1
ATOM 5562 C CA . SER A 1 701 ? -22.252 1.861 45.120 1.00 93.31 701 SER A CA 1
ATOM 5563 C C . SER A 1 701 ? -22.016 0.411 44.706 1.00 93.31 701 SER A C 1
ATOM 5565 O O . SER A 1 701 ? -22.850 -0.451 44.977 1.00 93.31 701 SER A O 1
ATOM 5567 N N . VAL A 1 702 ? -20.854 0.116 44.110 1.00 95.12 702 VAL A N 1
ATOM 5568 C CA . VAL A 1 702 ? -20.462 -1.250 43.739 1.00 95.12 702 VAL A CA 1
ATOM 5569 C C . VAL A 1 702 ? -20.361 -2.131 44.980 1.00 95.12 702 VAL A C 1
ATOM 5571 O O . VAL A 1 702 ? -20.906 -3.232 44.963 1.00 95.12 702 VAL A O 1
ATOM 5574 N N . GLN A 1 703 ? -19.748 -1.648 46.067 1.00 94.06 703 GLN A N 1
ATOM 5575 C CA . GLN A 1 703 ? -19.661 -2.401 47.319 1.00 94.06 703 GLN A CA 1
ATOM 5576 C C . GLN A 1 703 ? -21.047 -2.727 47.892 1.00 94.06 703 GLN A C 1
ATOM 5578 O O . GLN A 1 703 ? -21.355 -3.900 48.106 1.00 94.06 703 GLN A O 1
ATOM 5583 N N . SER A 1 704 ? -21.909 -1.724 48.088 1.00 93.12 704 SER A N 1
ATOM 5584 C CA . SER A 1 704 ? -23.248 -1.943 48.654 1.00 93.12 704 SER A CA 1
ATOM 5585 C C . SER A 1 704 ? -24.116 -2.847 47.773 1.00 93.12 704 SER A C 1
ATOM 5587 O O . SER A 1 704 ? -24.854 -3.701 48.280 1.00 93.12 704 SER A O 1
ATOM 5589 N N . TYR A 1 705 ? -24.027 -2.692 46.448 1.00 94.38 705 TYR A N 1
ATOM 5590 C CA . TYR A 1 705 ? -24.791 -3.513 45.513 1.00 94.38 705 TYR A CA 1
ATOM 5591 C C . TYR A 1 705 ? -24.278 -4.958 45.471 1.00 94.38 705 TYR A C 1
ATOM 5593 O O . TYR A 1 705 ? -25.092 -5.884 45.452 1.00 94.38 705 TYR A O 1
ATOM 5601 N N . TRP A 1 706 ? -22.957 -5.162 45.523 1.00 95.38 706 TRP A N 1
ATOM 5602 C CA . TRP A 1 706 ? -22.331 -6.482 45.621 1.00 95.38 706 TRP A CA 1
ATOM 5603 C C . TRP A 1 706 ? -22.712 -7.200 46.922 1.00 95.38 706 TRP A C 1
ATOM 5605 O O . TRP A 1 706 ? -23.137 -8.354 46.869 1.00 95.38 706 TRP A O 1
ATOM 5615 N N . GLU A 1 707 ? -22.656 -6.527 48.074 1.00 92.44 707 GLU A N 1
ATOM 5616 C CA . GLU A 1 707 ? -23.049 -7.105 49.369 1.00 92.44 707 GLU A CA 1
ATOM 5617 C C . GLU A 1 707 ? -24.508 -7.572 49.372 1.00 92.44 707 GLU A C 1
ATOM 5619 O O . GLU A 1 707 ? -24.809 -8.675 49.831 1.00 92.44 707 GLU A O 1
ATOM 5624 N N . SER A 1 708 ? -25.403 -6.755 48.810 1.00 91.94 708 SER A N 1
ATOM 5625 C CA . SER A 1 708 ? -26.846 -7.012 48.831 1.00 91.94 708 SER A CA 1
ATOM 5626 C C . SER A 1 708 ? -27.296 -8.051 47.798 1.00 91.94 708 SER A C 1
ATOM 5628 O O . SER A 1 708 ? -28.254 -8.782 48.044 1.00 91.94 708 SER A O 1
ATOM 5630 N N . ASN A 1 709 ? -26.641 -8.114 46.631 1.00 92.88 709 ASN A N 1
ATOM 5631 C CA . ASN A 1 709 ? -27.142 -8.888 45.486 1.00 92.88 709 ASN A CA 1
ATOM 5632 C C . ASN A 1 709 ? -26.242 -10.048 45.055 1.00 92.88 709 ASN A C 1
ATOM 5634 O O . ASN A 1 709 ? -26.745 -10.966 44.407 1.00 92.88 709 ASN A O 1
ATOM 5638 N N . VAL A 1 710 ? -24.949 -10.024 45.393 1.00 93.56 710 VAL A N 1
ATOM 5639 C CA . VAL A 1 710 ? -23.955 -10.987 44.889 1.00 93.56 710 VAL A CA 1
ATOM 5640 C C . VAL A 1 710 ? -23.368 -11.833 46.012 1.00 93.56 710 VAL A C 1
ATOM 5642 O O . VAL A 1 710 ? -23.448 -13.057 45.946 1.00 93.56 710 VAL A O 1
ATOM 5645 N N . ARG A 1 711 ? -22.847 -11.205 47.073 1.00 91.31 711 ARG A N 1
ATOM 5646 C CA . ARG A 1 711 ? -22.083 -11.871 48.142 1.00 91.31 711 ARG A CA 1
ATOM 5647 C C . ARG A 1 711 ? -22.813 -13.059 48.769 1.00 91.31 711 ARG A C 1
ATOM 5649 O O . ARG A 1 711 ? -22.205 -14.097 48.976 1.00 91.31 711 ARG A O 1
ATOM 5656 N N . ALA A 1 712 ? -24.104 -12.910 49.065 1.00 89.12 712 ALA A N 1
ATOM 5657 C CA . ALA A 1 712 ? -24.898 -13.969 49.693 1.00 89.12 712 ALA A CA 1
ATOM 5658 C C . ALA A 1 712 ? -25.322 -15.087 48.722 1.00 89.12 712 ALA A C 1
ATOM 5660 O O . ALA A 1 712 ? -25.695 -16.167 49.170 1.00 89.12 712 ALA A O 1
ATOM 5661 N N . LYS A 1 713 ? -25.310 -14.823 47.409 1.00 91.94 713 LYS A N 1
ATOM 5662 C CA . LYS A 1 713 ? -25.766 -15.763 46.371 1.00 91.94 713 LYS A CA 1
ATOM 5663 C C . LYS A 1 713 ? -24.615 -16.536 45.724 1.00 91.94 713 LYS A C 1
ATOM 5665 O O . LYS A 1 713 ? -24.838 -17.635 45.233 1.00 91.94 713 LYS A O 1
ATOM 5670 N N . TRP A 1 714 ? -23.405 -15.975 45.706 1.00 91.56 714 TRP A N 1
ATOM 5671 C CA . TRP A 1 714 ? -22.207 -16.656 45.217 1.00 91.56 714 TRP A CA 1
ATOM 5672 C C . TRP A 1 714 ? -21.612 -17.538 46.319 1.00 91.56 714 TRP A C 1
ATOM 5674 O O . TRP A 1 714 ? -21.016 -17.031 47.267 1.00 91.56 714 TRP A O 1
ATOM 5684 N N . THR A 1 715 ? -21.772 -18.856 46.197 1.00 86.44 715 THR A N 1
ATOM 5685 C CA . THR A 1 715 ? -21.330 -19.829 47.215 1.00 86.44 715 THR A CA 1
ATOM 5686 C C . THR A 1 715 ? -20.215 -20.758 46.746 1.00 86.44 715 THR A C 1
ATOM 5688 O O . THR A 1 715 ? -19.799 -21.614 47.516 1.00 86.44 715 THR A O 1
ATOM 5691 N N . ALA A 1 716 ? -19.753 -20.621 45.501 1.00 83.12 716 ALA A N 1
ATOM 5692 C CA . ALA A 1 716 ? -18.773 -21.533 44.921 1.00 83.12 716 ALA A CA 1
ATOM 5693 C C . ALA A 1 716 ? -17.387 -21.354 45.546 1.00 83.12 716 ALA A C 1
ATOM 5695 O O . ALA A 1 716 ? -16.862 -22.260 46.179 1.00 83.12 716 ALA A O 1
ATOM 5696 N N . THR A 1 717 ? -16.829 -20.147 45.437 1.00 88.62 717 THR A N 1
ATOM 5697 C CA . THR A 1 717 ? -15.495 -19.829 45.953 1.00 88.62 717 THR A CA 1
ATOM 5698 C C . THR A 1 717 ? -15.512 -18.532 46.753 1.00 88.62 717 THR A C 1
ATOM 5700 O O . THR A 1 717 ? -16.242 -17.588 46.442 1.00 88.62 717 THR A O 1
ATOM 5703 N N . ALA A 1 718 ? -14.661 -18.446 47.777 1.00 88.06 718 ALA A N 1
ATOM 5704 C CA . ALA A 1 718 ? -14.484 -17.208 48.541 1.00 88.06 718 ALA A CA 1
ATOM 5705 C C . ALA A 1 718 ? -13.693 -16.138 47.765 1.00 88.06 718 ALA A C 1
ATOM 5707 O O . ALA A 1 718 ? -13.764 -14.956 48.095 1.00 88.06 718 ALA A O 1
ATOM 5708 N N . SER A 1 719 ? -12.931 -16.545 46.747 1.00 91.56 719 SER A N 1
ATOM 5709 C CA . SER A 1 719 ? -12.076 -15.672 45.944 1.00 91.56 719 SER A CA 1
ATOM 5710 C C . SER A 1 719 ? -12.420 -15.810 44.466 1.00 91.56 719 SER A C 1
ATOM 5712 O O . SER A 1 719 ? -12.376 -16.910 43.915 1.00 91.56 719 SER A O 1
ATOM 5714 N N . TYR A 1 720 ? -12.770 -14.697 43.835 1.00 94.12 720 TYR A N 1
ATOM 5715 C CA . TYR A 1 720 ? -13.197 -14.639 42.443 1.00 94.12 720 TYR A CA 1
ATOM 5716 C C . TYR A 1 720 ? -13.046 -13.223 41.896 1.00 94.12 720 TYR A C 1
ATOM 5718 O O . TYR A 1 720 ? -12.862 -12.251 42.628 1.00 94.12 720 TYR A O 1
ATOM 5726 N N . THR A 1 721 ? -13.158 -13.100 40.585 1.00 94.56 721 THR A N 1
ATOM 5727 C CA . THR A 1 721 ? -13.313 -11.813 39.918 1.00 94.56 721 THR A CA 1
ATOM 5728 C C . THR A 1 721 ? -14.626 -11.809 39.155 1.00 94.56 721 THR A C 1
ATOM 5730 O O . THR A 1 721 ? -15.145 -12.862 38.782 1.00 94.56 721 THR A O 1
ATOM 5733 N N . PHE A 1 722 ? -15.202 -10.635 38.954 1.00 95.94 722 PHE A N 1
ATOM 5734 C CA . PHE A 1 722 ? -16.414 -10.506 38.161 1.00 95.94 722 PHE A CA 1
ATOM 5735 C C . PHE A 1 722 ? -16.399 -9.199 37.382 1.00 95.94 722 PHE A C 1
ATOM 5737 O O . PHE A 1 722 ? -15.932 -8.169 37.874 1.00 95.94 722 PHE A O 1
ATOM 5744 N N . ASP A 1 723 ? -16.890 -9.266 36.153 1.00 94.69 723 ASP A N 1
ATOM 5745 C CA . ASP A 1 723 ? -16.955 -8.140 35.235 1.00 94.69 723 ASP A CA 1
ATOM 5746 C C . ASP A 1 723 ? -18.359 -7.543 35.276 1.00 94.69 723 ASP A C 1
ATOM 5748 O O . ASP A 1 723 ? -19.366 -8.260 35.248 1.00 94.69 723 ASP A O 1
ATOM 5752 N N . ILE A 1 724 ? -18.432 -6.218 35.349 1.00 95.44 724 ILE A N 1
ATOM 5753 C CA . ILE A 1 724 ? -19.683 -5.484 35.511 1.00 95.44 724 ILE A CA 1
ATOM 5754 C C . ILE A 1 724 ? -19.820 -4.356 34.495 1.00 95.44 724 ILE A C 1
ATOM 5756 O O . ILE A 1 724 ? -18.842 -3.735 34.085 1.00 95.44 724 ILE A O 1
ATOM 5760 N N . LEU A 1 725 ? -21.069 -4.047 34.150 1.00 94.38 725 LEU A N 1
ATOM 5761 C CA . LEU A 1 725 ? -21.448 -2.845 33.416 1.00 94.38 725 LEU A CA 1
ATOM 5762 C C . LEU A 1 725 ? -22.286 -1.937 34.316 1.00 94.38 725 LEU A C 1
ATOM 5764 O O . LEU A 1 725 ? -23.427 -2.275 34.651 1.00 94.38 725 LEU A O 1
ATOM 5768 N N . LEU A 1 726 ? -21.748 -0.772 34.671 1.00 93.50 726 LEU A N 1
ATOM 5769 C CA . LEU A 1 726 ? -22.450 0.209 35.499 1.00 93.50 726 LEU A CA 1
ATOM 5770 C C . LEU A 1 726 ? -23.660 0.807 34.762 1.00 93.50 726 LEU A C 1
ATOM 5772 O O . LEU A 1 726 ? -23.619 1.099 33.560 1.00 93.50 726 LEU A O 1
ATOM 5776 N N . THR A 1 727 ? -24.754 1.034 35.490 1.00 91.81 727 THR A N 1
ATOM 5777 C CA . THR A 1 727 ? -25.901 1.802 34.986 1.00 91.81 727 THR A CA 1
ATOM 5778 C C . THR A 1 727 ? -25.514 3.269 34.769 1.00 91.81 727 THR A C 1
ATOM 5780 O O . THR A 1 727 ? -24.490 3.733 35.263 1.00 91.81 727 THR A O 1
ATOM 5783 N N . ARG A 1 728 ? -26.301 4.020 33.986 1.00 87.44 728 ARG A N 1
ATOM 5784 C CA . ARG A 1 728 ? -25.974 5.421 33.635 1.00 87.44 728 ARG A CA 1
ATOM 5785 C C . ARG A 1 728 ? -25.854 6.344 34.853 1.00 87.44 728 ARG A C 1
ATOM 5787 O O . ARG A 1 728 ? -25.112 7.310 34.809 1.00 87.44 728 ARG A O 1
ATOM 5794 N N . ASP A 1 729 ? -26.576 6.036 35.924 1.00 89.44 729 ASP A N 1
ATOM 5795 C CA . ASP A 1 729 ? -26.548 6.739 37.210 1.00 89.44 729 ASP A CA 1
ATOM 5796 C C . ASP A 1 729 ? -25.451 6.227 38.163 1.00 89.44 729 ASP A C 1
ATOM 5798 O O . ASP A 1 729 ? -25.371 6.691 39.297 1.00 89.44 729 ASP A O 1
ATOM 5802 N N . LEU A 1 730 ? -24.627 5.263 37.728 1.00 90.56 730 LEU A N 1
ATOM 5803 C CA . LEU A 1 730 ? -23.498 4.677 38.467 1.00 90.56 730 LEU A CA 1
ATOM 5804 C C . LEU A 1 730 ? -23.868 4.025 39.817 1.00 90.56 730 LEU A C 1
ATOM 5806 O O . LEU A 1 730 ? -22.984 3.687 40.603 1.00 90.56 730 LEU A O 1
ATOM 5810 N N . SER A 1 731 ? -25.164 3.828 40.084 1.00 89.00 731 SER A N 1
ATOM 5811 C CA . SER A 1 731 ? -25.689 3.332 41.364 1.00 89.00 731 SER A CA 1
ATOM 5812 C C . SER A 1 731 ? -25.828 1.807 41.421 1.00 89.00 731 SER A C 1
ATOM 5814 O O . SER A 1 731 ? -25.846 1.215 42.501 1.00 89.00 731 SER A O 1
ATOM 5816 N N . ARG A 1 732 ? -25.951 1.157 40.258 1.00 93.38 732 ARG A N 1
ATOM 5817 C CA . ARG A 1 732 ? -26.155 -0.287 40.095 1.00 93.38 732 ARG A CA 1
ATOM 5818 C C . ARG A 1 732 ? -25.283 -0.811 38.961 1.00 93.38 732 ARG A C 1
ATOM 5820 O O . ARG A 1 732 ? -24.702 -0.046 38.191 1.00 93.38 732 ARG A O 1
ATOM 5827 N N . PHE A 1 733 ? -25.234 -2.130 38.817 1.00 95.00 733 PHE A N 1
ATOM 5828 C CA . PHE A 1 733 ? -24.560 -2.762 37.693 1.00 95.00 733 PHE A CA 1
ATOM 5829 C C . PHE A 1 733 ? -25.296 -3.994 37.177 1.00 95.00 733 PHE A C 1
ATOM 5831 O O . PHE A 1 733 ? -26.079 -4.617 37.895 1.00 95.00 733 PHE A O 1
ATOM 5838 N N . HIS A 1 734 ? -24.993 -4.342 35.928 1.00 94.62 734 HIS A N 1
ATOM 5839 C CA . HIS A 1 734 ? -25.277 -5.657 35.370 1.00 94.62 734 HIS A CA 1
ATOM 5840 C C . HIS A 1 734 ? -24.016 -6.514 35.424 1.00 94.62 734 HIS A C 1
ATOM 5842 O O . HIS A 1 734 ? -22.936 -6.028 35.089 1.00 94.62 734 HIS A O 1
ATOM 5848 N N . ILE A 1 735 ? -24.152 -7.777 35.815 1.00 95.31 735 ILE A N 1
ATOM 5849 C CA . ILE A 1 735 ? -23.055 -8.744 35.777 1.00 95.31 735 ILE A CA 1
ATOM 5850 C C . ILE A 1 735 ? -22.876 -9.211 34.337 1.00 95.31 735 ILE A C 1
ATOM 5852 O O . ILE A 1 735 ? -23.825 -9.699 33.713 1.00 95.31 735 ILE A O 1
ATOM 5856 N N . LEU A 1 736 ? -21.659 -9.051 33.829 1.00 91.44 736 LEU A N 1
ATOM 5857 C CA . LEU A 1 736 ? -21.251 -9.498 32.505 1.00 91.44 736 LEU A CA 1
ATOM 5858 C C . LEU A 1 736 ? -20.611 -10.882 32.549 1.00 91.44 736 LEU A C 1
ATOM 5860 O O . LEU A 1 736 ? -20.866 -11.667 31.637 1.00 91.44 736 LEU A O 1
ATOM 5864 N N . ASP A 1 737 ? -19.782 -11.146 33.563 1.00 92.44 737 ASP A N 1
ATOM 5865 C CA . ASP A 1 737 ? -19.023 -12.391 33.670 1.00 92.44 737 ASP A CA 1
ATOM 5866 C C . ASP A 1 737 ? -18.513 -12.667 35.090 1.00 92.44 737 ASP A C 1
ATOM 5868 O O . ASP A 1 737 ? -18.284 -11.726 35.853 1.00 92.44 737 ASP A O 1
ATOM 5872 N N . PHE A 1 738 ? -18.259 -13.936 35.411 1.00 94.44 738 PHE A N 1
ATOM 5873 C CA . PHE A 1 738 ? -17.511 -14.363 36.598 1.00 94.44 738 PHE A CA 1
ATOM 5874 C C . PHE A 1 738 ? -16.270 -15.137 36.155 1.00 94.44 738 PHE A C 1
ATOM 5876 O O . PHE A 1 738 ? -16.362 -16.007 35.298 1.00 94.44 738 PHE A O 1
ATOM 5883 N N . ASN A 1 739 ? -15.118 -14.850 36.759 1.00 92.06 739 ASN A N 1
ATOM 5884 C CA . ASN A 1 739 ? -13.852 -15.500 36.431 1.00 92.06 739 ASN A CA 1
ATOM 5885 C C . ASN A 1 739 ? -13.107 -15.927 37.706 1.00 92.06 739 ASN A C 1
ATOM 5887 O O . ASN A 1 739 ? -13.171 -15.220 38.723 1.00 92.06 739 ASN A O 1
ATOM 5891 N N . PRO A 1 740 ? -12.344 -17.033 37.665 1.00 90.38 740 PRO A N 1
ATOM 5892 C CA . PRO A 1 740 ? -11.531 -17.460 38.795 1.00 90.38 740 PRO A CA 1
ATOM 5893 C C . PRO A 1 740 ? -10.491 -16.396 39.164 1.00 90.38 740 PRO A C 1
ATOM 5895 O O . PRO A 1 740 ? -9.947 -15.701 38.304 1.00 90.38 740 PRO A O 1
ATOM 5898 N N . TYR A 1 741 ? -10.186 -16.271 40.457 1.00 87.12 741 TYR A N 1
ATOM 5899 C CA . TYR A 1 741 ? -9.061 -15.457 40.924 1.00 87.12 741 TYR A CA 1
ATOM 5900 C C . TYR A 1 741 ? -7.769 -16.254 40.699 1.00 87.12 741 TYR A C 1
ATOM 5902 O O . TYR A 1 741 ? -7.354 -17.029 41.558 1.00 87.12 741 TYR A O 1
ATOM 5910 N N . ALA A 1 742 ? -7.188 -16.135 39.507 1.00 82.31 742 ALA A N 1
ATOM 5911 C CA . ALA A 1 742 ? -6.125 -17.008 39.009 1.00 82.31 742 ALA A CA 1
ATOM 5912 C C . ALA A 1 742 ? -5.112 -16.228 38.152 1.00 82.31 742 ALA A C 1
ATOM 5914 O O . ALA A 1 742 ? -5.477 -15.185 37.608 1.00 82.31 742 ALA A O 1
ATOM 5915 N N . PRO A 1 743 ? -3.887 -16.753 37.937 1.00 74.12 743 PRO A N 1
ATOM 5916 C CA . PRO A 1 743 ? -2.874 -16.099 37.100 1.00 74.12 743 PRO A CA 1
ATOM 5917 C C . PRO A 1 743 ? -3.358 -15.789 35.676 1.00 74.12 743 PRO A C 1
ATOM 5919 O O . PRO A 1 743 ? -3.001 -14.765 35.102 1.00 74.12 743 PRO A O 1
ATOM 5922 N N . ARG A 1 744 ? -4.202 -16.665 35.121 1.00 74.44 744 ARG A N 1
ATOM 5923 C CA . ARG A 1 744 ? -4.818 -16.538 33.790 1.00 74.44 744 ARG A CA 1
ATOM 5924 C C . ARG A 1 744 ? -5.828 -15.394 33.667 1.00 74.44 744 ARG A C 1
ATOM 5926 O O . ARG A 1 744 ? -6.125 -14.950 32.561 1.00 74.44 744 ARG A O 1
ATOM 5933 N N . THR A 1 745 ? -6.363 -14.907 34.782 1.00 81.38 745 THR A N 1
ATOM 5934 C CA . THR A 1 745 ? -7.337 -13.818 34.781 1.00 81.38 745 THR A CA 1
ATOM 5935 C C . THR A 1 745 ? -6.597 -12.486 34.830 1.00 81.38 745 THR A C 1
ATOM 5937 O O . THR A 1 745 ? -5.962 -12.169 35.831 1.00 81.38 745 THR A O 1
ATOM 5940 N N . ASP A 1 746 ? -6.700 -11.686 33.768 1.00 80.88 746 ASP A N 1
ATOM 5941 C CA . ASP A 1 746 ? -6.018 -10.388 33.662 1.00 80.88 746 ASP A CA 1
ATOM 5942 C C . ASP A 1 746 ? -6.340 -9.449 34.847 1.00 80.88 746 ASP A C 1
ATOM 5944 O O . ASP A 1 746 ? -7.514 -9.197 35.159 1.00 80.88 746 ASP A O 1
ATOM 5948 N N . SER A 1 747 ? -5.290 -8.933 35.493 1.00 82.25 747 SER A N 1
ATOM 5949 C CA . SER A 1 747 ? -5.356 -8.006 36.628 1.00 82.25 747 SER A CA 1
ATOM 5950 C C . SER A 1 747 ? -5.501 -6.535 36.211 1.00 82.25 747 SER A C 1
ATOM 5952 O O . SER A 1 747 ? -5.773 -5.681 37.061 1.00 82.25 747 SER A O 1
ATOM 5954 N N . LEU A 1 748 ? -5.395 -6.235 34.911 1.00 88.81 748 LEU A N 1
ATOM 5955 C CA . LEU A 1 748 ? -5.614 -4.920 34.308 1.00 88.81 748 LEU A CA 1
ATOM 5956 C C . LEU A 1 748 ? -4.701 -3.837 34.908 1.00 88.81 748 LEU A C 1
ATOM 5958 O O . LEU A 1 748 ? -3.494 -3.847 34.690 1.00 88.81 748 LEU A O 1
ATOM 5962 N N . LEU A 1 749 ? -5.269 -2.875 35.643 1.00 87.50 749 LEU A N 1
ATOM 5963 C CA . LEU A 1 749 ? -4.533 -1.761 36.245 1.00 87.50 749 LEU A CA 1
ATOM 5964 C C . LEU A 1 749 ? -3.929 -2.105 37.615 1.00 87.50 749 LEU A C 1
ATOM 5966 O O . LEU A 1 749 ? -3.373 -1.217 38.261 1.00 87.50 749 LEU A O 1
ATOM 5970 N N . PHE A 1 750 ? -4.048 -3.349 38.081 1.00 87.81 750 PHE A N 1
ATOM 5971 C CA . PHE A 1 750 ? -3.426 -3.847 39.311 1.00 87.81 750 PHE A CA 1
ATOM 5972 C C . PHE A 1 750 ? -2.382 -4.919 39.008 1.00 87.81 750 PHE A C 1
ATOM 5974 O O . PHE A 1 750 ? -2.426 -5.559 37.957 1.00 87.81 750 PHE A O 1
ATOM 5981 N N . THR A 1 751 ? -1.498 -5.184 39.968 1.00 87.19 751 THR A N 1
ATOM 5982 C CA . THR A 1 751 ? -0.835 -6.491 40.075 1.00 87.19 751 THR A CA 1
ATOM 5983 C C . THR A 1 751 ? -1.513 -7.343 41.151 1.00 87.19 751 THR A C 1
ATOM 5985 O O . THR A 1 751 ? -2.148 -6.822 42.074 1.00 87.19 751 THR A O 1
ATOM 5988 N N . TYR A 1 752 ? -1.406 -8.669 41.049 1.00 85.12 752 TYR A N 1
ATOM 5989 C CA . TYR A 1 752 ? -1.993 -9.569 42.047 1.00 85.12 752 TYR A CA 1
ATOM 5990 C C . TYR A 1 752 ? -1.346 -9.411 43.430 1.00 85.12 752 TYR A C 1
ATOM 5992 O O . TYR A 1 752 ? -2.016 -9.590 44.448 1.00 85.12 752 TYR A O 1
ATOM 6000 N N . GLU A 1 753 ? -0.069 -9.031 43.485 1.00 87.38 753 GLU A N 1
ATOM 6001 C CA . GLU A 1 753 ? 0.656 -8.744 44.725 1.00 87.38 753 GLU A CA 1
ATOM 6002 C C . GLU A 1 753 ? 0.082 -7.506 45.410 1.00 87.38 753 GLU A C 1
ATOM 6004 O O . GLU A 1 753 ? -0.191 -7.538 46.608 1.00 87.38 753 GLU A O 1
ATOM 6009 N N . GLU A 1 754 ? -0.196 -6.447 44.641 1.00 87.31 754 GLU A N 1
ATOM 6010 C CA . GLU A 1 754 ? -0.853 -5.251 45.168 1.00 87.31 754 GLU A CA 1
ATOM 6011 C C . GLU A 1 754 ? -2.239 -5.573 45.727 1.00 87.31 754 GLU A C 1
ATOM 6013 O O . GLU A 1 754 ? -2.620 -5.025 46.756 1.00 87.31 754 GLU A O 1
ATOM 6018 N N . LEU A 1 755 ? -2.999 -6.449 45.065 1.00 86.88 755 LEU A N 1
ATOM 6019 C CA . LEU A 1 755 ? -4.317 -6.883 45.530 1.00 86.88 755 LEU A CA 1
ATOM 6020 C C . LEU A 1 755 ? -4.224 -7.698 46.830 1.00 86.88 755 LEU A C 1
ATOM 6022 O O . LEU A 1 755 ? -5.019 -7.477 47.744 1.00 86.88 755 LEU A O 1
ATOM 6026 N N . ARG A 1 756 ? -3.235 -8.591 46.958 1.00 84.88 756 ARG A N 1
ATOM 6027 C CA . ARG A 1 756 ? -2.977 -9.348 48.195 1.00 84.88 756 ARG A CA 1
ATOM 6028 C C . ARG A 1 756 ? -2.635 -8.421 49.357 1.00 84.88 756 ARG A C 1
ATOM 6030 O O . ARG A 1 756 ? -3.185 -8.582 50.441 1.00 84.88 756 ARG A O 1
ATOM 6037 N N . ASP A 1 757 ? -1.780 -7.428 49.132 1.00 82.62 757 ASP A N 1
ATOM 6038 C CA . ASP A 1 757 ? -1.337 -6.498 50.178 1.00 82.62 757 ASP A CA 1
ATOM 6039 C C . ASP A 1 757 ? -2.478 -5.590 50.691 1.00 82.62 757 ASP A C 1
ATOM 6041 O O . ASP A 1 757 ? -2.330 -4.888 51.694 1.00 82.62 757 ASP A O 1
ATOM 6045 N N . ARG A 1 758 ? -3.640 -5.609 50.021 1.00 79.56 758 ARG A N 1
ATOM 6046 C CA . ARG A 1 758 ? -4.875 -4.926 50.439 1.00 79.56 758 ARG A CA 1
ATOM 6047 C C . ARG A 1 758 ? -5.804 -5.787 51.279 1.00 79.56 758 ARG A C 1
ATOM 6049 O O . ARG A 1 758 ? -6.825 -5.272 51.733 1.00 79.56 758 ARG A O 1
ATOM 6056 N N . LEU A 1 759 ? -5.483 -7.060 51.492 1.00 77.69 759 LEU A N 1
ATOM 6057 C CA . LEU A 1 759 ? -6.257 -7.888 52.402 1.00 77.69 759 LEU A CA 1
ATOM 6058 C C . LEU A 1 759 ? -6.215 -7.296 53.818 1.00 77.69 759 LEU A C 1
ATOM 6060 O O . LEU A 1 759 ? -5.147 -6.890 54.289 1.00 77.69 759 LEU A O 1
ATOM 6064 N N . PRO A 1 760 ? -7.358 -7.243 54.521 1.00 69.81 760 PRO A N 1
ATOM 6065 C CA . PRO A 1 760 ? -7.380 -6.793 55.902 1.00 69.81 760 PRO A CA 1
ATOM 6066 C C . PRO A 1 760 ? -6.435 -7.650 56.754 1.00 69.81 760 PRO A C 1
ATOM 6068 O O . PRO A 1 760 ? -6.587 -8.866 56.829 1.00 69.81 760 PRO A O 1
ATOM 6071 N N . GLN A 1 761 ? -5.488 -7.015 57.452 1.00 62.31 761 GLN A N 1
ATOM 6072 C CA . GLN A 1 761 ? -4.560 -7.704 58.366 1.00 62.31 761 GLN A CA 1
ATOM 6073 C C . GLN A 1 761 ? -5.262 -8.269 59.623 1.00 62.31 761 GLN A C 1
ATOM 6075 O O . GLN A 1 761 ? -4.647 -8.965 60.427 1.00 62.31 761 GLN A O 1
ATOM 6080 N N . SER A 1 762 ? -6.554 -7.973 59.805 1.00 56.66 762 SER A N 1
ATOM 6081 C CA . SER A 1 762 ? -7.409 -8.419 60.906 1.00 56.66 762 SER A CA 1
ATOM 6082 C C . SER A 1 762 ? -8.842 -8.645 60.407 1.00 56.66 762 SER A C 1
ATOM 6084 O O . SER A 1 762 ? -9.355 -7.864 59.604 1.00 56.66 762 SER A O 1
ATOM 6086 N N . LYS A 1 763 ? -9.520 -9.682 60.925 1.00 53.50 763 LYS A N 1
ATOM 6087 C CA . LYS A 1 763 ? -10.941 -9.976 60.642 1.00 53.50 763 LYS A CA 1
ATOM 6088 C C . LYS A 1 763 ? -11.915 -8.917 61.198 1.00 53.50 763 LYS A C 1
ATOM 6090 O O . LYS A 1 763 ? -13.092 -8.957 60.850 1.00 53.50 763 LYS A O 1
ATOM 6095 N N . ASP A 1 764 ? -11.436 -7.961 62.001 1.00 48.62 764 ASP A N 1
ATOM 6096 C CA . ASP A 1 764 ? -12.256 -6.983 62.735 1.00 48.62 764 ASP A CA 1
ATOM 6097 C C . ASP A 1 764 ? -12.370 -5.595 62.068 1.00 48.62 764 ASP A C 1
ATOM 6099 O O . ASP A 1 764 ? -12.882 -4.656 62.677 1.00 48.62 764 ASP A O 1
ATOM 6103 N N . THR A 1 765 ? -11.939 -5.431 60.811 1.00 51.19 765 THR A N 1
ATOM 6104 C CA . THR A 1 765 ? -12.159 -4.201 60.015 1.00 51.19 765 THR A CA 1
ATOM 6105 C C . THR A 1 765 ? -13.045 -4.489 58.795 1.00 51.19 765 THR A C 1
ATOM 6107 O O . THR A 1 765 ? -12.517 -4.704 57.706 1.00 51.19 765 THR A O 1
ATOM 6110 N N . PRO A 1 766 ? -14.389 -4.507 58.931 1.00 50.72 766 PRO A N 1
ATOM 6111 C CA . PRO A 1 766 ? -15.285 -5.022 57.888 1.00 50.72 766 PRO A CA 1
ATOM 6112 C C . PRO A 1 766 ? -15.615 -4.023 56.767 1.00 50.72 766 PRO A C 1
ATOM 6114 O O . PRO A 1 766 ? -16.213 -4.418 55.775 1.00 50.72 766 PRO A O 1
ATOM 6117 N N . ASN A 1 767 ? -15.248 -2.744 56.908 1.00 54.88 767 ASN A N 1
ATOM 6118 C CA . ASN A 1 767 ? -15.718 -1.650 56.043 1.00 54.88 767 ASN A CA 1
ATOM 6119 C C . ASN A 1 767 ? -14.571 -0.889 55.362 1.00 54.88 767 ASN A C 1
ATOM 6121 O O . ASN A 1 767 ? -14.508 0.341 55.414 1.00 54.88 767 ASN A O 1
ATOM 6125 N N . GLN A 1 768 ? -13.642 -1.599 54.724 1.00 66.81 768 GLN A N 1
ATOM 6126 C CA . GLN A 1 768 ? -12.705 -0.938 53.821 1.00 66.81 768 GLN A CA 1
ATOM 6127 C C . GLN A 1 768 ? -13.362 -0.784 52.446 1.00 66.81 768 GLN A C 1
ATOM 6129 O O . GLN A 1 768 ? -13.710 -1.772 51.808 1.00 66.81 768 GLN A O 1
ATOM 6134 N N . VAL A 1 769 ? -13.555 0.463 52.012 1.00 75.94 769 VAL A N 1
ATOM 6135 C CA . VAL A 1 769 ? -14.061 0.769 50.667 1.00 75.94 769 VAL A CA 1
ATOM 6136 C C . VAL A 1 769 ? -13.050 0.258 49.634 1.00 75.94 769 VAL A C 1
ATOM 6138 O O . VAL A 1 769 ? -11.852 0.523 49.802 1.00 75.94 769 VAL A O 1
ATOM 6141 N N . PRO A 1 770 ? -13.484 -0.454 48.576 1.00 87.25 770 PRO A N 1
ATOM 6142 C CA . PRO A 1 770 ? -12.572 -0.985 47.574 1.00 87.25 770 PRO A CA 1
ATOM 6143 C C . PRO A 1 770 ? -11.841 0.137 46.838 1.00 87.25 770 PRO A C 1
ATOM 6145 O O . PRO A 1 770 ? -12.386 1.215 46.582 1.00 87.25 770 PRO A O 1
ATOM 6148 N N . VAL A 1 771 ? -10.592 -0.126 46.460 1.00 89.56 771 VAL A N 1
ATOM 6149 C CA . VAL A 1 771 ? -9.801 0.828 45.678 1.00 89.56 771 VAL A CA 1
ATOM 6150 C C . VAL A 1 771 ? -10.236 0.769 44.226 1.00 89.56 771 VAL A C 1
ATOM 6152 O O . VAL A 1 771 ? -10.231 -0.301 43.624 1.00 89.56 771 VAL A O 1
ATOM 6155 N N . ILE A 1 772 ? -10.539 1.928 43.648 1.00 93.19 772 ILE A N 1
ATOM 6156 C CA . ILE A 1 772 ? -10.799 2.062 42.218 1.00 93.19 772 ILE A CA 1
ATOM 6157 C C . ILE A 1 772 ? -9.564 2.606 41.489 1.00 93.19 772 ILE A C 1
ATOM 6159 O O . ILE A 1 772 ? -9.025 3.650 41.869 1.00 93.19 772 ILE A O 1
ATOM 6163 N N . ARG A 1 773 ? -9.119 1.903 40.441 1.00 91.56 773 ARG A N 1
ATOM 6164 C CA . ARG A 1 773 ? -8.097 2.372 39.494 1.00 91.56 773 ARG A CA 1
ATOM 6165 C C . ARG A 1 773 ? -8.723 2.617 38.128 1.00 91.56 773 ARG A C 1
ATOM 6167 O O . ARG A 1 773 ? -9.486 1.798 37.621 1.00 91.56 773 ARG A O 1
ATOM 6174 N N . VAL A 1 774 ? -8.379 3.765 37.564 1.00 91.44 774 VAL A N 1
ATOM 6175 C CA . VAL A 1 774 ? -8.841 4.262 36.267 1.00 91.44 774 VAL A CA 1
ATOM 6176 C C . VAL A 1 774 ? -7.638 4.823 35.525 1.00 91.44 774 VAL A C 1
ATOM 6178 O O . VAL A 1 774 ? -6.595 5.070 36.135 1.00 91.44 774 VAL A O 1
ATOM 6181 N N . ILE A 1 775 ? -7.782 5.021 34.225 1.00 86.94 775 ILE A N 1
ATOM 6182 C CA . ILE A 1 775 ? -6.737 5.619 33.401 1.00 86.94 775 ILE A CA 1
ATOM 6183 C C . ILE A 1 775 ? -6.716 7.124 33.651 1.00 86.94 775 ILE A C 1
ATOM 6185 O O . ILE A 1 775 ? -7.656 7.841 33.307 1.00 86.94 775 ILE A O 1
ATOM 6189 N N . ASP A 1 776 ? -5.636 7.593 34.267 1.00 83.56 776 ASP A N 1
ATOM 6190 C CA . ASP A 1 776 ? -5.517 8.944 34.821 1.00 83.56 776 ASP A CA 1
ATOM 6191 C C . ASP A 1 776 ? -5.191 10.030 33.794 1.00 83.56 776 ASP A C 1
ATOM 6193 O O . ASP A 1 776 ? -5.466 11.204 34.025 1.00 83.56 776 ASP A O 1
ATOM 6197 N N . SER A 1 777 ? -4.648 9.636 32.645 1.00 80.12 777 SER A N 1
ATOM 6198 C CA . SER A 1 777 ? -4.278 10.533 31.557 1.00 80.12 777 SER A CA 1
ATOM 6199 C C . SER A 1 777 ? -4.330 9.810 30.205 1.00 80.12 777 SER A C 1
ATOM 6201 O O . SER A 1 777 ? -4.015 8.617 30.147 1.00 80.12 777 SER A O 1
ATOM 6203 N N . PRO A 1 778 ? -4.608 10.513 29.091 1.00 69.19 778 PRO A N 1
ATOM 6204 C CA . PRO A 1 778 ? -4.399 9.985 27.739 1.00 69.19 778 PRO A CA 1
ATOM 6205 C C . PRO A 1 778 ? -2.958 9.509 27.477 1.00 69.19 778 PRO A C 1
ATOM 6207 O O . PRO A 1 778 ? -2.726 8.653 26.630 1.00 69.19 778 PRO A O 1
ATOM 6210 N N . SER A 1 779 ? -1.977 10.031 28.224 1.00 67.12 779 SER A N 1
ATOM 6211 C CA . SER A 1 779 ? -0.566 9.620 28.151 1.00 67.12 779 SER A CA 1
ATOM 6212 C C . SER A 1 779 ? -0.205 8.417 29.033 1.00 67.12 779 SER A C 1
ATOM 6214 O O . SER A 1 779 ? 0.958 8.005 29.057 1.00 67.12 779 SER A O 1
ATOM 6216 N N . HIS A 1 780 ? -1.165 7.842 29.766 1.00 62.41 780 HIS A N 1
ATOM 6217 C CA . HIS A 1 780 ? -0.924 6.697 30.642 1.00 62.41 780 HIS A CA 1
ATOM 6218 C C . HIS A 1 780 ? -0.398 5.488 29.834 1.00 62.41 780 HIS A C 1
ATOM 6220 O O . HIS A 1 780 ? -0.915 5.210 28.750 1.00 62.41 780 HIS A O 1
ATOM 6226 N N . PRO A 1 781 ? 0.573 4.698 30.337 1.00 59.16 781 PRO A N 1
ATOM 6227 C CA . PRO A 1 781 ? 1.163 3.579 29.590 1.00 59.16 781 PRO A CA 1
ATOM 6228 C C . PRO A 1 781 ? 0.156 2.537 29.077 1.00 59.16 781 PRO A C 1
ATOM 6230 O O . PRO A 1 781 ? 0.387 1.918 28.041 1.00 59.16 781 PRO A O 1
ATOM 6233 N N . ALA A 1 782 ? -0.965 2.351 29.785 1.00 53.03 782 ALA A N 1
ATOM 6234 C CA . ALA A 1 782 ? -2.057 1.478 29.347 1.00 53.03 782 ALA A CA 1
ATOM 6235 C C . ALA A 1 782 ? -2.886 2.070 28.186 1.00 53.03 782 ALA A C 1
ATOM 6237 O O . ALA A 1 782 ? -3.361 1.304 27.357 1.00 53.03 782 ALA A O 1
ATOM 6238 N N . ALA A 1 783 ? -2.997 3.403 28.095 1.00 49.78 783 ALA A N 1
ATOM 6239 C CA . ALA A 1 783 ? -3.635 4.121 26.984 1.00 49.78 783 ALA A CA 1
ATOM 6240 C C . ALA A 1 783 ? -2.688 4.304 25.783 1.00 49.78 783 ALA A C 1
ATOM 6242 O O . ALA A 1 783 ? -3.123 4.370 24.640 1.00 49.78 783 ALA A O 1
ATOM 6243 N N . ALA A 1 784 ? -1.371 4.307 26.022 1.00 39.28 784 ALA A N 1
ATOM 6244 C CA . ALA A 1 784 ? -0.341 4.413 24.987 1.00 39.28 784 ALA A CA 1
ATOM 6245 C C . ALA A 1 784 ? -0.115 3.113 24.181 1.00 39.28 784 ALA A C 1
ATOM 6247 O O . ALA A 1 784 ? 0.646 3.109 23.205 1.00 39.28 784 ALA A O 1
ATOM 6248 N N . ARG A 1 785 ? -0.753 1.994 24.560 1.00 42.06 785 ARG A N 1
ATOM 6249 C CA . ARG A 1 785 ? -0.732 0.736 23.795 1.00 42.06 785 ARG A CA 1
ATOM 6250 C C . ARG A 1 785 ? -1.658 0.850 22.576 1.00 42.06 785 ARG A C 1
ATOM 6252 O O . ARG A 1 785 ? -2.739 0.285 22.547 1.00 42.06 785 ARG A O 1
ATOM 6259 N N . ASN A 1 786 ? -1.187 1.536 21.536 1.00 33.12 786 ASN A N 1
ATOM 6260 C CA . ASN A 1 786 ? -1.847 1.672 20.226 1.00 33.12 786 ASN A CA 1
ATOM 6261 C C . ASN A 1 786 ? -1.793 0.383 19.369 1.00 33.12 786 ASN A C 1
ATOM 6263 O O . ASN A 1 786 ? -1.539 0.439 18.164 1.00 33.12 786 ASN A O 1
ATOM 6267 N N . ALA A 1 787 ? -1.969 -0.787 19.984 1.00 31.02 787 ALA A N 1
ATOM 6268 C CA . ALA A 1 787 ? -2.105 -2.066 19.293 1.00 31.02 787 ALA A CA 1
ATOM 6269 C C . ALA A 1 787 ? -3.531 -2.590 19.519 1.00 31.02 787 ALA A C 1
ATOM 6271 O O . ALA A 1 787 ? -4.016 -2.490 20.649 1.00 31.02 787 ALA A O 1
ATOM 6272 N N . PRO A 1 788 ? -4.207 -3.160 18.504 1.00 36.16 788 PRO A N 1
ATOM 6273 C CA . PRO A 1 788 ? -5.445 -3.891 18.736 1.00 36.16 788 PRO A CA 1
ATOM 6274 C C . PRO A 1 788 ? -5.203 -4.942 19.819 1.00 36.16 788 PRO A C 1
ATOM 6276 O O . PRO A 1 788 ? -4.203 -5.671 19.769 1.00 36.16 788 PRO A O 1
ATOM 6279 N N . ALA A 1 789 ? -6.098 -5.022 20.804 1.00 37.75 789 ALA A N 1
ATOM 6280 C CA . ALA A 1 789 ? -6.086 -6.144 21.726 1.00 37.75 789 ALA A CA 1
ATOM 6281 C C . ALA A 1 789 ? -6.146 -7.432 20.882 1.00 37.75 789 ALA A C 1
ATOM 6283 O O . ALA A 1 789 ? -7.032 -7.565 20.042 1.00 37.75 789 ALA A O 1
ATOM 6284 N N . HIS A 1 790 ? -5.180 -8.339 21.073 1.00 41.16 790 HIS A N 1
ATOM 6285 C CA . HIS A 1 790 ? -5.117 -9.655 20.410 1.00 41.16 790 HIS A CA 1
ATOM 6286 C C . HIS A 1 790 ? -4.656 -9.677 18.937 1.00 41.16 790 HIS A C 1
ATOM 6288 O O . HIS A 1 790 ? -4.979 -10.597 18.200 1.00 41.16 790 HIS A O 1
ATOM 6294 N N . GLN A 1 791 ? -3.803 -8.731 18.517 1.00 33.31 791 GLN A N 1
ATOM 6295 C CA . GLN A 1 791 ? -3.193 -8.697 17.168 1.00 33.31 791 GLN A CA 1
ATOM 6296 C C . GLN A 1 791 ? -2.528 -10.024 16.706 1.00 33.31 791 GLN A C 1
ATOM 6298 O O . GLN A 1 791 ? -2.384 -10.250 15.508 1.00 33.31 791 GLN A O 1
ATOM 6303 N N . HIS A 1 792 ? -2.095 -10.888 17.630 1.00 36.66 792 HIS A N 1
ATOM 6304 C CA . HIS A 1 792 ? -1.475 -12.184 17.322 1.00 36.66 792 HIS A CA 1
ATOM 6305 C C . HIS A 1 792 ? -2.484 -13.268 16.904 1.00 36.66 792 HIS A C 1
ATOM 6307 O O . HIS A 1 792 ? -2.073 -14.216 16.246 1.00 36.66 792 HIS A O 1
ATOM 6313 N N . ASN A 1 793 ? -3.773 -13.070 17.200 1.00 35.44 793 ASN A N 1
ATOM 6314 C CA . ASN A 1 793 ? -4.871 -14.012 16.936 1.00 35.44 793 ASN A CA 1
ATOM 6315 C C . ASN A 1 793 ? -5.581 -13.714 15.603 1.00 35.44 793 ASN A C 1
ATOM 6317 O O . ASN A 1 793 ? -6.615 -14.286 15.267 1.00 35.44 793 ASN A O 1
ATOM 6321 N N . MET A 1 794 ? -5.075 -12.738 14.844 1.00 43.19 794 MET A N 1
ATOM 6322 C CA . MET A 1 794 ? -5.649 -12.368 13.556 1.00 43.19 794 MET A CA 1
ATOM 6323 C C . MET A 1 794 ? -5.183 -13.358 12.487 1.00 43.19 794 MET A C 1
ATOM 6325 O O . MET A 1 794 ? -3.998 -13.415 12.153 1.00 43.19 794 MET A O 1
ATOM 6329 N N . ILE A 1 795 ? -6.124 -14.109 11.917 1.00 38.81 795 ILE A N 1
ATOM 6330 C CA . ILE A 1 795 ? -5.846 -15.070 10.850 1.00 38.81 795 ILE A CA 1
ATOM 6331 C C . ILE A 1 795 ? -5.570 -14.306 9.542 1.00 38.81 795 ILE A C 1
ATOM 6333 O O . ILE A 1 795 ? -6.361 -13.434 9.161 1.00 38.81 795 ILE A O 1
ATOM 6337 N N . PRO A 1 796 ? -4.479 -14.618 8.812 1.00 35.41 796 PRO A N 1
ATOM 6338 C CA . PRO A 1 796 ? -4.226 -14.043 7.498 1.00 35.41 796 PRO A CA 1
ATOM 6339 C C . PRO A 1 796 ? -5.432 -14.242 6.578 1.00 35.41 796 PRO A C 1
ATOM 6341 O O . PRO A 1 796 ? -5.936 -15.352 6.421 1.00 35.41 796 PRO A O 1
ATOM 6344 N N . PHE A 1 797 ? -5.864 -13.168 5.919 1.00 38.84 797 PHE A N 1
ATOM 6345 C CA . PHE A 1 797 ? -7.020 -13.139 5.012 1.00 38.84 797 PHE A CA 1
ATOM 6346 C C . PHE A 1 797 ? -6.988 -14.230 3.920 1.00 38.84 797 PHE A C 1
ATOM 6348 O O . PHE A 1 797 ? -8.012 -14.633 3.371 1.00 38.84 797 PHE A O 1
ATOM 6355 N N . GLU A 1 798 ? -5.802 -14.749 3.611 1.00 35.91 798 GLU A N 1
ATOM 6356 C CA . GLU A 1 798 ? -5.582 -15.884 2.718 1.00 35.91 798 GLU A CA 1
ATOM 6357 C C . GLU A 1 798 ? -6.280 -17.164 3.195 1.00 35.91 798 GLU A C 1
ATOM 6359 O O . GLU A 1 798 ? -6.804 -17.878 2.353 1.00 35.91 798 GLU A O 1
ATOM 6364 N N . ALA A 1 799 ? -6.372 -17.422 4.502 1.00 34.19 799 ALA A N 1
ATOM 6365 C CA . ALA A 1 799 ? -7.065 -18.594 5.042 1.00 34.19 799 ALA A CA 1
ATOM 6366 C C . ALA A 1 799 ? -8.600 -18.460 4.965 1.00 34.19 799 ALA A C 1
ATOM 6368 O O . ALA A 1 799 ? -9.280 -19.425 4.635 1.00 34.19 799 ALA A O 1
ATOM 6369 N N . LEU A 1 800 ? -9.137 -17.251 5.175 1.00 37.03 800 LEU A N 1
ATOM 6370 C CA . LEU A 1 800 ? -10.578 -16.948 5.080 1.00 37.03 800 LEU A CA 1
ATOM 6371 C C . LEU A 1 800 ? -11.088 -16.856 3.633 1.00 37.03 800 LEU A C 1
ATOM 6373 O O . LEU A 1 800 ? -12.224 -17.210 3.343 1.00 37.03 800 LEU A O 1
ATOM 6377 N N . SER A 1 801 ? -10.249 -16.391 2.704 1.00 33.94 801 SER A N 1
ATOM 6378 C CA . SER A 1 801 ? -10.585 -16.333 1.270 1.00 33.94 801 SER A CA 1
ATOM 6379 C C . SER A 1 801 ? -10.397 -17.669 0.542 1.00 33.94 801 SER A C 1
ATOM 6381 O O . SER A 1 801 ? -10.928 -17.848 -0.553 1.00 33.94 801 SER A O 1
ATOM 6383 N N . LEU A 1 802 ? -9.637 -18.603 1.124 1.00 35.12 802 LEU A N 1
ATOM 6384 C CA . LEU A 1 802 ? -9.505 -19.977 0.630 1.00 35.12 802 LEU A CA 1
ATOM 6385 C C . LEU A 1 802 ? -10.649 -20.883 1.103 1.00 35.12 802 LEU A C 1
ATOM 6387 O O . LEU A 1 802 ? -10.952 -21.848 0.408 1.00 35.12 802 LEU A O 1
ATOM 6391 N N . SER A 1 803 ? -11.293 -20.566 2.232 1.00 36.88 803 SER A N 1
ATOM 6392 C CA . SER A 1 803 ? -12.376 -21.374 2.799 1.00 36.88 803 SER A CA 1
ATOM 6393 C C . SER A 1 803 ? -13.768 -21.044 2.250 1.00 36.88 803 SER A C 1
ATOM 6395 O O . SER A 1 803 ? -14.694 -21.843 2.377 1.00 36.88 803 SER A O 1
ATOM 6397 N N . SER A 1 804 ? -13.943 -19.898 1.587 1.00 32.69 804 SER A N 1
ATOM 6398 C CA . SER A 1 804 ? -15.194 -19.570 0.906 1.00 32.69 804 SER A CA 1
ATOM 6399 C C . SER A 1 804 ? -15.311 -20.340 -0.419 1.00 32.69 804 SER A C 1
ATOM 6401 O O . SER A 1 804 ? -14.824 -19.882 -1.456 1.00 32.69 804 SER A O 1
ATOM 6403 N N . GLY A 1 805 ? -15.969 -21.502 -0.385 1.00 39.59 805 GLY A N 1
ATOM 6404 C CA . GLY A 1 805 ? -16.499 -22.178 -1.576 1.00 39.59 805 GLY A CA 1
ATOM 6405 C C . GLY A 1 805 ? -15.560 -23.152 -2.296 1.00 39.59 805 GLY A C 1
ATOM 6406 O O . GLY A 1 805 ? -15.633 -23.245 -3.520 1.00 39.59 805 GLY A O 1
ATOM 6407 N N . ARG A 1 806 ? -14.679 -23.860 -1.578 1.00 43.06 806 ARG A N 1
ATOM 6408 C CA . ARG A 1 806 ? -13.837 -24.932 -2.143 1.00 43.06 806 ARG A CA 1
ATOM 6409 C C . ARG A 1 806 ? -13.895 -26.196 -1.295 1.00 43.06 806 ARG A C 1
ATOM 6411 O O . ARG A 1 806 ? -14.104 -26.112 -0.088 1.00 43.06 806 ARG A O 1
ATOM 6418 N N . ASP A 1 807 ? -13.719 -27.327 -1.965 1.00 36.91 807 ASP A N 1
ATOM 6419 C CA . ASP A 1 807 ? -13.755 -28.672 -1.401 1.00 36.91 807 ASP A CA 1
ATOM 6420 C C . ASP A 1 807 ? -12.565 -28.936 -0.454 1.00 36.91 807 ASP A C 1
ATOM 6422 O O . ASP A 1 807 ? -11.461 -28.412 -0.644 1.00 36.91 807 ASP A O 1
ATOM 6426 N N . VAL A 1 808 ? -12.813 -29.723 0.593 1.00 36.03 808 VAL A N 1
ATOM 6427 C CA . VAL A 1 808 ? -11.908 -30.001 1.721 1.00 36.03 808 VAL A CA 1
ATOM 6428 C C . VAL A 1 808 ? -10.645 -30.730 1.256 1.00 36.03 808 VAL A C 1
ATOM 6430 O O . VAL A 1 808 ? -9.542 -30.428 1.721 1.00 36.03 808 VAL A O 1
ATOM 6433 N N . GLU A 1 809 ? -10.790 -31.634 0.291 1.00 35.06 809 GLU A N 1
ATOM 6434 C CA . GLU A 1 809 ? -9.717 -32.496 -0.216 1.00 35.06 809 GLU A CA 1
ATOM 6435 C C . GLU A 1 809 ? -8.643 -31.688 -0.970 1.00 35.06 809 GLU A C 1
ATOM 6437 O O . GLU A 1 809 ? -7.441 -31.886 -0.773 1.00 35.06 809 GLU A O 1
ATOM 6442 N N . GLU A 1 810 ? -9.054 -30.676 -1.740 1.00 41.06 810 GLU A N 1
ATOM 6443 C CA . GLU A 1 810 ? -8.149 -29.823 -2.522 1.00 41.06 810 GLU A CA 1
ATOM 6444 C C . GLU A 1 810 ? -7.321 -28.877 -1.623 1.00 41.06 810 GLU A C 1
ATOM 6446 O O . GLU A 1 810 ? -6.154 -28.572 -1.898 1.00 41.06 810 GLU A O 1
ATOM 6451 N N . PHE A 1 811 ? -7.909 -28.431 -0.507 1.00 40.50 811 PHE A N 1
ATOM 6452 C CA . PHE A 1 811 ? -7.247 -27.590 0.492 1.00 40.50 811 PHE A CA 1
ATOM 6453 C C . PHE A 1 811 ? -6.280 -28.394 1.367 1.00 40.50 811 PHE A C 1
ATOM 6455 O O . PHE A 1 811 ? -5.144 -27.963 1.579 1.00 40.50 811 PHE A O 1
ATOM 6462 N N . GLN A 1 812 ? -6.705 -29.566 1.846 1.00 34.34 812 GLN A N 1
ATOM 6463 C CA . GLN A 1 812 ? -5.897 -30.426 2.705 1.00 34.34 812 GLN A CA 1
ATOM 6464 C C . GLN A 1 812 ? -4.705 -31.018 1.948 1.00 34.34 812 GLN A C 1
ATOM 6466 O O . GLN A 1 812 ? -3.607 -31.054 2.502 1.00 34.34 812 GLN A O 1
ATOM 6471 N N . ALA A 1 813 ? -4.870 -31.381 0.672 1.00 41.47 813 ALA A N 1
ATOM 6472 C CA . ALA A 1 813 ? -3.763 -31.811 -0.177 1.00 41.47 813 ALA A CA 1
ATOM 6473 C C . ALA A 1 813 ? -2.704 -30.708 -0.324 1.00 41.47 813 ALA A C 1
ATOM 6475 O O . ALA A 1 813 ? -1.523 -30.957 -0.089 1.00 41.47 813 ALA A O 1
ATOM 6476 N N . MET A 1 814 ? -3.112 -29.465 -0.611 1.00 43.19 814 MET A N 1
ATOM 6477 C CA . MET A 1 814 ? -2.174 -28.339 -0.712 1.00 43.19 814 MET A CA 1
ATOM 6478 C C . MET A 1 814 ? -1.538 -27.971 0.631 1.00 43.19 814 MET A C 1
ATOM 6480 O O . MET A 1 814 ? -0.349 -27.667 0.671 1.00 43.19 814 MET A O 1
ATOM 6484 N N . TRP A 1 815 ? -2.302 -27.968 1.725 1.00 38.06 815 TRP A N 1
ATOM 6485 C CA . TRP A 1 815 ? -1.795 -27.631 3.057 1.00 38.06 815 TRP A CA 1
ATOM 6486 C C . TRP A 1 815 ? -0.821 -28.691 3.561 1.00 38.06 815 TRP A C 1
ATOM 6488 O O . TRP A 1 815 ? 0.275 -28.348 3.992 1.00 38.06 815 TRP A O 1
ATOM 6498 N N . GLN A 1 816 ? -1.157 -29.977 3.430 1.00 40.12 816 GLN A N 1
ATOM 6499 C CA . GLN A 1 816 ? -0.251 -31.059 3.801 1.00 40.12 816 GLN A CA 1
ATOM 6500 C C . GLN A 1 816 ? 0.976 -31.122 2.899 1.00 40.12 816 GLN A C 1
ATOM 6502 O O . GLN A 1 816 ? 2.065 -31.390 3.398 1.00 40.12 816 GLN A O 1
ATOM 6507 N N . GLU A 1 817 ? 0.855 -30.835 1.602 1.00 44.50 817 GLU A N 1
ATOM 6508 C CA . GLU A 1 817 ? 2.016 -30.735 0.717 1.00 44.50 817 GLU A CA 1
ATOM 6509 C C . GLU A 1 817 ? 2.952 -29.593 1.154 1.00 44.50 817 GLU A C 1
ATOM 6511 O O . GLU A 1 817 ? 4.173 -29.766 1.175 1.00 44.50 817 GLU A O 1
ATOM 6516 N N . GLU A 1 818 ? 2.399 -28.461 1.593 1.00 40.44 818 GLU A N 1
ATOM 6517 C CA . GLU A 1 818 ? 3.181 -27.307 2.039 1.00 40.44 818 GLU A CA 1
ATOM 6518 C C . GLU A 1 818 ? 3.760 -27.473 3.455 1.00 40.44 818 GLU A C 1
ATOM 6520 O O . GLU A 1 818 ? 4.906 -27.090 3.699 1.00 40.44 818 GLU A O 1
ATOM 6525 N N . VAL A 1 819 ? 3.033 -28.125 4.367 1.00 40.25 819 VAL A N 1
ATOM 6526 C CA . VAL A 1 819 ? 3.516 -28.524 5.700 1.00 40.25 819 VAL A CA 1
ATOM 6527 C C . VAL A 1 819 ? 4.611 -29.585 5.570 1.00 40.25 819 VAL A C 1
ATOM 6529 O O . VAL A 1 819 ? 5.660 -29.472 6.203 1.00 40.25 819 VAL A O 1
ATOM 6532 N N . LYS A 1 820 ? 4.446 -30.569 4.679 1.00 38.91 820 LYS A N 1
ATOM 6533 C CA . LYS A 1 820 ? 5.445 -31.615 4.415 1.00 38.91 820 LYS A CA 1
ATOM 6534 C C . LYS A 1 820 ? 6.706 -31.045 3.758 1.00 38.91 820 LYS A C 1
ATOM 6536 O O . LYS A 1 820 ? 7.806 -31.434 4.147 1.00 38.91 820 LYS A O 1
ATOM 6541 N N . LYS A 1 821 ? 6.581 -30.067 2.851 1.00 45.41 821 LYS A N 1
ATOM 6542 C CA . LYS A 1 821 ? 7.724 -29.297 2.318 1.00 45.41 821 LYS A CA 1
ATOM 6543 C C . LYS A 1 821 ? 8.402 -28.434 3.385 1.00 45.41 821 LYS A C 1
ATOM 6545 O O . LYS A 1 821 ? 9.621 -28.290 3.351 1.00 45.41 821 LYS A O 1
ATOM 6550 N N . GLY A 1 822 ? 7.643 -27.896 4.341 1.00 36.22 822 GLY A N 1
ATOM 6551 C CA . GLY A 1 822 ? 8.175 -27.165 5.494 1.00 36.22 822 GLY A CA 1
ATOM 6552 C C . GLY A 1 822 ? 8.937 -28.054 6.484 1.00 36.22 822 GLY A C 1
ATOM 6553 O O . GLY A 1 822 ? 9.961 -27.634 7.014 1.00 36.22 822 GLY A O 1
ATOM 6554 N N . MET A 1 823 ? 8.484 -29.295 6.692 1.00 37.09 823 MET A N 1
ATOM 6555 C CA . MET A 1 823 ? 9.096 -30.250 7.627 1.00 37.09 823 MET A CA 1
ATOM 6556 C C . MET A 1 823 ? 10.289 -31.020 7.036 1.00 37.09 823 MET A C 1
ATOM 6558 O O . MET A 1 823 ? 11.192 -31.401 7.775 1.00 37.09 823 MET A O 1
ATOM 6562 N N . GLN A 1 824 ? 10.348 -31.227 5.715 1.00 38.19 824 GLN A N 1
ATOM 6563 C CA . GLN A 1 824 ? 11.468 -31.922 5.053 1.00 38.19 824 GLN A CA 1
ATOM 6564 C C . GLN A 1 824 ? 12.716 -31.043 4.830 1.00 38.19 824 GLN A C 1
ATOM 6566 O O . GLN A 1 824 ? 13.743 -31.543 4.379 1.00 38.19 824 GLN A O 1
ATOM 6571 N N . GLY A 1 825 ? 12.667 -29.751 5.175 1.00 41.72 825 GLY A N 1
ATOM 6572 C CA . GLY A 1 825 ? 13.816 -28.836 5.118 1.00 41.72 825 GLY A CA 1
ATOM 6573 C C . GLY A 1 825 ? 14.748 -28.879 6.337 1.00 41.72 825 GLY A C 1
ATOM 6574 O O . GLY A 1 825 ? 15.729 -28.138 6.369 1.00 41.72 825 GLY A O 1
ATOM 6575 N N . SER A 1 826 ? 14.462 -29.713 7.342 1.00 40.66 826 SER A N 1
ATOM 6576 C CA . SER A 1 826 ? 15.265 -29.821 8.564 1.00 40.66 826 SER A CA 1
ATOM 6577 C C . SER A 1 826 ? 15.436 -31.279 8.994 1.00 40.66 826 SER A C 1
ATOM 6579 O O . SER A 1 826 ? 14.695 -31.770 9.843 1.00 40.66 826 SER A O 1
ATOM 6581 N N . GLY A 1 827 ? 16.430 -31.971 8.431 1.00 33.66 827 GLY A N 1
ATOM 6582 C CA . GLY A 1 827 ? 16.944 -33.202 9.037 1.00 33.66 827 GLY A CA 1
ATOM 6583 C C . GLY A 1 827 ? 17.428 -34.266 8.062 1.00 33.66 827 GLY A C 1
ATOM 6584 O O . GLY A 1 827 ? 16.692 -35.207 7.799 1.00 33.66 827 GLY A O 1
ATOM 6585 N N . SER A 1 828 ? 18.674 -34.137 7.601 1.00 32.75 828 SER A N 1
ATOM 6586 C CA . SER A 1 828 ? 19.666 -35.226 7.509 1.00 32.75 828 SER A CA 1
ATOM 6587 C C . SER A 1 828 ? 20.881 -34.720 6.729 1.00 32.75 828 SER A C 1
ATOM 6589 O O . SER A 1 828 ? 20.762 -34.521 5.528 1.00 32.75 828 SER A O 1
ATOM 6591 N N . ASP A 1 829 ? 21.994 -34.475 7.419 1.00 33.94 829 ASP A N 1
ATOM 6592 C CA . ASP A 1 829 ? 23.370 -34.615 6.914 1.00 33.94 829 ASP A CA 1
ATOM 6593 C C . ASP A 1 829 ? 24.300 -34.531 8.143 1.00 33.94 829 ASP A C 1
ATOM 6595 O O . ASP A 1 829 ? 24.953 -33.524 8.400 1.00 33.94 829 ASP A O 1
ATOM 6599 N N . ASP A 1 830 ? 24.267 -35.597 8.947 1.00 35.41 830 ASP A N 1
ATOM 6600 C CA . ASP A 1 830 ? 25.351 -36.018 9.842 1.00 35.41 830 ASP A CA 1
ATOM 6601 C C . ASP A 1 830 ? 25.618 -37.498 9.506 1.00 35.41 830 ASP A C 1
ATOM 6603 O O . ASP A 1 830 ? 24.997 -38.391 10.081 1.00 35.41 830 ASP A O 1
ATOM 6607 N N . GLU A 1 831 ? 26.471 -37.733 8.502 1.00 31.41 831 GLU A N 1
ATOM 6608 C CA . GLU A 1 831 ? 27.432 -38.852 8.403 1.00 31.41 831 GLU A CA 1
ATOM 6609 C C . GLU A 1 831 ? 28.498 -38.576 7.330 1.00 31.41 831 GLU A C 1
ATOM 6611 O O . GLU A 1 831 ? 28.132 -38.223 6.184 1.00 31.41 831 GLU A O 1
#

Organism: NCBI:txid205917

pLDDT: mean 80.51, std 22.22, range [23.84, 98.62]

InterPro domains:
  IPR005804 Fatty acid desaturase domain [PF00487] (90-382)
  IPR009772 Cell division cycle protein 123 [PF07065] (496-802)
  IPR012171 Fatty acid desaturase [PTHR32100] (17-416)

Sequence (831 aa):
MKTVHRDGVTIVENQNQCVIPDLTVKDLLSAIPAHCFKRSGFRSSLYVVWDFALLAAIYKTTTYVEPLLTPEHISLPYPWLYSFAYFALWSLYGFAAGLVCTGLWVVAHECGHQAFSESKLVNNAVGWVLHSALGVPYHSWRISHAKHHASTGHMTQDQVFIPRTRTQLGLPPLNPDQEELQGASVTDEVMRELREALGDSPLLAMWHSVTYLLFGFPMYLIRNASGQKRYPAGTNHFNPYAVIYAPHQVGQIIISDIGIFALFAVLGYWGYHRGFGEVFRLYLVPYLWVNHWLVLITFLQHTDPLLPHYRASEFTFPRGALATFDRNVMGDLGPIMGWIGAGATHGIAETHVAHHVASKIPHYHAWEATYALRKRLDQSGIKLQGGAVGWMEIYRVMKECRFVEDEGDVLFFKNAKGLAATRPVYPDTTASDSGIEVDKTLEDCDESFGEHSEYCSTVARFGVCRLTPATTMPDDQPLFPAQSLSDILAFQFSSWYPTFSHISPKSTVIRPLSPAFCEYLDAESVFVPSGSEDVPAESTIEDEDDKSESGEDEPSQQYSFPELDAQIRQAVKEYGAVFPKLNFSSPKDAAWILPSSSPLKCTSPADVYLLLKSSDFVSHDLSTDNVFADCIEPPGDSDHDSDNVPKYELELVLRKWYPMDRGREMRCFVRDGVLIGISQRDTNHYDFLNEPQTRRNIASSVQSYWESNVRAKWTATASYTFDILLTRDLSRFHILDFNPYAPRTDSLLFTYEELRDRLPQSKDTPNQVPVIRVIDSPSHPAAARNAPAHQHNMIPFEALSLSSGRDVEEFQAMWQEEVKKGMQGSGSDDE